Protein AF-A0A933CBE8-F1 (afdb_monomer_lite)

Secondary structure (DSSP, 8-state):
-------PPP------PPPHHHHHHHHHTTTT--GGGG---GGGS--BS--HHHHHHHH-TTHHHHHHHHHHHHHHH--HHHHHHHHHHHHTT---SPPP-PPP--GGGTTS-HHHHHHHHHHHHHHHHHHHHHHHHHHTS-HHHHHHHHHHHHHHHSSSSPP---THHHHHHHTS-HHHHHHHHHHHHHHHHHHHHHHHHHTPPP---EEEEETTEEEEEE-SS--EEEHHHHHH-SEEEE-SSEEEEES-TTEE-TT-EEEEEE--SEEEEE-SS--SEEESSEEEEEE---SS-EEEEE-SS-SSEEESSEEEEEEE-SS-EEEE-SS-SS-EESSEEEEEEESSS-EEEESSS-SS-B-TT-EEEEEEEEES-EEEES-SSB-TT-TT-BEEEESS-EE--TTTB---EEEEEEEEET-EEEE-EEESS-EESS-EEEEEEE-SS-EEEE-BS-SS-EESS-EEEEEEESSS-EEEESSB-SSEEETT-EEEEEEESSS-EEEESSBSSEEETT-EEEEEEE-TT-EEE-TTTT-B-EETTEE-EEEEEEE-TT-EEE-TT----SB--S-EEEETTEEEEEES--EE-TT--PPPPP----HHHHHHHHHHHHHHHHHHHHHHTTS-HHHHHHHHHHHHT--SS-SSHHHHHHHHHHT--HHHHTTGGGG--TT-HHHHHHHHHHHHHTGGGGHHHHHHHHHH--HHHHHHHHHGGGGS-HHHHHHHHHHHTT-SSHHHHHHHHHHHHHHT----SSS--HHHHHHHHHHHHT-S-TTSPPPHHHHHHHHTS-HHHHHHHHTTSTT--HHHHHHHHHH-

Sequence (824 aa):
MLALWLCSPTGSAQEPGPGPSVRLEAELSRVRAERDDLDVRPARWDTRLRSPVIESMLSDPWLLPERSGAWGRELAAASGLAGVSALAAELLSLPTEAPRGALTSGSALAGLDPVLAAAVSELASAVARARPFLDLAASGLAPAERERLAASFRRQLTYGPAERLEPELFDLAARFDLAALFQAWRLLADALDRATLALGAAKAAGPPPRTLLVEGSTVTLGGPADDEYGEAELAASSILIDLGGRNRYHGPVAAAGPGEIKLVVDLGSELVIESSGSTASGVFGIGALALANPEGPKRLRAGAASLGAGLFGAGALLVRGSGSELESGDFSQGAAAFGLGLLDVEGGRPRLAATMHGQGFGFTRGVGVLRVKGDRAQLECGLEHPDPRDALAAISMCQGAGYGPRAFAAGGFGLARVESAGAEIDANYFAQGSGYWHGFGGFWFAGDGSRIQSRRYAKGAGVHVALGALEIVGDENRILNWGVGPAYGWDWGIGHAVIRGDRNEVFTDWGSGHGDVNGHAFARIEGDGNRLQLPELGTGILKRTAPSYALATLAGAGTRLRAAQVSSAAALGAGFQPSAWGAVAIEGQVILDPALALAAPDWRPMDAAREAAARSDRAWNEARLAEADRLPAPERLARWLFLAGHGGLDGRTPFEALARLLSLPDAEAALLPGLLAPERFDEFIVLRTILPAYGRKLAKPLASELARSTGLRKQLLLGFFRGLPAAEGSAQAAAAWRDADVRVRREAAGILASLFDRQLGEEPGRIAFLEQTLALCGRPDPAAPVPEEALQRLGRKFLSDLLAALALDPASTAEDRVALLSRA

Foldseek 3Di:
DDDDDDDDDDDDDDDPPDDPLVVLQVCCVVLVHDQQQLAQQPVQFPFPQFAPLLNVCNRGVSVFVVVLVVLQVQLVVQDFLLSVLLSLCVSNVADSDADDDDQDQDPQCPPPDPLLSVLVSLQLSLQLVLLVLLCVQCVLDDPVLLVVLLVVVLPVQADDFDDDDDLVSVVSLVSGDLNSQSNSVNSNRVSQSVSLVSLLVVLDADDDQDWTQDNNFTEGEAHQEEEEAEPVNQVRHQEYEHREYEYEYHEAHQEEEASGHHYYEHQYLHYEYDYQAAHQAASSYHGHYAHRHQHAEYEYEYEERYQFAYESHTGHYHEHYAEYEYEYETQYAQAYDLYTGYHAYEHHAYEYEYQARHQQAWFRNYTGEHHEYYEQHEAYFFQQAADQVDQQAGHHSHQQFWDYLPLSHATETGYHEYEYAQYEADDEPRHQFAYYGSTTGHHEYEYEQYEHEYEERHQQHFEQSTTGEHEYYYYNYEAAYAAEDDFEFYQSTGGEYEYEEEQYEHDYHYAYQEYDNSTEGEEEYEEEQYEEEGEHQFDWDDDPHGIYAGEYEYEYENYEYEYPQDDDFDFDDQWDASYSRTTYGYYYTYTYDNPDDDDHDDTDGCNVSLVVQQVSNVVVLVVQLVVLVPDPLLSSLLSLLVSLLDSGSHPPSVLVSLLVLLADDLVSVLCLLVSDDSSPVSSLVSCLLRVLLQAPSNLVSLVVSLVVDDDPSNLSSLLSLLLYQPVSNLVSLVVQCPPPDVSSNVSSVVSVCQNPFQAPPLAGGLVVLLVLVVVLVPDPDVPDDDPPSNVSNVVPDDSSSVSSSLNVDPPRHSVNNSVSSVVD

Structure (mmCIF, N/CA/C/O backbone):
data_AF-A0A933CBE8-F1
#
_entry.id   AF-A0A933CBE8-F1
#
loop_
_atom_site.group_PDB
_atom_site.id
_atom_site.type_symbol
_atom_site.label_atom_id
_atom_site.label_alt_id
_atom_site.label_comp_id
_atom_site.label_asym_id
_atom_site.label_entity_id
_atom_site.label_seq_id
_atom_site.pdbx_PDB_ins_code
_atom_site.Cartn_x
_atom_site.Cartn_y
_atom_site.Cartn_z
_atom_site.occupancy
_atom_site.B_iso_or_equiv
_atom_site.auth_seq_id
_atom_site.auth_comp_id
_atom_site.auth_asym_id
_atom_site.auth_atom_id
_atom_site.pdbx_PDB_model_num
ATOM 1 N N . MET A 1 1 ? -21.983 -26.088 21.334 1.00 32.03 1 MET A N 1
ATOM 2 C CA . MET A 1 1 ? -21.411 -27.096 20.413 1.00 32.03 1 MET A CA 1
ATOM 3 C C . MET A 1 1 ? -22.532 -28.031 19.980 1.00 32.03 1 MET A C 1
ATOM 5 O O . MET A 1 1 ? -23.198 -28.553 20.860 1.00 32.03 1 MET A O 1
ATOM 9 N N . LEU A 1 2 ? -22.722 -28.212 18.663 1.00 23.00 2 LEU A N 1
ATOM 10 C CA . LEU A 1 2 ? -23.631 -29.182 18.010 1.00 23.00 2 LEU A CA 1
ATOM 11 C C . LEU A 1 2 ? -25.144 -28.874 17.894 1.00 23.00 2 LEU A C 1
ATOM 13 O O . LEU A 1 2 ? -25.959 -29.783 17.979 1.00 23.00 2 LEU A O 1
ATOM 17 N N . ALA A 1 3 ? -25.531 -27.632 17.580 1.00 19.31 3 ALA A N 1
ATOM 18 C CA . ALA A 1 3 ? -26.815 -27.361 16.911 1.00 19.31 3 ALA A CA 1
ATOM 19 C C . ALA A 1 3 ? -26.830 -25.941 16.320 1.00 19.31 3 ALA A C 1
ATOM 21 O O . ALA A 1 3 ? -27.026 -24.999 17.077 1.00 19.31 3 ALA A O 1
ATOM 22 N N . LEU A 1 4 ? -26.557 -25.800 15.014 1.00 22.00 4 LEU A N 1
ATOM 23 C CA . LEU A 1 4 ? -26.977 -24.704 14.103 1.00 22.00 4 LEU A CA 1
ATOM 24 C C . LEU A 1 4 ? -26.236 -24.843 12.753 1.00 22.00 4 LEU A C 1
ATOM 26 O O . LEU A 1 4 ? -25.517 -23.957 12.307 1.00 22.00 4 LEU A O 1
ATOM 30 N N . TRP A 1 5 ? -26.384 -26.012 12.121 1.00 22.77 5 TRP A N 1
ATOM 31 C CA . TRP A 1 5 ? -25.821 -26.332 10.800 1.00 22.77 5 TRP A CA 1
ATOM 32 C C . TRP A 1 5 ? -26.905 -26.935 9.896 1.00 22.77 5 TRP A C 1
ATOM 34 O O . TRP A 1 5 ? -26.746 -28.029 9.371 1.00 22.77 5 TRP A O 1
ATOM 44 N N . LEU A 1 6 ? -28.064 -26.275 9.797 1.00 23.00 6 LEU A N 1
ATOM 45 C CA . LEU A 1 6 ? -29.161 -26.704 8.924 1.00 23.00 6 LEU A CA 1
ATOM 46 C C . LEU A 1 6 ? -29.935 -25.494 8.390 1.00 23.00 6 LEU A C 1
ATOM 48 O O . LEU A 1 6 ? -30.929 -25.079 8.976 1.00 23.00 6 LEU A O 1
ATOM 52 N N . CYS A 1 7 ? -29.461 -24.958 7.268 1.00 23.44 7 CYS A N 1
ATOM 53 C CA . CYS A 1 7 ? -30.264 -24.322 6.219 1.00 23.44 7 CYS A CA 1
ATOM 54 C C . CYS A 1 7 ? -29.497 -24.495 4.898 1.00 23.44 7 CYS A C 1
ATOM 56 O O . CYS A 1 7 ? -28.706 -23.644 4.507 1.00 23.44 7 CYS A O 1
ATOM 58 N N . SER A 1 8 ? -29.691 -25.644 4.248 1.00 24.34 8 SER A N 1
ATOM 59 C CA . SER A 1 8 ? -29.328 -25.868 2.844 1.00 24.34 8 SER A CA 1
ATOM 60 C C . SER A 1 8 ? -30.543 -25.563 1.965 1.00 24.34 8 SER A C 1
ATOM 62 O O . SER A 1 8 ? -31.636 -26.021 2.312 1.00 24.34 8 SER A O 1
ATOM 64 N N . PRO A 1 9 ? -30.399 -24.909 0.801 1.00 28.84 9 PRO A N 1
ATOM 65 C CA . PRO A 1 9 ? -31.288 -25.162 -0.315 1.00 28.84 9 PRO A CA 1
ATOM 66 C C . PRO A 1 9 ? -30.835 -26.444 -1.025 1.00 28.84 9 PRO A C 1
ATOM 68 O O . PRO A 1 9 ? -29.654 -26.691 -1.260 1.00 28.84 9 PRO A O 1
ATOM 71 N N .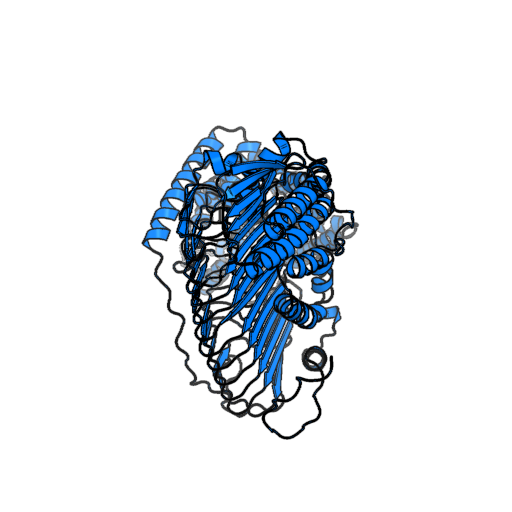 THR A 1 10 ? -31.807 -27.293 -1.319 1.00 29.48 10 THR A N 1
ATOM 72 C CA . THR A 1 10 ? -31.670 -28.562 -2.031 1.00 29.48 10 THR A CA 1
ATOM 73 C C . THR A 1 10 ? -31.194 -28.358 -3.472 1.00 29.48 10 THR A C 1
ATOM 75 O O . THR A 1 10 ? -31.902 -27.751 -4.271 1.00 29.48 10 THR A O 1
ATOM 78 N N . GLY A 1 11 ? -30.049 -28.948 -3.812 1.00 25.69 11 GLY A N 1
ATOM 79 C CA . GLY A 1 11 ? -29.551 -29.162 -5.172 1.00 25.69 11 GLY A CA 1
ATOM 80 C C . GLY A 1 11 ? -28.670 -30.414 -5.172 1.00 25.69 11 GLY A C 1
ATOM 81 O O . GLY A 1 11 ? -27.932 -30.645 -4.220 1.00 25.69 11 GLY A O 1
ATOM 82 N N . SER A 1 12 ? -28.832 -31.275 -6.174 1.00 27.17 12 SER A N 1
ATOM 83 C CA . SER A 1 12 ? -28.265 -32.627 -6.279 1.00 27.17 12 SER A CA 1
ATOM 84 C C . SER A 1 12 ? -26.790 -32.748 -5.875 1.00 27.17 12 SER A C 1
ATOM 86 O O . SER A 1 12 ? -25.938 -32.043 -6.407 1.00 27.17 12 SER A O 1
ATOM 88 N N . ALA A 1 13 ? -26.496 -33.714 -5.000 1.00 31.42 13 ALA A N 1
ATOM 89 C CA . ALA A 1 13 ? -25.149 -34.093 -4.594 1.00 31.42 13 ALA A CA 1
ATOM 90 C C . ALA A 1 13 ? -24.337 -34.646 -5.782 1.00 31.42 13 ALA A C 1
ATOM 92 O O . ALA A 1 13 ? -24.436 -35.824 -6.124 1.00 31.42 13 ALA A O 1
ATOM 93 N N . GLN A 1 14 ? -23.529 -33.787 -6.400 1.00 28.70 14 GLN A N 1
ATOM 94 C CA . GLN A 1 14 ? -22.253 -34.196 -6.980 1.00 28.70 14 GLN A CA 1
ATOM 95 C C . GLN A 1 14 ? -21.229 -34.288 -5.844 1.00 28.70 14 GLN A C 1
ATOM 97 O O . GLN A 1 14 ? -21.264 -33.485 -4.910 1.00 28.70 14 GLN A O 1
ATOM 102 N N . GLU A 1 15 ? -20.343 -35.284 -5.905 1.00 26.25 15 GLU A N 1
ATOM 103 C CA . GLU A 1 15 ? -19.188 -35.378 -5.007 1.00 26.25 15 GLU A CA 1
ATOM 104 C C . GLU A 1 15 ? -18.468 -34.019 -4.932 1.00 26.25 15 GLU A C 1
ATOM 106 O O . GLU A 1 15 ? -18.326 -33.362 -5.970 1.00 26.25 15 GLU A O 1
ATOM 111 N N . PRO A 1 16 ? -18.024 -33.562 -3.743 1.00 32.88 16 PRO A N 1
ATOM 112 C CA . PRO A 1 16 ? -17.259 -32.330 -3.647 1.00 32.88 16 PRO A CA 1
ATOM 113 C C . PRO A 1 16 ? -16.000 -32.505 -4.491 1.00 32.88 16 PRO A C 1
ATOM 115 O O . PRO A 1 16 ? -15.131 -33.321 -4.180 1.00 32.88 16 PRO A O 1
ATOM 118 N N . GLY A 1 17 ? -15.943 -31.769 -5.599 1.00 37.28 17 GLY A N 1
ATOM 119 C CA . GLY A 1 17 ? -14.786 -31.772 -6.473 1.00 37.28 17 GLY A CA 1
ATOM 120 C C . GLY A 1 17 ? -13.514 -31.393 -5.705 1.00 37.28 17 GLY A C 1
ATOM 121 O O . GLY A 1 17 ? -13.586 -30.814 -4.616 1.00 37.28 17 GLY A O 1
ATOM 122 N N . PRO A 1 18 ? -12.335 -31.702 -6.265 1.00 35.81 18 PRO A N 1
ATOM 123 C CA . PRO A 1 18 ? -11.059 -31.353 -5.655 1.00 35.81 18 PRO A CA 1
ATOM 124 C C . PRO A 1 18 ? -11.009 -29.873 -5.242 1.00 35.81 18 PRO A C 1
ATOM 126 O O . PRO A 1 18 ? -11.574 -29.015 -5.925 1.00 35.81 18 PRO A O 1
ATOM 129 N N . GLY A 1 19 ? -10.330 -29.581 -4.126 1.00 44.62 19 GLY A N 1
ATOM 130 C CA . GLY A 1 19 ? -10.193 -28.223 -3.594 1.00 44.62 19 GLY A CA 1
ATOM 131 C C . GLY A 1 19 ? -9.601 -27.218 -4.605 1.00 44.62 19 GLY A C 1
ATOM 132 O O . GLY A 1 19 ? -9.031 -27.622 -5.620 1.00 44.62 19 GLY A O 1
ATOM 133 N N . PRO A 1 20 ? -9.699 -25.900 -4.326 1.00 47.09 20 PRO A N 1
ATOM 134 C CA . PRO A 1 20 ? -9.294 -24.820 -5.239 1.00 47.09 20 PRO A CA 1
ATOM 135 C C . PRO A 1 20 ? -7.900 -25.013 -5.855 1.00 47.09 20 PRO A C 1
ATOM 137 O O . PRO A 1 20 ? -7.706 -24.818 -7.053 1.00 47.09 20 PRO A O 1
ATOM 140 N N . SER A 1 21 ? -6.946 -25.421 -5.021 1.00 57.84 21 SER A N 1
ATOM 141 C CA . SER A 1 21 ? -5.544 -25.639 -5.364 1.00 57.84 21 SER A CA 1
ATOM 142 C C . SER A 1 21 ? -5.335 -26.872 -6.241 1.00 57.84 21 SER A C 1
ATOM 144 O O . SER A 1 21 ? -4.558 -26.838 -7.183 1.00 57.84 21 SER A O 1
ATOM 146 N N . VAL A 1 22 ? -6.099 -27.937 -6.026 1.00 60.56 22 VAL A N 1
ATOM 147 C CA . VAL A 1 22 ? -5.969 -29.170 -6.813 1.00 60.56 22 VAL A CA 1
ATOM 148 C C . VAL A 1 22 ? -6.461 -28.973 -8.257 1.00 60.56 22 VAL A C 1
ATOM 150 O O . VAL A 1 22 ? -5.931 -29.576 -9.187 1.00 60.56 22 VAL A O 1
ATOM 153 N N . ARG A 1 23 ? -7.449 -28.096 -8.478 1.00 68.50 23 ARG A N 1
ATOM 154 C CA . ARG A 1 23 ? -7.975 -27.804 -9.826 1.00 68.50 23 ARG A CA 1
ATOM 155 C C . ARG A 1 23 ? -7.038 -26.937 -10.654 1.00 68.50 23 ARG A C 1
ATOM 157 O O . ARG A 1 23 ? -6.743 -27.265 -11.795 1.00 68.50 23 ARG A O 1
ATOM 164 N N . LEU A 1 24 ? -6.558 -25.846 -10.069 1.00 71.81 24 LEU A N 1
ATOM 165 C CA . LEU A 1 24 ? -5.566 -24.984 -10.707 1.00 71.81 24 LEU A CA 1
ATOM 166 C C . LEU A 1 24 ? -4.244 -25.768 -10.941 1.00 71.81 24 LEU A C 1
ATOM 168 O O . LEU A 1 24 ? -3.567 -25.538 -11.936 1.00 71.81 24 LEU A O 1
ATOM 172 N N . GLU A 1 25 ? -3.917 -26.771 -10.114 1.00 75.31 25 GLU A N 1
ATOM 173 C CA . GLU A 1 25 ? -2.755 -27.656 -10.319 1.00 75.31 25 GLU A CA 1
ATOM 174 C C . GLU A 1 25 ? -2.888 -28.563 -11.543 1.00 75.31 25 GLU A C 1
ATOM 176 O O . GLU A 1 25 ? -1.909 -28.766 -12.262 1.00 75.31 25 GLU A O 1
ATOM 181 N N . ALA A 1 26 ? -4.095 -29.042 -11.849 1.00 76.69 26 ALA A N 1
ATOM 182 C CA . ALA A 1 26 ? -4.335 -29.812 -13.067 1.00 76.69 26 ALA A CA 1
ATOM 183 C C . ALA A 1 26 ? -4.008 -29.010 -14.346 1.00 76.69 26 ALA A C 1
ATOM 185 O O . ALA A 1 26 ? -3.599 -29.588 -15.357 1.00 76.69 26 ALA A O 1
ATOM 186 N N . GLU A 1 27 ? -4.121 -27.678 -14.300 1.00 84.19 27 GLU A N 1
ATOM 187 C CA . GLU A 1 27 ? -3.857 -26.807 -15.449 1.00 84.19 27 GLU A CA 1
ATOM 188 C C . GLU A 1 27 ? -2.359 -26.555 -15.696 1.00 84.19 27 GLU A C 1
ATOM 190 O O . GLU A 1 27 ? -1.979 -26.224 -16.821 1.00 84.19 27 GLU A O 1
ATOM 195 N N . LEU A 1 28 ? -1.480 -26.795 -14.713 1.00 83.38 28 LEU A N 1
ATOM 196 C CA . LEU A 1 28 ? -0.025 -26.650 -14.884 1.00 83.38 28 LEU A CA 1
ATOM 197 C C . LEU A 1 28 ? 0.521 -27.547 -16.000 1.00 83.38 28 LEU A C 1
ATOM 199 O O . LEU A 1 28 ? 1.313 -27.115 -16.842 1.00 83.38 28 LEU A O 1
ATOM 203 N N . SER A 1 29 ? 0.003 -28.775 -16.083 1.00 83.06 29 SER A N 1
ATOM 204 C CA . SER A 1 29 ? 0.370 -29.719 -17.141 1.00 83.06 29 SER A CA 1
ATOM 205 C C . SER A 1 29 ? 0.016 -29.198 -18.540 1.00 83.06 29 SER A C 1
ATOM 207 O O . SER A 1 29 ? 0.724 -29.499 -19.502 1.00 83.06 29 SER A O 1
ATOM 209 N N . ARG A 1 30 ? -1.043 -28.385 -18.679 1.00 84.00 30 ARG A N 1
ATOM 210 C CA . ARG A 1 30 ? -1.454 -27.816 -19.975 1.00 84.00 30 ARG A CA 1
ATOM 211 C C . ARG A 1 30 ? -0.489 -26.738 -20.460 1.00 84.00 30 ARG A C 1
ATOM 213 O O . ARG A 1 30 ? -0.207 -26.666 -21.652 1.00 84.00 30 ARG A O 1
ATOM 220 N N . VAL A 1 31 ? 0.079 -25.960 -19.541 1.00 87.81 31 VAL A N 1
ATOM 221 C CA . VAL A 1 31 ? 1.094 -24.937 -19.852 1.00 87.81 31 VAL A CA 1
ATOM 222 C C . VAL A 1 31 ? 2.528 -25.469 -19.785 1.00 87.81 31 VAL A C 1
ATOM 224 O O . VAL A 1 31 ? 3.471 -24.702 -19.954 1.00 87.81 31 VAL A O 1
ATOM 227 N N . ARG A 1 32 ? 2.698 -26.787 -19.590 1.00 87.50 32 ARG A N 1
ATOM 228 C CA . ARG A 1 32 ? 4.000 -27.468 -19.469 1.00 87.50 32 ARG A CA 1
ATOM 229 C C . ARG A 1 32 ? 4.887 -26.847 -18.388 1.00 87.50 32 ARG A C 1
ATOM 231 O O . ARG A 1 32 ? 6.091 -26.718 -18.591 1.00 87.50 32 ARG A O 1
ATOM 238 N N . ALA A 1 33 ? 4.267 -26.453 -17.282 1.00 88.69 33 ALA A N 1
ATOM 239 C CA . ALA A 1 33 ? 4.952 -25.926 -16.116 1.00 88.69 33 ALA A CA 1
ATOM 240 C C . ALA A 1 33 ? 4.814 -26.899 -14.944 1.00 88.69 33 ALA A C 1
ATOM 242 O O . ALA A 1 33 ? 3.824 -27.626 -14.831 1.00 88.69 33 ALA A O 1
ATOM 243 N N . GLU A 1 34 ? 5.792 -26.877 -14.057 1.00 89.50 34 GLU A N 1
ATOM 244 C CA . GLU A 1 34 ? 5.740 -27.475 -12.729 1.00 89.50 34 GLU A CA 1
ATOM 245 C C . GLU A 1 34 ? 5.572 -26.372 -11.675 1.00 89.50 34 GLU A C 1
ATOM 247 O O . GLU A 1 34 ? 5.661 -25.179 -11.971 1.00 89.50 34 GLU A O 1
ATOM 252 N N . ARG A 1 35 ? 5.310 -26.748 -10.418 1.00 87.44 35 ARG A N 1
ATOM 253 C CA . ARG A 1 35 ? 5.153 -25.765 -9.331 1.00 87.44 35 ARG A CA 1
ATOM 254 C C . ARG A 1 35 ? 6.389 -24.869 -9.192 1.00 87.44 35 ARG A C 1
ATOM 256 O O . ARG A 1 35 ? 6.253 -23.658 -9.052 1.00 87.44 35 ARG A O 1
ATOM 263 N N . ASP A 1 36 ? 7.573 -25.463 -9.319 1.00 87.38 36 ASP A N 1
ATOM 264 C CA . ASP A 1 36 ? 8.862 -24.779 -9.187 1.00 87.38 36 ASP A CA 1
ATOM 265 C C . ASP A 1 36 ? 9.115 -23.742 -10.297 1.00 87.38 36 ASP A C 1
ATOM 267 O O . ASP A 1 36 ? 9.937 -22.842 -10.117 1.00 87.38 36 ASP A O 1
ATOM 271 N N . ASP A 1 37 ? 8.406 -23.814 -11.430 1.00 88.62 37 ASP A N 1
ATOM 272 C CA . ASP A 1 37 ? 8.530 -22.821 -12.506 1.00 88.62 37 ASP A CA 1
ATOM 273 C C . ASP A 1 37 ? 7.893 -21.470 -12.147 1.00 88.62 37 ASP A C 1
ATOM 275 O O . ASP A 1 37 ? 8.224 -20.451 -12.758 1.00 88.62 37 ASP A O 1
ATOM 279 N N . LEU A 1 38 ? 6.989 -21.449 -11.163 1.00 89.44 38 LEU A N 1
ATOM 280 C CA . LEU A 1 38 ? 6.330 -20.237 -10.667 1.00 89.44 38 LEU A CA 1
ATOM 281 C C . LEU A 1 38 ? 7.188 -19.473 -9.641 1.00 89.44 38 LEU A C 1
ATOM 283 O O . LEU A 1 38 ? 6.848 -18.349 -9.284 1.00 89.44 38 LEU A O 1
ATOM 287 N N . ASP A 1 39 ? 8.279 -20.063 -9.146 1.00 89.69 39 ASP A N 1
ATOM 288 C CA . ASP A 1 39 ? 9.117 -19.509 -8.075 1.00 89.69 39 ASP A CA 1
ATOM 289 C C . ASP A 1 39 ? 9.671 -18.111 -8.419 1.00 89.69 39 ASP A C 1
ATOM 291 O O . ASP A 1 39 ? 10.564 -17.923 -9.263 1.00 89.69 39 ASP A O 1
ATOM 295 N N . VAL A 1 40 ? 9.201 -17.110 -7.673 1.00 85.75 40 VAL A N 1
ATOM 296 C CA . VAL A 1 40 ? 9.704 -15.740 -7.712 1.00 85.75 40 VAL A CA 1
ATOM 297 C C . VAL A 1 40 ? 10.875 -15.623 -6.737 1.00 85.75 40 VAL A C 1
ATOM 299 O O . VAL A 1 40 ? 10.773 -14.949 -5.721 1.00 85.75 40 VAL A O 1
ATOM 302 N N . ARG A 1 41 ? 12.008 -16.281 -7.030 1.00 83.50 41 ARG A N 1
ATOM 303 C CA . ARG A 1 41 ? 13.200 -16.337 -6.148 1.00 83.50 41 ARG A CA 1
ATOM 304 C C . ARG A 1 41 ? 13.568 -14.968 -5.566 1.00 83.50 41 ARG A C 1
ATOM 306 O O . ARG A 1 41 ? 14.275 -14.204 -6.240 1.00 83.50 41 ARG A O 1
ATOM 313 N N . PRO A 1 42 ? 13.216 -14.655 -4.306 1.00 67.81 42 PRO A N 1
ATOM 314 C CA . PRO A 1 42 ? 13.312 -13.278 -3.830 1.00 67.81 42 PRO A CA 1
ATOM 315 C C . PRO A 1 42 ? 14.755 -12.826 -3.590 1.00 67.81 42 PRO A C 1
ATOM 317 O O . PRO A 1 42 ? 15.068 -11.642 -3.652 1.00 67.81 42 PRO A O 1
ATOM 320 N N . ALA A 1 43 ? 15.673 -13.781 -3.395 1.00 71.50 43 ALA A N 1
ATOM 321 C CA . ALA A 1 43 ? 17.110 -13.541 -3.242 1.00 71.50 43 ALA A CA 1
ATOM 322 C C . ALA A 1 43 ? 17.776 -12.888 -4.474 1.00 71.50 43 ALA A C 1
ATOM 324 O O . ALA A 1 43 ? 18.967 -12.584 -4.452 1.00 71.50 43 ALA A O 1
ATOM 325 N N . ARG A 1 44 ? 17.028 -12.669 -5.564 1.00 75.81 44 ARG A N 1
ATOM 326 C CA . ARG A 1 44 ? 17.474 -11.866 -6.711 1.00 75.81 44 ARG A CA 1
ATOM 327 C C . ARG A 1 44 ? 17.688 -10.395 -6.340 1.00 75.81 44 ARG A C 1
ATOM 329 O O . ARG A 1 44 ? 18.540 -9.754 -6.961 1.00 75.81 44 ARG A O 1
ATOM 336 N N . TRP A 1 45 ? 16.966 -9.884 -5.343 1.00 83.44 45 TRP A N 1
ATOM 337 C CA . TRP A 1 45 ? 17.018 -8.487 -4.915 1.00 83.44 45 TRP A CA 1
ATOM 338 C C . TRP A 1 45 ? 17.642 -8.349 -3.525 1.00 83.44 45 TRP A C 1
ATOM 340 O O . TRP A 1 45 ? 17.347 -9.124 -2.616 1.00 83.44 45 TRP A O 1
ATOM 350 N N . ASP A 1 46 ? 18.482 -7.326 -3.354 1.00 84.06 46 ASP A N 1
ATOM 351 C CA . ASP A 1 46 ? 19.061 -6.963 -2.056 1.00 84.06 46 ASP A CA 1
ATOM 352 C C . ASP A 1 46 ? 18.041 -6.108 -1.273 1.00 84.06 46 ASP A C 1
ATOM 354 O O . ASP A 1 46 ? 18.237 -4.917 -1.042 1.00 84.06 46 ASP A O 1
ATOM 358 N N . THR A 1 47 ? 16.893 -6.704 -0.926 1.00 89.00 47 THR A N 1
ATOM 359 C CA . THR A 1 47 ? 15.786 -6.010 -0.247 1.00 89.00 47 THR A CA 1
ATOM 360 C C . THR A 1 47 ? 15.894 -6.157 1.273 1.00 89.00 47 THR A C 1
ATOM 362 O O . THR A 1 47 ? 15.986 -7.267 1.806 1.00 89.00 47 THR A O 1
ATOM 365 N N . ARG A 1 48 ? 15.843 -5.028 1.990 1.00 91.88 48 ARG A N 1
ATOM 366 C CA . ARG A 1 48 ? 15.854 -4.967 3.463 1.00 91.88 48 ARG A CA 1
ATOM 367 C C . ARG A 1 48 ? 14.481 -5.315 4.051 1.00 91.88 48 ARG A C 1
ATOM 369 O O . ARG A 1 48 ? 13.460 -5.138 3.393 1.00 91.88 48 ARG A O 1
ATOM 376 N N . LEU A 1 49 ? 14.461 -5.733 5.321 1.00 94.44 49 LEU A N 1
ATOM 377 C CA . LEU A 1 49 ? 13.247 -5.855 6.154 1.00 94.44 49 LEU A CA 1
ATOM 378 C C . LEU A 1 49 ? 12.147 -6.780 5.602 1.00 94.44 49 LEU A C 1
ATOM 380 O O . LEU A 1 49 ? 10.961 -6.534 5.807 1.00 94.44 49 LEU A O 1
ATOM 384 N N . ARG A 1 50 ? 12.540 -7.848 4.907 1.00 94.50 50 ARG A N 1
ATOM 385 C CA . ARG A 1 50 ? 11.615 -8.809 4.293 1.00 94.50 50 ARG A CA 1
ATOM 386 C C . ARG A 1 50 ? 10.782 -9.555 5.338 1.00 94.50 50 ARG A C 1
ATOM 388 O O . ARG A 1 50 ? 11.310 -9.959 6.373 1.00 94.50 50 ARG A O 1
ATOM 395 N N . SER A 1 51 ? 9.500 -9.771 5.042 1.00 95.50 51 SER A N 1
ATOM 396 C CA . SER A 1 51 ? 8.608 -10.595 5.867 1.00 95.50 51 SER A CA 1
ATOM 397 C C . SER A 1 51 ? 8.751 -12.075 5.495 1.00 95.50 51 SER A C 1
ATOM 399 O O . SER A 1 51 ? 8.428 -12.424 4.361 1.00 95.50 51 SER A O 1
ATOM 401 N N . PRO A 1 52 ? 9.146 -12.975 6.418 1.00 95.19 52 PRO A N 1
ATOM 402 C CA . PRO A 1 52 ? 9.263 -14.406 6.121 1.00 95.19 52 PRO A CA 1
ATOM 403 C C . PRO A 1 52 ? 7.986 -15.013 5.523 1.00 95.19 52 PRO A C 1
ATOM 405 O O . PRO A 1 52 ? 8.055 -15.866 4.638 1.00 95.19 52 PRO A O 1
ATOM 408 N N . VAL A 1 53 ? 6.818 -14.533 5.961 1.00 96.31 53 VAL A N 1
ATOM 409 C CA . VAL A 1 53 ? 5.511 -14.980 5.468 1.00 96.31 53 VAL A CA 1
ATOM 410 C C . VAL A 1 53 ? 5.321 -14.601 3.995 1.00 96.31 53 VAL A C 1
ATOM 412 O O . VAL A 1 53 ? 4.965 -15.466 3.195 1.00 96.31 53 VAL A O 1
ATOM 415 N N . ILE A 1 54 ? 5.621 -13.354 3.610 1.00 97.00 54 ILE A N 1
ATOM 416 C CA . ILE A 1 54 ? 5.523 -12.892 2.213 1.00 97.00 54 ILE A CA 1
ATOM 417 C C . ILE A 1 54 ? 6.547 -13.615 1.335 1.00 97.00 54 ILE A C 1
ATOM 419 O O . ILE A 1 54 ? 6.193 -14.147 0.285 1.00 97.00 54 ILE A O 1
ATOM 423 N N . GLU A 1 55 ? 7.799 -13.702 1.785 1.00 95.38 55 GLU A N 1
ATOM 424 C CA . GLU A 1 55 ? 8.878 -14.352 1.031 1.00 95.38 55 GLU A CA 1
ATOM 425 C C . GLU A 1 55 ? 8.595 -15.836 0.770 1.00 95.38 55 GLU A C 1
ATOM 427 O O . GLU A 1 55 ? 8.914 -16.343 -0.308 1.00 95.38 55 GLU A O 1
ATOM 432 N N . SER A 1 56 ? 7.964 -16.525 1.730 1.00 94.56 56 SER A N 1
ATOM 433 C CA . SER A 1 56 ? 7.559 -17.923 1.551 1.00 94.56 56 SER A CA 1
ATOM 434 C C . SER A 1 56 ? 6.539 -18.088 0.424 1.00 94.56 56 SER A C 1
ATOM 436 O O . SER A 1 56 ? 6.657 -19.023 -0.354 1.00 94.56 56 SER A O 1
ATOM 438 N N . MET A 1 57 ? 5.595 -17.153 0.279 1.00 94.44 57 MET A N 1
ATOM 439 C CA . MET A 1 57 ? 4.591 -17.187 -0.790 1.00 94.44 57 MET A CA 1
ATOM 440 C C . MET A 1 57 ? 5.127 -16.677 -2.130 1.00 94.44 57 MET A C 1
ATOM 442 O O . MET A 1 57 ? 4.621 -17.069 -3.168 1.00 94.44 57 MET A O 1
ATOM 446 N N . LEU A 1 58 ? 6.141 -15.810 -2.148 1.00 94.75 58 LEU A N 1
ATOM 447 C CA . LEU A 1 58 ? 6.837 -15.470 -3.396 1.00 94.75 58 LEU A CA 1
ATOM 448 C C . LEU A 1 58 ? 7.632 -16.675 -3.926 1.00 94.75 58 LEU A C 1
ATOM 450 O O . LEU A 1 58 ? 7.656 -16.919 -5.129 1.00 94.75 58 LEU A O 1
ATOM 454 N N . SER A 1 59 ? 8.255 -17.432 -3.019 1.00 93.19 59 SER A N 1
ATOM 455 C CA . SER A 1 59 ? 9.035 -18.629 -3.369 1.00 93.19 59 SER A CA 1
ATOM 456 C C . SER A 1 59 ? 8.142 -19.825 -3.718 1.00 93.19 59 SER A C 1
ATOM 458 O O . SER A 1 59 ? 8.512 -20.638 -4.556 1.00 93.19 59 SER A O 1
ATOM 460 N N . ASP A 1 60 ? 6.964 -19.916 -3.096 1.00 92.06 60 ASP A N 1
ATOM 461 C CA . ASP A 1 60 ? 5.923 -20.899 -3.405 1.00 92.06 60 ASP A CA 1
ATOM 462 C C . ASP A 1 60 ? 4.565 -20.193 -3.608 1.00 92.06 60 ASP A C 1
ATOM 464 O O . ASP A 1 60 ? 3.741 -20.117 -2.681 1.00 92.06 60 ASP A O 1
ATOM 468 N N . PRO A 1 61 ? 4.312 -19.651 -4.820 1.00 91.62 61 PRO A N 1
ATOM 469 C CA . PRO A 1 61 ? 3.080 -18.925 -5.153 1.00 91.62 61 PRO A CA 1
ATOM 470 C C . PRO A 1 61 ? 1.798 -19.711 -4.913 1.00 91.62 61 PRO A C 1
ATOM 472 O O . PRO A 1 61 ? 0.719 -19.125 -4.805 1.00 91.62 61 PRO A O 1
ATOM 475 N N . TRP A 1 62 ? 1.905 -21.032 -4.795 1.00 86.81 62 TRP A N 1
ATOM 476 C CA . TRP A 1 62 ? 0.776 -21.907 -4.545 1.00 86.81 62 TRP A CA 1
ATOM 477 C C . TRP A 1 62 ? 0.146 -21.749 -3.168 1.00 86.81 62 TRP A C 1
ATOM 479 O O . TRP A 1 62 ? -1.020 -22.090 -2.966 1.00 86.81 62 TRP A O 1
ATOM 489 N N . LEU A 1 63 ? 0.886 -21.206 -2.210 1.00 90.38 63 LEU A N 1
ATOM 490 C CA . LEU A 1 63 ? 0.356 -20.953 -0.877 1.00 90.38 63 LEU A CA 1
ATOM 491 C C . LEU A 1 63 ? -0.648 -19.790 -0.873 1.00 90.38 63 LEU A C 1
ATOM 493 O O . LEU A 1 63 ? -1.473 -19.700 0.038 1.00 90.38 63 LEU A O 1
ATOM 497 N N . LEU A 1 64 ? -0.600 -18.904 -1.877 1.00 92.44 64 LEU A N 1
ATOM 498 C CA . LEU A 1 64 ? -1.368 -17.660 -1.891 1.00 92.44 64 LEU A CA 1
ATOM 499 C C . LEU A 1 64 ? -2.895 -17.881 -1.882 1.00 92.44 64 LEU A C 1
ATOM 501 O O . LEU A 1 64 ? -3.550 -17.273 -1.028 1.00 92.44 64 LEU A O 1
ATOM 505 N N . PRO A 1 65 ? -3.501 -18.730 -2.743 1.00 89.25 65 PRO A N 1
ATOM 506 C CA . PRO A 1 65 ? -4.952 -18.925 -2.732 1.00 89.25 65 PRO A CA 1
ATOM 507 C C . PRO A 1 65 ? -5.494 -19.450 -1.397 1.00 89.25 65 PRO A C 1
ATOM 509 O O . PRO A 1 65 ? -6.505 -18.957 -0.896 1.00 89.25 65 PRO A O 1
ATOM 512 N N . GLU A 1 66 ? -4.814 -20.426 -0.792 1.00 89.25 66 GLU A N 1
ATOM 513 C CA . GLU A 1 66 ? -5.250 -21.036 0.467 1.00 89.25 66 GLU A CA 1
ATOM 514 C C . GLU A 1 66 ? -5.062 -20.088 1.656 1.00 89.25 66 GLU A C 1
ATOM 516 O O . GLU A 1 66 ? -6.012 -19.860 2.412 1.00 89.25 66 GLU A O 1
ATOM 521 N N . ARG A 1 67 ? -3.868 -19.490 1.793 1.00 93.62 67 ARG A N 1
ATOM 522 C CA . ARG A 1 67 ? -3.553 -18.579 2.903 1.00 93.62 67 ARG A CA 1
ATOM 523 C C . ARG A 1 67 ? -4.395 -17.315 2.864 1.00 93.62 67 ARG A C 1
ATOM 525 O O . ARG A 1 67 ? -4.956 -16.937 3.886 1.00 93.62 67 ARG A O 1
ATOM 532 N N . SER A 1 68 ? -4.546 -16.693 1.692 1.00 94.56 68 SER A N 1
ATOM 533 C CA . SER A 1 68 ? -5.380 -15.490 1.576 1.00 94.56 68 SER A CA 1
ATOM 534 C C . SER A 1 68 ? -6.841 -15.779 1.935 1.00 94.56 68 SER A C 1
ATOM 536 O O . SER A 1 68 ? -7.449 -15.012 2.678 1.00 94.56 68 SER A O 1
ATOM 538 N N . GLY A 1 69 ? -7.399 -16.913 1.501 1.00 93.44 69 GLY A N 1
ATOM 539 C CA . GLY A 1 69 ? -8.742 -17.322 1.913 1.00 93.44 69 GLY A CA 1
ATOM 540 C C . GLY A 1 69 ? -8.852 -17.605 3.419 1.00 93.44 69 GLY A C 1
ATOM 541 O O . GLY A 1 69 ? -9.867 -17.276 4.032 1.00 93.44 69 GLY A O 1
ATOM 542 N N . ALA A 1 70 ? -7.828 -18.209 4.033 1.00 95.25 70 ALA A N 1
ATOM 543 C CA . ALA A 1 70 ? -7.786 -18.453 5.478 1.00 95.25 70 ALA A CA 1
ATOM 544 C C . ALA A 1 70 ? -7.783 -17.143 6.276 1.00 95.25 70 ALA A C 1
ATOM 546 O O . ALA A 1 70 ? -8.668 -16.950 7.108 1.00 95.25 70 ALA A O 1
ATOM 547 N N . TRP A 1 71 ? -6.899 -16.203 5.936 1.00 96.50 71 TRP A N 1
ATOM 548 C CA . TRP A 1 71 ? -6.841 -14.891 6.585 1.00 96.50 71 TRP A CA 1
ATOM 549 C C . TRP A 1 71 ? -8.135 -14.095 6.418 1.00 96.50 71 TRP A C 1
ATOM 551 O O . TRP A 1 71 ? -8.590 -13.457 7.365 1.00 96.50 71 TRP A O 1
ATOM 561 N N . GLY A 1 72 ? -8.786 -14.182 5.254 1.00 96.44 72 GLY A N 1
ATOM 562 C CA . GLY A 1 72 ? -10.101 -13.579 5.042 1.00 96.44 72 GLY A CA 1
ATOM 563 C C . GLY A 1 72 ? -11.165 -14.102 6.009 1.00 96.44 72 GLY A C 1
ATOM 564 O O . GLY A 1 72 ? -11.955 -13.313 6.534 1.00 96.44 72 GLY A O 1
ATOM 565 N N . ARG A 1 73 ? -11.179 -15.418 6.268 1.00 95.75 73 ARG A N 1
ATOM 566 C CA . ARG A 1 73 ? -12.093 -16.065 7.228 1.00 95.75 73 ARG A CA 1
ATOM 567 C C . ARG A 1 73 ? -11.727 -15.761 8.676 1.00 95.75 73 ARG A C 1
ATOM 569 O O . ARG A 1 73 ? -12.620 -15.513 9.479 1.00 95.75 73 ARG A O 1
ATOM 576 N N . GLU A 1 74 ? -10.444 -15.754 9.010 1.00 95.69 74 GLU A N 1
ATOM 577 C CA . GLU A 1 74 ? -9.964 -15.396 10.347 1.00 95.69 74 GLU A CA 1
ATOM 578 C C . GLU A 1 74 ? -10.303 -13.944 10.685 1.00 95.69 74 GLU A C 1
ATOM 580 O O . GLU A 1 74 ? -10.825 -13.675 11.764 1.00 95.69 74 GLU A O 1
ATOM 585 N N . LEU A 1 75 ? -10.121 -13.018 9.740 1.00 95.38 75 LEU A N 1
ATOM 586 C CA . LEU A 1 75 ? -10.493 -11.614 9.912 1.00 95.38 75 LEU A CA 1
ATOM 587 C C . LEU A 1 75 ? -12.012 -11.427 10.092 1.00 95.38 75 LEU A C 1
ATOM 589 O O . LEU A 1 75 ? -12.438 -10.533 10.830 1.00 95.38 75 LEU A O 1
ATOM 593 N N . ALA A 1 76 ? -12.820 -12.283 9.454 1.00 94.38 76 ALA A N 1
ATOM 594 C CA . ALA A 1 76 ? -14.271 -12.349 9.644 1.00 94.38 76 ALA A CA 1
ATOM 595 C C . ALA A 1 76 ? -14.652 -12.831 11.049 1.00 94.38 76 ALA A C 1
ATOM 597 O O . ALA A 1 76 ? -15.526 -12.264 11.699 1.00 94.38 76 ALA A O 1
ATOM 598 N N . ALA A 1 77 ? -13.997 -13.902 11.501 1.00 94.19 77 ALA A N 1
ATOM 599 C CA . ALA A 1 77 ? -14.284 -14.564 12.767 1.00 94.19 77 ALA A CA 1
ATOM 600 C C . ALA A 1 77 ? -13.684 -13.832 13.977 1.00 94.19 77 ALA A C 1
ATOM 602 O O . ALA A 1 77 ? -14.099 -14.077 15.110 1.00 94.19 77 ALA A O 1
ATOM 603 N N . ALA A 1 78 ? -12.710 -12.947 13.753 1.00 92.19 78 ALA A N 1
ATOM 604 C CA . ALA A 1 78 ? -12.059 -12.176 14.796 1.00 92.19 78 ALA A CA 1
ATOM 605 C C . ALA A 1 78 ? -13.073 -11.330 15.584 1.00 92.19 78 ALA A C 1
ATOM 607 O O . ALA A 1 78 ? -13.796 -10.497 15.033 1.00 92.19 78 ALA A O 1
ATOM 608 N N . SER A 1 79 ? -13.096 -11.511 16.900 1.00 87.19 79 SER A N 1
ATOM 609 C CA . SER A 1 79 ? -13.882 -10.693 17.821 1.00 87.19 79 SER A CA 1
ATOM 610 C C . SER A 1 79 ? -13.012 -9.605 18.446 1.00 87.19 79 SER A C 1
ATOM 612 O O . SER A 1 79 ? -11.956 -9.919 19.002 1.00 87.19 79 SER A O 1
ATOM 614 N N . GLY A 1 80 ? -13.485 -8.358 18.396 1.00 88.75 80 GLY A N 1
ATOM 615 C CA . GLY A 1 80 ? -12.817 -7.215 19.021 1.00 88.75 80 GLY A CA 1
ATOM 616 C C . GLY A 1 80 ? -11.419 -6.926 18.466 1.00 88.75 80 GLY A C 1
ATOM 617 O O . GLY A 1 80 ? -11.000 -7.463 17.434 1.00 88.75 80 GLY A O 1
ATOM 618 N N . LEU A 1 81 ? -10.685 -6.070 19.169 1.00 93.06 81 LEU A N 1
ATOM 619 C CA . LEU A 1 81 ? -9.298 -5.735 18.852 1.00 93.06 81 LEU A CA 1
ATOM 620 C C . LEU A 1 81 ? -8.379 -6.939 19.061 1.00 93.06 81 LEU A C 1
ATOM 622 O O . LEU A 1 81 ? -7.464 -7.166 18.266 1.00 93.06 81 LEU A O 1
ATOM 626 N N . ALA A 1 82 ? -8.627 -7.737 20.097 1.00 89.25 82 ALA A N 1
ATOM 627 C CA . ALA A 1 82 ? -7.832 -8.901 20.447 1.00 89.25 82 ALA A CA 1
ATOM 628 C C . ALA A 1 82 ? -7.777 -9.933 19.313 1.00 89.25 82 ALA A C 1
ATOM 630 O O . ALA A 1 82 ? -6.692 -10.396 18.962 1.00 89.25 82 ALA A O 1
ATOM 631 N N . GLY A 1 83 ? -8.908 -10.289 18.700 1.00 90.00 83 GLY A N 1
ATOM 632 C CA . GLY A 1 83 ? -8.922 -11.269 17.609 1.00 90.00 83 GLY A CA 1
ATOM 633 C C . GLY A 1 83 ? -8.086 -10.809 16.411 1.00 90.00 83 GLY A C 1
ATOM 634 O O . GLY A 1 83 ? -7.213 -11.534 15.938 1.00 90.00 83 GLY A O 1
ATOM 635 N N . VAL A 1 84 ? -8.287 -9.562 15.978 1.00 93.62 84 VAL A N 1
ATOM 636 C CA . VAL A 1 84 ? -7.575 -8.984 14.826 1.00 93.62 84 VAL A CA 1
ATOM 637 C C . VAL A 1 84 ? -6.073 -8.855 15.104 1.00 93.62 84 VAL A C 1
ATOM 639 O O . VAL A 1 84 ? -5.240 -9.102 14.232 1.00 93.62 84 VAL A O 1
ATOM 642 N N . SER A 1 85 ? -5.707 -8.531 16.344 1.00 93.00 85 SER A N 1
ATOM 643 C CA . SER A 1 85 ? -4.308 -8.371 16.754 1.00 93.00 85 SER A CA 1
ATOM 644 C C . SER A 1 85 ? -3.520 -9.680 16.741 1.00 93.00 85 SER A C 1
ATOM 646 O O . SER A 1 85 ? -2.307 -9.651 16.547 1.00 93.00 85 SER A O 1
ATOM 648 N N . ALA A 1 86 ? -4.181 -10.823 16.961 1.00 92.06 86 ALA A N 1
ATOM 649 C CA . ALA A 1 86 ? -3.535 -12.133 16.875 1.00 92.06 86 ALA A CA 1
ATOM 650 C C . ALA A 1 86 ? -3.112 -12.450 15.432 1.00 92.06 86 ALA A C 1
ATOM 652 O O . ALA A 1 86 ? -1.959 -12.814 15.209 1.00 92.06 86 ALA A O 1
ATOM 653 N N . LEU A 1 87 ? -4.001 -12.209 14.461 1.00 94.75 87 LEU A N 1
ATOM 654 C CA . LEU A 1 87 ? -3.686 -12.347 13.037 1.00 94.75 87 LEU A CA 1
ATOM 655 C C . LEU A 1 87 ? -2.536 -11.412 12.631 1.00 94.75 87 LEU A C 1
ATOM 657 O O . LEU A 1 87 ? -1.583 -11.836 11.985 1.00 94.75 87 LEU A O 1
ATOM 661 N N . ALA A 1 88 ? -2.572 -10.147 13.059 1.00 96.56 88 ALA A N 1
ATOM 662 C CA . ALA A 1 88 ? -1.493 -9.203 12.764 1.00 96.56 88 ALA A CA 1
ATOM 663 C C . ALA A 1 88 ? -0.125 -9.665 13.311 1.00 96.56 88 ALA A C 1
ATOM 665 O O . ALA A 1 88 ? 0.889 -9.527 12.624 1.00 96.56 88 ALA A O 1
ATOM 666 N N . ALA A 1 89 ? -0.091 -10.243 14.517 1.00 95.25 89 ALA A N 1
ATOM 667 C CA . ALA A 1 89 ? 1.130 -10.808 15.090 1.00 95.25 89 ALA A CA 1
ATOM 668 C C . ALA A 1 89 ? 1.638 -12.013 14.279 1.00 95.25 89 ALA A C 1
ATOM 670 O O . ALA A 1 89 ? 2.832 -12.084 13.990 1.00 95.25 89 ALA A O 1
ATOM 671 N N . GLU A 1 90 ? 0.748 -12.913 13.850 1.00 94.88 90 GLU A N 1
ATOM 672 C CA . GLU A 1 90 ? 1.103 -14.063 13.009 1.00 94.88 90 GLU A CA 1
ATOM 673 C C . GLU A 1 90 ? 1.734 -13.629 11.678 1.00 94.88 90 GLU A C 1
ATOM 675 O O . GLU A 1 90 ? 2.809 -14.109 11.311 1.00 94.88 90 GLU A O 1
ATOM 680 N N . LEU A 1 91 ? 1.116 -12.666 10.985 1.00 96.31 91 LEU A N 1
ATOM 681 C CA . LEU A 1 91 ? 1.604 -12.148 9.701 1.00 96.31 91 LEU A CA 1
ATOM 682 C C . LEU A 1 91 ? 3.018 -11.559 9.805 1.00 96.31 91 LEU A C 1
ATOM 684 O O . LEU A 1 91 ? 3.831 -11.687 8.886 1.00 96.31 91 LEU A O 1
ATOM 688 N N . LEU A 1 92 ? 3.333 -10.946 10.946 1.00 95.69 92 LEU A N 1
ATOM 689 C CA . LEU A 1 92 ? 4.654 -10.401 11.252 1.00 95.69 92 LEU A CA 1
ATOM 690 C C . LEU A 1 92 ? 5.617 -11.431 11.868 1.00 95.69 92 LEU A C 1
ATOM 692 O O . LEU A 1 92 ? 6.754 -11.076 12.181 1.00 95.69 92 LEU A O 1
ATOM 696 N N . SER A 1 93 ? 5.196 -12.692 12.022 1.00 95.31 93 SER A N 1
ATOM 697 C CA . SER A 1 93 ? 5.955 -13.761 12.691 1.00 95.31 93 SER A CA 1
ATOM 698 C C . SER A 1 93 ? 6.353 -13.407 14.132 1.00 95.31 93 SER A C 1
ATOM 700 O O . SER A 1 93 ? 7.468 -13.687 14.575 1.00 95.31 93 SER A O 1
ATOM 702 N N . LEU A 1 94 ? 5.440 -12.764 14.860 1.00 93.94 94 LEU A N 1
ATOM 703 C CA . LEU A 1 94 ? 5.588 -12.354 16.255 1.00 93.94 94 LEU A CA 1
ATOM 704 C C . LEU A 1 94 ? 4.804 -13.287 17.194 1.00 93.94 94 LEU A C 1
ATOM 706 O O . LEU A 1 94 ? 3.897 -13.995 16.752 1.00 93.94 94 LEU A O 1
ATOM 710 N N . PRO A 1 95 ? 5.106 -13.283 18.507 1.00 86.06 95 PRO A N 1
ATOM 711 C CA . PRO A 1 95 ? 4.308 -14.013 19.487 1.00 86.06 95 PRO A CA 1
ATOM 712 C C . PRO A 1 95 ? 2.837 -13.569 19.472 1.00 86.06 95 PRO A C 1
ATOM 714 O O . PRO A 1 95 ? 2.544 -12.376 19.540 1.00 86.06 95 PRO A O 1
ATOM 717 N N . THR A 1 96 ? 1.915 -14.532 19.416 1.00 82.25 96 THR A N 1
ATOM 718 C CA . THR A 1 96 ? 0.464 -14.279 19.361 1.00 82.25 96 THR A CA 1
ATOM 719 C C . THR A 1 96 ? -0.196 -14.233 20.743 1.00 82.25 96 THR A C 1
ATOM 721 O O . THR A 1 96 ? -1.276 -13.659 20.889 1.00 82.25 96 THR A O 1
ATOM 724 N N . GLU A 1 97 ? 0.442 -14.802 21.771 1.00 75.56 97 GLU A N 1
ATOM 725 C CA . GLU A 1 97 ? -0.084 -14.817 23.138 1.00 75.56 97 GLU A CA 1
ATOM 726 C C . GLU A 1 97 ? 0.187 -13.501 23.880 1.00 75.56 97 GLU A C 1
ATOM 728 O O . GLU A 1 97 ? 1.312 -12.996 23.915 1.00 75.56 97 GLU A O 1
ATOM 733 N N . ALA A 1 98 ? -0.843 -12.967 24.541 1.00 72.06 98 ALA A N 1
ATOM 734 C CA . ALA A 1 98 ? -0.695 -11.819 25.425 1.00 72.06 98 ALA A CA 1
ATOM 735 C C . ALA A 1 98 ? 0.025 -12.214 26.733 1.00 72.06 98 ALA A C 1
ATOM 737 O O . ALA A 1 98 ? -0.287 -13.261 27.318 1.00 72.06 98 ALA A O 1
ATOM 738 N N . PRO A 1 99 ? 0.932 -11.371 27.264 1.00 77.94 99 PRO A N 1
ATOM 739 C CA . PRO A 1 99 ? 1.537 -11.608 28.570 1.00 77.94 99 PRO A CA 1
ATOM 740 C C . PRO A 1 99 ? 0.473 -11.733 29.676 1.00 77.94 99 PRO A C 1
ATOM 742 O O . PRO A 1 99 ? -0.437 -10.908 29.794 1.00 77.94 99 PRO A O 1
ATOM 745 N N . ARG A 1 100 ? 0.593 -12.745 30.544 1.00 72.88 100 ARG A N 1
ATOM 746 C CA . ARG A 1 100 ? -0.305 -12.933 31.700 1.00 72.88 100 ARG A CA 1
ATOM 747 C C . ARG A 1 100 ? 0.193 -12.151 32.919 1.00 72.88 100 ARG A C 1
ATOM 749 O O . ARG A 1 100 ? 1.387 -11.916 33.069 1.00 72.88 100 ARG A O 1
ATOM 756 N N . GLY A 1 101 ? -0.722 -11.741 33.793 1.00 64.06 101 GLY A N 1
ATOM 757 C CA . GLY A 1 101 ? -0.407 -11.014 35.025 1.00 64.06 101 GLY A CA 1
ATOM 758 C C . GLY A 1 101 ? -1.656 -10.775 35.867 1.00 64.06 101 GLY A C 1
ATOM 759 O O . GLY A 1 101 ? -2.762 -10.765 35.330 1.00 64.06 101 GLY A O 1
ATOM 760 N N . ALA A 1 102 ? -1.481 -10.629 37.180 1.00 59.16 102 ALA A N 1
ATOM 761 C CA . ALA A 1 102 ? -2.580 -10.356 38.103 1.00 59.16 102 ALA A CA 1
ATOM 762 C C . ALA A 1 102 ? -3.046 -8.895 37.992 1.00 59.16 102 ALA A C 1
ATOM 764 O O . ALA A 1 102 ? -2.229 -7.998 37.787 1.00 59.16 102 ALA A O 1
ATOM 765 N N . LEU A 1 103 ? -4.353 -8.671 38.149 1.00 63.00 103 LEU A N 1
ATOM 766 C CA . LEU A 1 103 ? -4.921 -7.334 38.311 1.00 63.00 103 LEU A CA 1
ATOM 767 C C . LEU A 1 103 ? -4.530 -6.786 39.687 1.00 63.00 103 LEU A C 1
ATOM 769 O O . LEU A 1 103 ? -4.623 -7.495 40.691 1.00 63.00 103 LEU A O 1
ATOM 773 N N . THR A 1 104 ? -4.118 -5.525 39.737 1.00 57.94 104 THR A N 1
ATOM 774 C CA . THR A 1 104 ? -3.919 -4.792 40.989 1.00 57.94 104 THR A CA 1
ATOM 775 C C . THR A 1 104 ? -5.150 -3.932 41.256 1.00 57.94 104 THR A C 1
ATOM 777 O O . THR A 1 104 ? -5.679 -3.293 40.349 1.00 57.94 104 THR A O 1
ATOM 780 N N . SER A 1 105 ? -5.650 -3.951 42.494 1.00 55.50 105 SER A N 1
ATOM 781 C CA . SER A 1 105 ? -6.793 -3.136 42.918 1.00 55.50 105 SER A CA 1
ATOM 782 C C . SER A 1 105 ? -6.317 -2.002 43.825 1.00 55.50 105 SER A C 1
ATOM 784 O O . SER A 1 105 ? -5.793 -2.260 44.911 1.00 55.50 105 SER A O 1
ATOM 786 N N . GLY A 1 106 ? -6.517 -0.755 43.397 1.00 58.59 106 GLY A N 1
ATOM 787 C CA . GLY A 1 106 ? -6.199 0.443 44.178 1.00 58.59 106 GLY A CA 1
ATOM 788 C C . GLY A 1 106 ? -7.382 0.968 45.002 1.00 58.59 106 GLY A C 1
ATOM 789 O O . GLY A 1 106 ? -8.543 0.764 44.655 1.00 58.59 106 GLY A O 1
ATOM 790 N N . SER A 1 107 ? -7.095 1.710 46.078 1.00 62.44 107 SER A N 1
ATOM 791 C CA . SER A 1 107 ? -8.102 2.365 46.937 1.00 62.44 107 SER A CA 1
ATOM 792 C C . SER A 1 107 ? -8.764 3.605 46.310 1.00 62.44 107 SER A C 1
ATOM 794 O O . SER A 1 107 ? -9.785 4.070 46.812 1.00 62.44 107 SER A O 1
ATOM 796 N N . ALA A 1 108 ? -8.218 4.127 45.203 1.00 71.00 108 ALA A N 1
ATOM 797 C CA . ALA A 1 108 ? -8.671 5.345 44.517 1.00 71.00 108 ALA A CA 1
ATOM 798 C C . ALA A 1 108 ? -10.057 5.231 43.844 1.00 71.00 108 ALA A C 1
ATOM 800 O O . ALA A 1 108 ? -10.596 6.227 43.369 1.00 71.00 108 ALA A O 1
ATOM 801 N N . LEU A 1 109 ? -10.637 4.028 43.805 1.00 82.25 109 LEU A N 1
ATOM 802 C CA . LEU A 1 109 ? -11.903 3.726 43.128 1.00 82.25 109 LEU A CA 1
ATOM 803 C C . LEU A 1 109 ? -13.111 3.696 44.078 1.00 82.25 109 LEU A C 1
ATOM 805 O O . LEU A 1 109 ? -14.219 3.342 43.674 1.00 82.25 109 LEU A O 1
ATOM 809 N N . ALA A 1 110 ? -12.914 4.050 45.351 1.00 78.94 110 ALA A N 1
ATOM 810 C CA . ALA A 1 110 ? -13.982 4.066 46.342 1.00 78.94 110 ALA A CA 1
ATOM 811 C C . ALA A 1 110 ? -15.144 4.986 45.911 1.00 78.94 110 ALA A C 1
ATOM 813 O O . ALA A 1 110 ? -14.942 6.141 45.534 1.00 78.94 110 ALA A O 1
ATOM 814 N N . GLY A 1 111 ? -16.378 4.475 45.985 1.00 79.94 111 GLY A N 1
ATOM 815 C CA . GLY A 1 111 ? -17.591 5.226 45.636 1.00 79.94 111 GLY A CA 1
ATOM 816 C C . GLY A 1 111 ? -17.896 5.321 44.135 1.00 79.94 111 GLY A C 1
ATOM 817 O O . GLY A 1 111 ? -18.775 6.090 43.748 1.00 79.94 111 GLY A O 1
ATOM 818 N N . LEU A 1 112 ? -17.181 4.580 43.284 1.00 84.94 112 LEU A N 1
ATOM 819 C CA . LEU A 1 112 ? -17.596 4.318 41.904 1.00 84.94 112 LEU A CA 1
ATOM 820 C C . LEU A 1 112 ? -18.569 3.134 41.847 1.00 84.94 112 LEU A C 1
ATOM 822 O O . LEU A 1 112 ? -18.540 2.253 42.708 1.00 84.94 112 LEU A O 1
ATOM 826 N N . ASP A 1 113 ? -19.398 3.107 40.804 1.00 87.12 113 ASP A N 1
ATOM 827 C CA . ASP A 1 113 ? -20.139 1.904 40.426 1.00 87.12 113 ASP A CA 1
ATOM 828 C C . ASP A 1 113 ? -19.166 0.712 40.259 1.00 87.12 113 ASP A C 1
ATOM 830 O O . ASP A 1 113 ? -18.083 0.904 39.697 1.00 87.12 113 ASP A O 1
ATOM 834 N N . PRO A 1 114 ? -19.500 -0.507 40.729 1.00 88.56 114 PRO A N 1
ATOM 835 C CA . PRO A 1 114 ? -18.586 -1.646 40.665 1.00 88.56 114 PRO A CA 1
ATOM 836 C C . PRO A 1 114 ? -18.128 -2.024 39.252 1.00 88.56 114 PRO A C 1
ATOM 838 O O . PRO A 1 114 ? -16.978 -2.435 39.089 1.00 88.56 114 PRO A O 1
ATOM 841 N N . VAL A 1 115 ? -18.987 -1.885 38.235 1.00 89.56 115 VAL A N 1
ATOM 842 C CA . VAL A 1 115 ? -18.624 -2.192 36.842 1.00 89.56 115 VAL A CA 1
ATOM 843 C C . VAL A 1 115 ? -17.669 -1.130 36.312 1.00 89.56 115 VAL A C 1
ATOM 845 O O . VAL A 1 115 ? -16.636 -1.470 35.736 1.00 89.56 115 VAL A O 1
ATOM 848 N N . LEU A 1 116 ? -17.960 0.148 36.570 1.00 90.62 116 LEU A N 1
ATOM 849 C CA . LEU A 1 116 ? -17.065 1.244 36.199 1.00 90.62 116 LEU A CA 1
ATOM 850 C C . LEU A 1 116 ? -15.708 1.142 36.909 1.00 90.62 116 LEU A C 1
ATOM 852 O O . LEU A 1 116 ? -14.666 1.290 36.274 1.00 90.62 116 LEU A O 1
ATOM 856 N N . ALA A 1 117 ? -15.702 0.844 38.209 1.00 90.44 117 ALA A N 1
ATOM 857 C CA . ALA A 1 117 ? -14.481 0.634 38.979 1.00 90.44 117 ALA A CA 1
ATOM 858 C C . ALA A 1 117 ? -13.646 -0.520 38.404 1.00 90.44 117 ALA A C 1
ATOM 860 O O . ALA A 1 117 ? -12.432 -0.379 38.247 1.00 90.44 117 ALA A O 1
ATOM 861 N N . ALA A 1 118 ? -14.286 -1.637 38.046 1.00 90.69 118 ALA A N 1
ATOM 862 C CA . ALA A 1 118 ? -13.611 -2.774 37.430 1.00 90.69 118 ALA A CA 1
ATOM 863 C C . ALA A 1 118 ? -12.996 -2.404 36.072 1.00 90.69 118 ALA A C 1
ATOM 865 O O . ALA A 1 118 ? -11.819 -2.687 35.853 1.00 90.69 118 ALA A O 1
ATOM 866 N N . ALA A 1 119 ? -13.742 -1.709 35.207 1.00 92.44 119 ALA A N 1
ATOM 867 C CA . ALA A 1 119 ? -13.253 -1.257 33.906 1.00 92.44 119 ALA A CA 1
ATOM 868 C C . ALA A 1 119 ? -12.063 -0.287 34.033 1.00 92.44 119 ALA A C 1
ATOM 870 O O . ALA A 1 119 ? -11.051 -0.457 33.354 1.00 92.44 119 ALA A O 1
ATOM 871 N N . VAL A 1 120 ? -12.136 0.690 34.946 1.00 93.25 120 VAL A N 1
ATOM 872 C CA . VAL A 1 120 ? -11.021 1.616 35.217 1.00 93.25 120 VAL A CA 1
ATOM 873 C C . VAL A 1 120 ? -9.792 0.861 35.725 1.00 93.25 120 VAL A C 1
ATOM 875 O O . VAL A 1 120 ? -8.686 1.095 35.240 1.00 93.25 120 VAL A O 1
ATOM 878 N N . SER A 1 121 ? -9.973 -0.051 36.686 1.00 92.12 121 SER A N 1
ATOM 879 C CA . SER A 1 121 ? -8.878 -0.852 37.246 1.00 92.12 121 SER A CA 1
ATOM 880 C C . SER A 1 121 ? -8.212 -1.718 36.179 1.00 92.12 121 SER A C 1
ATOM 882 O O . SER A 1 121 ? -6.988 -1.834 36.147 1.00 92.12 121 SER A O 1
ATOM 884 N N . GLU A 1 122 ? -9.012 -2.316 35.302 1.00 92.94 122 GLU A N 1
ATOM 885 C CA . GLU A 1 122 ? -8.547 -3.149 34.204 1.00 92.94 122 GLU A CA 1
ATOM 886 C C . GLU A 1 122 ? -7.708 -2.354 33.199 1.00 92.94 122 GLU A C 1
ATOM 888 O O . GLU A 1 122 ? -6.571 -2.743 32.912 1.00 92.94 122 GLU A O 1
ATOM 893 N N . LEU A 1 123 ? -8.221 -1.220 32.712 1.00 95.50 123 LEU A N 1
ATOM 894 C CA . LEU A 1 123 ? -7.502 -0.380 31.755 1.00 95.50 123 LEU A CA 1
ATOM 895 C C . LEU A 1 123 ? -6.224 0.206 32.367 1.00 95.50 123 LEU A C 1
ATOM 897 O O . LEU A 1 123 ? -5.163 0.126 31.750 1.00 95.50 123 LEU A O 1
ATOM 901 N N . ALA A 1 124 ? -6.283 0.735 33.593 1.00 95.12 124 ALA A N 1
ATOM 902 C CA . ALA A 1 124 ? -5.114 1.306 34.264 1.00 95.12 124 ALA A CA 1
ATOM 903 C C . ALA A 1 124 ? -4.024 0.251 34.527 1.00 95.12 124 ALA A C 1
ATOM 905 O O . ALA A 1 124 ? -2.844 0.500 34.271 1.00 95.12 124 ALA A O 1
ATOM 906 N N . SER A 1 125 ? -4.411 -0.956 34.956 1.00 93.12 125 SER A N 1
ATOM 907 C CA . SER A 1 125 ? -3.474 -2.072 35.134 1.00 93.12 125 SER A CA 1
ATOM 908 C C . SER A 1 125 ? -2.845 -2.501 33.803 1.00 93.12 125 SER A C 1
ATOM 910 O O . SER A 1 125 ? -1.639 -2.752 33.737 1.00 93.12 125 SER A O 1
ATOM 912 N N . ALA A 1 126 ? -3.626 -2.538 32.719 1.00 94.81 126 ALA A N 1
ATOM 913 C CA . ALA A 1 126 ? -3.108 -2.837 31.388 1.00 94.81 126 ALA A CA 1
ATOM 914 C C . ALA A 1 126 ? -2.103 -1.778 30.910 1.00 94.81 126 ALA A C 1
ATOM 916 O O . ALA A 1 126 ? -1.035 -2.147 30.422 1.00 94.81 126 ALA A O 1
ATOM 917 N N . VAL A 1 127 ? -2.382 -0.486 31.120 1.00 96.38 127 VAL A N 1
ATOM 918 C CA . VAL A 1 127 ? -1.449 0.616 30.815 1.00 96.38 127 VAL A CA 1
ATOM 919 C C . VAL A 1 127 ? -0.144 0.473 31.597 1.00 96.38 127 VAL A C 1
ATOM 921 O O . VAL A 1 127 ? 0.932 0.515 30.995 1.00 96.38 127 VAL A O 1
ATOM 924 N N . ALA A 1 128 ? -0.217 0.243 32.910 1.00 94.25 128 ALA A N 1
ATOM 925 C CA . ALA A 1 128 ? 0.965 0.075 33.755 1.00 94.25 128 ALA A CA 1
ATOM 926 C C . ALA A 1 128 ? 1.839 -1.111 33.304 1.00 94.25 128 ALA A C 1
ATOM 928 O O . ALA A 1 128 ? 3.065 -1.012 33.277 1.00 94.25 128 ALA A O 1
ATOM 929 N N . ARG A 1 129 ? 1.214 -2.220 32.891 1.00 93.56 129 ARG A N 1
ATOM 930 C CA . ARG A 1 129 ? 1.911 -3.419 32.396 1.00 93.56 129 ARG A CA 1
ATOM 931 C C . ARG A 1 129 ? 2.445 -3.268 30.973 1.00 93.56 129 ARG A C 1
ATOM 933 O O . ARG A 1 129 ? 3.444 -3.898 30.645 1.00 93.56 129 ARG A O 1
ATOM 940 N N . ALA A 1 130 ? 1.790 -2.472 30.132 1.00 95.81 130 ALA A N 1
ATOM 941 C CA . ALA A 1 130 ? 2.199 -2.234 28.751 1.00 95.81 130 ALA A CA 1
ATOM 942 C C . ALA A 1 130 ? 3.375 -1.250 28.647 1.00 95.81 130 ALA A C 1
ATOM 944 O O . ALA A 1 130 ? 4.184 -1.373 27.726 1.00 95.81 130 ALA A O 1
ATOM 945 N N . ARG A 1 131 ? 3.509 -0.305 29.592 1.00 95.94 131 ARG A N 1
ATOM 946 C CA . ARG A 1 131 ? 4.544 0.743 29.557 1.00 95.94 131 ARG A CA 1
ATOM 947 C C . ARG A 1 131 ? 5.974 0.199 29.394 1.00 95.94 131 ARG A C 1
ATOM 949 O O . ARG A 1 131 ? 6.634 0.647 28.461 1.00 95.94 131 ARG A O 1
ATOM 956 N N . PRO A 1 132 ? 6.448 -0.796 30.174 1.00 95.56 132 PRO A N 1
ATOM 957 C CA . PRO A 1 132 ? 7.815 -1.302 30.023 1.00 95.56 132 PRO A CA 1
ATOM 958 C C . PRO A 1 132 ? 8.085 -1.917 28.645 1.00 95.56 132 PRO A C 1
ATOM 960 O O . PRO A 1 132 ? 9.196 -1.822 28.132 1.00 95.56 132 PRO A O 1
ATOM 963 N N . PHE A 1 133 ? 7.073 -2.535 28.031 1.00 96.81 133 PHE A N 1
ATOM 964 C CA . PHE A 1 133 ? 7.186 -3.092 26.685 1.00 96.81 133 PHE A CA 1
ATOM 965 C C . PHE A 1 133 ? 7.216 -1.996 25.614 1.00 96.81 133 PHE A C 1
ATOM 967 O O . PHE A 1 133 ? 7.980 -2.104 24.659 1.00 96.81 133 PHE A O 1
ATOM 974 N N . LEU A 1 134 ? 6.443 -0.918 25.782 1.00 96.88 134 LEU A N 1
ATOM 975 C CA . LEU A 1 134 ? 6.512 0.243 24.891 1.00 96.88 134 LEU A CA 1
ATOM 976 C C . LEU A 1 134 ? 7.878 0.945 24.987 1.00 96.88 134 LEU A C 1
ATOM 978 O O . LEU A 1 134 ? 8.465 1.297 23.964 1.00 96.88 134 LEU A O 1
ATOM 982 N N . ASP A 1 135 ? 8.419 1.085 26.197 1.00 96.38 135 ASP A N 1
ATOM 983 C CA . ASP A 1 135 ? 9.756 1.644 26.413 1.00 96.38 135 ASP A CA 1
ATOM 984 C C . ASP A 1 135 ? 10.837 0.749 25.788 1.00 96.38 135 ASP A C 1
ATOM 986 O O . ASP A 1 135 ? 11.751 1.242 25.121 1.00 96.38 135 ASP A O 1
ATOM 990 N N . LEU A 1 136 ? 10.705 -0.575 25.937 1.00 96.88 136 LEU A N 1
ATOM 991 C CA . LEU A 1 136 ? 11.586 -1.553 25.302 1.00 96.88 136 LEU A CA 1
ATOM 992 C C . LEU A 1 136 ? 11.530 -1.455 23.772 1.00 96.88 136 LEU A C 1
ATOM 994 O O . LEU A 1 136 ? 12.591 -1.429 23.144 1.00 96.88 136 LEU A O 1
ATOM 998 N N . ALA A 1 137 ? 10.333 -1.315 23.189 1.00 97.06 137 ALA A N 1
ATOM 999 C CA . ALA A 1 137 ? 10.131 -1.164 21.746 1.00 97.06 137 ALA A CA 1
ATOM 1000 C C . ALA A 1 137 ? 10.986 -0.028 21.159 1.00 97.06 137 ALA A C 1
ATOM 1002 O O . ALA A 1 137 ? 11.605 -0.165 20.101 1.00 97.06 137 ALA A O 1
ATOM 1003 N N . ALA A 1 138 ? 11.065 1.085 21.891 1.00 95.88 138 ALA A N 1
ATOM 1004 C CA . ALA A 1 138 ? 11.797 2.284 21.505 1.00 95.88 138 ALA A CA 1
ATOM 1005 C C . ALA A 1 138 ? 13.240 2.361 22.046 1.00 95.88 138 ALA A C 1
ATOM 1007 O O . ALA A 1 138 ? 13.957 3.299 21.691 1.00 95.88 138 ALA A O 1
ATOM 1008 N N . SER A 1 139 ? 13.681 1.414 22.882 1.00 96.00 139 SER A N 1
ATOM 1009 C CA . SER A 1 139 ? 14.983 1.454 23.579 1.00 96.00 139 SER A CA 1
ATOM 1010 C C . SER A 1 139 ? 16.184 1.445 22.632 1.00 96.00 139 SER A C 1
ATOM 1012 O O . SER A 1 139 ? 17.229 2.024 22.930 1.00 96.00 139 SER A O 1
ATOM 1014 N N . GLY A 1 140 ? 16.009 0.841 21.456 1.00 96.00 140 GLY A N 1
ATOM 1015 C CA . GLY A 1 140 ? 16.998 0.823 20.394 1.00 96.00 140 GLY A CA 1
ATOM 1016 C C . GLY A 1 140 ? 17.160 2.158 19.672 1.00 96.00 140 GLY A C 1
ATOM 1017 O O . GLY A 1 140 ? 17.999 2.210 18.783 1.00 96.00 140 GLY A O 1
ATOM 1018 N N . LEU A 1 141 ? 16.405 3.214 20.001 1.00 96.19 141 LEU A N 1
ATOM 1019 C CA . LEU A 1 141 ? 16.392 4.503 19.298 1.00 96.19 141 LEU A CA 1
ATOM 1020 C C . LEU A 1 141 ? 16.500 5.690 20.264 1.00 96.19 141 LEU A C 1
ATOM 1022 O O . LEU A 1 141 ? 15.720 5.818 21.211 1.00 96.19 141 LEU A O 1
ATOM 1026 N N . ALA A 1 142 ? 17.405 6.622 19.973 1.00 95.50 142 ALA A N 1
ATOM 1027 C CA . ALA A 1 142 ? 17.478 7.900 20.674 1.00 95.50 142 ALA A CA 1
ATOM 1028 C C . ALA A 1 142 ? 16.249 8.785 20.360 1.00 95.50 142 ALA A C 1
ATOM 1030 O O . ALA A 1 142 ? 15.662 8.665 19.283 1.00 95.50 142 ALA A O 1
ATOM 1031 N N . PRO A 1 143 ? 15.870 9.736 21.238 1.00 93.06 143 PRO A N 1
ATOM 1032 C CA . PRO A 1 143 ? 14.737 10.634 20.989 1.00 93.06 143 PRO A CA 1
ATOM 1033 C C . PRO A 1 143 ? 14.800 11.365 19.637 1.00 93.06 143 PRO A C 1
ATOM 1035 O O . PRO A 1 143 ? 13.845 11.309 18.868 1.00 93.06 143 PRO A O 1
ATOM 1038 N N . ALA A 1 144 ? 15.956 11.942 19.291 1.00 94.50 144 ALA A N 1
ATOM 1039 C CA . ALA A 1 144 ? 16.158 12.630 18.013 1.00 94.50 144 ALA A CA 1
ATOM 1040 C C . ALA A 1 144 ? 16.074 11.685 16.797 1.00 94.50 144 ALA A C 1
ATOM 1042 O O . ALA A 1 144 ? 15.641 12.086 15.717 1.00 94.50 144 ALA A O 1
ATOM 1043 N N . GLU A 1 145 ? 16.464 10.415 16.960 1.00 95.38 145 GLU A N 1
ATOM 1044 C CA . GLU A 1 145 ? 16.299 9.394 15.920 1.00 95.38 145 GLU A CA 1
ATOM 1045 C C . GLU A 1 145 ? 14.807 9.111 15.683 1.00 95.38 145 GLU A C 1
ATOM 1047 O O . GLU A 1 145 ? 14.375 9.059 14.532 1.00 95.38 145 GLU A O 1
ATOM 1052 N N . ARG A 1 146 ? 14.001 9.010 16.750 1.00 93.00 146 ARG A N 1
ATOM 1053 C CA . ARG A 1 146 ? 12.543 8.813 16.654 1.00 93.00 146 ARG A CA 1
ATOM 1054 C C . ARG A 1 146 ? 11.849 9.985 15.969 1.00 93.00 146 ARG A C 1
ATOM 1056 O O . ARG A 1 146 ? 11.046 9.769 15.067 1.00 93.00 146 ARG A O 1
ATOM 1063 N N . GLU A 1 147 ? 12.197 11.215 16.338 1.00 91.81 147 GLU A N 1
ATOM 1064 C CA . GLU A 1 147 ? 11.667 12.425 15.695 1.00 91.81 147 GLU A CA 1
ATOM 1065 C C . GLU A 1 147 ? 12.012 12.469 14.203 1.00 91.81 147 GLU A C 1
ATOM 1067 O O . GLU A 1 147 ? 11.139 12.713 13.365 1.00 91.81 147 GLU A O 1
ATOM 1072 N N . ARG A 1 148 ? 13.268 12.159 13.848 1.00 92.88 148 ARG A N 1
ATOM 1073 C CA . ARG A 1 148 ? 13.711 12.095 12.450 1.00 92.88 148 ARG A CA 1
ATOM 1074 C C . ARG A 1 148 ? 12.935 11.044 11.659 1.00 92.88 148 ARG A C 1
ATOM 1076 O O . ARG A 1 148 ? 12.516 11.338 10.537 1.00 92.88 148 ARG A O 1
ATOM 1083 N N . LEU A 1 149 ? 12.748 9.844 12.213 1.00 93.88 149 LEU A N 1
ATOM 1084 C CA . LEU A 1 149 ? 11.977 8.775 11.572 1.00 93.88 149 LEU A CA 1
ATOM 1085 C C . LEU A 1 149 ? 10.513 9.188 11.390 1.00 93.88 149 LEU A C 1
ATOM 1087 O O . LEU A 1 149 ? 10.007 9.122 10.270 1.00 93.88 149 LEU A O 1
ATOM 1091 N N . ALA A 1 150 ? 9.860 9.668 12.453 1.00 90.31 150 ALA A N 1
ATOM 1092 C CA . ALA A 1 150 ? 8.466 10.103 12.413 1.00 90.31 150 ALA A CA 1
ATOM 1093 C C . ALA A 1 150 ? 8.252 11.190 11.353 1.00 90.31 150 ALA A C 1
ATOM 1095 O O . ALA A 1 150 ? 7.351 11.074 10.525 1.00 90.31 150 ALA A O 1
ATOM 1096 N N . ALA A 1 151 ? 9.110 12.212 11.321 1.00 90.00 151 ALA A N 1
ATOM 1097 C CA . ALA A 1 151 ? 9.003 13.297 10.353 1.00 90.00 151 ALA A CA 1
ATOM 1098 C C . ALA A 1 151 ? 9.244 12.821 8.910 1.00 90.00 151 ALA A C 1
ATOM 1100 O O . ALA A 1 151 ? 8.495 13.200 8.011 1.00 90.00 151 ALA A O 1
ATOM 1101 N N . SER A 1 152 ? 10.268 11.990 8.683 1.00 91.50 152 SER A N 1
ATOM 1102 C CA . SER A 1 152 ? 10.639 11.534 7.334 1.00 91.50 152 SER A CA 1
ATOM 1103 C C . SER A 1 152 ? 9.593 10.587 6.748 1.00 91.50 152 SER A C 1
ATOM 1105 O O . SER A 1 152 ? 9.153 10.782 5.618 1.00 91.50 152 SER A O 1
ATOM 1107 N N . PHE A 1 153 ? 9.129 9.601 7.521 1.00 92.06 153 PHE A N 1
ATOM 1108 C CA . PHE A 1 153 ? 8.094 8.687 7.044 1.00 92.06 153 PHE A CA 1
ATOM 1109 C C . PHE A 1 153 ? 6.725 9.348 6.944 1.00 92.06 153 PHE A C 1
ATOM 1111 O O . PHE A 1 153 ? 5.991 9.036 6.014 1.00 92.06 153 PHE A O 1
ATOM 1118 N N . ARG A 1 154 ? 6.386 10.296 7.830 1.00 89.06 154 ARG A N 1
ATOM 1119 C CA . ARG A 1 154 ? 5.149 11.068 7.674 1.00 89.06 154 ARG A CA 1
ATOM 1120 C C . ARG A 1 154 ? 5.138 11.798 6.335 1.00 89.06 154 ARG A C 1
ATOM 1122 O O . ARG A 1 154 ? 4.166 11.650 5.614 1.00 89.06 154 ARG A O 1
ATOM 1129 N N . ARG A 1 155 ? 6.228 12.485 5.962 1.00 88.44 155 ARG A N 1
ATOM 1130 C CA . ARG A 1 155 ? 6.343 13.129 4.639 1.00 88.44 155 ARG A CA 1
ATOM 1131 C C . ARG A 1 155 ? 6.238 12.134 3.484 1.00 88.44 155 ARG A C 1
ATOM 1133 O O . ARG A 1 155 ? 5.618 12.454 2.484 1.00 88.44 155 ARG A O 1
ATOM 1140 N N . GLN A 1 156 ? 6.797 10.934 3.633 1.00 88.31 156 GLN A N 1
ATOM 1141 C CA . GLN A 1 156 ? 6.726 9.885 2.609 1.00 88.31 156 GLN A CA 1
ATOM 1142 C C . GLN A 1 156 ? 5.313 9.307 2.417 1.00 88.31 156 GLN A C 1
ATOM 1144 O O . GLN A 1 156 ? 4.996 8.795 1.344 1.00 88.31 156 GLN A O 1
ATOM 1149 N N . LEU A 1 157 ? 4.495 9.322 3.469 1.00 90.44 157 LEU A N 1
ATOM 1150 C CA . LEU A 1 157 ? 3.172 8.694 3.511 1.00 90.44 157 LEU A CA 1
ATOM 1151 C C . LEU A 1 157 ? 2.030 9.703 3.340 1.00 90.44 157 LEU A C 1
ATOM 1153 O O . LEU A 1 157 ? 0.874 9.301 3.233 1.00 90.44 157 LEU A O 1
ATOM 1157 N N . THR A 1 158 ? 2.349 10.991 3.284 1.00 87.88 158 THR A N 1
ATOM 1158 C CA . THR A 1 158 ? 1.427 12.071 2.925 1.00 87.88 158 THR A CA 1
ATOM 1159 C C . THR A 1 158 ? 1.729 12.573 1.522 1.00 87.88 158 THR A C 1
ATOM 1161 O O . THR A 1 158 ? 2.884 12.548 1.095 1.00 87.88 158 THR A O 1
ATOM 1164 N N . TYR A 1 159 ? 0.728 13.083 0.817 1.00 84.00 159 TYR A N 1
ATOM 1165 C CA . TYR A 1 159 ? 0.948 13.696 -0.482 1.00 84.00 159 TYR A CA 1
ATOM 1166 C C . TYR A 1 159 ? 1.763 14.985 -0.347 1.00 84.00 159 TYR A C 1
ATOM 1168 O O . TYR A 1 159 ? 1.476 15.864 0.467 1.00 84.00 159 TYR A O 1
ATOM 1176 N N . GLY A 1 160 ? 2.794 15.112 -1.172 1.00 78.25 160 GLY A N 1
ATOM 1177 C CA . GLY A 1 160 ? 3.688 16.256 -1.159 1.00 78.25 160 GLY A CA 1
ATOM 1178 C C . GLY A 1 160 ? 4.830 16.086 -2.155 1.00 78.25 160 GLY A C 1
ATOM 1179 O O . GLY A 1 160 ? 4.901 15.071 -2.851 1.00 78.25 160 GLY A O 1
ATOM 1180 N N . PRO A 1 161 ? 5.728 17.079 -2.245 1.00 69.38 161 PRO A N 1
ATOM 1181 C CA . PRO A 1 161 ? 6.894 16.988 -3.111 1.00 69.38 161 PRO A CA 1
ATOM 1182 C C . PRO A 1 161 ? 7.747 15.775 -2.739 1.00 69.38 161 PRO A C 1
ATOM 1184 O O . PRO A 1 161 ? 8.024 15.550 -1.559 1.00 69.38 161 PRO A O 1
ATOM 1187 N N . ALA A 1 162 ? 8.180 15.014 -3.743 1.00 69.25 162 ALA A N 1
ATOM 1188 C CA . ALA A 1 162 ? 9.020 13.847 -3.521 1.00 69.25 162 ALA A CA 1
ATOM 1189 C C . ALA A 1 162 ? 10.353 14.271 -2.883 1.00 69.25 162 ALA A C 1
ATOM 1191 O O . ALA A 1 162 ? 11.088 15.094 -3.429 1.00 69.25 162 ALA A O 1
ATOM 1192 N N . GLU A 1 163 ? 10.686 13.699 -1.728 1.00 76.31 163 GLU A N 1
ATOM 1193 C CA . GLU A 1 163 ? 12.016 13.840 -1.142 1.00 76.31 163 GLU A CA 1
ATOM 1194 C C . GLU A 1 163 ? 12.912 12.690 -1.594 1.00 76.31 163 GLU A C 1
ATOM 1196 O O . GLU A 1 163 ? 12.483 11.553 -1.795 1.00 76.31 163 GLU A O 1
ATOM 1201 N N . ARG A 1 164 ? 14.203 12.992 -1.731 1.00 81.31 164 ARG A N 1
ATOM 1202 C CA . ARG A 1 164 ? 15.219 11.976 -1.982 1.00 81.31 164 ARG A CA 1
ATOM 1203 C C . ARG A 1 164 ? 15.384 11.133 -0.717 1.00 81.31 164 ARG A C 1
ATOM 1205 O O . ARG A 1 164 ? 16.002 11.576 0.247 1.00 81.31 164 ARG A O 1
ATOM 1212 N N . LEU A 1 165 ? 14.773 9.953 -0.718 1.00 82.88 165 LEU A N 1
ATOM 1213 C CA . LEU A 1 165 ? 14.763 9.033 0.415 1.00 82.88 165 LEU A CA 1
ATOM 1214 C C . LEU A 1 165 ? 16.163 8.451 0.655 1.00 82.88 165 LEU A C 1
ATOM 1216 O O . LEU A 1 165 ? 16.843 8.042 -0.289 1.00 82.88 165 LEU A O 1
ATOM 1220 N N . GLU A 1 166 ? 16.580 8.400 1.919 1.00 87.44 166 GLU A N 1
ATOM 1221 C CA . GLU A 1 166 ? 17.899 7.890 2.300 1.00 87.44 166 GLU A CA 1
ATOM 1222 C C . GLU A 1 166 ? 17.792 6.451 2.837 1.00 87.44 166 GLU A C 1
ATOM 1224 O O . GLU A 1 166 ? 16.999 6.210 3.759 1.00 87.44 166 GLU A O 1
ATOM 1229 N N . PRO A 1 167 ? 18.555 5.480 2.291 1.00 86.19 167 PRO A N 1
ATOM 1230 C CA . PRO A 1 167 ? 18.489 4.076 2.709 1.00 86.19 167 PRO A CA 1
ATOM 1231 C C . PRO A 1 167 ? 18.712 3.853 4.209 1.00 86.19 167 PRO A C 1
ATOM 1233 O O . PRO A 1 167 ? 18.065 2.990 4.805 1.00 86.19 167 PRO A O 1
ATOM 1236 N N . GLU A 1 168 ? 19.556 4.668 4.845 1.00 90.56 168 GLU A N 1
ATOM 1237 C CA . GLU A 1 168 ? 19.918 4.555 6.262 1.00 90.56 168 GLU A CA 1
ATOM 1238 C C . GLU A 1 168 ? 18.718 4.782 7.196 1.00 90.56 168 GLU A C 1
ATOM 1240 O O . GLU A 1 168 ? 18.738 4.349 8.350 1.00 90.56 168 GLU A O 1
ATOM 1245 N N . LEU A 1 169 ? 17.647 5.433 6.718 1.00 93.19 169 LEU A N 1
ATOM 1246 C CA . LEU A 1 169 ? 16.404 5.569 7.482 1.00 93.19 169 LEU A CA 1
ATOM 1247 C C . LEU A 1 169 ? 15.773 4.204 7.778 1.00 93.19 169 LEU A C 1
ATOM 1249 O O . LEU A 1 169 ? 15.207 4.020 8.853 1.00 93.19 169 LEU A O 1
ATOM 1253 N N . PHE A 1 170 ? 15.895 3.240 6.862 1.00 94.00 170 PHE A N 1
ATOM 1254 C CA . PHE A 1 170 ? 15.364 1.889 7.052 1.00 94.00 170 PHE A CA 1
ATOM 1255 C C . PHE A 1 170 ? 16.243 1.050 7.976 1.00 94.00 170 PHE A C 1
ATOM 1257 O O . PHE A 1 170 ? 15.712 0.273 8.769 1.00 94.00 170 PHE A O 1
ATOM 1264 N N . ASP A 1 171 ? 17.562 1.246 7.934 1.00 93.06 171 ASP A N 1
ATOM 1265 C CA . ASP A 1 171 ? 18.491 0.607 8.872 1.00 93.06 171 ASP A CA 1
ATOM 1266 C C . ASP A 1 171 ? 18.262 1.125 10.299 1.00 93.06 171 ASP A C 1
ATOM 1268 O O . ASP A 1 171 ? 18.231 0.356 11.261 1.00 93.06 171 ASP A O 1
ATOM 1272 N N . LEU A 1 172 ? 18.015 2.431 10.439 1.00 95.38 172 LEU A N 1
ATOM 1273 C CA . LEU A 1 172 ? 17.639 3.034 11.711 1.00 95.38 172 LEU A CA 1
ATOM 1274 C C . LEU A 1 172 ? 16.280 2.507 12.190 1.00 95.38 172 LEU A C 1
ATOM 1276 O O . LEU A 1 172 ? 16.166 2.039 13.319 1.00 95.38 172 LEU A O 1
ATOM 1280 N N . ALA A 1 173 ? 15.269 2.502 11.320 1.00 95.12 173 ALA A N 1
ATOM 1281 C CA . ALA A 1 173 ? 13.950 1.948 11.612 1.00 95.12 173 ALA A CA 1
ATOM 1282 C C . ALA A 1 173 ? 13.980 0.470 12.040 1.00 95.12 173 ALA A C 1
ATOM 1284 O O . ALA A 1 173 ? 13.150 0.037 12.841 1.00 95.12 173 ALA A O 1
ATOM 1285 N N . ALA A 1 174 ? 14.935 -0.314 11.531 1.00 95.06 174 ALA A N 1
ATOM 1286 C CA . ALA A 1 174 ? 15.098 -1.721 11.879 1.00 95.06 174 ALA A CA 1
ATOM 1287 C C . ALA A 1 174 ? 15.341 -1.944 13.382 1.00 95.06 174 ALA A C 1
ATOM 1289 O O . ALA A 1 174 ? 14.952 -2.990 13.901 1.00 95.06 174 ALA A O 1
ATOM 1290 N N . ARG A 1 175 ? 15.937 -0.959 14.074 1.00 96.31 175 ARG A N 1
ATOM 1291 C CA . ARG A 1 175 ? 16.248 -1.000 15.515 1.00 96.31 175 ARG A CA 1
ATOM 1292 C C . ARG A 1 175 ? 15.011 -0.904 16.414 1.00 96.31 175 ARG A C 1
ATOM 1294 O O . ARG A 1 175 ? 15.137 -1.136 17.612 1.00 96.31 175 ARG A O 1
ATOM 1301 N N . PHE A 1 176 ? 13.844 -0.557 15.868 1.00 96.31 176 PHE A N 1
ATOM 1302 C CA . PHE A 1 176 ? 12.590 -0.569 16.618 1.00 96.31 176 PHE A CA 1
ATOM 1303 C C . PHE A 1 176 ? 12.121 -2.011 16.871 1.00 96.31 176 PHE A C 1
ATOM 1305 O O . PHE A 1 176 ? 11.970 -2.807 15.929 1.00 96.31 176 PHE A O 1
ATOM 1312 N N . ASP A 1 177 ? 11.886 -2.344 18.141 1.00 96.88 177 ASP A N 1
ATOM 1313 C CA . ASP A 1 177 ? 11.470 -3.681 18.564 1.00 96.88 177 ASP A CA 1
ATOM 1314 C C . ASP A 1 177 ? 9.945 -3.827 18.466 1.00 96.88 177 ASP A C 1
ATOM 1316 O O . ASP A 1 177 ? 9.162 -3.499 19.360 1.00 96.88 177 ASP A O 1
ATOM 1320 N N . LEU A 1 178 ? 9.537 -4.348 17.311 1.00 95.50 178 LEU A N 1
ATOM 1321 C CA . LEU A 1 178 ? 8.145 -4.608 16.975 1.00 95.50 178 LEU A CA 1
ATOM 1322 C C . LEU A 1 178 ? 7.519 -5.702 17.853 1.00 95.50 178 LEU A C 1
ATOM 1324 O O . LEU A 1 178 ? 6.317 -5.656 18.100 1.00 95.50 178 LEU A O 1
ATOM 1328 N N . ALA A 1 179 ? 8.304 -6.665 18.348 1.00 95.88 179 ALA A N 1
ATOM 1329 C CA . ALA A 1 179 ? 7.785 -7.719 19.216 1.00 95.88 179 ALA A CA 1
ATOM 1330 C C . ALA A 1 179 ? 7.358 -7.136 20.569 1.00 95.88 179 ALA A C 1
ATOM 1332 O O . ALA A 1 179 ? 6.262 -7.429 21.049 1.00 95.88 179 ALA A O 1
ATOM 1333 N N . ALA A 1 180 ? 8.182 -6.252 21.137 1.00 96.50 180 ALA A N 1
ATOM 1334 C CA . ALA A 1 180 ? 7.854 -5.534 22.362 1.00 96.50 180 ALA A CA 1
ATOM 1335 C C . ALA A 1 180 ? 6.624 -4.621 22.180 1.00 96.50 180 ALA A C 1
ATOM 1337 O O . ALA A 1 180 ? 5.717 -4.644 23.015 1.00 96.50 180 ALA A O 1
ATOM 1338 N N . LEU A 1 181 ? 6.513 -3.898 21.054 1.00 97.19 181 LEU A N 1
ATOM 1339 C CA . LEU A 1 181 ? 5.306 -3.112 20.752 1.00 97.19 181 LEU A CA 1
ATOM 1340 C C . LEU A 1 181 ? 4.049 -3.995 20.736 1.00 97.19 181 LEU A C 1
ATOM 1342 O O . LEU A 1 181 ? 3.037 -3.634 21.334 1.00 97.19 181 LEU A O 1
ATOM 1346 N N . PHE A 1 182 ? 4.102 -5.156 20.079 1.00 96.31 182 PHE A N 1
ATOM 1347 C CA . PHE A 1 182 ? 2.955 -6.063 20.010 1.00 96.31 182 PHE A CA 1
ATOM 1348 C C . PHE A 1 182 ? 2.591 -6.649 21.377 1.00 96.31 182 PHE A C 1
ATOM 1350 O O . PHE A 1 182 ? 1.406 -6.777 21.675 1.00 96.31 182 PHE A O 1
ATOM 1357 N N . GLN A 1 183 ? 3.565 -6.926 22.248 1.00 95.31 183 GLN A N 1
ATOM 1358 C CA . GLN A 1 183 ? 3.289 -7.326 23.632 1.00 95.31 183 GLN A CA 1
ATOM 1359 C C . GLN A 1 183 ? 2.551 -6.227 24.408 1.00 95.31 183 GLN A C 1
ATOM 1361 O O . GLN A 1 183 ? 1.560 -6.522 25.080 1.00 95.31 183 GLN A O 1
ATOM 1366 N N . ALA A 1 184 ? 2.986 -4.968 24.278 1.00 96.56 184 ALA A N 1
ATOM 1367 C CA . ALA A 1 184 ? 2.301 -3.819 24.870 1.00 96.56 184 ALA A CA 1
ATOM 1368 C C . ALA A 1 184 ? 0.867 -3.688 24.334 1.00 96.56 184 ALA A C 1
ATOM 1370 O O . ALA A 1 184 ? -0.091 -3.608 25.102 1.00 96.56 184 ALA A O 1
ATOM 1371 N N . TRP A 1 185 ? 0.715 -3.722 23.009 1.00 96.75 185 TRP A N 1
ATOM 1372 C CA . TRP A 1 185 ? -0.570 -3.584 22.333 1.00 96.75 185 TRP A CA 1
ATOM 1373 C C . TRP A 1 185 ? -1.559 -4.686 22.723 1.00 96.75 185 TRP A C 1
ATOM 1375 O O . TRP A 1 185 ? -2.708 -4.394 23.043 1.00 96.75 185 TRP A O 1
ATOM 1385 N N . ARG A 1 186 ? -1.117 -5.946 22.764 1.00 93.81 186 ARG A N 1
ATOM 1386 C CA . ARG A 1 186 ? -1.959 -7.095 23.120 1.00 93.81 186 ARG A CA 1
ATOM 1387 C C . ARG A 1 186 ? -2.608 -6.950 24.492 1.00 93.81 186 ARG A C 1
ATOM 1389 O O . ARG A 1 186 ? -3.795 -7.235 24.622 1.00 93.81 186 ARG A O 1
ATOM 1396 N N . LEU A 1 187 ? -1.850 -6.484 25.487 1.00 94.19 187 LEU A N 1
ATOM 1397 C CA . LEU A 1 187 ? -2.367 -6.228 26.835 1.00 94.19 187 LEU A CA 1
ATOM 1398 C C . LEU A 1 187 ? -3.500 -5.200 26.825 1.00 94.19 187 LEU A C 1
ATOM 1400 O O . LEU A 1 187 ? -4.503 -5.380 27.514 1.00 94.19 187 LEU A O 1
ATOM 1404 N N . LEU A 1 188 ? -3.326 -4.136 26.043 1.00 96.62 188 LEU A N 1
ATOM 1405 C CA . LEU A 1 188 ? -4.269 -3.026 25.953 1.00 96.62 188 LEU A CA 1
ATOM 1406 C C . LEU A 1 188 ? -5.513 -3.412 25.151 1.00 96.62 188 LEU A C 1
ATOM 1408 O O . LEU A 1 188 ? -6.618 -3.142 25.605 1.00 96.62 188 LEU A O 1
ATOM 1412 N N . ALA A 1 189 ? -5.348 -4.088 24.012 1.00 95.62 189 ALA A N 1
ATOM 1413 C CA . ALA A 1 189 ? -6.446 -4.573 23.179 1.00 95.62 189 ALA A CA 1
ATOM 1414 C C . ALA A 1 189 ? -7.380 -5.512 23.960 1.00 95.62 189 ALA A C 1
ATOM 1416 O O . ALA A 1 189 ? -8.594 -5.329 23.948 1.00 95.62 189 ALA A O 1
ATOM 1417 N N . ASP A 1 190 ? -6.808 -6.463 24.704 1.00 93.62 190 ASP A N 1
ATOM 1418 C CA . ASP A 1 190 ? -7.567 -7.395 25.541 1.00 93.62 190 ASP A CA 1
ATOM 1419 C C . ASP A 1 190 ? -8.336 -6.686 26.667 1.00 93.62 190 ASP A C 1
ATOM 1421 O O . ASP A 1 190 ? -9.463 -7.067 26.989 1.00 93.62 190 ASP A O 1
ATOM 1425 N N . ALA A 1 191 ? -7.723 -5.679 27.296 1.00 95.00 191 ALA A N 1
ATOM 1426 C CA . ALA A 1 191 ? -8.353 -4.900 28.359 1.00 95.00 191 ALA A CA 1
ATOM 1427 C C . ALA A 1 191 ? -9.457 -3.977 27.824 1.00 95.00 191 ALA A C 1
ATOM 1429 O O . ALA A 1 191 ? -10.511 -3.872 28.445 1.00 95.00 191 ALA A O 1
ATOM 1430 N N . LEU A 1 192 ? -9.245 -3.355 26.660 1.00 96.62 192 LEU A N 1
ATOM 1431 C CA . LEU A 1 192 ? -10.247 -2.542 25.972 1.00 96.62 192 LEU A CA 1
ATOM 1432 C C . LEU A 1 192 ? -11.477 -3.364 25.604 1.00 96.62 192 LEU A C 1
ATOM 1434 O O . LEU A 1 192 ? -12.580 -2.973 25.968 1.00 96.62 192 LEU A O 1
ATOM 1438 N N . ASP A 1 193 ? -11.301 -4.519 24.957 1.00 95.44 193 ASP A N 1
ATOM 1439 C CA . ASP A 1 193 ? -12.427 -5.369 24.557 1.00 95.44 193 ASP A CA 1
ATOM 1440 C C . ASP A 1 193 ? -13.291 -5.769 25.769 1.00 95.44 193 ASP A C 1
ATOM 1442 O O . ASP A 1 193 ? -14.522 -5.688 25.714 1.00 95.44 193 ASP A O 1
ATOM 1446 N N . ARG A 1 194 ? -12.662 -6.155 26.891 1.00 94.25 194 ARG A N 1
ATOM 1447 C CA . ARG A 1 194 ? -13.378 -6.530 28.123 1.00 94.25 194 ARG A CA 1
ATOM 1448 C C . ARG A 1 194 ? -14.046 -5.337 28.802 1.00 94.25 194 ARG A C 1
ATOM 1450 O O . ARG A 1 194 ? -15.224 -5.441 29.153 1.00 94.25 194 ARG A O 1
ATOM 1457 N N . ALA A 1 195 ? -13.340 -4.215 28.946 1.00 94.06 195 ALA A N 1
ATOM 1458 C CA . ALA A 1 195 ? -13.878 -3.004 29.559 1.00 94.06 195 ALA A CA 1
ATOM 1459 C C . ALA A 1 195 ? -15.067 -2.456 28.758 1.00 94.06 195 ALA A C 1
ATOM 1461 O O . ALA A 1 195 ? -16.128 -2.201 29.327 1.00 94.06 195 ALA A O 1
ATOM 1462 N N . THR A 1 196 ? -14.928 -2.341 27.436 1.00 94.00 196 THR A N 1
ATOM 1463 C CA . THR A 1 196 ? -15.991 -1.871 26.542 1.00 94.00 196 THR A CA 1
ATOM 1464 C C . THR A 1 196 ? -17.225 -2.772 26.606 1.00 94.00 196 THR A C 1
ATOM 1466 O O . THR A 1 196 ? -18.343 -2.268 26.732 1.00 94.00 196 THR A O 1
ATOM 1469 N N . LEU A 1 197 ? -17.042 -4.096 26.580 1.00 92.38 197 LEU A N 1
ATOM 1470 C CA . LEU A 1 197 ? -18.150 -5.046 26.689 1.00 92.38 197 LEU A CA 1
ATOM 1471 C C . LEU A 1 197 ? -18.877 -4.934 28.039 1.00 92.38 197 LEU A C 1
ATOM 1473 O O . LEU A 1 197 ? -20.108 -4.888 28.075 1.00 92.38 197 LEU A O 1
ATOM 1477 N N . ALA A 1 198 ? -18.127 -4.882 29.143 1.00 91.88 198 ALA A N 1
ATOM 1478 C CA . ALA A 1 198 ? -18.691 -4.792 30.488 1.00 91.88 198 ALA A CA 1
ATOM 1479 C C . ALA A 1 198 ? -19.480 -3.488 30.691 1.00 91.88 198 ALA A C 1
ATOM 1481 O O . ALA A 1 198 ? -20.609 -3.518 31.188 1.00 91.88 198 ALA A O 1
ATOM 1482 N N . LEU A 1 199 ? -18.915 -2.358 30.258 1.00 91.06 199 LEU A N 1
ATOM 1483 C CA . LEU A 1 199 ? -19.542 -1.042 30.365 1.00 91.06 199 LEU A CA 1
ATOM 1484 C C . LEU A 1 199 ? -20.832 -0.950 29.536 1.00 91.06 199 LEU A C 1
ATOM 1486 O O . LEU A 1 199 ? -21.852 -0.480 30.043 1.00 91.06 199 LEU A O 1
ATOM 1490 N N . GLY A 1 200 ? -20.824 -1.461 28.300 1.00 86.69 200 GLY A N 1
ATOM 1491 C CA . GLY A 1 200 ? -22.015 -1.487 27.445 1.00 86.69 200 GLY A CA 1
ATOM 1492 C C . GLY A 1 200 ? -23.158 -2.336 28.018 1.00 86.69 200 GLY A C 1
ATOM 1493 O O . GLY A 1 200 ? -24.327 -1.969 27.892 1.00 86.69 200 GLY A O 1
ATOM 1494 N N . ALA A 1 201 ? -22.841 -3.444 28.698 1.00 83.94 201 ALA A N 1
ATOM 1495 C CA . ALA A 1 201 ? -23.841 -4.321 29.310 1.00 83.94 201 ALA A CA 1
ATOM 1496 C C . ALA A 1 201 ? -24.506 -3.713 30.559 1.00 83.94 201 ALA A C 1
ATOM 1498 O O . ALA A 1 201 ? -25.675 -3.989 30.830 1.00 83.94 201 ALA A O 1
ATOM 1499 N N . ALA A 1 202 ? -23.778 -2.891 31.318 1.00 77.75 202 ALA A N 1
ATOM 1500 C CA . ALA A 1 202 ? -24.242 -2.371 32.602 1.00 77.75 202 ALA A CA 1
ATOM 1501 C C . ALA A 1 202 ? -25.194 -1.165 32.502 1.00 77.75 202 ALA A C 1
ATOM 1503 O O . ALA A 1 202 ? -25.819 -0.839 33.508 1.00 77.75 202 ALA A O 1
ATOM 1504 N N . LYS A 1 203 ? -25.329 -0.521 31.323 1.00 64.44 203 LYS A N 1
ATOM 1505 C CA . LYS A 1 203 ? -26.088 0.738 31.120 1.00 64.44 203 LYS A CA 1
ATOM 1506 C C . LYS A 1 203 ? -25.834 1.727 32.270 1.00 64.44 203 LYS A C 1
ATOM 1508 O O . LYS A 1 203 ? -26.739 2.029 33.047 1.00 64.44 203 LYS A O 1
ATOM 1513 N N . ALA A 1 204 ? -24.576 2.144 32.415 1.00 58.88 204 ALA A N 1
ATOM 1514 C CA . ALA A 1 204 ? -24.091 2.865 33.587 1.00 58.88 204 ALA A CA 1
ATOM 1515 C C . ALA A 1 204 ? -24.966 4.086 33.942 1.00 58.88 204 ALA A C 1
ATOM 1517 O O . ALA A 1 204 ? -25.162 4.992 33.135 1.00 58.88 204 ALA A O 1
ATOM 1518 N N . ALA A 1 205 ? -25.478 4.113 35.175 1.00 56.75 205 ALA A N 1
ATOM 1519 C CA . ALA A 1 205 ? -26.142 5.274 35.764 1.00 56.75 205 ALA A CA 1
ATOM 1520 C C . ALA A 1 205 ? -25.122 6.068 36.608 1.00 56.75 205 ALA A C 1
ATOM 1522 O O . ALA A 1 205 ? -24.284 5.463 37.272 1.00 56.75 205 ALA A O 1
ATOM 1523 N N . GLY A 1 206 ? -25.168 7.410 36.546 1.00 55.97 206 GLY A N 1
ATOM 1524 C CA . GLY A 1 206 ? -24.153 8.336 37.102 1.00 55.97 206 GLY A CA 1
ATOM 1525 C C . GLY A 1 206 ? -23.795 8.152 38.599 1.00 55.97 206 GLY A C 1
ATOM 1526 O O . GLY A 1 206 ? -24.521 7.458 39.308 1.00 55.97 206 GLY A O 1
ATOM 1527 N N . PRO A 1 207 ? -22.712 8.785 39.128 1.00 62.19 207 PRO A N 1
ATOM 1528 C CA . PRO A 1 207 ? -22.268 10.139 38.771 1.00 62.19 207 PRO A CA 1
ATOM 1529 C C . PRO A 1 207 ? -20.758 10.258 38.445 1.00 62.19 207 PRO A C 1
ATOM 1531 O O . PRO A 1 207 ? -19.897 9.851 39.238 1.00 62.19 207 PRO A O 1
ATOM 1534 N N . PRO A 1 208 ? -20.401 10.828 37.287 1.00 67.19 208 PRO A N 1
ATOM 1535 C CA . PRO A 1 208 ? -19.102 11.514 37.174 1.00 67.19 208 PRO A CA 1
ATOM 1536 C C . PRO A 1 208 ? -19.101 12.679 36.162 1.00 67.19 208 PRO A C 1
ATOM 1538 O O . PRO A 1 208 ? -19.491 12.499 35.020 1.00 67.19 208 PRO A O 1
ATOM 1541 N N . PRO A 1 209 ? -18.660 13.874 36.576 1.00 71.19 209 PRO A N 1
ATOM 1542 C CA . PRO A 1 209 ? -17.392 14.363 36.023 1.00 71.19 209 PRO A CA 1
ATOM 1543 C C . PRO A 1 209 ? -16.309 14.352 37.094 1.00 71.19 209 PRO A C 1
ATOM 1545 O O . PRO A 1 209 ? -16.454 14.986 38.143 1.00 71.19 209 PRO A O 1
ATOM 1548 N N . ARG A 1 210 ? -15.227 13.608 36.869 1.00 87.38 210 ARG A N 1
ATOM 1549 C CA . ARG A 1 210 ? -14.051 13.632 37.754 1.00 87.38 210 ARG A CA 1
ATOM 1550 C C . ARG A 1 210 ? -12.805 13.112 37.055 1.00 87.38 210 ARG A C 1
ATOM 1552 O O . ARG A 1 210 ? -12.882 12.193 36.243 1.00 87.38 210 ARG A O 1
ATOM 1559 N N . THR A 1 211 ? -11.658 13.627 37.481 1.00 91.38 211 THR A N 1
ATOM 1560 C CA . THR A 1 211 ? -10.336 13.124 37.100 1.00 91.38 211 THR A CA 1
ATOM 1561 C C . THR A 1 211 ? -9.679 12.453 38.302 1.00 91.38 211 THR A C 1
ATOM 1563 O O . THR A 1 211 ? -9.674 13.003 39.405 1.00 91.38 211 THR A O 1
ATOM 1566 N N . LEU A 1 212 ? -9.135 11.256 38.101 1.00 92.31 212 LEU A N 1
ATOM 1567 C CA . LEU A 1 212 ? -8.500 10.427 39.125 1.00 92.31 212 LEU A CA 1
ATOM 1568 C C . LEU A 1 212 ? -7.094 10.017 38.672 1.00 92.31 212 LEU A C 1
ATOM 1570 O O . LEU A 1 212 ? -6.828 9.905 37.479 1.00 92.31 212 LEU A O 1
ATOM 1574 N N . LEU A 1 213 ? -6.206 9.737 39.627 1.00 92.50 213 LEU A N 1
ATOM 1575 C CA . LEU A 1 213 ? -4.918 9.096 39.361 1.00 92.50 213 LEU A CA 1
ATOM 1576 C C . LEU A 1 213 ? -4.991 7.636 39.816 1.00 92.50 213 LEU A C 1
ATOM 1578 O O . LEU A 1 213 ? -5.170 7.367 41.005 1.00 92.50 213 LEU A O 1
ATOM 1582 N N . VAL A 1 214 ? -4.851 6.697 38.880 1.00 91.38 214 VAL A N 1
ATOM 1583 C CA . VAL A 1 214 ? -4.943 5.252 39.144 1.00 91.38 214 VAL A CA 1
ATOM 1584 C C . VAL A 1 214 ? -3.750 4.565 38.495 1.00 91.38 214 VAL A C 1
ATOM 1586 O O . VAL A 1 214 ? -3.572 4.669 37.287 1.00 91.38 214 VAL A O 1
ATOM 1589 N N . GLU A 1 215 ? -2.910 3.893 39.290 1.00 87.88 215 GLU A N 1
ATOM 1590 C CA . GLU A 1 215 ? -1.709 3.184 38.799 1.00 87.88 215 GLU A CA 1
ATOM 1591 C C . GLU A 1 215 ? -0.812 4.072 37.904 1.00 87.88 215 GLU A C 1
ATOM 1593 O O . GLU A 1 215 ? -0.305 3.652 36.867 1.00 87.88 215 GLU A O 1
ATOM 1598 N N . GLY A 1 216 ? -0.670 5.354 38.269 1.00 87.69 216 GLY A N 1
ATOM 1599 C CA . GLY A 1 216 ? 0.111 6.339 37.508 1.00 87.69 216 GLY A CA 1
ATOM 1600 C C . GLY A 1 216 ? -0.552 6.858 36.224 1.00 87.69 216 GLY A C 1
ATOM 1601 O O . GLY A 1 216 ? 0.049 7.675 35.534 1.00 87.69 216 GLY A O 1
ATOM 1602 N N . SER A 1 217 ? -1.776 6.424 35.911 1.00 93.31 217 SER A N 1
ATOM 1603 C CA . SER A 1 217 ? -2.561 6.901 34.768 1.00 93.31 217 SER A CA 1
ATOM 1604 C C . SER A 1 217 ? -3.555 7.979 35.193 1.00 93.31 217 SER A C 1
ATOM 1606 O O . SER A 1 217 ? -4.289 7.800 36.168 1.00 93.31 217 SER A O 1
ATOM 1608 N N . THR A 1 218 ? -3.618 9.075 34.437 1.00 96.44 218 THR A N 1
ATOM 1609 C CA . THR A 1 218 ? -4.681 10.078 34.579 1.00 96.44 218 THR A CA 1
ATOM 1610 C C . THR A 1 218 ? -5.948 9.540 33.921 1.00 96.44 218 THR A C 1
ATOM 1612 O O . THR A 1 218 ? -5.973 9.340 32.703 1.00 96.44 218 THR A O 1
ATOM 1615 N N . VAL A 1 219 ? -6.977 9.287 34.729 1.00 96.06 219 VAL A N 1
ATOM 1616 C CA . VAL A 1 219 ? -8.274 8.750 34.306 1.00 96.06 219 VAL A CA 1
ATOM 1617 C C . VAL A 1 219 ? -9.326 9.848 34.382 1.00 96.06 219 VAL A C 1
ATOM 1619 O O . VAL A 1 219 ? -9.611 10.348 35.470 1.00 96.06 219 VAL A O 1
ATOM 1622 N N . THR A 1 220 ? -9.928 10.180 33.250 1.00 96.12 220 THR A N 1
ATOM 1623 C CA . THR A 1 220 ? -11.042 11.126 33.137 1.00 96.12 220 THR A CA 1
ATOM 1624 C C . THR A 1 220 ? -12.339 10.351 32.942 1.00 96.12 220 THR A C 1
ATOM 1626 O O . THR A 1 220 ? -12.411 9.457 32.099 1.00 96.12 220 THR A O 1
ATOM 1629 N N . LEU A 1 221 ? -13.347 10.653 33.760 1.00 94.00 221 LEU A N 1
ATOM 1630 C CA . LEU A 1 221 ? -14.655 10.001 33.729 1.00 94.00 221 LEU A CA 1
ATOM 1631 C C . LEU A 1 221 ? -15.734 11.025 33.368 1.00 94.00 221 LEU A C 1
ATOM 1633 O O . LEU A 1 221 ? -15.959 11.948 34.155 1.00 94.00 221 LEU A O 1
ATOM 1637 N N . GLY A 1 222 ? -16.379 10.817 32.221 1.00 92.25 222 GLY A N 1
ATOM 1638 C CA . GLY A 1 222 ? -17.552 11.542 31.729 1.00 92.25 222 GLY A CA 1
ATOM 1639 C C . GLY A 1 222 ? -18.861 10.890 32.155 1.00 92.25 222 GLY A C 1
ATOM 1640 O O . GLY A 1 222 ? -18.900 9.702 32.500 1.00 92.25 222 GLY A O 1
ATOM 1641 N N . GLY A 1 223 ? -19.935 11.671 32.179 1.00 89.50 223 GLY A N 1
ATOM 1642 C CA . GLY A 1 223 ? -21.221 11.222 32.697 1.00 89.50 223 GLY A CA 1
ATOM 1643 C C . GLY A 1 223 ? -22.140 10.654 31.629 1.00 89.50 223 GLY A C 1
ATOM 1644 O O . GLY A 1 223 ? -21.715 10.358 30.526 1.00 89.50 223 GLY A O 1
ATOM 1645 N N . PRO A 1 224 ? -23.425 10.443 31.955 1.00 88.31 224 PRO A N 1
ATOM 1646 C CA . PRO A 1 224 ? -24.437 10.143 30.947 1.00 88.31 224 PRO A CA 1
ATOM 1647 C C . PRO A 1 224 ? -24.981 11.410 30.255 1.00 88.31 224 PRO A C 1
ATOM 1649 O O . PRO A 1 224 ? -25.931 11.308 29.477 1.00 88.31 224 PRO A O 1
ATOM 1652 N N . ALA A 1 225 ? -24.474 12.593 30.617 1.00 89.81 225 ALA A N 1
ATOM 1653 C CA . ALA A 1 225 ? -24.891 13.877 30.067 1.00 89.81 225 ALA A CA 1
ATOM 1654 C C . ALA A 1 225 ? -24.085 14.206 28.805 1.00 89.81 225 ALA A C 1
ATOM 1656 O O . ALA A 1 225 ? -23.090 13.557 28.527 1.00 89.81 225 ALA A O 1
ATOM 1657 N N . ASP A 1 226 ? -24.532 15.205 28.049 1.00 93.50 226 ASP A N 1
ATOM 1658 C CA . ASP A 1 226 ? -23.776 15.711 26.906 1.00 93.50 226 ASP A CA 1
ATOM 1659 C C . ASP A 1 226 ? -22.530 16.453 27.414 1.00 93.50 226 ASP A C 1
ATOM 1661 O O . ASP A 1 226 ? -22.666 17.437 28.149 1.00 93.50 226 ASP A O 1
ATOM 1665 N N . ASP A 1 227 ? -21.344 15.998 27.008 1.00 93.31 227 ASP A N 1
ATOM 1666 C CA . ASP A 1 227 ? -20.059 16.552 27.437 1.00 93.31 227 ASP A CA 1
ATOM 1667 C C . ASP A 1 227 ? -19.271 17.171 26.256 1.00 93.31 227 ASP A C 1
ATOM 1669 O O . ASP A 1 227 ? -19.349 16.736 25.100 1.00 93.31 227 ASP A O 1
ATOM 1673 N N . GLU A 1 228 ? -18.488 18.217 26.545 1.00 95.50 228 GLU A N 1
ATOM 1674 C CA . GLU A 1 228 ? -17.544 18.829 25.600 1.00 95.50 228 GLU A CA 1
ATOM 1675 C C . GLU A 1 228 ? -16.110 18.666 26.112 1.00 95.50 228 GLU A C 1
ATOM 1677 O O . GLU A 1 228 ? -15.754 19.188 27.168 1.00 95.50 228 GLU A O 1
ATOM 1682 N N . TYR A 1 229 ? -15.270 17.995 25.326 1.00 95.38 229 TYR A N 1
ATOM 1683 C CA . TYR A 1 229 ? -13.875 17.727 25.662 1.00 95.38 229 TYR A CA 1
ATOM 1684 C C . TYR A 1 229 ? -12.934 18.609 24.844 1.00 95.38 229 TYR A C 1
ATOM 1686 O O . TYR A 1 229 ? -12.861 18.511 23.612 1.00 95.38 229 TYR A O 1
ATOM 1694 N N . GLY A 1 230 ? -12.183 19.464 25.537 1.00 94.56 230 GLY A N 1
ATOM 1695 C CA . GLY A 1 230 ? -11.197 20.356 24.928 1.00 94.56 230 GLY A CA 1
ATOM 1696 C C . GLY A 1 230 ? -9.811 19.723 24.769 1.00 94.56 230 GLY A C 1
ATOM 1697 O O . GLY A 1 230 ? -9.441 18.785 25.474 1.00 94.56 230 GLY A O 1
ATOM 1698 N N . GLU A 1 231 ? -8.988 20.298 23.890 1.00 93.44 231 GLU A N 1
ATOM 1699 C CA . GLU A 1 231 ? -7.641 19.798 23.576 1.00 93.44 231 GLU A CA 1
ATOM 1700 C C . GLU A 1 231 ? -6.745 19.599 24.812 1.00 93.44 231 GLU A C 1
ATOM 1702 O O . GLU A 1 231 ? -6.068 18.581 24.920 1.00 93.44 231 GLU A O 1
ATOM 1707 N N . ALA A 1 232 ? -6.767 20.524 25.778 1.00 93.38 232 ALA A N 1
ATOM 1708 C CA . ALA A 1 232 ? -5.952 20.415 26.992 1.00 93.38 232 ALA A CA 1
ATOM 1709 C C . ALA A 1 232 ? -6.346 19.212 27.872 1.00 93.38 232 ALA A C 1
ATOM 1711 O O . ALA A 1 232 ? -5.482 18.548 28.446 1.00 93.38 232 ALA A O 1
ATOM 1712 N N . GLU A 1 233 ? -7.641 18.907 27.954 1.00 93.69 233 GLU A N 1
ATOM 1713 C CA . GLU A 1 233 ? -8.158 17.767 28.714 1.00 93.69 233 GLU A CA 1
ATOM 1714 C C . GLU A 1 233 ? -7.819 16.438 28.027 1.00 93.69 233 GLU A C 1
ATOM 1716 O O . GLU A 1 233 ? -7.344 15.497 28.671 1.00 93.69 233 GLU A O 1
ATOM 1721 N N . LEU A 1 234 ? -7.971 16.385 26.702 1.00 95.00 234 LEU A N 1
ATOM 1722 C CA . LEU A 1 234 ? -7.573 15.240 25.878 1.00 95.00 234 LEU A CA 1
ATOM 1723 C C . LEU A 1 234 ? -6.054 15.009 25.912 1.00 95.00 234 LEU A C 1
ATOM 1725 O O . LEU A 1 234 ? -5.579 13.869 25.903 1.00 95.00 234 LEU A O 1
ATOM 1729 N N . ALA A 1 235 ? -5.270 16.086 25.985 1.00 93.94 235 ALA A N 1
ATOM 1730 C CA . ALA A 1 235 ? -3.825 16.014 26.131 1.00 93.94 235 ALA A CA 1
ATOM 1731 C C . ALA A 1 235 ? -3.421 15.394 27.480 1.00 93.94 235 ALA A C 1
ATOM 1733 O O . ALA A 1 235 ? -2.549 14.525 27.499 1.00 93.94 235 ALA A O 1
ATOM 1734 N N . ALA A 1 236 ? -4.077 15.797 28.573 1.00 94.12 236 ALA A N 1
ATOM 1735 C CA . ALA A 1 236 ? -3.763 15.359 29.934 1.00 94.12 236 ALA A CA 1
ATOM 1736 C C . ALA A 1 236 ? -4.277 13.948 30.285 1.00 94.12 236 ALA A C 1
ATOM 1738 O O . ALA A 1 236 ? -3.728 13.295 31.177 1.00 94.12 236 ALA A O 1
ATOM 1739 N N . SER A 1 237 ? -5.325 13.474 29.608 1.00 95.81 237 SER A N 1
ATOM 1740 C CA . SER A 1 237 ? -5.964 12.186 29.896 1.00 95.81 237 SER A CA 1
ATOM 1741 C C . SER A 1 237 ? -5.190 11.016 29.276 1.00 95.81 237 SER A C 1
ATOM 1743 O O . SER A 1 237 ? -4.956 10.975 28.068 1.00 95.81 237 SER A O 1
ATOM 1745 N N . SER A 1 238 ? -4.818 10.027 30.096 1.00 97.38 238 SER A N 1
ATOM 1746 C CA . SER A 1 238 ? -4.290 8.739 29.612 1.00 97.38 238 SER A CA 1
ATOM 1747 C C . SER A 1 238 ? -5.418 7.749 29.334 1.00 97.38 238 SER A C 1
ATOM 1749 O O . SER A 1 238 ? -5.339 6.957 28.399 1.00 97.38 238 SER A O 1
ATOM 1751 N N . ILE A 1 239 ? -6.469 7.791 30.154 1.00 98.19 239 ILE A N 1
ATOM 1752 C CA . ILE A 1 239 ? -7.683 6.997 29.989 1.00 98.19 239 ILE A CA 1
ATOM 1753 C C . ILE A 1 239 ? -8.869 7.956 30.079 1.00 98.19 239 ILE A C 1
ATOM 1755 O O . ILE A 1 239 ? -8.953 8.721 31.037 1.00 98.19 239 ILE A O 1
ATOM 1759 N N . LEU A 1 240 ? -9.780 7.911 29.112 1.00 97.69 240 LEU A N 1
ATOM 1760 C CA . LEU A 1 240 ? -11.061 8.614 29.162 1.00 97.69 240 LEU A CA 1
ATOM 1761 C C . LEU A 1 240 ? -12.185 7.590 29.020 1.00 97.69 240 LEU A C 1
ATOM 1763 O O . LEU A 1 240 ? -12.166 6.783 28.092 1.00 97.69 240 LEU A O 1
ATOM 1767 N N . ILE A 1 241 ? -13.141 7.604 29.944 1.00 95.94 241 ILE A N 1
ATOM 1768 C CA . ILE A 1 241 ? -14.357 6.791 29.854 1.00 95.94 241 ILE A CA 1
ATOM 1769 C C . ILE A 1 241 ? -15.553 7.726 29.950 1.00 95.94 241 ILE A C 1
ATOM 1771 O O . ILE A 1 241 ? -15.763 8.332 30.998 1.00 95.94 241 ILE A O 1
ATOM 1775 N N . ASP A 1 242 ? -16.333 7.804 28.882 1.00 94.88 242 ASP A N 1
ATOM 1776 C CA . ASP A 1 242 ? -17.592 8.534 28.830 1.00 94.88 242 ASP A CA 1
ATOM 1777 C C . ASP A 1 242 ? -18.773 7.553 28.835 1.00 94.88 242 ASP A C 1
ATOM 1779 O O . ASP A 1 242 ? -18.763 6.547 28.117 1.00 94.88 242 ASP A O 1
ATOM 1783 N N . LEU A 1 243 ? -19.764 7.803 29.692 1.00 93.44 243 LEU A N 1
ATOM 1784 C CA . LEU A 1 243 ? -20.844 6.860 29.976 1.00 93.44 243 LEU A CA 1
ATOM 1785 C C . LEU A 1 243 ? -22.111 7.098 29.147 1.00 93.44 243 LEU A C 1
ATOM 1787 O O . LEU A 1 243 ? -23.034 6.282 29.245 1.00 93.44 243 LEU A O 1
ATOM 1791 N N . GLY A 1 244 ? -22.198 8.163 28.348 1.00 90.31 244 GLY A N 1
ATOM 1792 C CA . GLY A 1 244 ? -23.405 8.444 27.578 1.00 90.31 244 GLY A CA 1
ATOM 1793 C C . GLY A 1 244 ? -23.405 9.803 26.887 1.00 90.31 244 GLY A C 1
ATOM 1794 O O . GLY A 1 244 ? -22.394 10.254 26.385 1.00 90.31 244 GLY A O 1
ATOM 1795 N N . GLY A 1 245 ? -24.586 10.410 26.768 1.00 91.00 245 GLY A N 1
ATOM 1796 C CA . GLY A 1 245 ? -24.718 11.734 26.162 1.00 91.00 245 GLY A CA 1
ATOM 1797 C C . GLY A 1 245 ? -24.471 11.816 24.652 1.00 91.00 245 GLY A C 1
ATOM 1798 O O . GLY A 1 245 ? -24.435 10.813 23.918 1.00 91.00 245 GLY A O 1
ATOM 1799 N N . ARG A 1 246 ? -24.396 13.069 24.199 1.00 94.62 246 ARG A N 1
ATOM 1800 C CA . ARG A 1 246 ? -24.045 13.508 22.848 1.00 94.62 246 ARG A CA 1
ATOM 1801 C C . ARG A 1 246 ? -22.763 14.334 22.879 1.00 94.62 246 ARG A C 1
ATOM 1803 O O . ARG A 1 246 ? -22.813 15.559 22.995 1.00 94.62 246 ARG A O 1
ATOM 1810 N N . ASN A 1 247 ? -21.627 13.665 22.746 1.00 95.69 247 ASN A N 1
ATOM 1811 C CA . ASN A 1 247 ? -20.346 14.269 23.098 1.00 95.69 247 ASN A CA 1
ATOM 1812 C C . ASN A 1 247 ? -19.683 14.992 21.927 1.00 95.69 247 ASN A C 1
ATOM 1814 O O . ASN A 1 247 ? -19.817 14.612 20.756 1.00 95.69 247 ASN A O 1
ATOM 1818 N N . ARG A 1 248 ? -18.928 16.043 22.247 1.00 97.12 248 ARG A N 1
ATOM 1819 C CA . ARG A 1 248 ? -18.112 16.785 21.280 1.00 97.12 248 ARG A CA 1
ATOM 1820 C C . ARG A 1 248 ? -16.655 16.775 21.705 1.00 97.12 248 ARG A C 1
ATOM 1822 O O . ARG A 1 248 ? -16.323 17.113 22.835 1.00 97.12 248 ARG A O 1
ATOM 1829 N N . TYR A 1 249 ? -15.783 16.428 20.769 1.00 97.06 249 TYR A N 1
ATOM 1830 C CA . TYR A 1 249 ? -14.341 16.392 20.964 1.00 97.06 249 TYR A CA 1
ATOM 1831 C C . TYR A 1 249 ? -13.678 17.428 20.064 1.00 97.06 249 TYR A C 1
ATOM 1833 O O . TYR A 1 249 ? -13.705 17.314 18.834 1.00 97.06 249 TYR A O 1
ATOM 1841 N N . HIS A 1 250 ? -13.056 18.423 20.689 1.00 94.75 250 HIS A N 1
ATOM 1842 C CA . HIS A 1 250 ? -12.366 19.515 20.015 1.00 94.75 250 HIS A CA 1
ATOM 1843 C C . HIS A 1 250 ? -10.854 19.287 20.078 1.00 94.75 250 HIS A C 1
ATOM 1845 O O . HIS A 1 250 ? -10.159 19.867 20.914 1.00 94.75 250 HIS A O 1
ATOM 1851 N N . GLY A 1 251 ? -10.352 18.407 19.206 1.00 92.25 251 GLY A N 1
ATOM 1852 C CA . GLY A 1 251 ? -8.920 18.139 19.066 1.00 92.25 251 GLY A CA 1
ATOM 1853 C C . GLY A 1 251 ? -8.525 16.656 18.987 1.00 92.25 251 GLY A C 1
ATOM 1854 O O . GLY A 1 251 ? -9.365 15.783 18.762 1.00 92.25 251 GLY A O 1
ATOM 1855 N N . PRO A 1 252 ? -7.217 16.360 19.131 1.00 92.81 252 PRO A N 1
ATOM 1856 C CA . PRO A 1 252 ? -6.644 15.015 19.011 1.00 92.81 252 PRO A CA 1
ATOM 1857 C C . PRO A 1 252 ? -7.108 14.034 20.107 1.00 92.81 252 PRO A C 1
ATOM 1859 O O . PRO A 1 252 ? -6.445 13.852 21.130 1.00 92.81 252 PRO A O 1
ATOM 1862 N N . VAL A 1 253 ? -8.235 13.351 19.898 1.00 96.25 253 VAL A N 1
ATOM 1863 C CA . VAL A 1 253 ? -8.715 12.303 20.817 1.00 96.25 253 VAL A CA 1
ATOM 1864 C C . VAL A 1 253 ? -7.968 10.985 20.590 1.00 96.25 253 VAL A C 1
ATOM 1866 O O . VAL A 1 253 ? -7.746 10.564 19.452 1.00 96.25 253 VAL A O 1
ATOM 1869 N N . ALA A 1 254 ? -7.553 10.328 21.680 1.00 96.94 254 ALA A N 1
ATOM 1870 C CA . ALA A 1 254 ? -6.776 9.081 21.654 1.00 96.94 254 ALA A CA 1
ATOM 1871 C C . ALA A 1 254 ? -5.534 9.133 20.732 1.00 96.94 254 ALA A C 1
ATOM 1873 O O . ALA A 1 254 ? -5.171 8.140 20.101 1.00 96.94 254 ALA A O 1
ATOM 1874 N N . ALA A 1 255 ? -4.899 10.302 20.616 1.00 95.62 255 ALA A N 1
ATOM 1875 C CA . ALA A 1 255 ? -3.669 10.489 19.854 1.00 95.62 255 ALA A CA 1
ATOM 1876 C C . ALA A 1 255 ? -2.461 10.415 20.794 1.00 95.62 255 ALA A C 1
ATOM 1878 O O . ALA A 1 255 ? -2.264 11.302 21.625 1.00 95.62 255 ALA A O 1
ATOM 1879 N N . ALA A 1 256 ? -1.677 9.345 20.679 1.00 96.44 256 ALA A N 1
ATOM 1880 C CA . ALA A 1 256 ? -0.520 9.084 21.525 1.00 96.44 256 ALA A CA 1
ATOM 1881 C C . ALA A 1 256 ? 0.791 9.402 20.795 1.00 96.44 256 ALA A C 1
ATOM 1883 O O . ALA A 1 256 ? 1.048 8.890 19.698 1.00 96.44 256 ALA A O 1
ATOM 1884 N N . GLY A 1 257 ? 1.620 10.232 21.428 1.00 93.38 257 GLY A N 1
ATOM 1885 C CA . GLY A 1 257 ? 2.989 10.508 21.001 1.00 93.38 257 GLY A CA 1
ATOM 1886 C C . GLY A 1 257 ? 4.019 9.517 21.563 1.00 93.38 257 GLY A C 1
ATOM 1887 O O . GLY A 1 257 ? 3.657 8.492 22.153 1.00 93.38 257 GLY A O 1
ATOM 1888 N N . PRO A 1 258 ? 5.323 9.820 21.412 1.00 91.19 258 PRO A N 1
ATOM 1889 C CA . PRO A 1 258 ? 6.404 8.951 21.859 1.00 91.19 258 PRO A CA 1
ATOM 1890 C C . PRO A 1 258 ? 6.300 8.564 23.338 1.00 91.19 258 PRO A C 1
ATOM 1892 O O . PRO A 1 258 ? 6.350 9.419 24.219 1.00 91.19 258 PRO A O 1
ATOM 1895 N N . GLY A 1 259 ? 6.204 7.260 23.602 1.00 89.69 259 GLY A N 1
ATOM 1896 C CA . GLY A 1 259 ? 6.130 6.712 24.957 1.00 89.69 259 GLY A CA 1
ATOM 1897 C C . GLY A 1 259 ? 4.784 6.918 25.651 1.00 89.69 259 GLY A C 1
ATOM 1898 O O . GLY A 1 259 ? 4.656 6.528 26.808 1.00 89.69 259 GLY A O 1
ATOM 1899 N N . GLU A 1 260 ? 3.773 7.480 24.983 1.00 96.31 260 GLU A N 1
ATOM 1900 C CA . GLU A 1 260 ? 2.433 7.678 25.537 1.00 96.31 260 GLU A CA 1
ATOM 1901 C C . GLU A 1 260 ? 1.508 6.489 25.243 1.00 96.31 260 GLU A C 1
ATOM 1903 O O . GLU A 1 260 ? 1.640 5.788 24.240 1.00 96.31 260 GLU A O 1
ATOM 1908 N N . ILE A 1 261 ? 0.544 6.267 26.142 1.00 98.44 261 ILE A N 1
ATOM 1909 C CA . ILE A 1 261 ? -0.589 5.362 25.909 1.00 98.44 261 ILE A CA 1
ATOM 1910 C C . ILE A 1 261 ? -1.856 6.163 26.202 1.00 98.44 261 ILE A C 1
ATOM 1912 O O . ILE A 1 261 ? -1.975 6.695 27.308 1.00 98.44 261 ILE A O 1
ATOM 1916 N N . LYS A 1 262 ? -2.767 6.249 25.228 1.00 98.38 262 LYS A N 1
ATOM 1917 C CA . LYS A 1 262 ? -4.049 6.951 25.349 1.00 98.38 262 LYS A CA 1
ATOM 1918 C C . LYS A 1 262 ? -5.205 6.047 24.947 1.00 98.38 262 LYS A C 1
ATOM 1920 O O . LYS A 1 262 ? -5.288 5.621 23.796 1.00 98.38 262 LYS A O 1
ATOM 1925 N N . LEU A 1 263 ? -6.090 5.767 25.896 1.00 98.62 263 LEU A N 1
ATOM 1926 C CA . LEU A 1 263 ? -7.251 4.898 25.720 1.00 98.62 263 LEU A CA 1
ATOM 1927 C C . LEU A 1 263 ? -8.527 5.702 25.939 1.00 98.62 263 LEU A C 1
ATOM 1929 O O . LEU A 1 263 ? -8.651 6.393 26.947 1.00 98.62 263 LEU A O 1
ATOM 1933 N N . VAL A 1 264 ? -9.483 5.601 25.026 1.00 98.19 264 VAL A N 1
ATOM 1934 C CA . VAL A 1 264 ? -10.770 6.287 25.147 1.00 98.19 264 VAL A CA 1
ATOM 1935 C C . VAL A 1 264 ? -11.901 5.302 24.881 1.00 98.19 264 VAL A C 1
ATOM 1937 O O . VAL A 1 264 ? -11.884 4.605 23.868 1.00 98.19 264 VAL A O 1
ATOM 1940 N N . VAL A 1 265 ? -12.877 5.247 25.783 1.00 97.44 265 VAL A N 1
ATOM 1941 C CA . VAL A 1 265 ? -14.125 4.492 25.626 1.00 97.44 265 VAL A CA 1
ATOM 1942 C C . VAL A 1 265 ? -15.278 5.473 25.756 1.00 97.44 265 VAL A C 1
ATOM 1944 O O . VAL A 1 265 ? -15.410 6.116 26.790 1.00 97.44 265 VAL A O 1
ATOM 1947 N N . ASP A 1 266 ? -16.108 5.576 24.728 1.00 96.50 266 ASP A N 1
ATOM 1948 C CA . ASP A 1 266 ? -17.285 6.443 24.719 1.00 96.50 266 ASP A CA 1
ATOM 1949 C C . ASP A 1 266 ? -18.536 5.588 24.441 1.00 96.50 266 ASP A C 1
ATOM 1951 O O . ASP A 1 266 ? -18.592 4.804 23.479 1.00 96.50 266 ASP A O 1
ATOM 1955 N N . LEU A 1 267 ? -19.514 5.688 25.348 1.00 94.94 267 LEU A N 1
ATOM 1956 C CA . LEU A 1 267 ? -20.809 5.000 25.288 1.00 94.94 267 LEU A CA 1
ATOM 1957 C C . LEU A 1 267 ? -21.953 5.929 24.836 1.00 94.94 267 LEU A C 1
ATOM 1959 O O . LEU A 1 267 ? -23.125 5.535 24.866 1.00 94.94 267 LEU A O 1
ATOM 1963 N N . GLY A 1 268 ? -21.633 7.146 24.414 1.00 92.88 268 GLY A N 1
ATOM 1964 C CA . GLY A 1 268 ? -22.544 8.124 23.851 1.00 92.88 268 GLY A CA 1
ATOM 1965 C C . GLY A 1 268 ? -23.212 7.616 22.580 1.00 92.88 268 GLY A C 1
ATOM 1966 O O . GLY A 1 268 ? -22.607 7.001 21.696 1.00 92.88 268 GLY A O 1
ATOM 1967 N N . SER A 1 269 ? -24.516 7.860 22.486 1.00 90.94 269 SER A N 1
ATOM 1968 C CA . SER A 1 269 ? -25.312 7.463 21.315 1.00 90.94 269 SER A CA 1
ATOM 1969 C C . SER A 1 269 ? -24.958 8.296 20.079 1.00 90.94 269 SER A C 1
ATOM 1971 O O . SER A 1 269 ? -25.029 7.832 18.947 1.00 90.94 269 SER A O 1
ATOM 1973 N N . GLU A 1 270 ? -24.489 9.519 20.257 1.00 93.06 270 GLU A N 1
ATOM 1974 C CA . GLU A 1 270 ? -24.088 10.389 19.159 1.00 93.06 270 GLU A CA 1
ATOM 1975 C C . GLU A 1 270 ? -22.821 11.121 19.569 1.00 93.06 270 GLU A C 1
ATOM 1977 O O . GLU A 1 270 ? -22.678 11.489 20.728 1.00 93.06 270 GLU A O 1
ATOM 1982 N N . LEU A 1 271 ? -21.898 11.334 18.636 1.00 95.50 271 LEU A N 1
ATOM 1983 C CA . LEU A 1 271 ? -20.753 12.196 18.907 1.00 95.50 271 LEU A CA 1
ATOM 1984 C C . LEU A 1 271 ? -20.194 12.827 17.647 1.00 95.50 271 LEU A C 1
ATOM 1986 O O . LEU A 1 271 ? -20.370 12.324 16.527 1.00 95.50 271 LEU A O 1
ATOM 1990 N N . VAL A 1 272 ? -19.467 13.914 17.879 1.00 97.44 272 VAL A N 1
ATOM 1991 C CA . VAL A 1 272 ? -18.722 14.652 16.869 1.00 97.44 272 VAL A CA 1
ATOM 1992 C C . VAL A 1 272 ? -17.268 14.784 17.310 1.00 97.44 272 VAL A C 1
ATOM 1994 O O . VAL A 1 272 ? -16.986 15.290 18.395 1.00 97.44 272 VAL A O 1
ATOM 1997 N N . ILE A 1 273 ? -16.343 14.363 16.450 1.00 96.94 273 ILE A N 1
ATOM 1998 C CA . ILE A 1 273 ? -14.911 14.639 16.585 1.00 96.94 273 ILE A CA 1
ATOM 1999 C C . ILE A 1 273 ? -14.499 15.570 15.450 1.00 96.94 273 ILE A C 1
ATOM 2001 O O . ILE A 1 273 ? -14.620 15.214 14.275 1.00 96.94 273 ILE A O 1
ATOM 2005 N N . GLU A 1 274 ? -13.980 16.740 15.812 1.00 94.25 274 GLU A N 1
ATOM 2006 C CA . GLU A 1 274 ? -13.396 17.705 14.884 1.00 94.25 274 GLU A CA 1
ATOM 2007 C C . GLU A 1 274 ? -11.931 17.933 15.256 1.00 94.25 274 GLU A C 1
ATOM 2009 O O . GLU A 1 274 ? -11.611 18.555 16.271 1.00 94.25 274 GLU A O 1
ATOM 2014 N N . SER A 1 275 ? -11.024 17.413 14.429 1.00 90.94 275 SER A N 1
ATOM 2015 C CA . SER A 1 275 ? -9.585 17.555 14.629 1.00 90.94 275 SER A CA 1
ATOM 2016 C C . SER A 1 275 ? -8.869 17.782 13.303 1.00 90.94 275 SER A C 1
ATOM 2018 O O . SER A 1 275 ? -9.051 17.045 12.339 1.00 90.94 275 SER A O 1
ATOM 2020 N N . SER A 1 276 ? -7.995 18.783 13.255 1.00 86.62 276 SER A N 1
ATOM 2021 C CA . SER A 1 276 ? -7.007 18.917 12.175 1.00 86.62 276 SER A CA 1
ATOM 2022 C C . SER A 1 276 ? -5.772 18.035 12.407 1.00 86.62 276 SER A C 1
ATOM 2024 O O . SER A 1 276 ? -4.957 17.848 11.502 1.00 86.62 276 SER A O 1
ATOM 2026 N N . GLY A 1 277 ? -5.623 17.497 13.623 1.00 84.50 277 GLY A N 1
ATOM 2027 C CA . GLY A 1 277 ? -4.526 16.636 14.039 1.00 84.50 277 GLY A CA 1
ATOM 2028 C C . GLY A 1 277 ? -4.863 15.148 13.958 1.00 84.50 277 GLY A C 1
ATOM 2029 O O . GLY A 1 277 ? -5.915 14.738 13.463 1.00 84.50 277 GLY A O 1
ATOM 2030 N N . SER A 1 278 ? -3.939 14.333 14.468 1.00 89.25 278 SER A N 1
ATOM 2031 C CA . SER A 1 278 ? -4.116 12.884 14.541 1.00 89.25 278 SER A CA 1
ATOM 2032 C C . SER A 1 278 ? -5.231 12.509 15.523 1.00 89.25 278 SER A C 1
ATOM 2034 O O . SER A 1 278 ? -5.406 13.165 16.543 1.00 89.25 278 SER A O 1
ATOM 2036 N N . THR A 1 279 ? -5.991 11.456 15.232 1.00 94.00 279 THR A N 1
ATOM 2037 C CA . THR A 1 279 ? -7.050 10.916 16.109 1.00 94.00 279 THR A CA 1
ATOM 2038 C C . THR A 1 279 ? -6.963 9.398 16.131 1.00 94.00 279 THR A C 1
ATOM 2040 O O . THR A 1 279 ? -6.753 8.811 15.071 1.00 94.00 279 THR A O 1
ATOM 2043 N N . ALA A 1 280 ? -7.136 8.760 17.293 1.00 96.19 280 ALA A N 1
ATOM 2044 C CA . ALA A 1 280 ? -7.056 7.301 17.447 1.00 96.19 280 ALA A CA 1
ATOM 2045 C C . ALA A 1 280 ? -5.779 6.724 16.797 1.00 96.19 280 ALA A C 1
ATOM 2047 O O . ALA A 1 280 ? -5.833 5.909 15.875 1.00 96.19 280 ALA A O 1
ATOM 2048 N N . SER A 1 281 ? -4.621 7.249 17.200 1.00 95.62 281 SER A N 1
ATOM 2049 C CA . SER A 1 281 ? -3.347 7.087 16.490 1.00 95.62 281 SER A CA 1
ATOM 2050 C C . SER A 1 281 ? -2.190 6.920 17.467 1.00 95.62 281 SER A C 1
ATOM 2052 O O . SER A 1 281 ? -2.202 7.512 18.548 1.00 95.62 281 SER A O 1
ATOM 2054 N N . GLY A 1 282 ? -1.190 6.128 17.078 1.00 93.81 282 GLY A N 1
ATOM 2055 C CA . GLY A 1 282 ? 0.019 5.884 17.862 1.00 93.81 282 GLY A CA 1
ATOM 2056 C C . GLY A 1 282 ? 1.274 6.174 17.048 1.00 93.81 282 GLY A C 1
ATOM 2057 O O . GLY A 1 282 ? 1.691 5.349 16.233 1.00 93.81 282 GLY A O 1
ATOM 2058 N N . VAL A 1 283 ? 1.904 7.327 17.287 1.00 92.31 283 VAL A N 1
ATOM 2059 C CA . VAL A 1 283 ? 3.182 7.708 16.661 1.00 92.31 283 VAL A CA 1
ATOM 2060 C C . VAL A 1 283 ? 4.288 7.529 17.695 1.00 92.31 283 VAL A C 1
ATOM 2062 O O . VAL A 1 283 ? 4.469 8.377 18.566 1.00 92.31 283 VAL A O 1
ATOM 2065 N N . PHE A 1 284 ? 4.992 6.392 17.641 1.00 93.88 284 PHE A N 1
ATOM 2066 C CA . PHE A 1 284 ? 5.848 5.896 18.739 1.00 93.88 284 PHE A CA 1
ATOM 2067 C C . PHE A 1 284 ? 5.121 5.734 20.093 1.00 93.88 284 PHE A C 1
ATOM 2069 O O . PHE A 1 284 ? 5.754 5.673 21.149 1.00 93.88 284 PHE A O 1
ATOM 2076 N N . GLY A 1 285 ? 3.794 5.645 20.053 1.00 96.44 285 GLY A N 1
ATOM 2077 C CA . GLY A 1 285 ? 2.913 5.448 21.198 1.00 96.44 285 GLY A CA 1
ATOM 2078 C C . GLY A 1 285 ? 1.775 4.492 20.863 1.00 96.44 285 GLY A C 1
ATOM 2079 O O . GLY A 1 285 ? 1.764 3.863 19.800 1.00 96.44 285 GLY A O 1
ATOM 2080 N N . ILE A 1 286 ? 0.804 4.383 21.767 1.00 98.44 286 ILE A N 1
ATOM 2081 C CA . ILE A 1 286 ? -0.392 3.558 21.562 1.00 98.44 286 ILE A CA 1
ATOM 2082 C C . ILE A 1 286 ? -1.650 4.388 21.806 1.00 98.44 286 ILE A C 1
ATOM 2084 O O . ILE A 1 286 ? -1.882 4.842 22.924 1.00 98.44 286 ILE A O 1
ATOM 2088 N N . GLY A 1 287 ? -2.463 4.565 20.769 1.00 98.25 287 GLY A N 1
ATOM 2089 C CA . GLY A 1 287 ? -3.718 5.312 20.820 1.00 98.25 287 GLY A CA 1
ATOM 2090 C C . GLY A 1 287 ? -4.898 4.444 20.399 1.00 98.25 287 GLY A C 1
ATOM 2091 O O . GLY A 1 287 ? -4.887 3.883 19.305 1.00 98.25 287 GLY A O 1
ATOM 2092 N N . ALA A 1 288 ? -5.923 4.332 21.242 1.00 98.38 288 ALA A N 1
ATOM 2093 C CA . ALA A 1 288 ? -7.108 3.536 20.936 1.00 98.38 288 ALA A CA 1
ATOM 2094 C C . ALA A 1 288 ? -8.400 4.236 21.362 1.00 98.38 288 ALA A C 1
ATOM 2096 O O . ALA A 1 288 ? -8.504 4.730 22.485 1.00 98.38 288 ALA A O 1
ATOM 2097 N N . LEU A 1 289 ? -9.384 4.244 20.464 1.00 98.19 289 LEU A N 1
ATOM 2098 C CA . LEU A 1 289 ? -10.702 4.837 20.670 1.00 98.19 289 LEU A CA 1
ATOM 2099 C C . LEU A 1 289 ? -11.792 3.794 20.398 1.00 98.19 289 LEU A C 1
ATOM 2101 O O . LEU A 1 289 ? -11.858 3.232 19.305 1.00 98.19 289 LEU A O 1
ATOM 2105 N N . ALA A 1 290 ? -12.655 3.549 21.380 1.00 97.88 290 ALA A N 1
ATOM 2106 C CA . ALA A 1 290 ? -13.789 2.643 21.274 1.00 97.88 290 ALA A CA 1
ATOM 2107 C C . ALA A 1 290 ? -15.107 3.412 21.419 1.00 97.88 290 ALA A C 1
ATOM 2109 O O . ALA A 1 290 ? -15.485 3.804 22.519 1.00 97.88 290 ALA A O 1
ATOM 2110 N N . LEU A 1 291 ? -15.807 3.599 20.299 1.00 97.00 291 LEU A N 1
ATOM 2111 C CA . LEU A 1 291 ? -17.143 4.192 20.237 1.00 97.00 291 LEU A CA 1
ATOM 2112 C C . LEU A 1 291 ? -18.157 3.050 20.242 1.00 97.00 291 LEU A C 1
ATOM 2114 O O . LEU A 1 291 ? -18.451 2.458 19.201 1.00 97.00 291 LEU A O 1
ATOM 2118 N N . ALA A 1 292 ? -18.605 2.659 21.429 1.00 92.38 292 ALA A N 1
ATOM 2119 C CA . ALA A 1 292 ? -19.193 1.338 21.633 1.00 92.38 292 ALA A CA 1
ATOM 2120 C C . ALA A 1 292 ? -20.713 1.290 21.457 1.00 92.38 292 ALA A C 1
ATOM 2122 O O . ALA A 1 292 ? -21.278 0.208 21.293 1.00 92.38 292 ALA A O 1
ATOM 2123 N N . ASN A 1 293 ? -21.381 2.443 21.500 1.00 93.19 293 ASN A N 1
ATOM 2124 C CA . ASN A 1 293 ? -22.832 2.496 21.440 1.00 93.19 293 ASN A CA 1
ATOM 2125 C C . ASN A 1 293 ? -23.340 2.331 19.995 1.00 93.19 293 ASN A C 1
ATOM 2127 O O . ASN A 1 293 ? -23.076 3.202 19.163 1.00 93.19 293 ASN A O 1
ATOM 2131 N N . PRO A 1 294 ? -24.093 1.257 19.683 1.00 93.12 294 PRO A N 1
ATOM 2132 C CA . PRO A 1 294 ? -24.602 1.010 18.335 1.00 93.12 294 PRO A CA 1
ATOM 2133 C C . PRO A 1 294 ? -25.726 1.968 17.921 1.00 93.12 294 PRO A C 1
ATOM 2135 O O . PRO A 1 294 ? -26.035 2.069 16.732 1.00 93.12 294 PRO A O 1
ATOM 2138 N N . GLU A 1 295 ? -26.356 2.645 18.879 1.00 92.12 295 GLU A N 1
ATOM 2139 C CA . GLU A 1 295 ? -27.376 3.649 18.609 1.00 92.12 295 GLU A CA 1
ATOM 2140 C C . GLU A 1 295 ? -26.716 4.934 18.125 1.00 92.12 295 GLU A C 1
ATOM 2142 O O . GLU A 1 295 ? -25.639 5.283 18.596 1.00 92.12 295 GLU A O 1
ATOM 2147 N N . GLY A 1 296 ? -27.381 5.619 17.194 1.00 92.69 296 GLY A N 1
ATOM 2148 C CA . GLY A 1 296 ? -27.022 6.947 16.706 1.00 92.69 296 GLY A CA 1
ATOM 2149 C C . GLY A 1 296 ? -25.732 7.025 15.867 1.00 92.69 296 GLY A C 1
ATOM 2150 O O . GLY A 1 296 ? -24.899 6.107 15.853 1.00 92.69 296 GLY A O 1
ATOM 2151 N N . PRO A 1 297 ? -25.580 8.106 15.084 1.00 94.56 297 PRO A N 1
ATOM 2152 C CA . PRO A 1 297 ? -24.447 8.284 14.185 1.00 94.56 297 PRO A CA 1
ATOM 2153 C C . PRO A 1 297 ? -23.199 8.774 14.930 1.00 94.56 297 PRO A C 1
ATOM 2155 O O . PRO A 1 297 ? -23.284 9.505 15.914 1.00 94.56 297 PRO A O 1
ATOM 2158 N N . LYS A 1 298 ? -22.020 8.420 14.414 1.00 97.12 298 LYS A N 1
ATOM 2159 C CA . LYS A 1 298 ? -20.725 8.950 14.869 1.00 97.12 298 LYS A CA 1
ATOM 2160 C C . LYS A 1 298 ? -20.108 9.752 13.722 1.00 97.12 298 LYS A C 1
ATOM 2162 O O . LYS A 1 298 ? -19.968 9.209 12.626 1.00 97.12 298 LYS A O 1
ATOM 2167 N N . ARG A 1 299 ? -19.786 11.030 13.939 1.00 97.94 299 ARG A N 1
ATOM 2168 C CA . ARG A 1 299 ? -19.206 11.914 12.910 1.00 97.94 299 ARG A CA 1
ATOM 2169 C C . ARG A 1 299 ? -17.771 12.259 13.271 1.00 97.94 299 ARG A C 1
ATOM 2171 O O . ARG A 1 299 ? -17.531 12.866 14.310 1.00 97.94 299 ARG A O 1
ATOM 2178 N N . LEU A 1 300 ? -16.822 11.848 12.441 1.00 97.94 300 LEU A N 1
ATOM 2179 C CA . LEU A 1 300 ? -15.398 12.028 12.698 1.00 97.94 300 LEU A CA 1
ATOM 2180 C C . LEU A 1 300 ? -14.742 12.723 11.511 1.00 97.94 300 LEU A C 1
ATOM 2182 O O . LEU A 1 300 ? -14.785 12.215 10.392 1.00 97.94 300 LEU A O 1
ATOM 2186 N N . ARG A 1 301 ? -14.084 13.849 11.786 1.00 97.50 301 ARG A N 1
ATOM 2187 C CA . ARG A 1 301 ? -13.185 14.538 10.860 1.00 97.50 301 ARG A CA 1
ATOM 2188 C C . ARG A 1 301 ? -11.809 14.647 11.490 1.00 97.50 301 ARG A C 1
ATOM 2190 O O . ARG A 1 301 ? -11.671 15.244 12.559 1.00 97.50 301 ARG A O 1
ATOM 2197 N N . ALA A 1 302 ? -10.812 14.054 10.841 1.00 95.44 302 ALA A N 1
ATOM 2198 C CA . ALA A 1 302 ? -9.444 13.999 11.348 1.00 95.44 302 ALA A CA 1
ATOM 2199 C C . ALA A 1 302 ? -8.404 14.317 10.264 1.00 95.44 302 ALA A C 1
ATOM 2201 O O . ALA A 1 302 ? -8.627 14.101 9.076 1.00 95.44 302 ALA A O 1
ATOM 2202 N N . GLY A 1 303 ? -7.223 14.787 10.667 1.00 93.75 303 GLY A N 1
ATOM 2203 C CA . GLY A 1 303 ? -6.108 15.002 9.743 1.00 93.75 303 GLY A CA 1
ATOM 2204 C C . GLY A 1 303 ? -5.438 13.698 9.289 1.00 93.75 303 GLY A C 1
ATOM 2205 O O . GLY A 1 303 ? -5.932 12.593 9.521 1.00 93.75 303 GLY A O 1
ATOM 2206 N N . ALA A 1 304 ? -4.259 13.823 8.679 1.00 93.69 304 ALA A N 1
ATOM 2207 C CA . ALA A 1 304 ? -3.416 12.679 8.327 1.00 93.69 304 ALA A CA 1
ATOM 2208 C C . ALA A 1 304 ? -2.942 11.884 9.565 1.00 93.69 304 ALA A C 1
ATOM 2210 O O . ALA A 1 304 ? -2.876 12.430 10.672 1.00 93.69 304 ALA A O 1
ATOM 2211 N N . ALA A 1 305 ? -2.543 10.621 9.374 1.00 94.12 305 ALA A N 1
ATOM 2212 C CA . ALA A 1 305 ? -2.118 9.726 10.462 1.00 94.12 305 ALA A CA 1
ATOM 2213 C C . ALA A 1 305 ? -3.200 9.544 11.545 1.00 94.12 305 ALA A C 1
ATOM 2215 O O . ALA A 1 305 ? -2.927 9.714 12.736 1.00 94.12 305 ALA A O 1
ATOM 2216 N N . SER A 1 306 ? -4.427 9.208 11.127 1.00 95.94 306 SER A N 1
ATOM 2217 C CA . SER A 1 306 ? -5.623 9.162 11.988 1.00 95.94 306 SER A CA 1
ATOM 2218 C C . SER A 1 306 ? -6.519 7.947 11.758 1.00 95.94 306 SER A C 1
ATOM 2220 O O . SER A 1 306 ? -6.368 7.210 10.788 1.00 95.94 306 SER A O 1
ATOM 2222 N N . LEU A 1 307 ? -7.525 7.804 12.622 1.00 97.44 307 LEU A N 1
ATOM 2223 C CA . LEU A 1 307 ? -8.600 6.817 12.539 1.00 97.44 307 LEU A CA 1
ATOM 2224 C C . LEU A 1 307 ? -8.034 5.392 12.502 1.00 97.44 307 LEU A C 1
ATOM 2226 O O . LEU A 1 307 ? -8.335 4.599 11.614 1.00 97.44 307 LEU A O 1
ATOM 2230 N N . GLY A 1 308 ? -7.161 5.105 13.469 1.00 81.69 308 GLY A N 1
ATOM 2231 C CA . GLY A 1 308 ? -6.474 3.832 13.620 1.00 81.69 308 GLY A CA 1
ATOM 2232 C C . GLY A 1 308 ? -5.188 3.727 12.810 1.00 81.69 308 GLY A C 1
ATOM 2233 O O . GLY A 1 308 ? -5.019 2.722 12.134 1.00 81.69 308 GLY A O 1
ATOM 2234 N N . ALA A 1 309 ? -4.300 4.732 12.822 1.00 80.88 309 ALA A N 1
ATOM 2235 C CA . ALA A 1 309 ? -3.034 4.663 12.081 1.00 80.88 309 ALA A CA 1
ATOM 2236 C C . ALA A 1 309 ? -1.793 4.518 12.990 1.00 80.88 309 ALA A C 1
ATOM 2238 O O . ALA A 1 309 ? -1.682 5.224 13.990 1.00 80.88 309 ALA A O 1
ATOM 2239 N N . GLY A 1 310 ? -0.850 3.628 12.660 1.00 78.06 310 GLY A N 1
ATOM 2240 C CA . GLY A 1 310 ? 0.334 3.342 13.490 1.00 78.06 310 GLY A CA 1
ATOM 2241 C C . GLY A 1 310 ? 1.655 3.451 12.732 1.00 78.06 310 GLY A C 1
ATOM 2242 O O . GLY A 1 310 ? 2.076 2.491 12.090 1.00 78.06 310 GLY A O 1
ATOM 2243 N N . LEU A 1 311 ? 2.330 4.601 12.830 1.00 80.75 311 LEU A N 1
ATOM 2244 C CA . LEU A 1 311 ? 3.696 4.816 12.338 1.00 80.75 311 LEU A CA 1
ATOM 2245 C C . LEU A 1 311 ? 4.651 4.662 13.533 1.00 80.75 311 LEU A C 1
ATOM 2247 O O . LEU A 1 311 ? 4.849 5.593 14.315 1.00 80.75 311 LEU A O 1
ATOM 2251 N N . PHE A 1 312 ? 5.182 3.440 13.668 1.00 77.94 312 PHE A N 1
ATOM 2252 C CA . PHE A 1 312 ? 6.024 2.913 14.757 1.00 77.94 312 PHE A CA 1
ATOM 2253 C C . PHE A 1 312 ? 5.340 2.859 16.127 1.00 77.94 312 PHE A C 1
ATOM 2255 O O . PHE A 1 312 ? 5.976 2.911 17.176 1.00 77.94 312 PHE A O 1
ATOM 2262 N N . GLY A 1 313 ? 4.020 2.748 16.116 1.00 94.81 313 GLY A N 1
ATOM 2263 C CA . GLY A 1 313 ? 3.178 2.550 17.284 1.00 94.81 313 GLY A CA 1
ATOM 2264 C C . GLY A 1 313 ? 1.945 1.736 16.908 1.00 94.81 313 GLY A C 1
ATOM 2265 O O . GLY A 1 313 ? 1.912 1.093 15.852 1.00 94.81 313 GLY A O 1
ATOM 2266 N N . ALA A 1 314 ? 0.929 1.768 17.765 1.00 97.88 314 ALA A N 1
ATOM 2267 C CA . ALA A 1 314 ? -0.354 1.129 17.494 1.00 97.88 314 ALA A CA 1
ATOM 2268 C C . ALA A 1 314 ? -1.494 2.151 17.555 1.00 97.88 314 ALA A C 1
ATOM 2270 O O . ALA A 1 314 ? -1.624 2.885 18.536 1.00 97.88 314 ALA A O 1
ATOM 2271 N N . GLY A 1 315 ? -2.310 2.193 16.504 1.00 98.12 315 GLY A N 1
ATOM 2272 C CA . GLY A 1 315 ? -3.530 2.992 16.428 1.00 98.12 315 GLY A CA 1
ATOM 2273 C C . GLY A 1 315 ? -4.748 2.096 16.226 1.00 98.12 315 GLY A C 1
ATOM 2274 O O . GLY A 1 315 ? -4.720 1.231 15.351 1.00 98.12 315 GLY A O 1
ATOM 2275 N N . ALA A 1 316 ? -5.827 2.312 16.978 1.00 98.31 316 ALA A N 1
ATOM 2276 C CA . ALA A 1 316 ? -7.078 1.585 16.768 1.00 98.31 316 ALA A CA 1
ATOM 2277 C C . ALA A 1 316 ? -8.329 2.442 16.957 1.00 98.31 316 ALA A C 1
ATOM 2279 O O . ALA A 1 316 ? -8.419 3.238 17.891 1.00 98.31 316 ALA A O 1
ATOM 2280 N N . LEU A 1 317 ? -9.324 2.210 16.105 1.00 98.38 317 LEU A N 1
ATOM 2281 C CA . LEU A 1 317 ? -10.645 2.808 16.205 1.00 98.38 317 LEU A CA 1
ATOM 2282 C C . LEU A 1 317 ? -11.727 1.737 16.021 1.00 98.38 317 LEU A C 1
ATOM 2284 O O . LEU A 1 317 ? -11.833 1.125 14.958 1.00 98.38 317 LEU A O 1
ATOM 2288 N N . LEU A 1 318 ? -12.548 1.540 17.053 1.00 97.94 318 LEU A N 1
ATOM 2289 C CA . LEU A 1 318 ? -13.786 0.770 16.972 1.00 97.94 318 LEU A CA 1
ATOM 2290 C C . LEU A 1 318 ? -14.963 1.736 16.875 1.00 97.94 318 LEU A C 1
ATOM 2292 O O . LEU A 1 318 ? -15.115 2.611 17.727 1.00 97.94 318 LEU A O 1
ATOM 2296 N N . VAL A 1 319 ? -15.818 1.553 15.875 1.00 97.62 319 VAL A N 1
ATOM 2297 C CA . VAL A 1 319 ? -17.042 2.337 15.710 1.00 97.62 319 VAL A CA 1
ATOM 2298 C C . VAL A 1 319 ? -18.236 1.406 15.669 1.00 97.62 319 VAL A C 1
ATOM 2300 O O . VAL A 1 319 ? -18.331 0.534 14.805 1.00 97.62 319 VAL A O 1
ATOM 2303 N N . ARG A 1 320 ? -19.162 1.602 16.600 1.00 96.06 320 ARG A N 1
ATOM 2304 C CA . ARG A 1 320 ? -20.527 1.090 16.544 1.00 96.06 320 ARG A CA 1
ATOM 2305 C C . ARG A 1 320 ? -21.451 2.288 16.357 1.00 96.06 320 ARG A C 1
ATOM 2307 O O . ARG A 1 320 ? -21.272 3.315 17.008 1.00 96.06 320 ARG A O 1
ATOM 2314 N N . GLY A 1 321 ? -22.373 2.210 15.405 1.00 93.69 321 GLY A N 1
ATOM 2315 C CA . GLY A 1 321 ? -23.296 3.317 15.164 1.00 93.69 321 GLY A CA 1
ATOM 2316 C 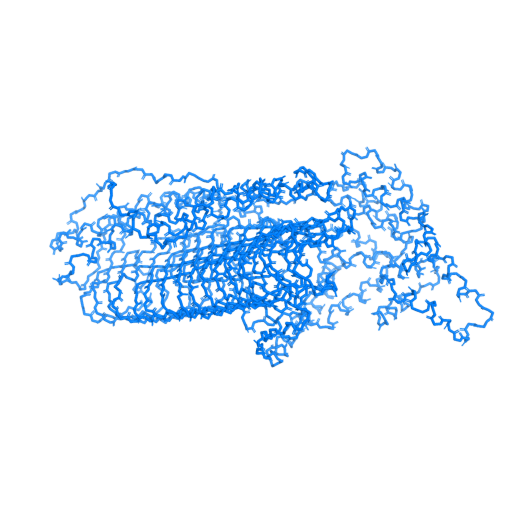C . GLY A 1 321 ? -24.197 3.124 13.955 1.00 93.69 321 GLY A C 1
ATOM 2317 O O . GLY A 1 321 ? -23.847 2.460 12.981 1.00 93.69 321 GLY A O 1
ATOM 2318 N N . SER A 1 322 ? -25.370 3.746 13.993 1.00 90.75 322 SER A N 1
ATOM 2319 C CA . SER A 1 322 ? -26.328 3.717 12.892 1.00 90.75 322 SER A CA 1
ATOM 2320 C C . SER A 1 322 ? -26.079 4.892 11.937 1.00 90.75 322 SER A C 1
ATOM 2322 O O . SER A 1 322 ? -26.695 5.947 12.075 1.00 90.75 322 SER A O 1
ATOM 2324 N N . GLY A 1 323 ? -25.182 4.711 10.959 1.00 87.81 323 GLY A N 1
ATOM 2325 C CA . GLY A 1 323 ? -24.914 5.718 9.917 1.00 87.81 323 GLY A CA 1
ATOM 2326 C C . GLY A 1 323 ? -23.753 6.661 10.232 1.00 87.81 323 GLY A C 1
ATOM 2327 O O . GLY A 1 323 ? -23.893 7.875 10.122 1.00 87.81 323 GLY A O 1
ATOM 2328 N N . SER A 1 324 ? -22.622 6.099 10.656 1.00 96.94 324 SER A N 1
ATOM 2329 C CA . SER A 1 324 ? -21.408 6.860 10.961 1.00 96.94 324 SER A CA 1
ATOM 2330 C C . SER A 1 324 ? -20.714 7.398 9.706 1.00 96.94 324 SER A C 1
ATOM 2332 O O . SER A 1 324 ? -20.684 6.738 8.666 1.00 96.94 324 SER A O 1
ATOM 2334 N N . GLU A 1 325 ? -20.118 8.581 9.831 1.00 98.31 325 GLU A N 1
ATOM 2335 C CA . GLU A 1 325 ? -19.380 9.281 8.778 1.00 98.31 325 GLU A CA 1
ATOM 2336 C C . GLU A 1 325 ? -17.957 9.566 9.263 1.00 98.31 325 GLU A C 1
ATOM 2338 O O . GLU A 1 325 ? -17.765 10.227 10.286 1.00 98.31 325 GLU A O 1
ATOM 2343 N N . LEU A 1 326 ? -16.967 9.028 8.554 1.00 98.31 326 LEU A N 1
ATOM 2344 C CA . LEU A 1 326 ? -15.550 9.117 8.887 1.00 98.31 326 LEU A CA 1
ATOM 2345 C C . LEU A 1 326 ? -14.793 9.712 7.697 1.00 98.31 326 LEU A C 1
ATOM 2347 O O . LEU A 1 326 ? -14.714 9.100 6.633 1.00 98.31 326 LEU A O 1
ATOM 2351 N N . GLU A 1 327 ? -14.211 10.886 7.898 1.00 97.88 327 GLU A N 1
ATOM 2352 C CA . GLU A 1 327 ? -13.442 11.623 6.897 1.00 97.88 327 GLU A CA 1
ATOM 2353 C C . GLU A 1 327 ? -12.037 11.896 7.441 1.00 97.88 327 GLU A C 1
ATOM 2355 O O . GLU A 1 327 ? -11.873 12.385 8.567 1.00 97.88 327 GLU A O 1
ATOM 2360 N N . SER A 1 328 ? -11.010 11.554 6.664 1.00 95.94 328 SER A N 1
ATOM 2361 C CA . SER A 1 328 ? -9.626 11.773 7.076 1.00 95.94 328 SER A CA 1
ATOM 2362 C C . SER A 1 328 ? -8.658 12.033 5.931 1.00 95.94 328 SER A C 1
ATOM 2364 O O . SER A 1 328 ? -8.895 11.648 4.792 1.00 95.94 328 SER A O 1
ATOM 2366 N N . GLY A 1 329 ? -7.527 12.659 6.260 1.00 94.38 329 GLY A N 1
ATOM 2367 C CA . GLY A 1 329 ? -6.428 12.870 5.315 1.00 94.38 329 GLY A CA 1
ATOM 2368 C C . GLY A 1 329 ? -5.627 11.600 5.004 1.00 94.38 329 GLY A C 1
ATOM 2369 O O . GLY A 1 329 ? -6.071 10.471 5.232 1.00 94.38 329 GLY A O 1
ATOM 2370 N N . ASP A 1 330 ? -4.401 11.786 4.523 1.00 94.50 330 ASP A N 1
ATOM 2371 C CA . ASP A 1 330 ? -3.501 10.692 4.145 1.00 94.50 330 ASP A CA 1
ATOM 2372 C C . ASP A 1 330 ? -3.123 9.776 5.315 1.00 94.50 330 ASP A C 1
ATOM 2374 O O . ASP A 1 330 ? -3.070 10.194 6.477 1.00 94.50 330 ASP A O 1
ATOM 2378 N N . PHE A 1 331 ? -2.761 8.533 4.995 1.00 96.19 331 PHE A N 1
ATOM 2379 C CA . PHE A 1 331 ? -2.251 7.563 5.961 1.00 96.19 331 PHE A CA 1
ATOM 2380 C C . PHE A 1 331 ? -3.223 7.374 7.136 1.00 96.19 331 PHE A C 1
ATOM 2382 O O . PHE A 1 331 ? -2.923 7.699 8.283 1.00 96.19 331 PHE A O 1
ATOM 2389 N N . SER A 1 332 ? -4.442 6.921 6.850 1.00 97.06 332 SER A N 1
ATOM 2390 C CA . SER A 1 332 ? -5.539 6.908 7.823 1.00 97.06 332 SER A CA 1
ATOM 2391 C C . SER A 1 332 ? -6.455 5.690 7.688 1.00 97.06 332 SER A C 1
ATOM 2393 O O . SER A 1 332 ? -6.268 4.855 6.810 1.00 97.06 332 SER A O 1
ATOM 2395 N N . GLN A 1 333 ? -7.458 5.561 8.558 1.00 97.94 333 GLN A N 1
ATOM 2396 C CA . GLN A 1 333 ? -8.482 4.510 8.460 1.00 97.94 333 GLN A CA 1
ATOM 2397 C C . GLN A 1 333 ? -7.872 3.101 8.453 1.00 97.94 333 GLN A C 1
ATOM 2399 O O . GLN A 1 333 ? -8.021 2.335 7.499 1.00 97.94 333 GLN A O 1
ATOM 2404 N N . GLY A 1 334 ? -7.142 2.771 9.520 1.00 91.06 334 GLY A N 1
ATOM 2405 C CA . GLY A 1 334 ? -6.469 1.479 9.647 1.00 91.06 334 GLY A CA 1
ATOM 2406 C C . GLY A 1 334 ? -5.144 1.380 8.884 1.00 91.06 334 GLY A C 1
ATOM 2407 O O . GLY A 1 334 ? -4.876 0.344 8.283 1.00 91.06 334 GLY A O 1
ATOM 2408 N N . ALA A 1 335 ? -4.338 2.445 8.836 1.00 97.56 335 ALA A N 1
ATOM 2409 C CA . ALA A 1 335 ? -3.057 2.471 8.115 1.00 97.56 335 ALA A CA 1
ATOM 2410 C C . ALA A 1 335 ? -1.855 2.171 9.029 1.00 97.56 335 ALA A C 1
ATOM 2412 O O . ALA A 1 335 ? -1.814 2.610 10.171 1.00 97.56 335 ALA A O 1
ATOM 2413 N N . ALA A 1 336 ? -0.826 1.470 8.560 1.00 96.94 336 ALA A N 1
ATOM 2414 C CA . ALA A 1 336 ? 0.311 1.120 9.412 1.00 96.94 336 ALA A CA 1
ATOM 2415 C C . ALA A 1 336 ? 1.656 1.216 8.709 1.00 96.94 336 ALA A C 1
ATOM 2417 O O . ALA A 1 336 ? 1.782 0.934 7.523 1.00 96.94 336 ALA A O 1
ATOM 2418 N N . ALA A 1 337 ? 2.681 1.549 9.484 1.00 95.00 337 ALA A N 1
ATOM 2419 C CA . ALA A 1 337 ? 4.072 1.558 9.081 1.00 95.00 337 ALA A CA 1
ATOM 2420 C C . ALA A 1 337 ? 4.922 1.190 10.298 1.00 95.00 337 ALA A C 1
ATOM 2422 O O . ALA A 1 337 ? 4.944 1.917 11.286 1.00 95.00 337 ALA A O 1
ATOM 2423 N N . PHE A 1 338 ? 5.605 0.044 10.233 1.00 94.38 338 PHE A N 1
ATOM 2424 C CA . PHE A 1 338 ? 6.381 -0.519 11.345 1.00 94.38 338 PHE A CA 1
ATOM 2425 C C . PHE A 1 338 ? 5.578 -0.629 12.653 1.00 94.38 338 PHE A C 1
ATOM 2427 O O . PHE A 1 338 ? 6.063 -0.302 13.734 1.00 94.38 338 PHE A O 1
ATOM 2434 N N . GLY A 1 339 ? 4.324 -1.058 12.553 1.00 95.62 339 GLY A N 1
ATOM 2435 C CA . GLY A 1 339 ? 3.375 -1.043 13.658 1.00 95.62 339 GLY A CA 1
ATOM 2436 C C . GLY A 1 339 ? 2.021 -1.603 13.243 1.00 95.62 339 GLY A C 1
ATOM 2437 O O . GLY A 1 339 ? 1.930 -2.399 12.304 1.00 95.62 339 GLY A O 1
ATOM 2438 N N . LEU A 1 340 ? 0.970 -1.166 13.931 1.00 97.94 340 LEU A N 1
ATOM 2439 C CA . LEU A 1 340 ? -0.399 -1.624 13.704 1.00 97.94 340 LEU A CA 1
ATOM 2440 C C . LEU A 1 340 ? -1.350 -0.439 13.543 1.00 97.94 340 LEU A C 1
ATOM 2442 O O . LEU A 1 340 ? -1.323 0.500 14.337 1.00 97.94 340 LEU A O 1
ATOM 2446 N N . GLY A 1 341 ? -2.223 -0.526 12.548 1.00 98.31 341 GLY A N 1
ATOM 2447 C CA . GLY A 1 341 ? -3.339 0.387 12.362 1.00 98.31 341 GLY A CA 1
ATOM 2448 C C . GLY A 1 341 ? -4.626 -0.396 12.152 1.00 98.31 341 GLY A C 1
ATOM 2449 O O . GLY A 1 341 ? -4.666 -1.268 11.288 1.00 98.31 341 GLY A O 1
ATOM 2450 N N . LEU A 1 342 ? -5.666 -0.114 12.934 1.00 98.31 342 LEU A N 1
ATOM 2451 C CA . LEU A 1 342 ? -6.933 -0.843 12.889 1.00 98.31 342 LEU A CA 1
ATOM 2452 C C . LEU A 1 342 ? -8.131 0.105 12.874 1.00 98.31 342 LEU A C 1
ATOM 2454 O O . LEU A 1 342 ? -8.289 0.935 13.767 1.00 98.31 342 LEU A O 1
ATOM 2458 N N . LEU A 1 343 ? -9.021 -0.086 11.905 1.00 98.56 343 LEU A N 1
ATOM 2459 C CA . LEU A 1 343 ? -10.356 0.502 11.891 1.00 98.56 343 LEU A CA 1
ATOM 2460 C C . LEU A 1 343 ? -11.414 -0.601 11.765 1.00 98.56 343 LEU A C 1
ATOM 2462 O O . LEU A 1 343 ? -11.383 -1.378 10.815 1.00 98.56 343 LEU A O 1
ATOM 2466 N N . ASP A 1 344 ? -12.357 -0.655 12.705 1.00 98.00 344 ASP A N 1
ATOM 2467 C CA . ASP A 1 344 ? -13.473 -1.608 12.710 1.00 98.00 344 ASP A CA 1
ATOM 2468 C C . ASP A 1 344 ? -14.806 -0.873 12.872 1.00 98.00 344 ASP A C 1
ATOM 2470 O O . ASP A 1 344 ? -15.134 -0.391 13.958 1.00 98.00 344 ASP A O 1
ATOM 2474 N N . VAL A 1 345 ? -15.573 -0.788 11.787 1.00 98.00 345 VAL A N 1
ATOM 2475 C CA . VAL A 1 345 ? -16.840 -0.054 11.712 1.00 98.00 345 VAL A CA 1
ATOM 2476 C C . VAL A 1 345 ? -17.997 -1.030 11.551 1.00 98.00 345 VAL A C 1
ATOM 2478 O O . VAL A 1 345 ? -18.029 -1.811 10.603 1.00 98.00 345 VAL A O 1
ATOM 2481 N N . GLU A 1 346 ? -18.983 -0.950 12.440 1.00 96.56 346 GLU A N 1
ATOM 2482 C CA . GLU A 1 346 ? -20.182 -1.782 12.378 1.00 96.56 346 GLU A CA 1
ATOM 2483 C C . GLU A 1 346 ? -21.463 -0.968 12.613 1.00 96.56 346 GLU A C 1
ATOM 2485 O O . GLU A 1 346 ? -21.575 -0.204 13.575 1.00 96.56 346 GLU A O 1
ATOM 2490 N N . GLY A 1 347 ? -22.453 -1.191 11.745 1.00 95.19 347 GLY A N 1
ATOM 2491 C CA . GLY A 1 347 ? -23.815 -0.684 11.887 1.00 95.19 347 GLY A CA 1
ATOM 2492 C C . GLY A 1 347 ? -24.249 0.315 10.811 1.00 95.19 347 GLY A C 1
ATOM 2493 O O . GLY A 1 347 ? -23.458 1.062 10.237 1.00 95.19 347 GLY A O 1
ATOM 2494 N N . GLY A 1 348 ? -25.560 0.334 10.549 1.00 94.75 348 GLY A N 1
ATOM 2495 C CA . GLY A 1 348 ? -26.212 1.293 9.656 1.00 94.75 348 GLY A CA 1
ATOM 2496 C C . GLY A 1 348 ? -25.593 1.367 8.257 1.00 94.75 348 GLY A C 1
ATOM 2497 O O . GLY A 1 348 ? -25.292 0.341 7.657 1.00 94.75 348 GLY A O 1
ATOM 2498 N N . ARG A 1 349 ? -25.445 2.600 7.751 1.00 96.88 349 ARG A N 1
ATOM 2499 C CA . ARG A 1 349 ? -24.902 2.919 6.421 1.00 96.88 349 ARG A CA 1
ATOM 2500 C C . ARG A 1 349 ? -23.609 3.726 6.539 1.00 96.88 349 ARG A C 1
ATOM 2502 O O . ARG A 1 349 ? -23.676 4.955 6.469 1.00 96.88 349 ARG A O 1
ATOM 2509 N N . PRO A 1 350 ? -22.467 3.077 6.817 1.00 97.50 350 PRO A N 1
ATOM 2510 C CA . PRO A 1 350 ? -21.233 3.790 7.104 1.00 97.50 350 PRO A CA 1
ATOM 2511 C C . PRO A 1 350 ? -20.688 4.479 5.849 1.00 97.50 350 PRO A C 1
ATOM 2513 O O . PRO A 1 350 ? -20.737 3.915 4.754 1.00 97.50 350 PRO A O 1
ATOM 2516 N N . ARG A 1 351 ? -20.150 5.689 6.021 1.00 98.62 351 ARG A N 1
ATOM 2517 C CA . ARG A 1 351 ? -19.451 6.450 4.977 1.00 98.62 351 ARG A CA 1
ATOM 2518 C C . ARG A 1 351 ? -18.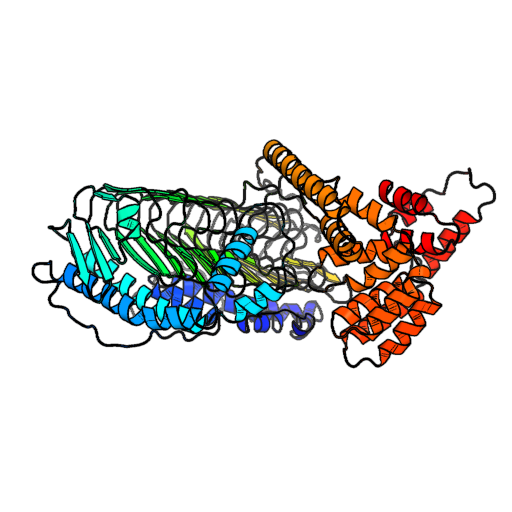017 6.701 5.415 1.00 98.62 351 ARG A C 1
ATOM 2520 O O . ARG A 1 351 ? -17.801 7.300 6.466 1.00 98.62 351 ARG A O 1
ATOM 2527 N N . LEU A 1 352 ? -17.056 6.220 4.638 1.00 98.62 352 LEU A N 1
ATOM 2528 C CA . LEU A 1 352 ? -15.628 6.324 4.918 1.00 98.62 352 LEU A CA 1
ATOM 2529 C C . LEU A 1 352 ? -14.936 6.996 3.730 1.00 98.62 352 LEU A C 1
ATOM 2531 O O . LEU A 1 352 ? -14.997 6.480 2.615 1.00 98.62 352 LEU A O 1
ATOM 2535 N N . ALA A 1 353 ? -14.257 8.113 3.977 1.00 98.19 353 ALA A N 1
ATOM 2536 C CA . ALA A 1 353 ? -13.504 8.857 2.970 1.00 98.19 353 ALA A CA 1
ATOM 2537 C C . ALA A 1 353 ? -12.071 9.119 3.450 1.00 98.19 353 ALA A C 1
ATOM 2539 O O . ALA A 1 353 ? -11.885 9.668 4.537 1.00 98.19 353 ALA A O 1
ATOM 2540 N N . ALA A 1 354 ? -11.069 8.712 2.668 1.00 96.44 354 ALA A N 1
ATOM 2541 C CA . ALA A 1 354 ? -9.660 8.975 2.959 1.00 96.44 354 ALA A CA 1
ATOM 2542 C C . ALA A 1 354 ? -8.901 9.481 1.727 1.00 96.44 354 ALA A C 1
ATOM 2544 O O . ALA A 1 354 ? -9.119 9.016 0.609 1.00 96.44 354 ALA A O 1
ATOM 2545 N N . THR A 1 355 ? -7.959 10.399 1.923 1.00 94.69 355 THR A N 1
ATOM 2546 C CA . THR A 1 355 ? -7.272 11.029 0.790 1.00 94.69 355 THR A CA 1
ATOM 2547 C C . THR A 1 355 ? -6.316 10.078 0.052 1.00 94.69 355 THR A C 1
ATOM 2549 O O . THR A 1 355 ? -6.422 9.968 -1.165 1.00 94.69 355 THR A O 1
ATOM 2552 N N . MET A 1 356 ? -5.434 9.346 0.750 1.00 94.00 356 MET A N 1
ATOM 2553 C CA . MET A 1 356 ? -4.587 8.260 0.209 1.00 94.00 356 MET A CA 1
ATOM 2554 C C . MET A 1 356 ? -3.992 7.397 1.340 1.00 94.00 356 MET A C 1
ATOM 2556 O O . MET A 1 356 ? -4.087 7.760 2.514 1.00 94.00 356 MET A O 1
ATOM 2560 N N . HIS A 1 357 ? -3.324 6.283 1.008 1.00 96.69 357 HIS A N 1
ATOM 2561 C CA . HIS A 1 357 ? -2.651 5.398 1.977 1.00 96.69 357 HIS A CA 1
ATOM 2562 C C . HIS A 1 357 ? -3.562 4.967 3.137 1.00 96.69 357 HIS A C 1
ATOM 2564 O O . HIS A 1 357 ? -3.129 4.921 4.288 1.00 96.69 357 HIS A O 1
ATOM 2570 N N . GLY A 1 358 ? -4.839 4.700 2.868 1.00 96.81 358 GLY A N 1
ATOM 2571 C CA . GLY A 1 358 ? -5.814 4.437 3.922 1.00 96.81 358 GLY A CA 1
ATOM 2572 C C . GLY A 1 358 ? -6.663 3.199 3.707 1.00 96.81 358 GLY A C 1
ATOM 2573 O O . GLY A 1 358 ? -6.464 2.441 2.761 1.00 96.81 358 GLY A O 1
ATOM 2574 N N . GLN A 1 359 ? -7.634 2.986 4.593 1.00 98.25 359 GLN A N 1
ATOM 2575 C CA . GLN A 1 359 ? -8.579 1.868 4.497 1.00 98.25 359 GLN A CA 1
ATOM 2576 C C . GLN A 1 359 ? -7.851 0.512 4.501 1.00 98.25 359 GLN A C 1
ATOM 2578 O O . GLN A 1 359 ? -7.954 -0.277 3.561 1.00 98.25 359 GLN A O 1
ATOM 2583 N N . GLY A 1 360 ? -7.082 0.246 5.560 1.00 98.31 360 GLY A N 1
ATOM 2584 C CA . GLY A 1 360 ? -6.322 -1.000 5.694 1.00 98.31 360 GLY A CA 1
ATOM 2585 C C . GLY A 1 360 ? -5.013 -1.009 4.901 1.00 98.31 360 GLY A C 1
ATOM 2586 O O . GLY A 1 360 ? -4.701 -1.991 4.234 1.00 98.31 360 GLY A O 1
ATOM 2587 N N . PHE A 1 361 ? -4.264 0.094 4.910 1.00 98.69 361 PHE A N 1
ATOM 2588 C CA . PHE A 1 361 ? -2.986 0.215 4.201 1.00 98.69 361 PHE A CA 1
ATOM 2589 C C . PHE A 1 361 ? -1.803 -0.277 5.049 1.00 98.69 361 PHE A C 1
ATOM 2591 O O . PHE A 1 361 ? -1.630 0.162 6.185 1.00 98.69 361 PHE A O 1
ATOM 2598 N N . GLY A 1 362 ? -0.950 -1.140 4.493 1.00 98.25 362 GLY A N 1
ATOM 2599 C CA . GLY A 1 362 ? 0.230 -1.680 5.172 1.00 98.25 362 GLY A CA 1
ATOM 2600 C C . GLY A 1 362 ? 1.546 -1.290 4.507 1.00 98.25 362 GLY A C 1
ATOM 2601 O O . GLY A 1 362 ? 1.883 -1.788 3.436 1.00 98.25 362 GLY A O 1
ATOM 2602 N N . PHE A 1 363 ? 2.337 -0.458 5.173 1.00 97.75 363 PHE A N 1
ATOM 2603 C CA . PHE A 1 363 ? 3.710 -0.134 4.788 1.00 97.75 363 PHE A CA 1
ATOM 2604 C C . PHE A 1 363 ? 4.719 -1.137 5.381 1.00 97.75 363 PHE A C 1
ATOM 2606 O O . PHE A 1 363 ? 4.348 -2.034 6.132 1.00 97.75 363 PHE A O 1
ATOM 2613 N N . THR A 1 364 ? 6.010 -0.968 5.085 1.00 97.19 364 THR A N 1
ATOM 2614 C CA . THR A 1 364 ? 7.150 -1.726 5.651 1.00 97.19 364 THR A CA 1
ATOM 2615 C C . THR A 1 364 ? 6.944 -2.137 7.117 1.00 97.19 364 THR A C 1
ATOM 2617 O O . THR A 1 364 ? 6.724 -1.276 7.971 1.00 97.19 364 THR A O 1
ATOM 2620 N N . ARG A 1 365 ? 7.027 -3.447 7.417 1.00 96.75 365 ARG A N 1
ATOM 2621 C CA . ARG A 1 365 ? 6.828 -4.048 8.762 1.00 96.75 365 ARG A CA 1
ATOM 2622 C C . ARG A 1 365 ? 5.518 -3.647 9.473 1.00 96.75 365 ARG A C 1
ATOM 2624 O O . ARG A 1 365 ? 5.415 -3.798 10.687 1.00 96.75 365 ARG A O 1
ATOM 2631 N N . GLY A 1 366 ? 4.545 -3.100 8.751 1.00 97.62 366 GLY A N 1
ATOM 2632 C CA . GLY A 1 366 ? 3.252 -2.676 9.273 1.00 97.62 366 GLY A CA 1
ATOM 2633 C C . GLY A 1 366 ? 2.128 -3.626 8.877 1.00 97.62 366 GLY A C 1
ATOM 2634 O O . GLY A 1 366 ? 2.183 -4.260 7.820 1.00 97.62 366 GLY A O 1
ATOM 2635 N N . VAL A 1 367 ? 1.098 -3.692 9.719 1.00 98.69 367 VAL A N 1
ATOM 2636 C CA . VAL A 1 367 ? -0.179 -4.344 9.401 1.00 98.69 367 VAL A CA 1
ATOM 2637 C C . VAL A 1 367 ? -1.289 -3.306 9.503 1.00 98.69 367 VAL A C 1
ATOM 2639 O O . VAL A 1 367 ? -1.577 -2.812 10.592 1.00 98.69 367 VAL A O 1
ATOM 2642 N N . GLY A 1 368 ? -1.873 -2.943 8.365 1.00 98.62 368 GLY A N 1
ATOM 2643 C CA . GLY A 1 368 ? -3.039 -2.068 8.300 1.00 98.62 368 GLY A CA 1
ATOM 2644 C C . GLY A 1 368 ? -4.307 -2.886 8.114 1.00 98.62 368 GLY A C 1
ATOM 2645 O O . GLY A 1 368 ? -4.340 -3.770 7.258 1.00 98.62 368 GLY A O 1
ATOM 2646 N N . VAL A 1 369 ? -5.345 -2.604 8.900 1.00 98.75 369 VAL A N 1
ATOM 2647 C CA . VAL A 1 369 ? -6.603 -3.356 8.889 1.00 98.75 369 VAL A CA 1
ATOM 2648 C C . VAL A 1 369 ? -7.808 -2.431 8.817 1.00 98.75 369 VAL A C 1
ATOM 2650 O O . VAL A 1 369 ? -7.994 -1.569 9.673 1.00 98.75 369 VAL A O 1
ATOM 2653 N N . LEU A 1 370 ? -8.676 -2.686 7.843 1.00 98.75 370 LEU A N 1
ATOM 2654 C CA . LEU A 1 370 ? -10.037 -2.171 7.789 1.00 98.75 370 LEU A CA 1
ATOM 2655 C C . LEU A 1 370 ? -11.035 -3.326 7.894 1.00 98.75 370 LEU A C 1
ATOM 2657 O O . LEU A 1 370 ? -10.951 -4.298 7.142 1.00 98.75 370 LEU A O 1
ATOM 2661 N N . ARG A 1 371 ? -12.032 -3.179 8.764 1.00 98.31 371 ARG A N 1
ATOM 2662 C CA . ARG A 1 371 ? -13.248 -3.990 8.756 1.00 98.31 371 ARG A CA 1
ATOM 2663 C C . ARG A 1 371 ? -14.471 -3.093 8.715 1.00 98.31 371 ARG A C 1
ATOM 2665 O O . ARG A 1 371 ? -14.574 -2.139 9.483 1.00 98.31 371 ARG A O 1
ATOM 2672 N N . VAL A 1 372 ? -15.396 -3.414 7.824 1.00 98.50 372 VAL A N 1
ATOM 2673 C CA . VAL A 1 372 ? -16.673 -2.717 7.699 1.00 98.50 372 VAL A CA 1
ATOM 2674 C C . VAL A 1 372 ? -17.785 -3.745 7.651 1.00 98.50 372 VAL A C 1
ATOM 2676 O O . VAL A 1 372 ? -17.737 -4.661 6.835 1.00 98.50 372 VAL A O 1
ATOM 2679 N N . LYS A 1 373 ? -18.802 -3.568 8.490 1.00 97.69 373 LYS A N 1
ATOM 2680 C CA . LYS A 1 373 ? -20.028 -4.361 8.469 1.00 97.69 373 LYS A CA 1
ATOM 2681 C C . LYS A 1 373 ? -21.245 -3.449 8.545 1.00 97.69 373 LYS A C 1
ATOM 2683 O O . LYS A 1 373 ? -21.420 -2.711 9.512 1.00 97.69 373 LYS A O 1
ATOM 2688 N N . GLY A 1 374 ? -22.107 -3.492 7.541 1.00 95.75 374 GLY A N 1
ATOM 2689 C CA . GLY A 1 374 ? -23.267 -2.608 7.480 1.00 95.75 374 GLY A CA 1
ATOM 2690 C C . GLY A 1 374 ? -24.176 -2.909 6.300 1.00 95.75 374 GLY A C 1
ATOM 2691 O O . GLY A 1 374 ? -24.137 -3.990 5.725 1.00 95.75 374 GLY A O 1
ATOM 2692 N N . ASP A 1 375 ? -25.006 -1.936 5.954 1.00 95.19 375 ASP A N 1
ATOM 2693 C CA . ASP A 1 375 ? -25.833 -1.929 4.750 1.00 95.19 375 ASP A CA 1
ATOM 2694 C C . ASP A 1 375 ? -25.460 -0.699 3.921 1.00 95.19 375 ASP A C 1
ATOM 2696 O O . ASP A 1 375 ? -25.278 0.382 4.475 1.00 95.19 375 ASP A O 1
ATOM 2700 N N . ARG A 1 376 ? -25.356 -0.830 2.601 1.00 97.88 376 ARG A N 1
ATOM 2701 C CA . ARG A 1 376 ? -25.025 0.269 1.676 1.00 97.88 376 ARG A CA 1
ATOM 2702 C C . ARG A 1 376 ? -23.821 1.108 2.116 1.00 97.88 376 ARG A C 1
ATOM 2704 O O . ARG A 1 376 ? -23.882 2.340 2.111 1.00 97.88 376 ARG A O 1
ATOM 2711 N N . ALA A 1 377 ? -22.752 0.441 2.546 1.00 98.31 377 ALA A N 1
ATOM 2712 C CA . ALA A 1 377 ? -21.508 1.101 2.916 1.00 98.31 377 ALA A CA 1
ATOM 2713 C C . ALA A 1 377 ? -20.941 1.898 1.730 1.00 98.31 377 ALA A C 1
ATOM 2715 O O . ALA A 1 377 ? -20.944 1.408 0.600 1.00 98.31 377 ALA A O 1
ATOM 2716 N N . GLN A 1 378 ? -20.441 3.105 1.996 1.00 98.62 378 GLN A N 1
ATOM 2717 C CA . GLN A 1 378 ? -19.772 3.956 1.009 1.00 98.62 378 GLN A CA 1
ATOM 2718 C C . GLN A 1 378 ? -18.311 4.138 1.407 1.00 98.62 378 GLN A C 1
ATOM 2720 O O . GLN A 1 378 ? -18.030 4.676 2.478 1.00 98.62 378 GLN A O 1
ATOM 2725 N N . LEU A 1 379 ? -17.388 3.656 0.578 1.00 98.50 379 LEU A N 1
ATOM 2726 C CA . LEU A 1 379 ? -15.949 3.730 0.820 1.00 98.50 379 LEU A CA 1
ATOM 2727 C C . LEU A 1 379 ? -15.281 4.446 -0.354 1.00 98.50 379 LEU A C 1
ATOM 2729 O O . LEU A 1 379 ? -15.203 3.894 -1.448 1.00 98.50 379 LEU A O 1
ATOM 2733 N N 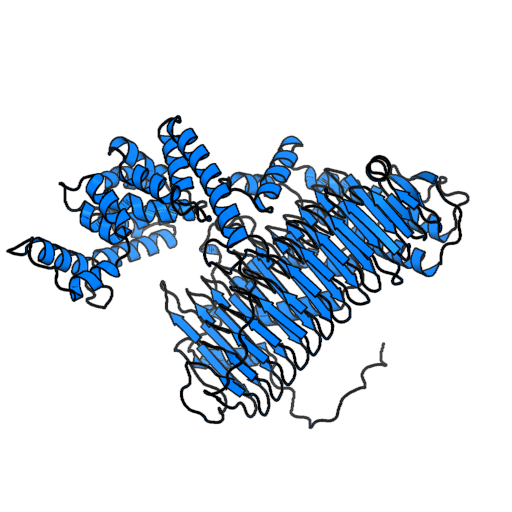. GLU A 1 380 ? -14.750 5.638 -0.110 1.00 97.38 380 GLU A N 1
ATOM 2734 C CA . GLU A 1 380 ? -13.976 6.410 -1.084 1.00 97.38 380 GLU A CA 1
ATOM 2735 C C . GLU A 1 380 ? -12.533 6.548 -0.584 1.00 97.38 380 GLU A C 1
ATOM 2737 O O . GLU A 1 380 ? -12.301 6.938 0.563 1.00 97.38 380 GLU A O 1
ATOM 2742 N N . CYS A 1 381 ? -11.540 6.205 -1.411 1.00 95.44 381 CYS A N 1
ATOM 2743 C CA . CYS A 1 381 ? -10.146 6.466 -1.056 1.00 95.44 381 CYS A CA 1
ATOM 2744 C C . CYS A 1 381 ? -9.249 6.715 -2.264 1.00 95.44 381 CYS A C 1
ATOM 2746 O O . CYS A 1 381 ? -9.281 5.952 -3.232 1.00 95.44 381 CYS A O 1
ATOM 2748 N N . GLY A 1 382 ? -8.402 7.749 -2.203 1.00 89.62 382 GLY A N 1
ATOM 2749 C CA . GLY A 1 382 ? -7.416 7.969 -3.260 1.00 89.62 382 GLY A CA 1
ATOM 2750 C C . GLY A 1 382 ? -7.983 8.526 -4.554 1.00 89.62 382 GLY A C 1
ATOM 2751 O O . GLY A 1 382 ? -7.595 8.052 -5.621 1.00 89.62 382 GLY A O 1
ATOM 2752 N N . LEU A 1 383 ? -8.933 9.459 -4.460 1.00 90.06 383 LEU A N 1
ATOM 2753 C CA . LEU A 1 383 ? -9.648 10.053 -5.599 1.00 90.06 383 LEU A CA 1
ATOM 2754 C C . LEU A 1 383 ? -9.284 11.530 -5.843 1.00 90.06 383 LEU A C 1
ATOM 2756 O O . LEU A 1 383 ? -9.851 12.162 -6.730 1.00 90.06 383 LEU A O 1
ATOM 2760 N N . GLU A 1 384 ? -8.353 12.081 -5.061 1.00 89.75 384 GLU A N 1
ATOM 2761 C CA . GLU A 1 384 ? -8.052 13.520 -5.041 1.00 89.75 384 GLU A CA 1
ATOM 2762 C C . GLU A 1 384 ? -6.712 13.870 -5.691 1.00 89.75 384 GLU A C 1
ATOM 2764 O O . GLU A 1 384 ? -6.609 14.868 -6.404 1.00 89.75 384 GLU A O 1
ATOM 2769 N N . HIS A 1 385 ? -5.680 13.055 -5.456 1.00 90.00 385 HIS A N 1
ATOM 2770 C CA . HIS A 1 385 ? -4.310 13.350 -5.869 1.00 90.00 385 HIS A CA 1
ATOM 2771 C C . HIS A 1 385 ? -4.000 12.788 -7.253 1.00 90.00 385 HIS A C 1
ATOM 2773 O O . HIS A 1 385 ? -3.894 11.567 -7.378 1.00 90.00 385 HIS A O 1
ATOM 2779 N N . PRO A 1 386 ? -3.830 13.639 -8.283 1.00 91.19 386 PRO A N 1
ATOM 2780 C CA . PRO A 1 386 ? -3.676 13.183 -9.655 1.00 91.19 386 PRO A CA 1
ATOM 2781 C C . PRO A 1 386 ? -2.425 12.328 -9.834 1.00 91.19 386 PRO A C 1
ATOM 2783 O O . PRO A 1 386 ? -1.342 12.655 -9.350 1.00 91.19 386 PRO A O 1
ATOM 2786 N N . ASP A 1 387 ? -2.570 11.257 -10.597 1.00 89.50 387 ASP A N 1
ATOM 2787 C CA . ASP A 1 387 ? -1.469 10.390 -10.963 1.00 89.50 387 ASP A CA 1
ATOM 2788 C C . ASP A 1 387 ? -0.761 10.933 -12.215 1.00 89.50 387 ASP A C 1
ATOM 2790 O O . ASP A 1 387 ? -1.408 11.234 -13.224 1.00 89.50 387 ASP A O 1
ATOM 2794 N N . PRO A 1 388 ? 0.574 11.045 -12.221 1.00 87.38 388 PRO A N 1
ATOM 2795 C CA . PRO A 1 388 ? 1.291 11.583 -13.370 1.00 87.38 388 PRO A CA 1
ATOM 2796 C C . PRO A 1 388 ? 1.154 10.724 -14.634 1.00 87.38 388 PRO A C 1
ATOM 2798 O O . PRO A 1 388 ? 1.218 11.265 -15.740 1.00 87.38 388 PRO A O 1
ATOM 2801 N N . ARG A 1 389 ? 0.878 9.422 -14.494 1.00 84.69 389 ARG A N 1
ATOM 2802 C CA . ARG A 1 389 ? 0.858 8.444 -15.593 1.00 84.69 389 ARG A CA 1
ATOM 2803 C C . ARG A 1 389 ? -0.404 8.502 -16.450 1.00 84.69 389 ARG A C 1
ATOM 2805 O O . ARG A 1 389 ? -0.389 7.971 -17.556 1.00 84.69 389 ARG A O 1
ATOM 2812 N N . ASP A 1 390 ? -1.492 9.079 -15.944 1.00 86.69 390 ASP A N 1
ATOM 2813 C CA . ASP A 1 390 ? -2.787 9.090 -16.628 1.00 86.69 390 ASP A CA 1
ATOM 2814 C C . ASP A 1 390 ? -3.639 10.299 -16.201 1.00 86.69 390 ASP A C 1
ATOM 2816 O O . ASP A 1 390 ? -3.678 10.669 -15.032 1.00 86.69 390 ASP A O 1
ATOM 2820 N N . ALA A 1 391 ? -4.309 10.943 -17.160 1.00 84.75 391 ALA A N 1
ATOM 2821 C CA . ALA A 1 391 ? -4.994 12.221 -16.944 1.00 84.75 391 ALA A CA 1
ATOM 2822 C C . ALA A 1 391 ? -6.247 12.139 -16.050 1.00 84.75 391 ALA A C 1
ATOM 2824 O O . ALA A 1 391 ? -6.614 13.142 -15.441 1.00 84.75 391 ALA A O 1
ATOM 2825 N N . LEU A 1 392 ? -6.886 10.969 -15.960 1.00 85.44 392 LEU A N 1
ATOM 2826 C CA . LEU A 1 392 ? -8.096 10.730 -15.160 1.00 85.44 392 LEU A CA 1
ATOM 2827 C C . LEU A 1 392 ? -7.795 9.894 -13.901 1.00 85.44 392 LEU A C 1
ATOM 2829 O O . LEU A 1 392 ? -8.708 9.444 -13.205 1.00 85.44 392 LEU A O 1
ATOM 2833 N N . ALA A 1 393 ? -6.519 9.606 -13.649 1.00 87.75 393 ALA A N 1
ATOM 2834 C CA . ALA A 1 393 ? -6.076 8.771 -12.553 1.00 87.75 393 ALA A CA 1
ATOM 2835 C C . ALA A 1 393 ? -5.701 9.593 -11.327 1.00 87.75 393 ALA A C 1
ATOM 2837 O O . ALA A 1 393 ? -5.189 10.705 -11.432 1.00 87.75 393 ALA A O 1
ATOM 2838 N N . ALA A 1 394 ? -5.875 8.958 -10.176 1.00 90.38 394 ALA A N 1
ATOM 2839 C CA . ALA A 1 394 ? -5.379 9.404 -8.891 1.00 90.38 394 ALA A CA 1
ATOM 2840 C C . ALA A 1 394 ? -4.551 8.293 -8.235 1.00 90.38 394 ALA A C 1
ATOM 2842 O O . ALA A 1 394 ? -4.751 7.104 -8.511 1.00 90.38 394 ALA A O 1
ATOM 2843 N N . ILE A 1 395 ? -3.627 8.668 -7.356 1.00 87.56 395 ILE A N 1
ATOM 2844 C CA . ILE A 1 395 ? -2.887 7.711 -6.529 1.00 87.56 395 ILE A CA 1
ATOM 2845 C C . ILE A 1 395 ? -3.734 7.388 -5.298 1.00 87.56 395 ILE A C 1
ATOM 2847 O O . ILE A 1 395 ? -4.157 8.299 -4.591 1.00 87.56 395 ILE A O 1
ATOM 2851 N N . SER A 1 396 ? -3.959 6.096 -5.026 1.00 91.00 396 SER A N 1
ATOM 2852 C CA . SER A 1 396 ? -4.734 5.659 -3.858 1.00 91.00 396 SER A CA 1
ATOM 2853 C C . SER A 1 396 ? -3.889 4.940 -2.819 1.00 91.00 396 SER A C 1
ATOM 2855 O O . SER A 1 396 ? -3.694 5.483 -1.734 1.00 91.00 396 SER A O 1
ATOM 2857 N N . MET A 1 397 ? -3.380 3.741 -3.130 1.00 94.56 397 MET A N 1
ATOM 2858 C CA . MET A 1 397 ? -2.783 2.848 -2.121 1.00 94.56 397 MET A CA 1
ATOM 2859 C C . MET A 1 397 ? -3.763 2.558 -0.971 1.00 94.56 397 MET A C 1
ATOM 2861 O O . MET A 1 397 ? -3.439 2.750 0.198 1.00 94.56 397 MET A O 1
ATOM 2865 N N . CYS A 1 398 ? -4.983 2.132 -1.304 1.00 96.81 398 CYS A N 1
ATOM 2866 C CA . CYS A 1 398 ? -6.070 1.995 -0.332 1.00 96.81 398 CYS A CA 1
ATOM 2867 C C . CYS A 1 398 ? -6.732 0.616 -0.337 1.00 96.81 398 CYS A C 1
ATOM 2869 O O . CYS A 1 398 ? -6.500 -0.193 -1.231 1.00 96.81 398 CYS A O 1
ATOM 2871 N N . GLN A 1 399 ? -7.644 0.379 0.608 1.00 98.19 399 GLN A N 1
ATOM 2872 C CA . GLN A 1 399 ? -8.558 -0.772 0.584 1.00 98.19 399 GLN A CA 1
ATOM 2873 C C . GLN A 1 399 ? -7.772 -2.090 0.568 1.00 98.19 399 GLN A C 1
ATOM 2875 O O . GLN A 1 399 ? -7.863 -2.886 -0.370 1.00 98.19 399 GLN A O 1
ATOM 2880 N N . GLY A 1 400 ? -6.953 -2.290 1.600 1.00 98.38 400 GLY A N 1
ATOM 2881 C CA . GLY A 1 400 ? -6.129 -3.489 1.734 1.00 98.38 400 GLY A CA 1
ATOM 2882 C C . GLY A 1 400 ? -4.883 -3.479 0.849 1.00 98.38 400 GLY A C 1
ATOM 2883 O O . GLY A 1 400 ? -4.539 -4.506 0.273 1.00 98.38 400 GLY A O 1
ATOM 2884 N N . ALA A 1 401 ? -4.232 -2.328 0.666 1.00 98.56 401 ALA A N 1
ATOM 2885 C CA . ALA A 1 401 ? -3.007 -2.230 -0.129 1.00 98.56 401 ALA A CA 1
ATOM 2886 C C . ALA A 1 401 ? -1.749 -2.439 0.733 1.00 98.56 401 ALA A C 1
ATOM 2888 O O . ALA A 1 401 ? -1.593 -1.792 1.769 1.00 98.56 401 ALA A O 1
ATOM 2889 N N . GLY A 1 402 ? -0.840 -3.315 0.296 1.00 98.44 402 GLY A N 1
ATOM 2890 C CA . GLY A 1 402 ? 0.466 -3.541 0.926 1.00 98.44 402 GLY A CA 1
ATOM 2891 C C . GLY A 1 402 ? 1.599 -2.941 0.098 1.00 98.44 402 GLY A C 1
ATOM 2892 O O . GLY A 1 402 ? 1.705 -3.239 -1.090 1.00 98.44 402 GLY A O 1
ATOM 2893 N N . TYR A 1 403 ? 2.460 -2.121 0.702 1.00 97.81 403 TYR A N 1
ATOM 2894 C CA . TYR A 1 403 ? 3.460 -1.333 -0.022 1.00 97.81 403 TYR A CA 1
ATOM 2895 C C . TYR A 1 403 ? 4.847 -1.359 0.625 1.00 97.81 403 TYR A C 1
ATOM 2897 O O . TYR A 1 403 ? 5.016 -1.026 1.801 1.00 97.81 403 TYR A O 1
ATOM 2905 N N . GLY A 1 404 ? 5.852 -1.689 -0.185 1.00 95.88 404 GLY A N 1
ATOM 2906 C CA . GLY A 1 404 ? 7.262 -1.442 0.084 1.00 95.88 404 GLY A CA 1
ATOM 2907 C C . GLY A 1 404 ? 7.812 -0.315 -0.799 1.00 95.88 404 GLY A C 1
ATOM 2908 O O . GLY A 1 404 ? 7.541 -0.282 -2.002 1.00 95.88 404 GLY A O 1
ATOM 2909 N N . PRO A 1 405 ? 8.616 0.613 -0.258 1.00 92.81 405 PRO A N 1
ATOM 2910 C CA . PRO A 1 405 ? 9.352 1.564 -1.080 1.00 92.81 405 PRO A CA 1
ATOM 2911 C C . PRO A 1 405 ? 10.410 0.799 -1.882 1.00 92.81 405 PRO A C 1
ATOM 2913 O O . PRO A 1 405 ? 11.415 0.331 -1.335 1.00 92.81 405 PRO A O 1
ATOM 2916 N N . ARG A 1 406 ? 10.148 0.636 -3.185 1.00 89.94 406 ARG A N 1
ATOM 2917 C CA . ARG A 1 406 ? 10.956 -0.189 -4.092 1.00 89.94 406 ARG A CA 1
ATOM 2918 C C . ARG A 1 406 ? 12.441 0.119 -3.966 1.00 89.94 406 ARG A C 1
ATOM 2920 O O . ARG A 1 406 ? 12.836 1.274 -3.987 1.00 89.94 406 ARG A O 1
ATOM 2927 N N . ALA A 1 407 ? 13.240 -0.942 -3.873 1.00 85.31 407 ALA A N 1
ATOM 2928 C CA . ALA A 1 407 ? 14.690 -0.921 -3.689 1.00 85.31 407 ALA A CA 1
ATOM 2929 C C . ALA A 1 407 ? 15.197 -0.377 -2.335 1.00 85.31 407 ALA A C 1
ATOM 2931 O O . ALA A 1 407 ? 16.368 -0.572 -2.026 1.00 85.31 407 ALA A O 1
ATOM 2932 N N . PHE A 1 408 ? 14.340 0.186 -1.476 1.00 90.81 408 PHE A N 1
ATOM 2933 C CA . PHE A 1 408 ? 14.717 0.597 -0.119 1.00 90.81 408 PHE A CA 1
ATOM 2934 C C . PHE A 1 408 ? 14.407 -0.489 0.917 1.00 90.81 408 PHE A C 1
ATOM 2936 O O . PHE A 1 408 ? 15.315 -0.969 1.601 1.00 90.81 408 PHE A O 1
ATOM 2943 N N . ALA A 1 409 ? 13.142 -0.914 1.006 1.00 94.44 409 ALA A N 1
ATOM 2944 C CA . ALA A 1 409 ? 12.683 -1.915 1.970 1.00 94.44 409 ALA A CA 1
ATOM 2945 C C . ALA A 1 409 ? 11.450 -2.673 1.473 1.00 94.44 409 ALA A C 1
ATOM 2947 O O . ALA A 1 409 ? 10.686 -2.163 0.657 1.00 94.44 409 ALA A O 1
ATOM 2948 N N . ALA A 1 410 ? 11.266 -3.895 1.969 1.00 96.25 410 ALA A N 1
ATOM 2949 C CA . ALA A 1 410 ? 10.084 -4.700 1.694 1.00 96.25 410 ALA A CA 1
ATOM 2950 C C . ALA A 1 410 ? 8.814 -4.114 2.322 1.00 96.25 410 ALA A C 1
ATOM 2952 O O . ALA A 1 410 ? 8.873 -3.439 3.348 1.00 96.25 410 ALA A O 1
ATOM 2953 N N . GLY A 1 411 ? 7.666 -4.396 1.709 1.00 96.94 411 GLY A N 1
ATOM 2954 C CA . GLY A 1 411 ? 6.365 -3.955 2.197 1.00 96.94 411 GLY A CA 1
ATOM 2955 C C . GLY A 1 411 ? 5.839 -4.711 3.416 1.00 96.94 411 GLY A C 1
ATOM 2956 O O . GLY A 1 411 ? 6.481 -5.606 3.966 1.00 96.94 411 GLY A O 1
ATOM 2957 N N . GLY A 1 412 ? 4.649 -4.302 3.857 1.00 97.94 412 GLY A N 1
ATOM 2958 C CA . GLY A 1 412 ? 3.884 -4.968 4.911 1.00 97.94 412 GLY A CA 1
ATOM 2959 C C . GLY A 1 412 ? 2.575 -5.558 4.399 1.00 97.94 412 GLY A C 1
ATOM 2960 O O . GLY A 1 412 ? 2.453 -5.905 3.221 1.00 97.94 412 GLY A O 1
ATOM 2961 N N . PHE A 1 413 ? 1.603 -5.662 5.303 1.00 98.81 413 PHE A N 1
ATOM 2962 C CA . PHE A 1 413 ? 0.303 -6.279 5.051 1.00 98.81 413 PHE A CA 1
ATOM 2963 C C . PHE A 1 413 ? -0.803 -5.230 5.101 1.00 98.81 413 PHE A C 1
ATOM 2965 O O . PHE A 1 413 ? -1.050 -4.641 6.154 1.00 98.81 413 PHE A O 1
ATOM 2972 N N . GLY A 1 414 ? -1.469 -5.002 3.972 1.00 98.75 414 GLY A N 1
ATOM 2973 C CA . GLY A 1 414 ? -2.710 -4.234 3.924 1.00 98.75 414 GLY A CA 1
ATOM 2974 C C . GLY A 1 414 ? -3.910 -5.165 3.834 1.00 98.75 414 GLY A C 1
ATOM 2975 O O . GLY A 1 414 ? -3.972 -5.986 2.920 1.00 98.75 414 GLY A O 1
ATOM 2976 N N . LEU A 1 415 ? -4.858 -5.047 4.762 1.00 98.81 415 LEU A N 1
ATOM 2977 C CA . LEU A 1 415 ? -6.021 -5.925 4.879 1.00 98.81 415 LEU A CA 1
ATOM 2978 C C . LEU A 1 415 ? -7.312 -5.105 4.922 1.00 98.81 415 LEU A C 1
ATOM 2980 O O . LEU A 1 415 ? -7.468 -4.229 5.771 1.00 98.81 415 LEU A O 1
ATOM 2984 N N . ALA A 1 416 ? -8.270 -5.425 4.059 1.00 98.75 416 ALA A N 1
ATOM 2985 C CA . ALA A 1 416 ? -9.599 -4.828 4.096 1.00 98.75 416 ALA A CA 1
ATOM 2986 C C . ALA A 1 416 ? -10.684 -5.896 3.966 1.00 98.75 416 ALA A C 1
ATOM 2988 O O . ALA A 1 416 ? -10.677 -6.699 3.033 1.00 98.75 416 ALA A O 1
ATOM 2989 N N . ARG A 1 417 ? -11.640 -5.887 4.896 1.00 98.56 417 ARG A N 1
ATOM 2990 C CA . ARG A 1 417 ? -12.831 -6.733 4.858 1.00 98.56 417 ARG A CA 1
ATOM 2991 C C . ARG A 1 417 ? -14.091 -5.883 4.894 1.00 98.56 417 ARG A C 1
ATOM 2993 O O . ARG A 1 417 ? -14.242 -5.049 5.782 1.00 98.56 417 ARG A O 1
ATOM 3000 N N . VAL A 1 418 ? -14.997 -6.117 3.953 1.00 98.75 418 VAL A N 1
ATOM 3001 C CA . VAL A 1 418 ? -16.256 -5.376 3.841 1.00 98.75 418 VAL A CA 1
ATOM 3002 C C . VAL A 1 418 ? -17.419 -6.352 3.712 1.00 98.75 418 VAL A C 1
ATOM 3004 O O . VAL A 1 418 ? -17.463 -7.156 2.787 1.00 98.75 418 VAL A O 1
ATOM 3007 N N . GLU A 1 419 ? -18.365 -6.266 4.638 1.00 98.56 419 GLU A N 1
ATOM 3008 C CA . GLU A 1 419 ? -19.611 -7.029 4.658 1.00 98.56 419 GLU A CA 1
ATOM 3009 C C . GLU A 1 419 ? -20.782 -6.052 4.530 1.00 98.56 419 GLU A C 1
ATOM 3011 O O . GLU A 1 419 ? -21.181 -5.412 5.506 1.00 98.56 419 GLU A O 1
ATOM 3016 N N . SER A 1 420 ? -21.286 -5.866 3.311 1.00 98.31 420 SER A N 1
ATOM 3017 C CA . SER A 1 420 ? -22.360 -4.910 3.037 1.00 98.31 420 SER A CA 1
ATOM 3018 C C . SER A 1 420 ? -23.057 -5.215 1.720 1.00 98.31 420 SER A C 1
ATOM 3020 O O . SER A 1 420 ? -22.430 -5.181 0.667 1.00 98.31 420 SER A O 1
ATOM 3022 N N . ALA A 1 421 ? -24.376 -5.400 1.761 1.00 98.00 421 ALA A N 1
ATOM 3023 C CA . ALA A 1 421 ? -25.201 -5.369 0.557 1.00 98.00 421 ALA A CA 1
ATOM 3024 C C . ALA A 1 421 ? -25.337 -3.928 0.036 1.00 98.00 421 ALA A C 1
ATOM 3026 O O . ALA A 1 421 ? -25.270 -2.974 0.814 1.00 98.00 421 ALA A O 1
ATOM 3027 N N . GLY A 1 422 ? -25.508 -3.756 -1.274 1.00 98.31 422 GLY A N 1
ATOM 3028 C CA . GLY A 1 422 ? -25.680 -2.456 -1.925 1.00 98.31 422 GLY A CA 1
ATOM 3029 C C . GLY A 1 422 ? -24.537 -1.462 -1.694 1.00 98.31 422 GLY A C 1
ATOM 3030 O O . GLY A 1 422 ? -24.796 -0.260 -1.652 1.00 98.31 422 GLY A O 1
ATOM 3031 N N . ALA A 1 423 ? -23.311 -1.939 -1.461 1.00 98.56 423 ALA A N 1
ATOM 3032 C CA . ALA A 1 423 ? -22.152 -1.099 -1.174 1.00 98.56 423 ALA A CA 1
ATOM 3033 C C . ALA A 1 423 ? -21.654 -0.342 -2.415 1.00 98.56 423 ALA A C 1
ATOM 3035 O O . ALA A 1 423 ? -21.763 -0.825 -3.542 1.00 98.56 423 ALA A O 1
ATOM 3036 N N . GLU A 1 424 ? -21.042 0.817 -2.193 1.00 98.44 424 GLU A N 1
ATOM 3037 C CA . GLU A 1 424 ? -20.339 1.609 -3.204 1.00 98.44 424 GLU A CA 1
ATOM 3038 C C . GLU A 1 424 ? -18.890 1.795 -2.748 1.00 98.44 424 GLU A C 1
ATOM 3040 O O . GLU A 1 424 ? -18.626 2.418 -1.721 1.00 98.44 424 GLU A O 1
ATOM 3045 N N . ILE A 1 425 ? -17.948 1.198 -3.479 1.00 98.31 425 ILE A N 1
ATOM 3046 C CA . ILE A 1 425 ? -16.533 1.165 -3.097 1.00 98.31 425 ILE A CA 1
ATOM 3047 C C . ILE A 1 425 ? -15.701 1.689 -4.260 1.00 98.31 425 ILE A C 1
ATOM 3049 O O . ILE A 1 425 ? -15.590 1.031 -5.298 1.00 98.31 425 ILE A O 1
ATOM 3053 N N . ASP A 1 426 ? -15.103 2.858 -4.062 1.00 96.94 426 ASP A N 1
ATOM 3054 C CA . ASP A 1 426 ? -14.344 3.592 -5.064 1.00 96.94 426 ASP A CA 1
ATOM 3055 C C . ASP A 1 426 ? -12.899 3.797 -4.636 1.00 96.94 426 ASP A C 1
ATOM 3057 O O . ASP A 1 426 ? -12.593 4.285 -3.545 1.00 96.94 426 ASP A O 1
ATOM 3061 N N . ALA A 1 427 ? -12.000 3.451 -5.546 1.00 95.31 427 ALA A N 1
ATOM 3062 C CA . ALA A 1 427 ? -10.596 3.810 -5.478 1.00 95.31 427 ALA A CA 1
ATOM 3063 C C . ALA A 1 427 ? -10.030 3.946 -6.894 1.00 95.31 427 ALA A C 1
ATOM 3065 O O . ALA A 1 427 ? -10.723 3.742 -7.893 1.00 95.31 427 ALA A O 1
ATOM 3066 N N . ASN A 1 428 ? -8.756 4.300 -6.997 1.00 93.00 428 ASN A N 1
ATOM 3067 C CA . ASN A 1 428 ? -8.096 4.555 -8.265 1.00 93.00 428 ASN A CA 1
ATOM 3068 C C . ASN A 1 428 ? -6.909 3.592 -8.453 1.00 93.00 428 ASN A C 1
ATOM 3070 O O . ASN A 1 428 ? -7.152 2.405 -8.697 1.00 93.00 428 ASN A O 1
ATOM 3074 N N . TYR A 1 429 ? -5.655 4.046 -8.370 1.00 93.06 429 TYR A N 1
ATOM 3075 C CA . TYR A 1 429 ? -4.481 3.175 -8.517 1.00 93.06 429 TYR A CA 1
ATOM 3076 C C . TYR A 1 429 ? -4.096 2.460 -7.217 1.00 93.06 429 TYR A C 1
ATOM 3078 O O . TYR A 1 429 ? -4.066 3.075 -6.150 1.00 93.06 429 TYR A O 1
ATOM 3086 N N . PHE A 1 430 ? -3.683 1.192 -7.337 1.00 94.75 430 PHE A N 1
ATOM 3087 C CA . PHE A 1 430 ? -3.177 0.375 -6.226 1.00 94.75 430 PHE A CA 1
ATOM 3088 C C . PHE A 1 430 ? -4.186 0.240 -5.085 1.00 94.75 430 PHE A C 1
ATOM 3090 O O . PHE A 1 430 ? -3.997 0.767 -3.993 1.00 94.75 430 PHE A O 1
ATOM 3097 N N . ALA A 1 431 ? -5.290 -0.454 -5.343 1.00 96.69 431 ALA A N 1
ATOM 3098 C CA . ALA A 1 431 ? -6.345 -0.615 -4.351 1.00 96.69 431 ALA A CA 1
ATOM 3099 C C . ALA A 1 431 ? -6.997 -1.996 -4.385 1.00 96.69 431 ALA A C 1
ATOM 3101 O O . ALA A 1 431 ? -6.761 -2.781 -5.303 1.00 96.69 431 ALA A O 1
ATOM 3102 N N . GLN A 1 432 ? -7.851 -2.278 -3.402 1.00 97.94 432 GLN A N 1
ATOM 3103 C CA . GLN A 1 432 ? -8.680 -3.488 -3.364 1.00 97.94 432 GLN A CA 1
ATOM 3104 C C . GLN A 1 432 ? -7.797 -4.741 -3.409 1.00 97.94 432 GLN A C 1
ATOM 3106 O O . GLN A 1 432 ? -7.887 -5.563 -4.323 1.00 97.94 432 GLN A O 1
ATOM 3111 N N . GLY A 1 433 ? -6.887 -4.844 -2.437 1.00 98.19 433 GLY A N 1
ATOM 3112 C CA . GLY A 1 433 ? -6.007 -6.001 -2.288 1.00 98.19 433 GLY A CA 1
ATOM 3113 C C . GLY A 1 433 ? -4.767 -5.964 -3.181 1.00 98.19 433 GLY A C 1
ATOM 3114 O O . GLY A 1 433 ? -4.331 -7.003 -3.666 1.00 98.19 433 GLY A O 1
ATOM 3115 N N . SER A 1 434 ? -4.213 -4.781 -3.466 1.00 98.12 434 SER A N 1
ATOM 3116 C CA . SER A 1 434 ? -2.989 -4.659 -4.272 1.00 98.12 434 SER A CA 1
ATOM 3117 C C . SER A 1 434 ? -1.726 -4.809 -3.421 1.00 98.12 434 SER A C 1
ATOM 3119 O O . SER A 1 434 ? -1.597 -4.160 -2.385 1.00 98.12 434 SER A O 1
ATOM 3121 N N . GLY A 1 435 ? -0.750 -5.580 -3.900 1.00 98.19 435 GLY A N 1
ATOM 3122 C CA . GLY A 1 435 ? 0.605 -5.633 -3.346 1.00 98.19 435 GLY A CA 1
ATOM 3123 C C . GLY A 1 435 ? 1.612 -4.885 -4.218 1.00 98.19 435 GLY A C 1
ATOM 3124 O O . GLY A 1 435 ? 1.578 -5.000 -5.444 1.00 98.19 435 GLY A O 1
ATOM 3125 N N . TYR A 1 436 ? 2.538 -4.159 -3.593 1.00 97.75 436 TYR A N 1
ATOM 3126 C CA . TYR A 1 436 ? 3.636 -3.455 -4.253 1.00 97.75 436 TYR A CA 1
ATOM 3127 C C . TYR A 1 436 ? 4.955 -3.678 -3.502 1.00 97.75 436 TYR A C 1
ATOM 3129 O O . TYR A 1 436 ? 5.031 -3.402 -2.308 1.00 97.75 436 TYR A O 1
ATOM 3137 N N . TRP A 1 437 ? 5.989 -4.155 -4.201 1.00 96.62 437 TRP A N 1
ATOM 3138 C CA . TRP A 1 437 ? 7.343 -4.414 -3.684 1.00 96.62 437 TRP A CA 1
ATOM 3139 C C . TRP A 1 437 ? 7.438 -5.176 -2.354 1.00 96.62 437 TRP A C 1
ATOM 3141 O O . TRP A 1 437 ? 7.519 -4.588 -1.274 1.00 96.62 437 TRP A O 1
ATOM 3151 N N . HIS A 1 438 ? 7.483 -6.509 -2.432 1.00 97.12 438 HIS A N 1
ATOM 3152 C CA . HIS A 1 438 ? 7.524 -7.417 -1.278 1.00 97.12 438 HIS A CA 1
ATOM 3153 C C . HIS A 1 438 ? 6.425 -7.120 -0.236 1.00 97.12 438 HIS A C 1
ATOM 3155 O O . HIS A 1 438 ? 6.603 -7.367 0.954 1.00 97.12 438 HIS A O 1
ATOM 3161 N N . GLY A 1 439 ? 5.306 -6.541 -0.676 1.00 98.00 439 GLY A N 1
ATOM 3162 C CA . GLY A 1 439 ? 4.117 -6.282 0.128 1.00 98.00 439 GLY A CA 1
ATOM 3163 C C . GLY A 1 439 ? 3.003 -7.275 -0.190 1.00 98.00 439 GLY A C 1
ATOM 3164 O O . GLY A 1 439 ? 2.976 -7.868 -1.273 1.00 98.00 439 GLY A O 1
ATOM 3165 N N . PHE A 1 440 ? 2.072 -7.429 0.749 1.00 98.75 440 PHE A N 1
ATOM 3166 C CA . PHE A 1 440 ? 0.849 -8.204 0.570 1.00 98.75 440 PHE A CA 1
ATOM 3167 C C . PHE A 1 440 ? -0.374 -7.297 0.712 1.00 98.75 440 PHE A C 1
ATOM 3169 O O . PHE A 1 440 ? -0.531 -6.627 1.735 1.00 98.75 440 PHE A O 1
ATOM 3176 N N . GLY A 1 441 ? -1.244 -7.303 -0.295 1.00 98.75 441 GLY A N 1
ATOM 3177 C CA . GLY A 1 441 ? -2.565 -6.688 -0.215 1.00 98.75 441 GLY A CA 1
ATOM 3178 C C . GLY A 1 441 ? -3.679 -7.730 -0.238 1.00 98.75 441 GLY A C 1
ATOM 3179 O O . GLY A 1 441 ? -3.665 -8.621 -1.085 1.00 98.75 441 GLY A O 1
ATOM 3180 N N . GLY A 1 442 ? -4.658 -7.602 0.658 1.00 98.69 442 GLY A N 1
ATOM 3181 C CA . GLY A 1 442 ? -5.838 -8.463 0.728 1.00 98.69 442 GLY A CA 1
ATOM 3182 C C . GLY A 1 442 ? -7.136 -7.666 0.838 1.00 98.69 442 GLY A C 1
ATOM 3183 O O . GLY A 1 442 ? -7.271 -6.813 1.716 1.00 98.69 442 GLY A O 1
ATOM 3184 N N . PHE A 1 443 ? -8.100 -7.963 -0.034 1.00 98.88 443 PHE A N 1
ATOM 3185 C CA . PHE A 1 443 ? -9.447 -7.393 0.014 1.00 98.88 443 PHE A CA 1
ATOM 3186 C C . PHE A 1 443 ? -10.507 -8.490 -0.065 1.00 98.88 443 PHE A C 1
ATOM 3188 O O . PHE A 1 443 ? -10.596 -9.199 -1.068 1.00 98.88 443 PHE A O 1
ATOM 3195 N N . TRP A 1 444 ? -11.320 -8.607 0.984 1.00 98.81 444 TRP A N 1
ATOM 3196 C CA . TRP A 1 444 ? -12.400 -9.587 1.093 1.00 98.81 444 TRP A CA 1
ATOM 3197 C C . TRP A 1 444 ? -13.742 -8.874 1.199 1.00 98.81 444 TRP A C 1
ATOM 3199 O O . TRP A 1 444 ? -13.987 -8.125 2.143 1.00 98.81 444 TRP A O 1
ATOM 3209 N N . PHE A 1 445 ? -14.624 -9.133 0.248 1.00 98.81 445 PHE A N 1
ATOM 3210 C CA . PHE A 1 445 ? -15.946 -8.538 0.175 1.00 98.81 445 PHE A CA 1
ATOM 3211 C C . PHE A 1 445 ? -17.033 -9.607 0.266 1.00 98.81 445 PHE A C 1
ATOM 3213 O O . PHE A 1 445 ? -16.939 -10.645 -0.393 1.00 98.81 445 PHE A O 1
ATOM 3220 N N . ALA A 1 446 ? -18.077 -9.329 1.044 1.00 98.69 446 ALA A N 1
ATOM 3221 C CA . ALA A 1 446 ? -19.300 -10.116 1.076 1.00 98.69 446 ALA A CA 1
ATOM 3222 C C . ALA A 1 446 ? -20.537 -9.209 1.013 1.00 98.69 446 ALA A C 1
ATOM 3224 O O . ALA A 1 446 ? -20.699 -8.311 1.841 1.00 98.69 446 ALA A O 1
ATOM 3225 N N . GLY A 1 447 ? -21.425 -9.458 0.058 1.00 98.50 447 GLY A N 1
ATOM 3226 C CA . GLY A 1 447 ? -22.663 -8.702 -0.103 1.00 98.50 447 GLY A CA 1
ATOM 3227 C C . GLY A 1 447 ? -23.222 -8.794 -1.514 1.00 98.50 447 GLY A C 1
ATOM 3228 O O . GLY A 1 447 ? -22.513 -9.153 -2.451 1.00 98.50 447 GLY A O 1
ATOM 3229 N N . ASP A 1 448 ? -24.492 -8.435 -1.654 1.00 98.56 448 ASP A N 1
ATOM 3230 C CA . ASP A 1 448 ? -25.205 -8.502 -2.929 1.00 98.56 448 ASP A CA 1
ATOM 3231 C C . ASP A 1 448 ? -25.429 -7.103 -3.510 1.00 98.56 448 ASP A C 1
ATOM 3233 O O . ASP A 1 448 ? -25.453 -6.111 -2.774 1.00 98.56 448 ASP A O 1
ATOM 3237 N N . GLY A 1 449 ? -25.623 -7.005 -4.824 1.00 98.50 449 GLY A N 1
ATOM 3238 C CA . GLY A 1 449 ? -26.084 -5.782 -5.490 1.00 98.50 449 GLY A CA 1
ATOM 3239 C C . GLY A 1 449 ? -25.155 -4.572 -5.338 1.00 98.50 449 GLY A C 1
ATOM 3240 O O . GLY A 1 449 ? -25.630 -3.436 -5.324 1.00 98.50 449 GLY A O 1
ATOM 3241 N N . SER A 1 450 ? -23.849 -4.789 -5.165 1.00 98.69 450 SER A N 1
ATOM 3242 C CA . SER A 1 450 ? -22.870 -3.741 -4.842 1.00 98.69 450 SER A CA 1
ATOM 3243 C C . SER A 1 450 ? -22.040 -3.307 -6.048 1.00 98.69 450 SER A C 1
ATOM 3245 O O . SER A 1 450 ? -21.856 -4.064 -6.999 1.00 98.69 450 SER A O 1
ATOM 3247 N N . ARG A 1 451 ? -21.490 -2.090 -6.014 1.00 98.38 451 ARG A N 1
ATOM 3248 C CA . ARG A 1 451 ? -20.571 -1.556 -7.028 1.00 98.38 451 ARG A CA 1
ATOM 3249 C C . ARG A 1 451 ? -19.176 -1.381 -6.436 1.00 98.38 451 ARG A C 1
ATOM 3251 O O . ARG A 1 451 ? -18.980 -0.599 -5.511 1.00 98.38 451 ARG A O 1
ATOM 3258 N N . ILE A 1 452 ? -18.200 -2.073 -7.017 1.00 98.06 452 ILE A N 1
ATOM 3259 C CA . ILE A 1 452 ? -16.803 -2.061 -6.574 1.00 98.06 452 ILE A CA 1
ATOM 3260 C C . ILE A 1 452 ? -15.935 -1.641 -7.756 1.00 98.06 452 ILE A C 1
ATOM 3262 O O . ILE A 1 452 ? -15.709 -2.419 -8.690 1.00 98.06 452 ILE A O 1
ATOM 3266 N N . GLN A 1 453 ? -15.421 -0.419 -7.720 1.00 95.94 453 GLN A N 1
ATOM 3267 C CA . GLN A 1 453 ? -14.757 0.220 -8.848 1.00 95.94 453 GLN A CA 1
ATOM 3268 C C . GLN A 1 453 ? -13.319 0.621 -8.512 1.00 95.94 453 GLN A C 1
ATOM 3270 O O . GLN A 1 453 ? -13.023 1.107 -7.423 1.00 95.94 453 GLN A O 1
ATOM 3275 N N . SER A 1 454 ? -12.414 0.394 -9.462 1.00 94.94 454 SER A N 1
ATOM 3276 C CA . SER A 1 454 ? -11.003 0.780 -9.369 1.00 94.94 454 SER A CA 1
ATOM 3277 C C . SER A 1 454 ? -10.429 1.149 -10.732 1.00 94.94 454 SER A C 1
ATOM 3279 O O . SER A 1 454 ? -10.997 0.780 -11.763 1.00 94.94 454 SER A O 1
ATOM 3281 N N . ARG A 1 455 ? -9.310 1.884 -10.765 1.00 92.19 455 ARG A N 1
ATOM 3282 C CA . ARG A 1 455 ? -8.689 2.279 -12.036 1.00 92.19 455 ARG A CA 1
ATOM 3283 C C . ARG A 1 455 ? -7.688 1.239 -12.517 1.00 92.19 455 ARG A C 1
ATOM 3285 O O . ARG A 1 455 ? -8.014 0.493 -13.430 1.00 92.19 455 ARG A O 1
ATOM 3292 N N . ARG A 1 456 ? -6.480 1.163 -11.947 1.00 92.38 456 ARG A N 1
ATOM 3293 C CA . ARG A 1 456 ? -5.407 0.287 -12.457 1.00 92.38 456 ARG A CA 1
ATOM 3294 C C . ARG A 1 456 ? -4.562 -0.304 -11.333 1.00 92.38 456 ARG A C 1
ATOM 3296 O O . ARG A 1 456 ? -4.346 0.346 -10.316 1.00 92.38 456 ARG A O 1
ATOM 3303 N N . TYR A 1 457 ? -4.042 -1.514 -11.558 1.00 94.88 457 TYR A N 1
ATOM 3304 C CA . TYR A 1 457 ? -3.254 -2.262 -10.570 1.00 94.88 457 TYR A CA 1
ATOM 3305 C C . TYR A 1 457 ? -4.036 -2.449 -9.272 1.00 94.88 457 TYR A C 1
ATOM 3307 O O . TYR A 1 457 ? -3.566 -2.126 -8.192 1.00 94.88 457 TYR A O 1
ATOM 3315 N N . ALA A 1 458 ? -5.270 -2.915 -9.397 1.00 95.50 458 ALA A N 1
ATOM 3316 C CA . ALA A 1 458 ? -6.182 -3.104 -8.283 1.00 95.50 458 ALA A CA 1
ATOM 3317 C C . ALA A 1 458 ? -6.797 -4.506 -8.336 1.00 95.50 458 ALA A C 1
ATOM 3319 O O . ALA A 1 458 ? -6.505 -5.280 -9.253 1.00 95.50 458 ALA A O 1
ATOM 3320 N N . LYS A 1 459 ? -7.675 -4.822 -7.378 1.00 97.06 459 LYS A N 1
ATOM 3321 C CA . LYS A 1 459 ? -8.471 -6.060 -7.371 1.00 97.06 459 LYS A CA 1
ATOM 3322 C C . LYS A 1 459 ? -7.590 -7.316 -7.319 1.00 97.06 459 LYS A C 1
ATOM 3324 O O . LYS A 1 459 ? -7.676 -8.196 -8.179 1.00 97.06 459 LYS A O 1
ATOM 3329 N N . GLY A 1 460 ? -6.719 -7.387 -6.315 1.00 97.75 460 GLY A N 1
ATOM 3330 C CA . GLY A 1 460 ? -5.824 -8.530 -6.132 1.00 97.75 460 GLY A CA 1
ATOM 3331 C C . GLY A 1 460 ? -4.621 -8.531 -7.077 1.00 97.75 460 GLY A C 1
ATOM 3332 O O . GLY A 1 460 ? -4.198 -9.592 -7.526 1.00 97.75 460 GLY A O 1
ATOM 3333 N N . ALA A 1 461 ? -4.095 -7.359 -7.446 1.00 98.12 461 ALA A N 1
ATOM 3334 C CA . ALA A 1 461 ? -2.908 -7.252 -8.295 1.00 98.12 461 ALA A CA 1
ATOM 3335 C C . ALA A 1 461 ? -1.609 -7.323 -7.473 1.00 98.12 461 ALA A C 1
ATOM 3337 O O . ALA A 1 461 ? -1.476 -6.641 -6.458 1.00 98.12 461 ALA A O 1
ATOM 3338 N N . GLY A 1 462 ? -0.634 -8.104 -7.935 1.00 97.88 462 GLY A N 1
ATOM 3339 C CA . GLY A 1 462 ? 0.727 -8.118 -7.396 1.00 97.88 462 GLY A CA 1
ATOM 3340 C C . GLY A 1 462 ? 1.677 -7.389 -8.339 1.00 97.88 462 GLY A C 1
ATOM 3341 O O . GLY A 1 462 ? 1.752 -7.726 -9.522 1.00 97.88 462 GLY A O 1
ATOM 3342 N N . VAL A 1 463 ? 2.414 -6.395 -7.835 1.00 96.56 463 VAL A N 1
ATOM 3343 C CA . VAL A 1 463 ? 3.259 -5.514 -8.655 1.00 96.56 463 VAL A CA 1
ATOM 3344 C C . VAL A 1 463 ? 4.674 -5.419 -8.082 1.00 96.56 463 VAL A C 1
ATOM 3346 O O . VAL A 1 463 ? 4.867 -5.054 -6.924 1.00 96.56 463 VAL A O 1
ATOM 3349 N N . HIS A 1 464 ? 5.677 -5.701 -8.917 1.00 94.38 464 HIS A N 1
ATOM 3350 C CA . HIS A 1 464 ? 7.099 -5.652 -8.563 1.00 94.38 464 HIS A CA 1
ATOM 3351 C C . HIS A 1 464 ? 7.450 -6.587 -7.400 1.00 94.38 464 HIS A C 1
ATOM 3353 O O . HIS A 1 464 ? 7.755 -6.113 -6.315 1.00 94.38 464 HIS A O 1
ATOM 3359 N N . VAL A 1 465 ? 7.453 -7.906 -7.610 1.00 94.81 465 VAL A N 1
ATOM 3360 C CA . VAL A 1 465 ? 7.813 -8.881 -6.552 1.00 94.81 465 VAL A CA 1
ATOM 3361 C C . VAL A 1 465 ? 6.882 -8.776 -5.330 1.00 94.81 465 VAL A C 1
ATOM 3363 O O . VAL A 1 465 ? 7.327 -8.674 -4.191 1.00 94.81 465 VAL A O 1
ATOM 3366 N N . ALA A 1 466 ? 5.571 -8.712 -5.549 1.00 97.44 466 ALA A N 1
ATOM 3367 C CA . ALA A 1 466 ? 4.579 -8.540 -4.485 1.00 97.44 466 ALA A CA 1
ATOM 3368 C C . ALA A 1 466 ? 3.333 -9.390 -4.719 1.00 97.44 466 ALA A C 1
ATOM 3370 O O . ALA A 1 466 ? 3.145 -9.930 -5.807 1.00 97.44 466 ALA A O 1
ATOM 3371 N N . LEU A 1 467 ? 2.484 -9.485 -3.699 1.00 98.44 467 LEU A N 1
ATOM 3372 C CA . LEU A 1 467 ? 1.332 -10.381 -3.664 1.00 98.44 467 LEU A CA 1
ATOM 3373 C C . LEU A 1 467 ? 0.039 -9.572 -3.533 1.00 98.44 467 LEU A C 1
ATOM 3375 O O . LEU A 1 467 ? -0.092 -8.769 -2.609 1.00 98.44 467 LEU A O 1
ATOM 3379 N N . GLY A 1 468 ? -0.920 -9.799 -4.425 1.00 98.44 468 GLY A N 1
ATOM 3380 C CA . GLY A 1 468 ? -2.268 -9.244 -4.309 1.00 98.44 468 GLY A CA 1
ATOM 3381 C C . GLY A 1 468 ? -3.320 -10.341 -4.226 1.00 98.44 468 GLY A C 1
ATOM 3382 O O . GLY A 1 468 ? -3.228 -11.333 -4.947 1.00 98.44 468 GLY A O 1
ATOM 3383 N N . ALA A 1 469 ? -4.325 -10.159 -3.372 1.00 98.44 469 ALA A N 1
ATOM 3384 C CA . ALA A 1 469 ? -5.438 -11.085 -3.205 1.00 98.44 469 ALA A CA 1
ATOM 3385 C C . ALA A 1 469 ? -6.789 -10.358 -3.137 1.00 98.44 469 ALA A C 1
ATOM 3387 O O . ALA A 1 469 ? -6.968 -9.401 -2.382 1.00 98.44 469 ALA A O 1
ATOM 3388 N N . LEU A 1 470 ? -7.752 -10.867 -3.901 1.00 98.56 470 LEU A N 1
ATOM 3389 C CA . LEU A 1 470 ? -9.146 -10.438 -3.898 1.00 98.56 470 LEU A CA 1
ATOM 3390 C C . LEU A 1 470 ? -10.066 -11.634 -3.648 1.00 98.56 470 LEU A C 1
ATOM 3392 O O . LEU A 1 470 ? -9.933 -12.662 -4.309 1.00 98.56 470 LEU A O 1
ATOM 3396 N N . GLU A 1 471 ? -11.057 -11.471 -2.780 1.00 98.56 471 GLU A N 1
ATOM 3397 C CA . GLU A 1 471 ? -12.196 -12.381 -2.689 1.00 98.56 471 GLU A CA 1
ATOM 3398 C C . GLU A 1 471 ? -13.499 -11.584 -2.666 1.00 98.56 471 GLU A C 1
ATOM 3400 O O . GLU A 1 471 ? -13.649 -10.654 -1.879 1.00 98.56 471 GLU A O 1
ATOM 3405 N N . ILE A 1 472 ? -14.440 -11.947 -3.532 1.00 98.56 472 ILE A N 1
ATOM 3406 C CA . ILE A 1 472 ? -15.778 -11.362 -3.603 1.00 98.56 472 ILE A CA 1
ATOM 3407 C C . ILE A 1 472 ? -16.790 -12.498 -3.494 1.00 98.56 472 ILE A C 1
ATOM 3409 O O . ILE A 1 472 ? -16.712 -13.465 -4.252 1.00 98.56 472 ILE A O 1
ATOM 3413 N N . VAL A 1 473 ? -17.728 -12.376 -2.557 1.00 98.62 473 VAL A N 1
ATOM 3414 C CA . VAL A 1 473 ? -18.832 -13.319 -2.352 1.00 98.62 473 VAL A CA 1
ATOM 3415 C C . VAL A 1 473 ? -20.160 -12.570 -2.378 1.00 98.62 473 VAL A C 1
ATOM 3417 O O . VAL A 1 473 ? -20.347 -11.623 -1.619 1.00 98.62 473 VAL A O 1
ATOM 3420 N N . GLY A 1 474 ? -21.085 -13.027 -3.212 1.00 98.50 474 GLY A N 1
ATOM 3421 C CA . GLY A 1 474 ? -22.446 -12.507 -3.299 1.00 98.50 474 GLY A CA 1
ATOM 3422 C C . GLY A 1 474 ? -22.894 -12.294 -4.737 1.00 98.50 474 GLY A C 1
ATOM 3423 O O . GLY A 1 474 ? -22.111 -12.416 -5.688 1.00 98.50 474 GLY A O 1
ATOM 3424 N N . ASP A 1 475 ? -24.165 -11.964 -4.875 1.00 98.75 475 ASP A N 1
ATOM 3425 C CA . ASP A 1 475 ? -24.866 -11.951 -6.151 1.00 98.75 475 ASP A CA 1
ATOM 3426 C C . ASP A 1 475 ? -25.036 -10.528 -6.692 1.00 98.75 475 ASP A C 1
ATOM 3428 O O . ASP A 1 475 ? -25.043 -9.544 -5.953 1.00 98.75 475 ASP A O 1
ATOM 3432 N N . GLU A 1 476 ? -25.235 -10.407 -8.004 1.00 98.56 476 GLU A N 1
ATOM 3433 C CA . GLU A 1 476 ? -25.634 -9.151 -8.663 1.00 98.56 476 GLU A CA 1
ATOM 3434 C C . GLU A 1 476 ? -24.664 -7.971 -8.440 1.00 98.56 476 GLU A C 1
ATOM 3436 O O . GLU A 1 476 ? -25.031 -6.802 -8.580 1.00 98.56 476 GLU A O 1
ATOM 3441 N N . ASN A 1 477 ? -23.402 -8.255 -8.124 1.00 98.69 477 ASN A N 1
ATOM 3442 C CA . ASN A 1 477 ? -22.374 -7.241 -7.942 1.00 98.69 477 ASN A CA 1
ATOM 3443 C C . ASN A 1 477 ? -21.815 -6.758 -9.284 1.00 98.69 477 ASN A C 1
ATOM 3445 O O . ASN A 1 477 ? -21.670 -7.516 -10.243 1.00 98.69 477 ASN A O 1
ATOM 3449 N N . ARG A 1 478 ? -21.429 -5.482 -9.331 1.00 98.38 478 ARG A N 1
ATOM 3450 C CA . ARG A 1 478 ? -20.755 -4.829 -10.458 1.00 98.38 478 ARG A CA 1
ATOM 3451 C C . ARG A 1 478 ? -19.309 -4.534 -10.086 1.00 98.38 478 ARG A C 1
ATOM 3453 O O . ARG A 1 478 ? -19.022 -3.636 -9.293 1.00 98.38 478 ARG A O 1
ATOM 3460 N N . ILE A 1 479 ? -18.393 -5.287 -10.675 1.00 98.06 479 ILE A N 1
ATOM 3461 C CA . ILE A 1 479 ? -16.963 -5.273 -10.371 1.00 98.06 479 ILE A CA 1
ATOM 3462 C C . ILE A 1 479 ? -16.250 -4.651 -11.569 1.00 98.06 479 ILE A C 1
ATOM 3464 O O . ILE A 1 479 ? -16.064 -5.297 -12.598 1.00 98.06 479 ILE A O 1
ATOM 3468 N N . LEU A 1 480 ? -15.885 -3.374 -11.451 1.00 96.50 480 LEU A N 1
ATOM 3469 C CA . LEU A 1 480 ? -15.466 -2.546 -12.586 1.00 96.50 480 LEU A CA 1
ATOM 3470 C C . LEU A 1 480 ? -14.002 -2.117 -12.455 1.00 96.50 480 LEU A C 1
ATOM 3472 O O . LEU A 1 480 ? -13.593 -1.614 -11.406 1.00 96.50 480 LEU A O 1
ATOM 3476 N N . ASN A 1 481 ? -13.217 -2.292 -13.516 1.00 94.19 481 ASN A N 1
ATOM 3477 C CA . ASN A 1 481 ? -11.808 -1.915 -13.565 1.00 94.19 481 ASN A CA 1
ATOM 3478 C C . ASN A 1 481 ? -11.439 -1.302 -14.927 1.00 94.19 481 ASN A C 1
ATOM 3480 O O . ASN A 1 481 ? -11.684 -1.914 -15.961 1.00 94.19 481 ASN A O 1
ATOM 3484 N N . TRP A 1 482 ? -10.843 -0.107 -14.962 1.00 91.75 482 TRP A N 1
ATOM 3485 C CA . TRP A 1 482 ? -10.454 0.524 -16.240 1.00 91.75 482 TRP A CA 1
ATOM 3486 C C . TRP A 1 482 ? -9.107 0.033 -16.785 1.00 91.75 482 TRP A C 1
ATOM 3488 O O . TRP A 1 482 ? -8.837 0.170 -17.960 1.00 91.75 482 TRP A O 1
ATOM 3498 N N . GLY A 1 483 ? -8.227 -0.515 -15.958 1.00 90.75 483 GLY A N 1
ATOM 3499 C CA . GLY A 1 483 ? -6.888 -0.922 -16.369 1.00 90.75 483 GLY A CA 1
ATOM 3500 C C . GLY A 1 483 ? -6.694 -2.422 -16.237 1.00 90.75 483 GLY A C 1
ATOM 3501 O O . GLY A 1 483 ? -7.438 -3.222 -16.795 1.00 90.75 483 GLY A O 1
ATOM 3502 N N . VAL A 1 484 ? -5.662 -2.798 -15.482 1.00 91.38 484 VAL A N 1
ATOM 3503 C CA . VAL A 1 484 ? -5.310 -4.194 -15.208 1.00 91.38 484 VAL A CA 1
ATOM 3504 C C . VAL A 1 484 ? -5.824 -4.651 -13.841 1.00 91.38 484 VAL A C 1
ATOM 3506 O O . VAL A 1 484 ? -5.794 -3.869 -12.882 1.00 91.38 484 VAL A O 1
ATOM 3509 N N . GLY A 1 485 ? -6.319 -5.888 -13.775 1.00 86.75 485 GLY A N 1
ATOM 3510 C CA . GLY A 1 485 ? -7.045 -6.502 -12.650 1.00 86.75 485 GLY A CA 1
ATOM 3511 C C . GLY A 1 485 ? -8.430 -7.004 -13.095 1.00 86.75 485 GLY A C 1
ATOM 3512 O O . GLY A 1 485 ? -8.913 -6.525 -14.113 1.00 86.75 485 GLY A O 1
ATOM 3513 N N . PRO A 1 486 ? -9.113 -7.921 -12.387 1.00 95.56 486 PRO A N 1
ATOM 3514 C CA . PRO A 1 486 ? -8.658 -8.650 -11.204 1.00 95.56 486 PRO A CA 1
ATOM 3515 C C . PRO A 1 486 ? -7.542 -9.663 -11.503 1.00 95.56 486 PRO A C 1
ATOM 3517 O O . PRO A 1 486 ? -7.375 -10.058 -12.658 1.00 95.56 486 PRO A O 1
ATOM 3520 N N . ALA A 1 487 ? -6.802 -10.073 -10.464 1.00 96.56 487 ALA A N 1
ATOM 3521 C CA . ALA A 1 487 ? -5.714 -11.065 -10.510 1.00 96.56 487 ALA A CA 1
ATOM 3522 C C . ALA A 1 487 ? -4.624 -10.767 -11.555 1.00 96.56 487 ALA A C 1
ATOM 3524 O O . ALA A 1 487 ? -4.388 -11.557 -12.464 1.00 96.56 487 ALA A O 1
ATOM 3525 N N . TYR A 1 488 ? -3.965 -9.613 -11.455 1.00 97.56 488 TYR A N 1
ATOM 3526 C CA . TYR A 1 488 ? -2.898 -9.245 -12.389 1.00 97.56 488 TYR A CA 1
ATOM 3527 C C . TYR A 1 488 ? -1.517 -9.376 -11.743 1.00 97.56 488 TYR A C 1
ATOM 3529 O O . TYR A 1 488 ? -1.276 -8.786 -10.688 1.00 97.56 488 TYR A O 1
ATOM 3537 N N . GLY A 1 489 ? -0.613 -10.123 -12.376 1.00 97.38 489 GLY A N 1
ATOM 3538 C CA . GLY A 1 489 ? 0.781 -10.259 -11.953 1.00 97.38 489 GLY A CA 1
ATOM 3539 C C . GLY A 1 489 ? 1.709 -9.428 -12.831 1.00 97.38 489 GLY A C 1
ATOM 3540 O O . GLY A 1 489 ? 1.786 -9.662 -14.035 1.00 97.38 489 GLY A O 1
ATOM 3541 N N . TRP A 1 490 ? 2.434 -8.472 -12.247 1.00 96.06 490 TRP A N 1
ATOM 3542 C CA . TRP A 1 490 ? 3.350 -7.586 -12.975 1.00 96.06 490 TRP A CA 1
ATOM 3543 C C . TRP A 1 490 ? 4.755 -7.575 -12.382 1.00 96.06 490 TRP A C 1
ATOM 3545 O O . TRP A 1 490 ? 4.918 -7.334 -11.185 1.00 96.06 490 TRP A O 1
ATOM 3555 N N . ASP A 1 491 ? 5.775 -7.720 -13.233 1.00 93.62 491 ASP A N 1
ATOM 3556 C CA . ASP A 1 491 ? 7.194 -7.585 -12.863 1.00 93.62 491 ASP A CA 1
ATOM 3557 C C . ASP A 1 491 ? 7.537 -8.479 -11.668 1.00 93.62 491 ASP A C 1
ATOM 3559 O O . ASP A 1 491 ? 7.870 -7.986 -10.591 1.00 93.62 491 ASP A O 1
ATOM 3563 N N . TRP A 1 492 ? 7.373 -9.794 -11.847 1.00 94.25 492 TRP A N 1
ATOM 3564 C CA . TRP A 1 492 ? 7.491 -10.806 -10.786 1.00 94.25 492 TRP A CA 1
ATOM 3565 C C . TRP A 1 492 ? 6.431 -10.722 -9.675 1.00 94.25 492 TRP A C 1
ATOM 3567 O O . TRP A 1 492 ? 6.520 -11.420 -8.673 1.00 94.25 492 TRP A O 1
ATOM 3577 N N . GLY A 1 493 ? 5.428 -9.857 -9.804 1.00 96.19 493 GLY A N 1
ATOM 3578 C CA . GLY A 1 493 ? 4.288 -9.844 -8.897 1.00 96.19 493 GLY A CA 1
ATOM 3579 C C . GLY A 1 493 ? 3.304 -10.981 -9.175 1.00 96.19 493 GLY A C 1
ATOM 3580 O O . GLY A 1 493 ? 3.203 -11.466 -10.303 1.00 96.19 493 GLY A O 1
ATOM 3581 N N . ILE A 1 494 ? 2.570 -11.384 -8.140 1.00 97.81 494 ILE A N 1
ATOM 3582 C CA . ILE A 1 494 ? 1.595 -12.473 -8.179 1.00 97.81 494 ILE A CA 1
ATOM 3583 C C . ILE A 1 494 ? 0.220 -11.911 -7.826 1.00 97.81 494 ILE A C 1
ATOM 3585 O O . ILE A 1 494 ? 0.021 -11.386 -6.728 1.00 97.81 494 ILE A O 1
ATOM 3589 N N . GLY A 1 495 ? -0.719 -12.007 -8.764 1.00 97.81 495 GLY A N 1
ATOM 3590 C CA . GLY A 1 495 ? -2.105 -11.600 -8.563 1.00 97.81 495 GLY A CA 1
ATOM 3591 C C . GLY A 1 495 ? -3.032 -12.790 -8.330 1.00 97.81 495 GLY A C 1
ATOM 3592 O O . GLY A 1 495 ? -2.955 -13.790 -9.041 1.00 97.81 495 GLY A O 1
ATOM 3593 N N . HIS A 1 496 ? -3.943 -12.673 -7.368 1.00 97.69 496 HIS A N 1
ATOM 3594 C CA . HIS A 1 496 ? -4.941 -13.690 -7.050 1.00 97.69 496 HIS A CA 1
ATOM 3595 C C . HIS A 1 496 ? -6.333 -13.071 -6.899 1.00 97.69 496 HIS A C 1
ATOM 3597 O O . HIS A 1 496 ? -6.498 -12.056 -6.221 1.00 97.69 496 HIS A O 1
ATOM 3603 N N . ALA A 1 497 ? -7.347 -13.690 -7.505 1.00 98.00 497 ALA A N 1
ATOM 3604 C CA . ALA A 1 497 ? -8.734 -13.275 -7.332 1.00 98.00 497 ALA A CA 1
ATOM 3605 C C . ALA A 1 497 ? -9.708 -14.450 -7.335 1.00 98.00 497 ALA A C 1
ATOM 3607 O O . ALA A 1 497 ? -9.631 -15.343 -8.180 1.00 98.00 497 ALA A O 1
ATOM 3608 N N . VAL A 1 498 ? -10.680 -14.377 -6.431 1.00 97.62 498 VAL A N 1
ATOM 3609 C CA . VAL A 1 498 ? -11.816 -15.289 -6.340 1.00 97.62 498 VAL A CA 1
ATOM 3610 C C . VAL A 1 498 ? -13.107 -14.480 -6.349 1.00 97.62 498 VAL A C 1
ATOM 3612 O O . VAL A 1 498 ? -13.280 -13.577 -5.538 1.00 97.62 498 VAL A O 1
ATOM 3615 N N . ILE A 1 499 ? -14.027 -14.809 -7.249 1.00 98.19 499 ILE A N 1
ATOM 3616 C CA . ILE A 1 499 ? -15.353 -14.193 -7.336 1.00 98.19 499 ILE A CA 1
ATOM 3617 C C . ILE A 1 499 ? -16.380 -15.323 -7.287 1.00 98.19 499 ILE A C 1
ATOM 3619 O O . ILE A 1 499 ? -16.321 -16.233 -8.112 1.00 98.19 499 ILE A O 1
ATOM 3623 N N . ARG A 1 500 ? -17.292 -15.298 -6.313 1.00 98.12 500 ARG A N 1
ATOM 3624 C CA . ARG A 1 500 ? -18.354 -16.299 -6.156 1.00 98.12 500 ARG A CA 1
ATOM 3625 C C . ARG A 1 500 ? -19.715 -15.642 -6.022 1.00 98.12 500 ARG A C 1
ATOM 3627 O O . ARG A 1 500 ? -19.872 -14.738 -5.206 1.00 98.12 500 ARG A O 1
ATOM 3634 N N . GLY A 1 501 ? -20.681 -16.170 -6.754 1.00 98.19 501 GLY A N 1
ATOM 3635 C CA . GLY A 1 501 ? -22.075 -15.750 -6.718 1.00 98.19 501 GLY A CA 1
ATOM 3636 C C . GLY A 1 501 ? -22.636 -15.579 -8.119 1.00 98.19 501 GLY A C 1
ATOM 3637 O O . GLY A 1 501 ? -21.910 -15.603 -9.121 1.00 98.19 501 GLY A O 1
ATOM 3638 N N . ASP A 1 502 ? -23.940 -15.396 -8.173 1.00 98.50 502 ASP A N 1
ATOM 3639 C CA . ASP A 1 502 ? -24.709 -15.415 -9.402 1.00 98.50 502 ASP A CA 1
ATOM 3640 C C . ASP A 1 502 ? -24.921 -14.005 -9.955 1.00 98.50 502 ASP A C 1
ATOM 3642 O O . ASP A 1 502 ? -24.999 -13.012 -9.230 1.00 98.50 502 ASP A O 1
ATOM 3646 N N . ARG A 1 503 ? -25.093 -13.913 -11.276 1.00 98.50 503 ARG A N 1
ATOM 3647 C CA . ARG A 1 503 ? -25.498 -12.685 -11.988 1.00 98.50 503 ARG A CA 1
ATOM 3648 C C . ARG A 1 503 ? -24.580 -11.473 -11.765 1.00 98.50 503 ARG A C 1
ATOM 3650 O O . ARG A 1 503 ? -24.991 -10.339 -12.012 1.00 98.50 503 ARG A O 1
ATOM 3657 N N . ASN A 1 504 ? -23.330 -11.695 -11.374 1.00 98.62 504 ASN A N 1
ATOM 3658 C CA . ASN A 1 504 ? -22.315 -10.658 -11.258 1.00 98.62 504 ASN A CA 1
ATOM 3659 C C . ASN A 1 504 ? -21.900 -10.124 -12.642 1.00 98.62 504 ASN A C 1
ATOM 3661 O O . ASN A 1 504 ? -21.817 -10.864 -13.626 1.00 98.62 504 ASN A O 1
ATOM 3665 N N . GLU A 1 505 ? -21.600 -8.830 -12.713 1.00 98.38 505 GLU A N 1
ATOM 3666 C CA . GLU A 1 505 ? -20.930 -8.177 -13.839 1.00 98.38 505 GLU A CA 1
ATOM 3667 C C . GLU A 1 505 ? -19.458 -7.947 -13.483 1.00 98.38 505 GLU A C 1
ATOM 3669 O O . GLU A 1 505 ? -19.159 -7.248 -12.514 1.00 98.38 505 GLU A O 1
ATOM 3674 N N . VAL A 1 506 ? -18.531 -8.477 -14.282 1.00 97.75 506 VAL A N 1
ATOM 3675 C CA . VAL A 1 506 ? -17.091 -8.221 -14.115 1.00 97.75 506 VAL A CA 1
ATOM 3676 C C . VAL A 1 506 ? -16.546 -7.591 -15.387 1.00 97.75 506 VAL A C 1
ATOM 3678 O O . VAL A 1 506 ? -16.600 -8.203 -16.453 1.00 97.75 506 VAL A O 1
ATOM 3681 N N . PHE A 1 507 ? -16.026 -6.372 -15.275 1.00 96.25 507 PHE A N 1
ATOM 3682 C CA . PHE A 1 507 ? -15.480 -5.603 -16.389 1.00 96.25 507 PHE A CA 1
ATOM 3683 C C . PHE A 1 507 ? -14.031 -5.204 -16.129 1.00 96.25 507 PHE A C 1
ATOM 3685 O O . PHE A 1 507 ? -13.722 -4.607 -15.093 1.00 96.25 507 PHE A O 1
ATOM 3692 N N . THR A 1 508 ? -13.196 -5.439 -17.138 1.00 94.38 508 THR A N 1
ATOM 3693 C CA . THR A 1 508 ? -11.817 -4.964 -17.225 1.00 94.38 508 THR A CA 1
ATOM 3694 C C . THR A 1 508 ? -11.511 -4.507 -18.648 1.00 94.38 508 THR A C 1
ATOM 3696 O O . THR A 1 508 ? -11.923 -5.167 -19.601 1.00 94.38 508 THR A O 1
ATOM 3699 N N . ASP A 1 509 ? -10.762 -3.413 -18.807 1.00 90.56 509 ASP A N 1
ATOM 3700 C CA . ASP A 1 509 ? -10.422 -2.886 -20.137 1.00 90.56 509 ASP A CA 1
ATOM 3701 C C . ASP A 1 509 ? -9.150 -3.514 -20.736 1.00 90.56 509 ASP A C 1
ATOM 3703 O O . ASP A 1 509 ? -9.113 -3.785 -21.933 1.00 90.56 509 ASP A O 1
ATOM 3707 N N . TRP A 1 510 ? -8.090 -3.737 -19.937 1.00 90.38 510 TRP A N 1
ATOM 3708 C CA . TRP A 1 510 ? -6.771 -4.119 -20.480 1.00 90.38 510 TRP A CA 1
ATOM 3709 C C . TRP A 1 510 ? -6.426 -5.589 -20.258 1.00 90.38 510 TRP A C 1
ATOM 3711 O O . TRP A 1 510 ? -6.173 -6.301 -21.224 1.00 90.38 510 TRP A O 1
ATOM 3721 N N . GLY A 1 511 ? -6.439 -6.059 -19.007 1.00 91.25 511 GLY A N 1
ATOM 3722 C CA . GLY A 1 511 ? -6.057 -7.439 -18.706 1.00 91.25 511 GLY A CA 1
ATOM 3723 C C . GLY A 1 511 ? -6.490 -7.911 -17.322 1.00 91.25 511 GLY A C 1
ATOM 3724 O O . GLY A 1 511 ? -6.336 -7.193 -16.331 1.00 91.25 511 GLY A O 1
ATOM 3725 N N . SER A 1 512 ? -7.023 -9.128 -17.246 1.00 93.31 512 SER A N 1
ATOM 3726 C CA . SER A 1 512 ? -7.457 -9.793 -16.011 1.00 93.31 512 SER A CA 1
ATOM 3727 C C . SER A 1 512 ? -6.943 -11.224 -15.975 1.00 93.31 512 SER A C 1
ATOM 3729 O O . SER A 1 512 ? -6.872 -11.858 -17.016 1.00 93.31 512 SER A O 1
ATOM 3731 N N . GLY A 1 513 ? -6.583 -11.743 -14.796 1.00 94.81 513 GLY A N 1
ATOM 3732 C CA . GLY A 1 513 ? -6.032 -13.093 -14.681 1.00 94.81 513 GLY A CA 1
ATOM 3733 C C . GLY A 1 513 ? -4.815 -13.274 -15.585 1.00 94.81 513 GLY A C 1
ATOM 3734 O O . GLY A 1 513 ? -4.707 -14.307 -16.235 1.00 94.81 513 GLY A O 1
ATOM 3735 N N . HIS A 1 514 ? -3.972 -12.241 -15.684 1.00 95.56 514 HIS A N 1
ATOM 3736 C CA . HIS A 1 514 ? -2.874 -12.136 -16.640 1.00 95.56 514 HIS A CA 1
ATOM 3737 C C . HIS A 1 514 ? -1.545 -11.968 -15.912 1.00 95.56 514 HIS A C 1
ATOM 3739 O O . HIS A 1 514 ? -1.437 -11.187 -14.961 1.00 95.56 514 HIS A O 1
ATOM 3745 N N . GLY A 1 515 ? -0.528 -12.679 -16.389 1.00 95.69 515 GLY A N 1
ATOM 3746 C CA . GLY A 1 515 ? 0.848 -12.498 -15.951 1.00 95.69 515 GLY A CA 1
ATOM 3747 C C . GLY A 1 515 ? 1.668 -11.778 -17.019 1.00 95.69 515 GLY A C 1
ATOM 3748 O O . GLY A 1 515 ? 1.818 -12.292 -18.127 1.00 95.69 515 GLY A O 1
ATOM 3749 N N . ASP A 1 516 ? 2.307 -10.662 -16.662 1.00 94.75 516 ASP A N 1
ATOM 3750 C CA . ASP A 1 516 ? 3.223 -9.916 -17.532 1.00 94.75 516 ASP A CA 1
ATOM 3751 C C . ASP A 1 516 ? 4.560 -9.627 -16.837 1.00 94.75 516 ASP A C 1
ATOM 3753 O O . ASP A 1 516 ? 4.655 -9.486 -15.616 1.00 94.75 516 ASP A O 1
ATOM 3757 N N . VAL A 1 517 ? 5.620 -9.511 -17.634 1.00 92.94 517 VAL A N 1
ATOM 3758 C CA . VAL A 1 517 ? 6.968 -9.169 -17.173 1.00 92.94 517 VAL A CA 1
ATOM 3759 C C . VAL A 1 517 ? 7.450 -10.149 -16.085 1.00 92.94 517 VAL A C 1
ATOM 3761 O O . VAL A 1 517 ? 7.969 -9.747 -15.048 1.00 92.94 517 VAL A O 1
ATOM 3764 N N . ASN A 1 518 ? 7.312 -11.454 -16.333 1.00 92.50 518 ASN A N 1
ATOM 3765 C CA . ASN A 1 518 ? 7.593 -12.546 -15.387 1.00 92.50 518 ASN A CA 1
ATOM 3766 C C . ASN A 1 518 ? 6.643 -12.606 -14.170 1.00 92.50 518 ASN A C 1
ATOM 3768 O O . ASN A 1 518 ? 6.998 -13.190 -13.154 1.00 92.50 518 ASN A O 1
ATOM 3772 N N . GLY A 1 519 ? 5.488 -11.940 -14.214 1.00 94.81 519 GLY A N 1
ATOM 3773 C CA . GLY A 1 519 ? 4.467 -12.029 -13.170 1.00 94.81 519 GLY A CA 1
ATOM 3774 C C . GLY A 1 519 ? 3.587 -13.275 -13.299 1.00 94.81 519 GLY A C 1
ATOM 3775 O O . GLY A 1 519 ? 3.515 -13.890 -14.364 1.00 94.81 519 GLY A O 1
ATOM 3776 N N . HIS A 1 520 ? 2.879 -13.622 -12.225 1.00 95.62 520 HIS A N 1
ATOM 3777 C CA . HIS A 1 520 ? 1.977 -14.777 -12.202 1.00 95.62 520 HIS A CA 1
ATOM 3778 C C . HIS A 1 520 ? 0.552 -14.396 -11.792 1.00 95.62 520 HIS A C 1
ATOM 3780 O O . HIS A 1 520 ? 0.349 -13.441 -11.042 1.00 95.62 520 HIS A O 1
ATOM 3786 N N . ALA A 1 521 ? -0.444 -15.132 -12.281 1.00 96.31 521 ALA A N 1
ATOM 3787 C CA . ALA A 1 521 ? -1.847 -14.857 -11.991 1.00 96.31 521 ALA A CA 1
ATOM 3788 C C . ALA A 1 521 ? -2.668 -16.125 -11.725 1.00 96.31 521 ALA A C 1
ATOM 3790 O O . ALA A 1 521 ? -2.561 -17.111 -12.455 1.00 96.31 521 ALA A O 1
ATOM 3791 N N . PHE A 1 522 ? -3.541 -16.054 -10.717 1.00 95.62 522 PHE A N 1
ATOM 3792 C CA . PHE A 1 522 ? -4.502 -17.098 -10.362 1.00 95.62 522 PHE A CA 1
ATOM 3793 C C . PHE A 1 522 ? -5.908 -16.502 -10.243 1.00 95.62 522 PHE A C 1
ATOM 3795 O O . PHE A 1 522 ? -6.159 -15.659 -9.381 1.00 95.62 522 PHE A O 1
ATOM 3802 N N . ALA A 1 523 ? -6.839 -16.939 -11.088 1.00 95.62 523 ALA A N 1
ATOM 3803 C CA . ALA A 1 523 ? -8.212 -16.438 -11.083 1.00 95.62 523 ALA A CA 1
ATOM 3804 C C . ALA A 1 523 ? -9.239 -17.567 -10.921 1.00 95.62 523 ALA A C 1
ATOM 3806 O O . ALA A 1 523 ? -9.129 -18.634 -11.527 1.00 95.62 523 ALA A O 1
ATOM 3807 N N . ARG A 1 524 ? -10.284 -17.323 -10.133 1.00 94.75 524 ARG A N 1
ATOM 3808 C CA . ARG A 1 524 ? -11.438 -18.217 -10.005 1.00 94.75 524 ARG A CA 1
ATOM 3809 C C . ARG A 1 524 ? -12.722 -17.411 -10.014 1.00 94.75 524 ARG A C 1
ATOM 3811 O O . ARG A 1 524 ? -12.869 -16.492 -9.215 1.00 94.75 524 ARG A O 1
ATOM 3818 N N . ILE A 1 525 ? -13.644 -17.761 -10.902 1.00 96.12 525 ILE A N 1
ATOM 3819 C CA . ILE A 1 525 ? -14.965 -17.134 -10.980 1.00 96.12 525 ILE A CA 1
ATOM 3820 C C . ILE A 1 525 ? -16.015 -18.234 -11.018 1.00 96.12 525 ILE A C 1
ATOM 3822 O O . ILE A 1 525 ? -15.953 -19.116 -11.873 1.00 96.12 525 ILE A O 1
ATOM 3826 N N . GLU A 1 526 ? -16.964 -18.189 -10.091 1.00 96.00 526 GLU A N 1
ATOM 3827 C CA . GLU A 1 526 ? -17.992 -19.215 -9.931 1.00 96.00 526 GLU A CA 1
ATOM 3828 C C . GLU A 1 526 ? -19.370 -18.606 -9.725 1.00 96.00 526 GLU A C 1
ATOM 3830 O O . GLU A 1 526 ? -19.517 -17.629 -8.993 1.00 96.00 526 GLU A O 1
ATOM 3835 N N . GLY A 1 527 ? -20.370 -19.236 -10.328 1.00 96.56 527 GLY A N 1
ATOM 3836 C CA . GLY A 1 527 ? -21.777 -18.888 -10.185 1.00 96.56 527 GLY A CA 1
ATOM 3837 C C . GLY A 1 527 ? -22.462 -18.731 -11.534 1.00 96.56 527 GLY A C 1
ATOM 3838 O O . GLY A 1 527 ? -21.821 -18.604 -12.587 1.00 96.56 527 GLY A O 1
ATOM 3839 N N . ASP A 1 528 ? -23.781 -18.753 -11.491 1.00 97.62 528 ASP A N 1
ATOM 3840 C CA . ASP A 1 528 ? -24.638 -18.844 -12.659 1.00 97.62 528 ASP A CA 1
ATOM 3841 C C . ASP A 1 528 ? -25.000 -17.460 -13.207 1.00 97.62 528 ASP A C 1
ATOM 3843 O O . ASP A 1 528 ? -25.143 -16.470 -12.488 1.00 97.62 528 ASP A O 1
ATOM 3847 N N . GLY A 1 529 ? -25.173 -17.372 -14.526 1.00 97.12 529 GLY A N 1
ATOM 3848 C CA . GLY A 1 529 ? -25.639 -16.155 -15.195 1.00 97.12 529 GLY A CA 1
ATOM 3849 C C . GLY A 1 529 ? -24.696 -14.950 -15.086 1.00 97.12 529 GLY A C 1
ATOM 3850 O O . GLY A 1 529 ? -25.128 -13.820 -15.325 1.00 97.12 529 GLY A O 1
ATOM 3851 N N . ASN A 1 530 ? -23.426 -15.164 -14.737 1.00 98.12 530 ASN A N 1
ATOM 3852 C CA . ASN A 1 530 ? -22.429 -14.100 -14.659 1.00 98.12 530 ASN A CA 1
ATOM 3853 C C . ASN A 1 530 ? -22.151 -13.499 -16.049 1.00 98.12 530 ASN A C 1
ATOM 3855 O O . ASN A 1 530 ? -22.220 -14.183 -17.072 1.00 98.12 530 ASN A O 1
ATOM 3859 N N . ARG A 1 531 ? -21.815 -12.209 -16.106 1.00 97.94 531 ARG A N 1
ATOM 3860 C CA . ARG A 1 531 ? -21.438 -11.499 -17.337 1.00 97.94 531 ARG A CA 1
ATOM 3861 C C . ARG A 1 531 ? -20.024 -10.958 -17.191 1.00 97.94 531 ARG A C 1
ATOM 3863 O O . ARG A 1 531 ? -19.772 -10.077 -16.374 1.00 97.94 531 ARG A O 1
ATOM 3870 N N . LEU A 1 532 ? -19.105 -11.497 -17.981 1.00 96.62 532 LEU A N 1
ATOM 3871 C CA . LEU A 1 532 ? -17.669 -11.320 -17.807 1.00 96.62 532 LEU A CA 1
ATOM 3872 C C . LEU A 1 532 ? -17.061 -10.691 -19.065 1.00 96.62 532 LEU A C 1
ATOM 3874 O O . LEU A 1 532 ? -17.030 -11.319 -20.120 1.00 96.62 532 LEU A O 1
ATOM 3878 N N . GLN A 1 533 ? -16.545 -9.471 -18.958 1.00 95.88 533 GLN A N 1
ATOM 3879 C CA . GLN A 1 533 ? -15.707 -8.839 -19.977 1.00 95.88 533 GLN A CA 1
ATOM 3880 C C . GLN A 1 533 ? -14.272 -8.784 -19.450 1.00 95.88 533 GLN A C 1
ATOM 3882 O O . GLN A 1 533 ? -13.889 -7.851 -18.747 1.00 95.88 533 GLN A O 1
ATOM 3887 N N . LEU A 1 534 ? -13.510 -9.835 -19.760 1.00 94.75 534 LEU A N 1
ATOM 3888 C CA . LEU A 1 534 ? -12.201 -10.122 -19.177 1.00 94.75 534 LEU A CA 1
ATOM 3889 C C . LEU A 1 534 ? -11.178 -10.348 -20.299 1.00 94.75 534 LEU A C 1
ATOM 3891 O O . LEU A 1 534 ? -10.951 -11.490 -20.715 1.00 94.75 534 LEU A O 1
ATOM 3895 N N . PRO A 1 535 ? -10.581 -9.276 -20.845 1.00 93.25 535 PRO A N 1
ATOM 3896 C CA . PRO A 1 535 ? -9.477 -9.414 -21.784 1.00 93.25 535 PRO A CA 1
ATOM 3897 C C . PRO A 1 535 ? -8.297 -10.112 -21.102 1.00 93.25 535 PRO A C 1
ATOM 3899 O O . PRO A 1 535 ? -8.041 -9.902 -19.918 1.00 93.25 535 PRO A O 1
ATOM 3902 N N . GLU A 1 536 ? -7.581 -10.947 -21.858 1.00 93.25 536 GLU A N 1
ATOM 3903 C CA . GLU A 1 536 ? -6.345 -11.606 -21.396 1.00 93.25 536 GLU A CA 1
ATOM 3904 C C . GLU A 1 536 ? -6.542 -12.605 -20.253 1.00 93.25 536 GLU A C 1
ATOM 3906 O O . GLU A 1 536 ? -5.569 -13.052 -19.651 1.00 93.25 536 GLU A O 1
ATOM 3911 N N . LEU A 1 537 ? -7.786 -13.038 -20.015 1.00 94.69 537 LEU A N 1
ATOM 3912 C CA . LEU A 1 537 ? -8.077 -14.040 -19.000 1.00 94.69 537 LEU A CA 1
ATOM 3913 C C . LEU A 1 537 ? -7.259 -15.312 -19.215 1.00 94.69 537 LEU A C 1
ATOM 3915 O O . LEU A 1 537 ? -7.410 -15.999 -20.226 1.00 94.69 537 LEU A O 1
ATOM 3919 N N . GLY A 1 538 ? -6.426 -15.626 -18.225 1.00 93.00 538 GLY A N 1
ATOM 3920 C CA . GLY A 1 538 ? -5.585 -16.812 -18.222 1.00 93.00 538 GLY A CA 1
ATOM 3921 C C . GLY A 1 538 ? -4.459 -16.754 -19.247 1.00 93.00 538 GLY A C 1
ATOM 3922 O O . GLY A 1 538 ? -4.036 -17.812 -19.697 1.00 93.00 538 GLY A O 1
ATOM 3923 N N . THR A 1 539 ? -3.983 -15.574 -19.665 1.00 93.88 539 THR A N 1
ATOM 3924 C CA . THR A 1 539 ? -2.806 -15.463 -20.543 1.00 93.88 539 THR A CA 1
ATOM 3925 C C . THR A 1 539 ? -1.536 -15.130 -19.765 1.00 93.88 539 THR A C 1
ATOM 3927 O O . THR A 1 539 ? -1.501 -14.260 -18.899 1.00 93.88 539 THR A O 1
ATOM 3930 N N . GLY A 1 540 ? -0.456 -15.828 -20.104 1.00 93.31 540 GLY A N 1
ATOM 3931 C CA . GLY A 1 540 ? 0.911 -15.466 -19.731 1.00 93.31 540 GLY A CA 1
ATOM 3932 C C . GLY A 1 540 ? 1.740 -15.090 -20.959 1.00 93.31 540 GLY A C 1
ATOM 3933 O O . GLY A 1 540 ? 1.378 -15.446 -22.087 1.00 93.31 540 GLY A O 1
ATOM 3934 N N . ILE A 1 541 ? 2.857 -14.391 -20.756 1.00 91.94 541 ILE A N 1
ATOM 3935 C CA . ILE A 1 541 ? 3.790 -13.976 -21.811 1.00 91.94 541 ILE A CA 1
ATOM 3936 C C . ILE A 1 541 ? 5.253 -14.174 -21.399 1.00 91.94 541 ILE A C 1
ATOM 3938 O O . ILE A 1 541 ? 5.636 -13.964 -20.251 1.00 91.94 541 ILE A O 1
ATOM 3942 N N . LEU A 1 542 ? 6.104 -14.530 -22.362 1.00 89.44 542 LEU A N 1
ATOM 3943 C CA . LEU A 1 542 ? 7.554 -14.538 -22.190 1.00 89.44 542 LEU A CA 1
ATOM 3944 C C . LEU A 1 542 ? 8.130 -13.142 -22.466 1.00 89.44 542 LEU A C 1
ATOM 3946 O O . LEU A 1 542 ? 8.199 -12.703 -23.613 1.00 89.44 542 LEU A O 1
ATOM 3950 N N . LYS A 1 543 ? 8.595 -12.454 -21.419 1.00 84.19 543 LYS A N 1
ATOM 3951 C CA . LYS A 1 543 ? 9.330 -11.178 -21.524 1.00 84.19 543 LYS A CA 1
ATOM 3952 C C . LYS A 1 543 ? 10.557 -11.206 -20.623 1.00 84.19 543 LYS A C 1
ATOM 3954 O O . LYS A 1 543 ? 10.588 -11.914 -19.634 1.00 84.19 543 LYS A O 1
ATOM 3959 N N . ARG A 1 544 ? 11.588 -10.409 -20.934 1.00 72.50 544 ARG A N 1
ATOM 3960 C CA . ARG A 1 544 ? 12.757 -10.171 -20.053 1.00 72.50 544 ARG A CA 1
ATOM 3961 C C . ARG A 1 544 ? 13.371 -11.443 -19.433 1.00 72.50 544 ARG A C 1
ATOM 3963 O O . ARG A 1 544 ? 13.879 -11.382 -18.314 1.00 72.50 544 ARG A O 1
ATOM 3970 N N . THR A 1 545 ? 13.402 -12.546 -20.188 1.00 73.25 545 THR A N 1
ATOM 3971 C CA . THR A 1 545 ? 14.064 -13.841 -19.898 1.00 73.25 545 THR A CA 1
ATOM 3972 C C . THR A 1 545 ? 13.341 -14.868 -19.018 1.00 73.25 545 THR A C 1
ATOM 3974 O O . THR A 1 545 ? 13.922 -15.930 -18.808 1.00 73.25 545 THR A O 1
ATOM 3977 N N . ALA A 1 546 ? 12.114 -14.632 -18.546 1.00 84.44 546 ALA A N 1
ATOM 3978 C CA . ALA A 1 546 ? 11.316 -15.687 -17.915 1.00 84.44 546 ALA A CA 1
ATOM 3979 C C . ALA A 1 546 ? 9.837 -15.628 -18.345 1.00 84.44 546 ALA A C 1
ATOM 3981 O O . ALA A 1 546 ? 9.339 -14.573 -18.756 1.00 84.44 546 ALA A O 1
ATOM 3982 N N . PRO A 1 547 ? 9.145 -16.777 -18.355 1.00 90.50 547 PRO A N 1
ATOM 3983 C CA . PRO A 1 547 ? 7.723 -16.808 -18.637 1.00 90.50 547 PRO A CA 1
ATOM 3984 C C . PRO A 1 547 ? 6.933 -16.229 -17.466 1.00 90.50 547 PRO A C 1
ATOM 3986 O O . PRO A 1 547 ? 7.204 -16.516 -16.303 1.00 90.50 547 PRO A O 1
ATOM 3989 N N . SER A 1 548 ? 5.929 -15.431 -17.790 1.00 94.56 548 SER A N 1
ATOM 3990 C CA . SER A 1 548 ? 4.804 -15.189 -16.903 1.00 94.56 548 SER A CA 1
ATOM 3991 C C . SER A 1 548 ? 3.795 -16.322 -17.040 1.00 94.56 548 SER A C 1
ATOM 3993 O O . SER A 1 548 ? 3.530 -16.746 -18.164 1.00 94.56 548 SER A O 1
ATOM 3995 N N . TYR A 1 549 ? 3.174 -16.745 -15.941 1.00 94.88 549 TYR A N 1
ATOM 3996 C CA . TYR A 1 549 ? 2.176 -17.824 -15.952 1.00 94.88 549 TYR A CA 1
ATOM 3997 C C . TYR A 1 549 ? 0.816 -17.332 -15.477 1.00 94.88 549 TYR A C 1
ATOM 3999 O O . TYR A 1 549 ? 0.743 -16.541 -14.541 1.00 94.88 549 TYR A O 1
ATOM 4007 N N . ALA A 1 550 ? -0.261 -17.821 -16.082 1.00 95.31 550 ALA A N 1
ATOM 4008 C CA . ALA A 1 550 ? -1.608 -17.431 -15.690 1.00 95.31 550 ALA A CA 1
ATOM 4009 C C . ALA A 1 550 ? -2.588 -18.598 -15.758 1.00 95.31 550 ALA A C 1
ATOM 4011 O O . ALA A 1 550 ? -2.761 -19.210 -16.809 1.00 95.31 550 ALA A O 1
ATOM 4012 N N . LEU A 1 551 ? -3.252 -18.887 -14.645 1.00 94.25 551 LEU A N 1
ATOM 4013 C CA . LEU A 1 551 ? -4.208 -19.983 -14.539 1.00 94.25 551 LEU A CA 1
ATOM 4014 C C . LEU A 1 551 ? -5.556 -19.439 -14.072 1.00 94.25 551 LEU A C 1
ATOM 4016 O O . LEU A 1 551 ? -5.634 -18.717 -13.075 1.00 94.25 551 LEU A O 1
ATOM 4020 N N . ALA A 1 552 ? -6.622 -19.796 -14.782 1.00 94.25 552 ALA A N 1
ATOM 4021 C CA . ALA A 1 552 ? -7.974 -19.390 -14.434 1.00 94.25 552 ALA A CA 1
ATOM 4022 C C . ALA A 1 552 ? -8.944 -20.574 -14.390 1.00 94.25 552 ALA A C 1
ATOM 4024 O O . ALA A 1 552 ? -8.805 -21.547 -15.126 1.00 94.25 552 ALA A O 1
ATOM 4025 N N . THR A 1 553 ? -9.962 -20.465 -13.544 1.00 93.06 553 THR A N 1
ATOM 4026 C CA . THR A 1 553 ? -11.092 -21.399 -13.474 1.00 93.06 553 THR A CA 1
ATOM 4027 C C . THR A 1 553 ? -12.394 -20.613 -13.583 1.00 93.06 553 THR A C 1
ATOM 4029 O O . THR A 1 553 ? -12.566 -19.598 -12.904 1.00 93.06 553 THR A O 1
ATOM 4032 N N . LEU A 1 554 ? -13.298 -21.062 -14.450 1.00 93.38 554 LEU A N 1
ATOM 4033 C CA . LEU A 1 554 ? -14.638 -20.504 -14.605 1.00 93.38 554 LEU A CA 1
ATOM 4034 C C . LEU A 1 554 ? -15.670 -21.608 -14.391 1.00 93.38 554 LEU A C 1
ATOM 4036 O O . LEU A 1 554 ? -15.594 -22.648 -15.044 1.00 93.38 554 LEU A O 1
ATOM 4040 N N . ALA A 1 555 ? -16.646 -21.372 -13.522 1.00 92.00 555 ALA A N 1
ATOM 4041 C CA . ALA A 1 555 ? -17.736 -22.308 -13.295 1.00 92.00 555 ALA A CA 1
ATOM 4042 C C . ALA A 1 555 ? -19.100 -21.613 -13.290 1.00 92.00 555 ALA A C 1
ATOM 4044 O O . ALA A 1 555 ? -19.247 -20.553 -12.684 1.00 92.00 555 ALA A O 1
ATOM 4045 N N . GLY A 1 556 ? -20.097 -22.223 -13.931 1.00 91.25 556 GLY A N 1
ATOM 4046 C CA . GLY A 1 556 ? -21.494 -21.788 -13.830 1.00 91.25 556 GLY A CA 1
ATOM 4047 C C . GLY A 1 556 ? -22.300 -21.903 -15.120 1.00 91.25 556 GLY A C 1
ATOM 4048 O O . GLY A 1 556 ? -21.776 -21.802 -16.233 1.00 91.25 556 GLY A O 1
ATOM 4049 N N . ALA A 1 557 ? -23.599 -22.129 -14.972 1.00 93.56 557 ALA A N 1
ATOM 4050 C CA . ALA A 1 557 ? -24.555 -22.234 -16.062 1.00 93.56 557 ALA A CA 1
ATOM 4051 C C . ALA A 1 557 ? -24.983 -20.850 -16.569 1.00 93.56 557 ALA A C 1
ATOM 4053 O O . ALA A 1 557 ? -25.299 -19.942 -15.802 1.00 93.56 557 ALA A O 1
ATOM 4054 N N . GLY A 1 558 ? -25.015 -20.676 -17.893 1.00 92.62 558 GLY A N 1
ATOM 4055 C CA . GLY A 1 558 ? -25.498 -19.439 -18.517 1.00 92.62 558 GLY A CA 1
ATOM 4056 C C . GLY A 1 558 ? -24.568 -18.233 -18.343 1.00 92.62 558 GLY A C 1
ATOM 4057 O O . GLY A 1 558 ? -24.930 -17.128 -18.750 1.00 92.62 558 GLY A O 1
ATOM 4058 N N . THR A 1 559 ? -23.376 -18.436 -17.778 1.00 95.25 559 THR A N 1
ATOM 4059 C CA . THR A 1 559 ? -22.338 -17.411 -17.664 1.00 95.25 559 THR A CA 1
ATOM 4060 C C . THR A 1 559 ? -21.809 -17.045 -19.046 1.00 95.25 559 THR A C 1
ATOM 4062 O O . THR A 1 559 ? -21.470 -17.917 -19.847 1.00 95.25 559 THR A O 1
ATOM 4065 N N . ARG A 1 560 ? -21.740 -15.746 -19.340 1.00 94.94 560 ARG A N 1
ATOM 4066 C CA . ARG A 1 560 ? -21.279 -15.198 -20.619 1.00 94.94 560 ARG A CA 1
ATOM 4067 C C . ARG A 1 560 ? -19.906 -14.565 -20.468 1.00 94.94 560 ARG A C 1
ATOM 4069 O O . ARG A 1 560 ? -19.709 -13.740 -19.579 1.00 94.94 560 ARG A O 1
ATOM 4076 N N . LEU A 1 561 ? -18.988 -14.904 -21.366 1.00 93.81 561 LEU A N 1
ATOM 4077 C CA . LEU A 1 561 ? -17.618 -14.403 -21.387 1.00 93.81 561 LEU A CA 1
ATOM 4078 C C . LEU A 1 561 ? -17.306 -13.712 -22.716 1.00 93.81 561 LEU A C 1
ATOM 4080 O O . LEU A 1 561 ? -17.453 -14.303 -23.785 1.00 93.81 561 LEU A O 1
ATOM 4084 N N . ARG A 1 562 ? -16.764 -12.499 -22.633 1.00 92.75 562 ARG A N 1
ATOM 4085 C CA . ARG A 1 562 ? -16.019 -11.845 -23.706 1.00 92.75 562 ARG A CA 1
ATOM 4086 C C . ARG A 1 562 ? -14.543 -11.793 -23.330 1.00 92.75 562 ARG A C 1
ATOM 4088 O O . ARG A 1 562 ? -14.161 -11.055 -22.424 1.00 92.75 562 ARG A O 1
ATOM 4095 N N . ALA A 1 563 ? -13.728 -12.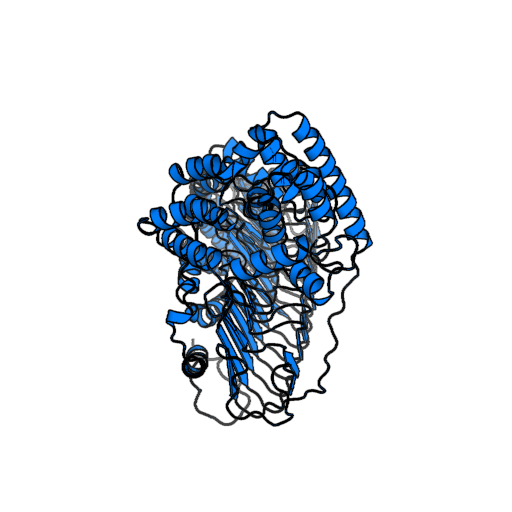539 -24.070 1.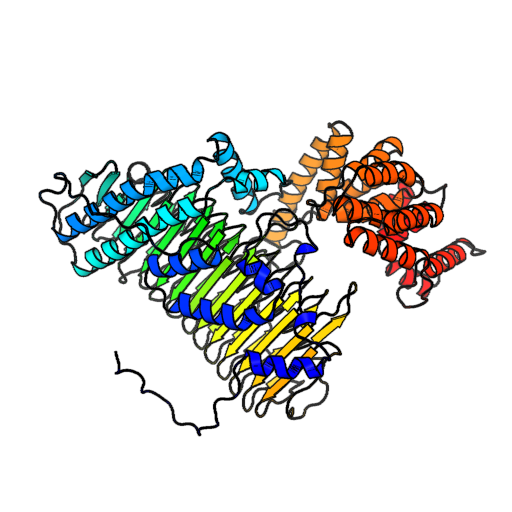00 84.81 563 ALA A N 1
ATOM 4096 C CA . ALA A 1 563 ? -12.272 -12.528 -23.978 1.00 84.81 563 ALA A CA 1
ATOM 4097 C C . ALA A 1 563 ? -11.687 -12.385 -25.390 1.00 84.81 563 ALA A C 1
ATOM 4099 O O . ALA A 1 563 ? -12.022 -13.163 -26.282 1.00 84.81 563 ALA A O 1
ATOM 4100 N N . ALA A 1 564 ? -10.830 -11.383 -25.608 1.00 75.94 564 ALA A N 1
ATOM 4101 C CA . ALA A 1 564 ? -10.329 -11.021 -26.940 1.00 75.94 564 ALA A CA 1
ATOM 4102 C C . ALA A 1 564 ? -9.538 -12.146 -27.638 1.00 75.94 564 ALA A C 1
ATOM 4104 O O . ALA A 1 564 ? -9.438 -12.168 -28.861 1.00 75.94 564 ALA A O 1
ATOM 4105 N N . GLN A 1 565 ? -8.990 -13.086 -26.865 1.00 75.38 565 GLN A N 1
ATOM 4106 C CA . GLN A 1 565 ? -8.173 -14.197 -27.355 1.00 75.38 565 GLN A CA 1
ATOM 4107 C C . GLN A 1 565 ? -8.990 -15.321 -27.993 1.00 75.38 565 GLN A C 1
ATOM 4109 O O . GLN A 1 565 ? -8.414 -16.180 -28.658 1.00 75.38 565 GLN A O 1
ATOM 4114 N N . VAL A 1 566 ? -10.310 -15.348 -27.785 1.00 70.06 566 VAL A N 1
ATOM 4115 C CA . VAL A 1 566 ? -11.165 -16.431 -28.272 1.00 70.06 566 VAL A CA 1
ATOM 4116 C C . VAL A 1 566 ? -12.205 -15.867 -29.231 1.00 70.06 566 VAL A C 1
ATOM 4118 O O . VAL A 1 566 ? -13.093 -15.112 -28.847 1.00 70.06 566 VAL A O 1
ATOM 4121 N N . SER A 1 567 ? -12.070 -16.214 -30.510 1.00 59.62 567 SER A N 1
ATOM 4122 C CA . SER A 1 567 ? -12.790 -15.564 -31.613 1.00 59.62 567 SER A CA 1
ATOM 4123 C C . SER A 1 567 ? -14.079 -16.265 -32.059 1.00 59.62 567 SER A C 1
ATOM 4125 O O . SER A 1 567 ? -14.793 -15.725 -32.902 1.00 59.62 567 SER A O 1
ATOM 4127 N N . SER A 1 568 ? -14.413 -17.443 -31.519 1.00 63.16 568 SER A N 1
ATOM 4128 C CA . SER A 1 568 ? -15.601 -18.210 -31.924 1.00 63.16 568 SER A CA 1
ATOM 4129 C C . SER A 1 568 ? -16.688 -18.243 -30.848 1.00 63.16 568 SER A C 1
ATOM 4131 O O . SER A 1 568 ? -16.428 -18.655 -29.720 1.00 63.16 568 SER A O 1
ATOM 4133 N N . ALA A 1 569 ? -17.924 -17.904 -31.221 1.00 55.66 569 ALA A N 1
ATOM 4134 C CA . ALA A 1 569 ? -19.104 -18.028 -30.368 1.00 55.66 569 ALA A CA 1
ATOM 4135 C C . ALA A 1 569 ? -19.563 -19.497 -30.292 1.00 55.66 569 ALA A C 1
ATOM 4137 O O . ALA A 1 569 ? -20.373 -19.957 -31.095 1.00 55.66 569 ALA A O 1
ATOM 4138 N N . ALA A 1 570 ? -19.010 -20.250 -29.346 1.00 65.12 570 ALA A N 1
ATOM 4139 C CA . ALA A 1 570 ? -19.465 -21.591 -28.997 1.00 65.12 570 ALA A CA 1
ATOM 4140 C C . ALA A 1 570 ? -19.481 -21.746 -27.472 1.00 65.12 570 ALA A C 1
ATOM 4142 O O . ALA A 1 570 ? -18.785 -21.018 -26.760 1.00 65.12 570 ALA A O 1
ATOM 4143 N N . ALA A 1 571 ? -20.272 -22.696 -26.968 1.00 66.19 571 ALA A N 1
ATOM 4144 C CA . ALA A 1 571 ? -20.126 -23.141 -25.588 1.00 66.19 571 ALA A CA 1
ATOM 4145 C C . ALA A 1 571 ? -18.717 -23.720 -25.419 1.00 66.19 571 ALA A C 1
ATOM 4147 O O . ALA A 1 571 ? -18.290 -24.568 -26.210 1.00 66.19 571 ALA A O 1
ATOM 4148 N N . LEU A 1 572 ? -17.987 -23.235 -24.422 1.00 73.69 572 LEU A N 1
ATOM 4149 C CA . LEU A 1 572 ? -16.663 -23.759 -24.135 1.00 73.69 572 LEU A CA 1
ATOM 4150 C C . LEU A 1 572 ? -16.801 -25.101 -23.410 1.00 73.69 572 LEU A C 1
ATOM 4152 O O . LEU A 1 572 ? -17.616 -25.239 -22.502 1.00 73.69 572 LEU A O 1
ATOM 4156 N N . GLY A 1 573 ? -16.029 -26.096 -23.858 1.00 73.69 573 GLY A N 1
ATOM 4157 C CA . GLY A 1 573 ? -15.932 -27.406 -23.210 1.00 73.69 573 GLY A CA 1
ATOM 4158 C C . GLY A 1 573 ? -15.154 -27.326 -21.891 1.00 73.69 573 GLY A C 1
ATOM 4159 O O . GLY A 1 573 ? -15.257 -26.353 -21.161 1.00 73.69 573 GLY A O 1
ATOM 4160 N N . ALA A 1 574 ? -14.303 -28.313 -21.602 1.00 81.69 574 ALA A N 1
ATOM 4161 C CA . ALA A 1 574 ? -13.537 -28.402 -20.346 1.00 81.69 574 ALA A CA 1
ATOM 4162 C C . ALA A 1 574 ? -12.386 -27.368 -20.180 1.00 81.69 574 ALA A C 1
ATOM 4164 O O . ALA A 1 574 ? -11.447 -27.595 -19.409 1.00 81.69 574 ALA A O 1
ATOM 4165 N N . GLY A 1 575 ? -12.405 -26.259 -20.926 1.00 85.62 575 GLY A N 1
ATOM 4166 C CA . GLY A 1 575 ? -11.389 -25.201 -20.898 1.00 85.62 575 GLY A CA 1
ATOM 4167 C C . GLY A 1 575 ? -10.704 -24.909 -22.239 1.00 85.62 575 GLY A C 1
ATOM 4168 O O . GLY A 1 575 ? -11.021 -25.516 -23.262 1.00 85.62 575 GLY A O 1
ATOM 4169 N N . PHE A 1 576 ? -9.766 -23.960 -22.228 1.00 88.44 576 PHE A N 1
ATOM 4170 C CA . PHE A 1 576 ? -8.947 -23.549 -23.374 1.00 88.44 576 PHE A CA 1
ATOM 4171 C C . PHE A 1 576 ? -7.577 -23.017 -22.925 1.00 88.44 576 PHE A C 1
ATOM 4173 O O . PHE A 1 576 ? -7.367 -22.690 -21.759 1.00 88.44 576 PHE A O 1
ATOM 4180 N N . GLN A 1 577 ? -6.642 -22.913 -23.870 1.00 90.12 577 GLN A N 1
ATOM 4181 C CA . GLN A 1 577 ? -5.287 -22.423 -23.628 1.00 90.12 577 GLN A CA 1
ATOM 4182 C C . GLN A 1 577 ? -5.041 -21.149 -24.458 1.00 90.12 577 GLN A C 1
ATOM 4184 O O . GLN A 1 577 ? -4.750 -21.253 -25.651 1.00 90.12 577 GLN A O 1
ATOM 4189 N N . PRO A 1 578 ? -5.196 -19.941 -23.882 1.00 89.81 578 PRO A N 1
ATOM 4190 C CA . PRO A 1 578 ? -5.123 -18.700 -24.656 1.00 89.81 578 PRO A CA 1
ATOM 4191 C C . PRO A 1 578 ? -3.691 -18.233 -24.953 1.00 89.81 578 PRO A C 1
ATOM 4193 O O . PRO A 1 578 ? -3.503 -17.358 -25.797 1.00 89.81 578 PRO A O 1
ATOM 4196 N N . SER A 1 579 ? -2.673 -18.796 -24.294 1.00 91.88 579 SER A N 1
ATOM 4197 C CA . SER A 1 579 ? -1.264 -18.587 -24.647 1.00 91.88 579 SER A CA 1
ATOM 4198 C C . SER A 1 579 ? -0.398 -19.795 -24.273 1.00 91.88 579 SER A C 1
ATOM 4200 O O . SER A 1 579 ? -0.841 -20.714 -23.591 1.00 91.88 579 SER A O 1
ATOM 4202 N N . ALA A 1 580 ? 0.871 -19.816 -24.689 1.00 91.38 580 ALA A N 1
ATOM 4203 C CA . ALA A 1 580 ? 1.779 -20.914 -24.336 1.00 91.38 580 ALA A CA 1
ATOM 4204 C C . ALA A 1 580 ? 2.014 -21.058 -22.817 1.00 91.38 580 ALA A C 1
ATOM 4206 O O . ALA A 1 580 ? 2.410 -22.130 -22.373 1.00 91.38 580 ALA A O 1
ATOM 4207 N N . TRP A 1 581 ? 1.741 -20.007 -22.038 1.00 93.81 581 TRP A N 1
ATOM 4208 C CA . TRP A 1 581 ? 2.018 -19.935 -20.600 1.00 93.81 581 TRP A CA 1
ATOM 4209 C C . TRP A 1 581 ? 0.766 -19.701 -19.756 1.00 93.81 581 TRP A C 1
ATOM 4211 O O . TRP A 1 581 ? 0.864 -19.347 -18.583 1.00 93.81 581 TRP A O 1
ATOM 4221 N N . GLY A 1 582 ? -0.422 -19.864 -20.334 1.00 93.81 582 GLY A N 1
ATOM 4222 C CA . GLY A 1 582 ? -1.642 -19.695 -19.569 1.00 93.81 582 GLY A CA 1
ATOM 4223 C C . GLY A 1 582 ? -2.784 -20.591 -20.016 1.00 93.81 582 GLY A C 1
ATOM 4224 O O . GLY A 1 582 ? -2.829 -21.024 -21.168 1.00 93.81 582 GLY A O 1
ATOM 4225 N N . ALA A 1 583 ? -3.670 -20.906 -19.075 1.00 92.94 583 ALA A N 1
ATOM 4226 C CA . ALA A 1 583 ? -4.763 -21.853 -19.243 1.00 92.94 583 ALA A CA 1
ATOM 4227 C C . ALA A 1 583 ? -6.020 -21.406 -18.488 1.00 92.94 583 ALA A C 1
ATOM 4229 O O . ALA A 1 583 ? -5.949 -20.777 -17.430 1.00 92.94 583 ALA A O 1
ATOM 4230 N N . VAL A 1 584 ? -7.176 -21.767 -19.042 1.00 92.88 584 VAL A N 1
ATOM 4231 C CA . VAL A 1 584 ? -8.491 -21.530 -18.449 1.00 92.88 584 VAL A CA 1
ATOM 4232 C C . VAL A 1 584 ? -9.248 -22.850 -18.395 1.00 92.88 584 VAL A C 1
ATOM 4234 O O . VAL A 1 584 ? -9.582 -23.410 -19.438 1.00 92.88 584 VAL A O 1
ATOM 4237 N N . ALA A 1 585 ? -9.562 -23.332 -17.196 1.00 91.88 585 ALA A N 1
ATOM 4238 C CA . ALA A 1 585 ? -10.465 -24.460 -16.987 1.00 91.88 585 ALA A CA 1
ATOM 4239 C C . ALA A 1 585 ? -11.916 -23.979 -16.918 1.00 91.88 585 ALA A C 1
ATOM 4241 O O . ALA A 1 585 ? -12.201 -22.924 -16.347 1.00 91.88 585 ALA A O 1
ATOM 4242 N N . ILE A 1 586 ? -12.834 -24.765 -17.481 1.00 90.12 586 ILE A N 1
ATOM 4243 C CA . ILE A 1 586 ? -14.263 -24.443 -17.502 1.00 90.12 586 ILE A CA 1
ATOM 4244 C C . ILE A 1 586 ? -15.077 -25.617 -16.980 1.00 90.12 586 ILE A C 1
ATOM 4246 O O . ILE A 1 586 ? -14.900 -26.753 -17.420 1.00 90.12 586 ILE A O 1
ATOM 4250 N N . GLU A 1 587 ? -15.990 -25.308 -16.064 1.00 86.62 587 GLU A N 1
ATOM 4251 C CA . GLU A 1 587 ? -16.962 -26.236 -15.501 1.00 86.62 587 GLU A CA 1
ATOM 4252 C C . GLU A 1 587 ? -18.389 -25.706 -15.712 1.00 86.62 587 GLU A C 1
ATOM 4254 O O . GLU A 1 587 ? -18.731 -24.582 -15.352 1.00 86.62 587 GLU A O 1
ATOM 4259 N N . GLY A 1 588 ? -19.258 -26.523 -16.302 1.00 81.00 588 GLY A N 1
ATOM 4260 C CA . GLY A 1 588 ? -20.611 -26.096 -16.665 1.00 81.00 588 GLY A CA 1
ATOM 4261 C C . GLY A 1 588 ? -20.686 -25.426 -18.039 1.00 81.00 588 GLY A C 1
ATOM 4262 O O . GLY A 1 588 ? -19.824 -25.618 -18.895 1.00 81.00 588 GLY A O 1
ATOM 4263 N N . GLN A 1 589 ? -21.776 -24.699 -18.287 1.00 86.81 589 GLN A N 1
ATOM 4264 C CA . GLN A 1 589 ? -22.103 -24.142 -19.602 1.00 86.81 589 GLN A CA 1
ATOM 4265 C C . GLN A 1 589 ? -21.754 -22.651 -19.674 1.00 86.81 589 GLN A C 1
ATOM 4267 O O . GLN A 1 589 ? -22.637 -21.795 -19.579 1.00 86.81 589 GLN A O 1
ATOM 4272 N N . VAL A 1 590 ? -20.465 -22.358 -19.875 1.00 89.81 590 VAL A N 1
ATOM 4273 C CA . VAL A 1 590 ? -19.974 -21.003 -20.165 1.00 89.81 590 VAL A CA 1
ATOM 4274 C C . VAL A 1 590 ? -20.094 -20.715 -21.663 1.00 89.81 590 VAL A C 1
ATOM 4276 O O . VAL A 1 590 ? -19.663 -21.501 -22.511 1.00 89.81 590 VAL A O 1
ATOM 4279 N N . ILE A 1 591 ? -20.678 -19.566 -21.993 1.00 91.31 591 ILE A N 1
ATOM 4280 C CA . ILE A 1 591 ? -20.968 -19.121 -23.356 1.00 91.31 591 ILE A CA 1
ATOM 4281 C C . ILE A 1 591 ? -19.985 -18.016 -23.736 1.00 91.31 591 ILE A C 1
ATOM 4283 O O . ILE A 1 591 ? -19.907 -16.994 -23.056 1.00 91.31 591 ILE A O 1
ATOM 4287 N N . LEU A 1 592 ? -19.276 -18.176 -24.852 1.00 90.06 592 LEU A N 1
ATOM 4288 C CA . LEU A 1 592 ? -18.543 -17.064 -25.451 1.00 90.06 592 LEU A CA 1
ATOM 4289 C C . LEU A 1 592 ? -19.503 -16.111 -26.156 1.00 90.06 592 LEU A C 1
ATOM 4291 O O . LEU A 1 592 ? -20.190 -16.501 -27.100 1.00 90.06 592 LEU A O 1
ATOM 4295 N N . ASP A 1 593 ? -19.518 -14.859 -25.712 1.00 91.00 593 ASP A N 1
ATOM 4296 C CA . ASP A 1 593 ? -20.375 -13.800 -26.240 1.00 91.00 593 ASP A CA 1
ATOM 4297 C C . ASP A 1 593 ? -19.510 -12.608 -26.693 1.00 91.00 593 ASP A C 1
ATOM 4299 O O . ASP A 1 593 ? -19.266 -11.681 -25.917 1.00 91.00 593 ASP A O 1
ATOM 4303 N N . PRO A 1 594 ? -19.022 -12.598 -27.951 1.00 88.75 594 PRO A N 1
ATOM 4304 C CA . PRO A 1 594 ? -18.246 -11.479 -28.490 1.00 88.75 594 PRO A CA 1
ATOM 4305 C C . PRO A 1 594 ? -19.016 -10.151 -28.526 1.00 88.75 594 PRO A C 1
ATOM 4307 O O . PRO A 1 594 ? -18.395 -9.090 -28.596 1.00 88.75 594 PRO A O 1
ATOM 4310 N N . ALA A 1 595 ? -20.353 -10.206 -28.491 1.00 90.62 595 ALA A N 1
ATOM 4311 C CA . ALA A 1 595 ? -21.230 -9.042 -28.500 1.00 90.62 595 ALA A CA 1
ATOM 4312 C C . ALA A 1 595 ? -21.519 -8.503 -27.089 1.00 90.62 595 ALA A C 1
ATOM 4314 O O . ALA A 1 595 ? -22.113 -7.430 -26.966 1.00 90.62 595 ALA A O 1
ATOM 4315 N N . LEU A 1 596 ? -21.089 -9.203 -26.031 1.00 93.12 596 LEU A N 1
ATOM 4316 C CA . LEU A 1 596 ? -21.221 -8.722 -24.663 1.00 93.12 596 LEU A CA 1
ATOM 4317 C C . LEU A 1 596 ? -20.498 -7.377 -24.516 1.00 93.12 596 LEU A C 1
ATOM 4319 O O . LEU A 1 596 ? -19.289 -7.254 -24.731 1.00 93.12 596 LEU A O 1
ATOM 4323 N N . ALA A 1 597 ? -21.258 -6.363 -24.129 1.00 92.62 597 ALA A N 1
ATOM 4324 C CA . ALA A 1 597 ? -20.757 -5.041 -23.810 1.00 92.62 597 ALA A CA 1
ATOM 4325 C C . ALA A 1 597 ? -21.294 -4.660 -22.435 1.00 92.62 597 ALA A C 1
ATOM 4327 O O . ALA A 1 597 ? -22.503 -4.506 -22.252 1.00 92.62 597 ALA A O 1
ATOM 4328 N N . LEU A 1 598 ? -20.390 -4.548 -21.467 1.00 95.06 598 LEU A N 1
ATOM 4329 C CA . LEU A 1 598 ? -20.713 -4.009 -20.153 1.00 95.06 598 LEU A CA 1
ATOM 4330 C C . LEU A 1 598 ? -20.428 -2.508 -20.134 1.00 95.06 598 LEU A C 1
ATOM 4332 O O . LEU A 1 598 ? -19.565 -2.015 -20.862 1.00 95.06 598 LEU A O 1
ATOM 4336 N N . ALA A 1 599 ? -21.166 -1.774 -19.303 1.00 91.25 599 ALA A N 1
ATOM 4337 C CA . ALA A 1 599 ? -20.915 -0.353 -19.117 1.00 91.25 599 ALA A CA 1
ATOM 4338 C C . ALA A 1 599 ? -19.534 -0.150 -18.478 1.00 91.25 599 ALA A C 1
ATOM 4340 O O . ALA A 1 599 ? -19.245 -0.722 -17.424 1.00 91.25 599 ALA A O 1
ATOM 4341 N N . ALA A 1 600 ? -18.704 0.676 -19.115 1.00 84.12 600 ALA A N 1
ATOM 4342 C CA . ALA A 1 600 ? -17.422 1.074 -18.560 1.00 84.12 600 ALA A CA 1
ATOM 4343 C C . ALA A 1 600 ? -17.616 1.846 -17.235 1.00 84.12 600 ALA A C 1
ATOM 4345 O O . ALA A 1 600 ? -18.655 2.490 -17.046 1.00 84.12 600 ALA A O 1
ATOM 4346 N N . PRO A 1 601 ? -16.635 1.795 -16.315 1.00 86.94 601 PRO A N 1
ATOM 4347 C CA . PRO A 1 601 ? -16.645 2.628 -15.117 1.00 86.94 601 PRO A CA 1
ATOM 4348 C C . PRO A 1 601 ? -16.639 4.118 -15.477 1.00 86.94 601 PRO A C 1
ATOM 4350 O O . PRO A 1 601 ? -15.931 4.536 -16.395 1.00 86.94 601 PRO A O 1
ATOM 4353 N N . ASP A 1 602 ? -17.402 4.908 -14.723 1.00 86.19 602 ASP A N 1
ATOM 4354 C CA . ASP A 1 602 ? -17.435 6.367 -14.841 1.00 86.19 602 ASP A CA 1
ATOM 4355 C C . ASP A 1 602 ? -16.358 6.998 -13.950 1.00 86.19 602 ASP A C 1
ATOM 4357 O O . ASP A 1 602 ? -16.179 6.589 -12.800 1.00 86.19 602 ASP A O 1
ATOM 4361 N N . TRP A 1 603 ? -15.639 7.988 -14.474 1.00 85.25 603 TRP A N 1
ATOM 4362 C CA . TRP A 1 603 ? -14.517 8.628 -13.792 1.00 85.25 603 TRP A CA 1
ATOM 4363 C C . TRP A 1 603 ? -14.694 10.134 -13.767 1.00 85.25 603 TRP A C 1
ATOM 4365 O O . TRP A 1 603 ? -14.852 10.778 -14.804 1.00 85.25 603 TRP A O 1
ATOM 4375 N N . ARG A 1 604 ? -14.579 10.709 -12.569 1.00 83.00 604 ARG A N 1
ATOM 4376 C CA . ARG A 1 604 ? -14.564 12.160 -12.406 1.00 83.00 604 ARG A CA 1
ATOM 4377 C C . ARG A 1 604 ? -13.304 12.732 -13.080 1.00 83.00 604 ARG A C 1
ATOM 4379 O O . ARG A 1 604 ? -12.206 12.263 -12.775 1.00 83.00 604 ARG A O 1
ATOM 4386 N N . PRO A 1 605 ? -13.429 13.733 -13.970 1.00 85.25 605 PRO A N 1
ATOM 4387 C CA . PRO A 1 605 ? -12.275 14.430 -14.529 1.00 85.25 605 PRO A CA 1
ATOM 4388 C C . PRO A 1 605 ? -11.428 15.091 -13.437 1.00 85.25 605 PRO A C 1
ATOM 4390 O O . PRO A 1 605 ? -11.968 15.603 -12.456 1.00 85.25 605 PRO A O 1
ATOM 4393 N N . MET A 1 606 ? -10.108 15.128 -13.632 1.00 86.81 606 MET A N 1
ATOM 4394 C CA . MET A 1 606 ? -9.157 15.686 -12.660 1.00 86.81 606 MET A CA 1
ATOM 4395 C C . MET A 1 606 ? -8.410 16.925 -13.168 1.00 86.81 606 MET A C 1
ATOM 4397 O O . MET A 1 606 ? -7.449 17.351 -12.534 1.00 86.81 606 MET A O 1
ATOM 4401 N N . ASP A 1 607 ? -8.836 17.528 -14.280 1.00 88.38 607 ASP A N 1
ATOM 4402 C CA . ASP A 1 607 ? -8.072 18.564 -14.993 1.00 88.38 607 ASP A CA 1
ATOM 4403 C C . ASP A 1 607 ? -7.624 19.722 -14.089 1.00 88.38 607 ASP A C 1
ATOM 4405 O O . ASP A 1 607 ? -6.440 20.052 -14.044 1.00 88.38 607 ASP A O 1
ATOM 4409 N N . ALA A 1 608 ? -8.540 20.293 -13.298 1.00 88.19 608 ALA A N 1
ATOM 4410 C CA . ALA A 1 608 ? -8.228 21.413 -12.407 1.00 88.19 608 ALA A CA 1
ATOM 4411 C C . ALA A 1 608 ? -7.252 21.022 -11.280 1.00 88.19 608 ALA A C 1
ATOM 4413 O O . ALA A 1 608 ? -6.307 21.762 -10.989 1.00 88.19 608 ALA A O 1
ATOM 4414 N N . ALA A 1 609 ? -7.451 19.849 -10.666 1.00 88.62 609 ALA A N 1
ATOM 4415 C CA . ALA A 1 609 ? -6.562 19.326 -9.628 1.00 88.62 609 ALA A CA 1
ATOM 4416 C C . ALA A 1 609 ? -5.170 19.012 -10.199 1.00 88.62 609 ALA A C 1
ATOM 4418 O O . ALA A 1 609 ? -4.153 19.354 -9.594 1.00 88.62 609 ALA A O 1
ATOM 4419 N N . ARG A 1 610 ? -5.122 18.434 -11.405 1.00 90.88 610 ARG A N 1
ATOM 4420 C CA . ARG A 1 610 ? -3.896 18.129 -12.148 1.00 90.88 610 ARG A CA 1
ATOM 4421 C C . ARG A 1 610 ? -3.124 19.389 -12.491 1.00 90.88 610 ARG A C 1
ATOM 4423 O O . ARG A 1 610 ? -1.918 19.431 -12.270 1.00 90.88 610 ARG A O 1
ATOM 4430 N N . GLU A 1 611 ? -3.794 20.423 -12.985 1.00 90.69 611 GLU A N 1
ATOM 4431 C CA . GLU A 1 611 ? -3.143 21.684 -13.330 1.00 90.69 611 GLU A CA 1
ATOM 4432 C C . GLU A 1 611 ? -2.568 22.380 -12.086 1.00 90.69 611 GLU A C 1
ATOM 4434 O O . GLU A 1 611 ? -1.427 22.845 -12.098 1.00 90.69 611 GLU A O 1
ATOM 4439 N N . ALA A 1 612 ? -3.322 22.405 -10.981 1.00 91.00 612 ALA A N 1
ATOM 4440 C CA . ALA A 1 612 ? -2.851 22.958 -9.714 1.00 91.00 612 ALA A CA 1
ATOM 4441 C C . ALA A 1 612 ? -1.637 22.193 -9.165 1.00 91.00 612 ALA A C 1
ATOM 4443 O O . ALA A 1 612 ? -0.627 22.812 -8.816 1.00 91.00 612 ALA A O 1
ATOM 4444 N N . ALA A 1 613 ? -1.704 20.861 -9.151 1.00 90.62 613 ALA A N 1
ATOM 4445 C CA . ALA A 1 613 ? -0.608 20.011 -8.708 1.00 90.62 613 ALA A CA 1
ATOM 4446 C C . ALA A 1 613 ? 0.630 20.151 -9.613 1.00 90.62 613 ALA A C 1
ATOM 4448 O O . ALA A 1 613 ? 1.733 20.302 -9.098 1.00 90.62 613 ALA A O 1
ATOM 4449 N N . ALA A 1 614 ? 0.464 20.220 -10.939 1.00 91.75 614 ALA A N 1
ATOM 4450 C CA . ALA A 1 614 ? 1.561 20.430 -11.886 1.00 91.75 614 ALA A CA 1
ATOM 4451 C C . ALA A 1 614 ? 2.263 21.785 -11.700 1.00 91.75 614 ALA A C 1
ATOM 4453 O O . ALA A 1 614 ? 3.485 21.871 -11.831 1.00 91.75 614 ALA A O 1
ATOM 4454 N N . ARG A 1 615 ? 1.517 22.856 -11.380 1.00 92.25 615 ARG A N 1
ATOM 4455 C CA . ARG A 1 615 ? 2.111 24.165 -11.053 1.00 92.25 615 ARG A CA 1
ATOM 4456 C C . ARG A 1 615 ? 2.933 24.105 -9.768 1.00 92.25 615 ARG A C 1
ATOM 4458 O O . ARG A 1 615 ? 4.044 24.628 -9.746 1.00 92.25 615 ARG A O 1
ATOM 4465 N N . SER A 1 616 ? 2.401 23.468 -8.724 1.00 92.06 616 SER A N 1
ATOM 4466 C CA . SER A 1 616 ? 3.106 23.313 -7.445 1.00 92.06 616 SER A CA 1
ATOM 4467 C C . SER A 1 616 ? 4.369 22.463 -7.590 1.00 92.06 616 SER A C 1
ATOM 4469 O O . SER A 1 616 ? 5.424 22.836 -7.081 1.00 92.06 616 SER A O 1
ATOM 4471 N N . ASP A 1 617 ? 4.266 21.345 -8.307 1.00 92.75 617 ASP A N 1
ATOM 4472 C CA . ASP A 1 617 ? 5.370 20.419 -8.556 1.00 92.75 617 ASP A CA 1
ATOM 4473 C C . ASP A 1 617 ? 6.500 21.103 -9.340 1.00 92.75 617 ASP A C 1
ATOM 4475 O O . ASP A 1 617 ? 7.661 21.084 -8.931 1.00 92.75 617 ASP A O 1
ATOM 4479 N N . ARG A 1 618 ? 6.148 21.839 -10.402 1.00 94.19 618 ARG A N 1
ATOM 4480 C CA . ARG A 1 618 ? 7.103 22.634 -11.183 1.00 94.19 618 ARG A CA 1
ATOM 4481 C C . ARG A 1 618 ? 7.802 23.698 -10.347 1.00 94.19 618 ARG A C 1
ATOM 4483 O O . ARG A 1 618 ? 9.022 23.787 -10.389 1.00 94.19 618 ARG A O 1
ATOM 4490 N N . ALA A 1 619 ? 7.054 24.486 -9.573 1.00 94.44 619 ALA A N 1
ATOM 4491 C CA . ALA A 1 619 ? 7.643 25.530 -8.735 1.00 94.44 619 ALA A CA 1
ATOM 4492 C C . ALA A 1 619 ? 8.643 24.947 -7.719 1.00 94.44 619 ALA A C 1
ATOM 4494 O O . ALA A 1 619 ? 9.699 25.533 -7.470 1.00 94.44 619 ALA A O 1
ATOM 4495 N N . TRP A 1 620 ? 8.334 23.773 -7.160 1.00 93.44 620 TRP A N 1
ATOM 4496 C CA . TRP A 1 620 ? 9.238 23.066 -6.259 1.00 93.44 620 TRP A CA 1
ATOM 4497 C C . TRP A 1 620 ? 10.505 22.579 -6.978 1.00 93.44 620 TRP A C 1
ATOM 4499 O O . TRP A 1 620 ? 11.615 22.819 -6.491 1.00 93.44 620 TRP A O 1
ATOM 4509 N N . ASN A 1 621 ? 10.358 21.962 -8.154 1.00 94.69 621 ASN A N 1
ATOM 4510 C CA . ASN A 1 621 ? 11.486 21.475 -8.947 1.00 94.69 621 ASN A CA 1
ATOM 4511 C C . ASN A 1 621 ? 12.391 22.613 -9.436 1.00 94.69 621 ASN A C 1
ATOM 4513 O O . ASN A 1 621 ? 13.610 22.500 -9.333 1.00 94.69 621 ASN A O 1
ATOM 4517 N N . GLU A 1 622 ? 11.827 23.724 -9.915 1.00 95.88 622 GLU A N 1
ATOM 4518 C CA . GLU A 1 622 ? 12.585 24.898 -10.371 1.00 95.88 622 GLU A CA 1
ATOM 4519 C C . GLU A 1 622 ? 13.424 25.496 -9.231 1.00 95.88 622 GLU A C 1
ATOM 4521 O O . GLU A 1 622 ? 14.609 25.792 -9.412 1.00 95.88 622 GLU A O 1
ATOM 4526 N N . ALA A 1 623 ? 12.853 25.605 -8.025 1.00 95.25 623 ALA A N 1
ATOM 4527 C CA . ALA A 1 623 ? 13.579 26.078 -6.848 1.00 95.25 623 ALA A CA 1
ATOM 4528 C C . ALA A 1 623 ? 14.754 25.152 -6.483 1.00 95.25 623 ALA A C 1
ATOM 4530 O O . ALA A 1 623 ? 15.856 25.628 -6.197 1.00 95.25 623 ALA A O 1
ATOM 4531 N N . ARG A 1 624 ? 14.544 23.831 -6.526 1.00 94.81 624 ARG A N 1
ATOM 4532 C CA . ARG A 1 624 ? 15.583 22.824 -6.250 1.00 94.81 624 ARG A CA 1
ATOM 4533 C C . ARG A 1 624 ? 16.657 22.777 -7.330 1.00 94.81 624 ARG A C 1
ATOM 4535 O O . ARG A 1 624 ? 17.828 22.589 -7.007 1.00 94.81 624 ARG A O 1
ATOM 4542 N N . LEU A 1 625 ? 16.280 22.969 -8.591 1.00 95.56 625 LEU A N 1
ATOM 4543 C CA . LEU A 1 625 ? 17.220 23.043 -9.701 1.00 95.56 625 LEU A CA 1
ATOM 4544 C C . LEU A 1 625 ? 18.139 24.266 -9.544 1.00 95.56 625 LEU A C 1
ATOM 4546 O O . LEU A 1 625 ? 19.357 24.130 -9.630 1.00 95.56 625 LEU A O 1
ATOM 4550 N N . ALA A 1 626 ? 17.575 25.430 -9.204 1.00 96.44 626 ALA A N 1
ATOM 4551 C CA . ALA A 1 626 ? 18.340 26.652 -8.943 1.00 96.44 626 ALA A CA 1
ATOM 4552 C C . ALA A 1 626 ? 19.236 26.559 -7.693 1.00 96.44 626 ALA A C 1
ATOM 4554 O O . ALA A 1 626 ? 20.314 27.157 -7.649 1.00 96.44 626 ALA A O 1
ATOM 4555 N N . GLU A 1 627 ? 18.802 25.828 -6.663 1.00 95.88 627 GLU A N 1
ATOM 4556 C CA . GLU A 1 627 ? 19.619 25.519 -5.486 1.00 95.88 627 GLU A CA 1
ATOM 4557 C C . GLU A 1 627 ? 20.800 24.613 -5.858 1.00 95.88 627 GLU A C 1
ATOM 4559 O O . GLU A 1 627 ? 21.940 24.910 -5.494 1.00 95.88 627 GLU A O 1
ATOM 4564 N N . ALA A 1 628 ? 20.542 23.553 -6.631 1.00 96.25 628 ALA A N 1
ATOM 4565 C CA . ALA A 1 628 ? 21.556 22.602 -7.074 1.00 96.25 628 ALA A CA 1
ATOM 4566 C C . ALA A 1 628 ? 22.693 23.277 -7.852 1.00 96.25 628 ALA A C 1
ATOM 4568 O O . ALA A 1 628 ? 23.854 22.917 -7.671 1.00 96.25 628 ALA A O 1
ATOM 4569 N N . ASP A 1 629 ? 22.384 24.294 -8.656 1.00 95.56 629 ASP A N 1
ATOM 4570 C CA . ASP A 1 629 ? 23.369 25.017 -9.473 1.00 95.56 629 ASP A CA 1
ATOM 4571 C C . ASP A 1 629 ? 24.448 25.738 -8.665 1.00 95.56 629 ASP A C 1
ATOM 4573 O O . ASP A 1 629 ? 25.517 26.048 -9.193 1.00 95.56 629 ASP A O 1
ATOM 4577 N N . ARG A 1 630 ? 24.183 25.986 -7.380 1.00 96.56 630 ARG A N 1
ATOM 4578 C CA . ARG A 1 630 ? 25.103 26.659 -6.457 1.00 96.56 630 ARG A CA 1
ATOM 4579 C C . ARG A 1 630 ? 25.984 25.679 -5.683 1.00 96.56 630 ARG A C 1
ATOM 4581 O O . ARG A 1 630 ? 26.855 26.118 -4.935 1.00 96.56 630 ARG A O 1
ATOM 4588 N N . LEU A 1 631 ? 25.745 24.376 -5.825 1.00 96.94 631 LEU A N 1
ATOM 4589 C CA . LEU A 1 631 ? 26.483 23.334 -5.121 1.00 96.94 631 LEU A CA 1
ATOM 4590 C C . LEU A 1 631 ? 27.759 22.933 -5.885 1.00 96.94 631 LEU A C 1
ATOM 4592 O O . LEU A 1 631 ? 27.834 23.107 -7.107 1.00 96.94 631 LEU A O 1
ATOM 4596 N N . PRO A 1 632 ? 28.762 22.359 -5.195 1.00 96.94 632 PRO A N 1
ATOM 4597 C CA . PRO A 1 632 ? 29.906 21.737 -5.853 1.00 96.94 632 PRO A CA 1
ATOM 4598 C C . PRO A 1 632 ? 29.479 20.570 -6.756 1.00 96.94 632 PRO A C 1
ATOM 4600 O O . PRO A 1 632 ? 28.385 20.023 -6.619 1.00 96.94 632 PRO A O 1
ATOM 4603 N N . ALA A 1 633 ? 30.348 20.191 -7.701 1.00 95.62 633 ALA A N 1
ATOM 4604 C CA . ALA A 1 633 ? 29.988 19.260 -8.772 1.00 95.62 633 ALA A CA 1
ATOM 4605 C C . ALA A 1 633 ? 29.384 17.927 -8.276 1.00 95.62 633 ALA A C 1
ATOM 4607 O O . ALA A 1 633 ? 28.309 17.584 -8.760 1.00 95.62 633 ALA A O 1
ATOM 4608 N N . PRO A 1 634 ? 29.961 17.188 -7.305 1.00 95.25 634 PRO A N 1
ATOM 4609 C CA . PRO A 1 634 ? 29.377 15.919 -6.866 1.00 95.25 634 PRO A CA 1
ATOM 4610 C C . PRO A 1 634 ? 27.940 16.057 -6.340 1.00 95.25 634 PRO A C 1
ATOM 4612 O O . PRO A 1 634 ? 27.050 15.309 -6.754 1.00 95.25 634 PRO A O 1
ATOM 4615 N N . GLU A 1 635 ? 27.687 17.041 -5.475 1.00 95.94 635 GLU A N 1
ATOM 4616 C CA . GLU A 1 635 ? 26.360 17.284 -4.910 1.00 95.94 635 GLU A CA 1
ATOM 4617 C C . GLU A 1 635 ? 25.385 17.807 -5.970 1.00 95.94 635 GLU A C 1
ATOM 4619 O O . GLU A 1 635 ? 24.247 17.336 -6.043 1.00 95.94 635 GLU A O 1
ATOM 4624 N N . ARG A 1 636 ? 25.835 18.731 -6.828 1.00 97.44 636 ARG A N 1
ATOM 4625 C CA . ARG A 1 636 ? 25.051 19.275 -7.943 1.00 97.44 636 ARG A CA 1
ATOM 4626 C C . ARG A 1 636 ? 24.596 18.176 -8.896 1.00 97.44 636 ARG A C 1
ATOM 4628 O O . ARG A 1 636 ? 23.406 18.087 -9.186 1.00 97.44 636 ARG A O 1
ATOM 4635 N N . LEU A 1 637 ? 25.509 17.310 -9.336 1.00 97.81 637 LEU A N 1
ATOM 4636 C CA . LEU A 1 637 ? 25.199 16.202 -10.243 1.00 97.81 637 LEU A CA 1
ATOM 4637 C C . LEU A 1 637 ? 24.201 15.228 -9.620 1.00 97.81 637 LEU A C 1
ATOM 4639 O O . LEU A 1 637 ? 23.264 14.801 -10.286 1.00 97.81 637 LEU A O 1
ATOM 4643 N N . ALA A 1 638 ? 24.352 14.920 -8.331 1.00 95.81 638 ALA A N 1
ATOM 4644 C CA . ALA A 1 638 ? 23.411 14.057 -7.632 1.00 95.81 638 ALA A CA 1
ATOM 4645 C C . ALA A 1 638 ? 22.015 14.700 -7.501 1.00 95.81 638 ALA A C 1
ATOM 4647 O O . ALA A 1 638 ? 21.007 13.995 -7.512 1.00 95.81 638 ALA A O 1
ATOM 4648 N N . ARG A 1 639 ? 21.928 16.030 -7.363 1.00 96.19 639 ARG A N 1
ATOM 4649 C CA . ARG A 1 639 ? 20.649 16.762 -7.348 1.00 96.19 639 ARG A CA 1
ATOM 4650 C C . ARG A 1 639 ? 20.015 16.840 -8.734 1.00 96.19 639 ARG A C 1
ATOM 4652 O O . ARG A 1 639 ? 18.821 16.591 -8.846 1.00 96.19 639 ARG A O 1
ATOM 4659 N N . TRP A 1 640 ? 20.793 17.119 -9.778 1.00 97.62 640 TRP A N 1
ATOM 4660 C CA . TRP A 1 640 ? 20.306 17.072 -11.158 1.00 97.62 640 TRP A CA 1
ATOM 4661 C C . TRP A 1 640 ? 19.831 15.670 -11.535 1.00 97.62 640 TRP A C 1
ATOM 4663 O O . TRP A 1 640 ? 18.787 15.541 -12.160 1.00 97.62 640 TRP A O 1
ATOM 4673 N N . LEU A 1 641 ? 20.546 14.623 -11.118 1.00 96.75 641 LEU A N 1
ATOM 4674 C CA . LEU A 1 641 ? 20.152 13.240 -11.379 1.00 96.75 641 LEU A CA 1
ATOM 4675 C C . LEU A 1 641 ? 18.811 12.891 -10.724 1.00 96.75 641 LEU A C 1
ATOM 4677 O O . LEU A 1 641 ? 17.945 12.316 -11.375 1.00 96.75 641 LEU A O 1
ATOM 4681 N N . PHE A 1 642 ? 18.626 13.295 -9.466 1.00 95.25 642 PHE A N 1
ATOM 4682 C CA . PHE A 1 642 ? 17.354 13.157 -8.762 1.00 95.25 642 PHE A CA 1
ATOM 4683 C C . PHE A 1 642 ? 16.213 13.897 -9.482 1.00 95.25 642 PHE A C 1
ATOM 4685 O O . PHE A 1 642 ? 15.170 13.305 -9.738 1.00 95.25 642 PHE A O 1
ATOM 4692 N N . LEU A 1 643 ? 16.428 15.159 -9.874 1.00 95.75 643 LEU A N 1
ATOM 4693 C CA . LEU A 1 643 ? 15.421 15.963 -10.581 1.00 95.75 643 LEU A CA 1
ATOM 4694 C C . LEU A 1 643 ? 15.092 15.403 -11.970 1.00 95.75 643 LEU A C 1
ATOM 4696 O O . LEU A 1 643 ? 13.938 15.419 -12.379 1.00 95.75 643 LEU A O 1
ATOM 4700 N N . ALA A 1 644 ? 16.083 14.874 -12.687 1.00 96.00 644 ALA A N 1
ATOM 4701 C CA . ALA A 1 644 ? 15.878 14.223 -13.978 1.00 96.00 644 ALA A CA 1
ATOM 4702 C C . ALA A 1 644 ? 15.088 12.907 -13.858 1.00 96.00 644 ALA A C 1
ATOM 4704 O O . ALA A 1 644 ? 14.437 12.500 -14.817 1.00 96.00 644 ALA A O 1
ATOM 4705 N N . GLY A 1 645 ? 15.145 12.247 -12.696 1.00 92.81 645 GLY A N 1
ATOM 4706 C CA . GLY A 1 645 ? 14.369 11.045 -12.383 1.00 92.81 645 GLY A CA 1
ATOM 4707 C C . GLY A 1 645 ? 12.995 11.332 -11.778 1.00 92.81 645 GLY A C 1
ATOM 4708 O O . GLY A 1 645 ? 12.258 10.394 -11.488 1.00 92.81 645 GLY A O 1
ATOM 4709 N N . HIS A 1 646 ? 12.643 12.603 -11.565 1.00 92.06 646 HIS A N 1
ATOM 4710 C CA . HIS A 1 646 ? 11.376 12.982 -10.950 1.00 92.06 646 HIS A CA 1
ATOM 4711 C C . HIS A 1 646 ? 10.195 12.601 -11.847 1.00 92.06 646 HIS A C 1
ATOM 4713 O O . HIS A 1 646 ? 10.015 13.147 -12.933 1.00 92.06 646 HIS A O 1
ATOM 4719 N N . GLY A 1 647 ? 9.377 11.663 -11.373 1.00 85.81 647 GLY A N 1
ATOM 4720 C CA . GLY A 1 647 ? 8.214 11.137 -12.089 1.00 85.81 647 GLY A CA 1
ATOM 4721 C C . GLY A 1 647 ? 6.898 11.858 -11.789 1.00 85.81 647 GLY A C 1
ATOM 4722 O O . GLY A 1 647 ? 5.852 11.231 -11.924 1.00 85.81 647 GLY A O 1
ATOM 4723 N N . GLY A 1 648 ? 6.935 13.107 -11.311 1.00 88.50 648 GLY A N 1
ATOM 4724 C CA . GLY A 1 648 ? 5.745 13.889 -10.963 1.00 88.50 648 GLY A CA 1
ATOM 4725 C C . GLY A 1 648 ? 4.998 14.484 -12.163 1.00 88.50 648 GLY A C 1
ATOM 4726 O O . GLY A 1 648 ? 5.098 14.016 -13.296 1.00 88.50 648 GLY A O 1
ATOM 4727 N N . LEU A 1 649 ? 4.198 15.518 -11.904 1.00 91.12 649 LEU A N 1
ATOM 4728 C CA . LEU A 1 649 ? 3.358 16.186 -12.906 1.00 91.12 649 LEU A CA 1
ATOM 4729 C C . LEU A 1 649 ? 4.100 17.287 -13.676 1.00 91.12 649 LEU A C 1
ATOM 4731 O O . LEU A 1 649 ? 3.596 17.797 -14.682 1.00 91.12 649 LEU A O 1
ATOM 4735 N N . ASP A 1 650 ? 5.288 17.672 -13.219 1.00 91.94 650 ASP A N 1
ATOM 4736 C CA . ASP A 1 650 ? 6.157 18.595 -13.932 1.00 91.94 650 ASP A CA 1
ATOM 4737 C C . ASP A 1 650 ? 6.821 17.943 -15.153 1.00 91.94 650 ASP A C 1
ATOM 4739 O O . ASP A 1 650 ? 7.836 17.259 -15.060 1.00 91.94 650 ASP A O 1
ATOM 4743 N N . GLY A 1 651 ? 6.279 18.233 -16.334 1.00 85.69 651 GLY A N 1
ATOM 4744 C CA . GLY A 1 651 ? 6.839 17.773 -17.604 1.00 85.69 651 GLY A CA 1
ATOM 4745 C C . GLY A 1 651 ? 8.034 18.573 -18.141 1.00 85.69 651 GLY A C 1
ATOM 4746 O O . GLY A 1 651 ? 8.430 18.318 -19.273 1.00 85.69 651 GLY A O 1
ATOM 4747 N N . ARG A 1 652 ? 8.585 19.571 -17.427 1.00 92.19 652 ARG A N 1
ATOM 4748 C CA . ARG A 1 652 ? 9.671 20.431 -17.956 1.00 92.19 652 ARG A CA 1
ATOM 4749 C C . ARG A 1 652 ? 10.978 20.303 -17.192 1.00 92.19 652 ARG A C 1
ATOM 4751 O O . ARG A 1 652 ? 12.011 20.076 -17.817 1.00 92.19 652 ARG A O 1
ATOM 4758 N N . THR A 1 653 ? 10.964 20.487 -15.875 1.00 95.25 653 THR A N 1
ATOM 4759 C CA . THR A 1 653 ? 12.217 20.547 -15.104 1.00 95.25 653 THR A CA 1
ATOM 4760 C C . THR A 1 653 ? 13.021 19.243 -15.154 1.00 95.25 653 THR A C 1
ATOM 4762 O O . THR A 1 653 ? 14.245 19.331 -15.271 1.00 95.25 653 THR A O 1
ATOM 4765 N N . PRO A 1 654 ? 12.402 18.041 -15.171 1.00 94.75 654 PRO A N 1
ATOM 4766 C CA . PRO A 1 654 ? 13.145 16.795 -15.366 1.00 94.75 654 PRO A CA 1
ATOM 4767 C C . PRO A 1 654 ? 13.904 16.749 -16.699 1.00 94.75 654 PRO A C 1
ATOM 4769 O O . PRO A 1 654 ? 15.071 16.358 -16.733 1.00 94.75 654 PRO A O 1
ATOM 4772 N N . PHE A 1 655 ? 13.293 17.231 -17.788 1.00 94.62 655 PHE A N 1
ATOM 4773 C CA . PHE A 1 655 ? 13.958 17.345 -19.090 1.00 94.62 655 PHE A CA 1
ATOM 4774 C C . PHE A 1 655 ? 15.107 18.356 -19.064 1.00 94.62 655 PHE A C 1
ATOM 4776 O O . PHE A 1 655 ? 16.161 18.096 -19.642 1.00 94.62 655 PHE A O 1
ATOM 4783 N N . GLU A 1 656 ? 14.941 19.487 -18.376 1.00 96.38 656 GLU A N 1
ATOM 4784 C CA . GLU A 1 656 ? 16.009 20.477 -18.218 1.00 96.38 656 GLU A CA 1
ATOM 4785 C C . GLU A 1 656 ? 17.201 19.903 -17.437 1.00 96.38 656 GLU A C 1
ATOM 4787 O O . GLU A 1 656 ? 18.351 20.043 -17.859 1.00 96.38 656 GLU A O 1
ATOM 4792 N N . ALA A 1 657 ? 16.937 19.195 -16.337 1.00 97.25 657 ALA A N 1
ATOM 4793 C CA . ALA A 1 657 ? 17.966 18.510 -15.565 1.00 97.25 657 ALA A CA 1
ATOM 4794 C C . ALA A 1 657 ? 18.680 17.429 -16.400 1.00 97.25 657 ALA A C 1
ATOM 4796 O O . ALA A 1 657 ? 19.911 17.351 -16.389 1.00 97.25 657 ALA A O 1
ATOM 4797 N N . LEU A 1 658 ? 17.934 16.648 -17.188 1.00 96.69 658 LEU A N 1
ATOM 4798 C CA . LEU A 1 658 ? 18.497 15.653 -18.101 1.00 96.69 658 LEU A CA 1
ATOM 4799 C C . LEU A 1 658 ? 19.369 16.294 -19.194 1.00 96.69 658 LEU A C 1
ATOM 4801 O O . LEU A 1 658 ? 20.472 15.816 -19.460 1.00 96.69 658 LEU A O 1
ATOM 4805 N N . ALA A 1 659 ? 18.927 17.405 -19.788 1.00 96.75 659 ALA A N 1
ATOM 4806 C CA . ALA A 1 659 ? 19.695 18.140 -20.791 1.00 96.75 659 ALA A CA 1
ATOM 4807 C C . ALA A 1 659 ? 21.017 18.686 -20.221 1.00 96.75 659 ALA A C 1
ATOM 4809 O O . ALA A 1 659 ? 22.058 18.601 -20.880 1.00 96.75 659 ALA A O 1
ATOM 4810 N N . ARG A 1 660 ? 21.009 19.177 -18.973 1.00 97.44 660 ARG A N 1
ATOM 4811 C CA . ARG A 1 660 ? 22.227 19.601 -18.260 1.00 97.44 660 ARG A CA 1
ATOM 4812 C C . ARG A 1 660 ? 23.187 18.431 -18.050 1.00 97.44 660 ARG A C 1
ATOM 4814 O O . ARG A 1 660 ? 24.376 18.569 -18.328 1.00 97.44 660 ARG A O 1
ATOM 4821 N N . LEU A 1 661 ? 22.673 17.269 -17.641 1.00 97.88 661 LEU A N 1
ATOM 4822 C CA . LEU A 1 661 ? 23.477 16.055 -17.463 1.00 97.88 661 LEU A CA 1
ATOM 4823 C C . LEU A 1 661 ? 24.078 15.537 -18.778 1.00 97.88 661 LEU A C 1
ATOM 4825 O O . LEU A 1 661 ? 25.207 15.060 -18.774 1.00 97.88 661 LEU A O 1
ATOM 4829 N N . LEU A 1 662 ? 23.364 15.657 -19.901 1.00 97.00 662 LEU A N 1
ATOM 4830 C CA . LEU A 1 662 ? 23.882 15.319 -21.234 1.00 97.00 662 LEU A CA 1
ATOM 4831 C C . LEU A 1 662 ? 24.905 16.338 -21.758 1.00 97.00 662 LEU A C 1
ATOM 4833 O O . LEU A 1 662 ? 25.645 16.037 -22.697 1.00 97.00 662 LEU A O 1
ATOM 4837 N N . SER A 1 663 ? 24.972 17.526 -21.159 1.00 96.81 663 SER A N 1
ATOM 4838 C CA . SER A 1 663 ? 25.842 18.627 -21.588 1.00 96.81 663 SER A CA 1
ATOM 4839 C C . SER A 1 663 ? 27.100 18.790 -20.733 1.00 96.81 663 SER A C 1
ATOM 4841 O O . SER A 1 663 ? 27.863 19.731 -20.943 1.00 96.81 663 SER A O 1
ATOM 4843 N N . LEU A 1 664 ? 27.350 17.885 -19.780 1.00 97.19 664 LEU A N 1
ATOM 4844 C CA . LEU A 1 664 ? 28.507 17.982 -18.890 1.00 97.19 664 LEU A CA 1
ATOM 4845 C C . LEU A 1 664 ? 29.832 17.926 -19.660 1.00 97.19 664 LEU A C 1
ATOM 4847 O O . LEU A 1 664 ? 29.965 17.100 -20.574 1.00 97.19 664 LEU A O 1
ATOM 4851 N N . PRO A 1 665 ? 30.842 18.708 -19.233 1.00 95.62 665 PRO A N 1
ATOM 4852 C CA . PRO A 1 665 ? 32.227 18.483 -19.619 1.00 95.62 665 PRO A CA 1
ATOM 4853 C C . PRO A 1 665 ? 32.692 17.078 -19.219 1.00 95.62 665 PRO A C 1
ATOM 4855 O O . PRO A 1 665 ? 32.302 16.563 -18.170 1.00 95.62 665 PRO A O 1
ATOM 4858 N N . ASP A 1 666 ? 33.598 16.491 -20.004 1.00 93.44 666 ASP A N 1
ATOM 4859 C CA . ASP A 1 666 ? 34.081 15.115 -19.806 1.00 93.44 666 ASP A CA 1
ATOM 4860 C C . ASP A 1 666 ? 34.624 14.862 -18.380 1.00 93.44 666 ASP A C 1
ATOM 4862 O O . ASP A 1 666 ? 34.424 13.785 -17.818 1.00 93.44 666 ASP A O 1
ATOM 4866 N N . ALA A 1 667 ? 35.265 15.866 -17.766 1.00 95.38 667 ALA A N 1
ATOM 4867 C CA . ALA A 1 667 ? 35.797 15.778 -16.405 1.00 95.38 667 ALA A CA 1
ATOM 4868 C C . ALA A 1 667 ? 34.702 15.643 -15.329 1.00 95.38 667 ALA A C 1
ATOM 4870 O O . ALA A 1 667 ? 34.887 14.905 -14.365 1.00 95.38 667 ALA A O 1
ATOM 4871 N N . GLU A 1 668 ? 33.563 16.321 -15.496 1.00 97.25 668 GLU A N 1
ATOM 4872 C CA . GLU A 1 668 ? 32.422 16.192 -14.581 1.00 97.25 668 GLU A CA 1
ATOM 4873 C C . GLU A 1 668 ? 31.606 14.932 -14.882 1.00 97.25 668 GLU A C 1
ATOM 4875 O O . GLU A 1 668 ? 31.207 14.222 -13.960 1.00 97.25 668 GLU A O 1
ATOM 4880 N N . ALA A 1 669 ? 31.419 14.596 -16.163 1.00 96.56 669 ALA A N 1
ATOM 4881 C CA . ALA A 1 669 ? 30.730 13.373 -16.577 1.00 96.56 669 ALA A CA 1
ATOM 4882 C C . ALA A 1 669 ? 31.398 12.106 -16.007 1.00 96.56 669 ALA A C 1
ATOM 4884 O O . ALA A 1 669 ? 30.717 11.129 -15.692 1.00 96.56 669 ALA A O 1
ATOM 4885 N N . ALA A 1 670 ? 32.722 12.134 -15.804 1.00 97.19 670 ALA A N 1
ATOM 4886 C CA . ALA A 1 670 ? 33.479 11.056 -15.168 1.00 97.19 670 ALA A CA 1
ATOM 4887 C C . ALA A 1 670 ? 33.036 10.734 -13.725 1.00 97.19 670 ALA A C 1
ATOM 4889 O O . ALA A 1 670 ? 33.347 9.648 -13.235 1.00 97.19 670 ALA A O 1
ATOM 4890 N N . LEU A 1 671 ? 32.301 11.631 -13.056 1.00 97.50 671 LEU A N 1
ATOM 4891 C CA . LEU A 1 671 ? 31.760 11.417 -11.710 1.00 97.50 671 LEU A CA 1
ATOM 4892 C C . LEU A 1 671 ? 30.438 10.631 -11.714 1.00 97.50 671 LEU A C 1
ATOM 4894 O O . LEU A 1 671 ? 30.108 9.998 -10.711 1.00 97.50 671 LEU A O 1
ATOM 4898 N N . LEU A 1 672 ? 29.692 10.631 -12.829 1.00 97.19 672 LEU A N 1
ATOM 4899 C CA . LEU A 1 672 ? 28.353 10.031 -12.917 1.00 97.19 672 LEU A CA 1
ATOM 4900 C C . LEU A 1 672 ? 28.305 8.540 -12.544 1.00 97.19 672 LEU A C 1
ATOM 4902 O O . LEU A 1 672 ? 27.399 8.167 -11.798 1.00 97.19 672 LEU A O 1
ATOM 4906 N N . PRO A 1 673 ? 29.251 7.673 -12.973 1.00 96.75 673 PRO A N 1
ATOM 4907 C CA . PRO A 1 673 ? 29.231 6.267 -12.568 1.00 96.75 673 PRO A CA 1
ATOM 4908 C C . PRO A 1 673 ? 29.300 6.079 -11.045 1.00 96.75 673 PRO A C 1
ATOM 4910 O O . PRO A 1 673 ? 28.707 5.142 -10.512 1.00 96.75 673 PRO A O 1
ATOM 4913 N N . GLY A 1 674 ? 29.982 6.987 -10.335 1.00 96.44 674 GLY A N 1
ATOM 4914 C CA . GLY A 1 674 ? 30.108 6.949 -8.878 1.00 96.44 674 GLY A CA 1
ATOM 4915 C C . GLY A 1 674 ? 28.793 7.224 -8.146 1.00 96.44 674 GLY A C 1
ATOM 4916 O O . GLY A 1 674 ? 28.606 6.724 -7.034 1.00 96.44 674 GLY A O 1
ATOM 4917 N N . LEU A 1 675 ? 27.867 7.945 -8.787 1.00 95.31 675 LEU A N 1
ATOM 4918 C CA . LEU A 1 675 ? 26.560 8.306 -8.231 1.00 95.31 675 LEU A CA 1
ATOM 4919 C C . LEU A 1 675 ? 25.544 7.159 -8.259 1.00 95.31 675 LEU A C 1
ATOM 4921 O O . LEU A 1 675 ? 24.502 7.271 -7.620 1.00 95.31 675 LEU A O 1
ATOM 4925 N N . LEU A 1 676 ? 25.822 6.061 -8.972 1.00 95.31 676 LEU A N 1
ATOM 4926 C CA . LEU A 1 676 ? 24.895 4.937 -9.059 1.00 95.31 676 LEU A CA 1
ATOM 4927 C C . LEU A 1 676 ? 24.648 4.306 -7.684 1.00 95.31 676 LEU A C 1
ATOM 4929 O O . LEU A 1 676 ? 25.505 3.600 -7.156 1.00 95.31 676 LEU A O 1
ATOM 4933 N N . ALA A 1 677 ? 23.434 4.421 -7.169 1.00 91.62 677 ALA A N 1
ATOM 4934 C CA . ALA A 1 677 ? 22.994 3.685 -5.992 1.00 91.62 677 ALA A CA 1
ATOM 4935 C C . ALA A 1 677 ? 21.843 2.737 -6.372 1.00 91.62 677 ALA A C 1
ATOM 4937 O O . ALA A 1 677 ? 20.857 3.209 -6.943 1.00 91.62 677 ALA A O 1
ATOM 4938 N N . PRO A 1 678 ? 21.941 1.422 -6.087 1.00 89.38 678 PRO A N 1
ATOM 4939 C CA . PRO A 1 678 ? 20.892 0.456 -6.426 1.00 89.38 678 PRO A CA 1
ATOM 4940 C C . PRO A 1 678 ? 19.503 0.801 -5.875 1.00 89.38 678 PRO A C 1
ATOM 4942 O O . PRO A 1 678 ? 18.500 0.478 -6.506 1.00 89.38 678 PRO A O 1
ATOM 4945 N N . GLU A 1 679 ? 19.448 1.466 -4.722 1.00 88.31 679 GLU A N 1
ATOM 4946 C CA . GLU A 1 679 ? 18.217 1.897 -4.062 1.00 88.31 679 GLU A CA 1
ATOM 4947 C C . GLU A 1 679 ? 17.505 3.029 -4.820 1.00 88.31 679 GLU A C 1
ATOM 4949 O O . GLU A 1 679 ? 16.288 3.159 -4.734 1.00 88.31 679 GLU A O 1
ATOM 4954 N N . ARG A 1 680 ? 18.233 3.831 -5.611 1.00 89.81 680 ARG A N 1
ATOM 4955 C CA . ARG A 1 680 ? 17.644 4.910 -6.418 1.00 89.81 680 ARG A CA 1
ATOM 4956 C C . ARG A 1 680 ? 17.363 4.436 -7.832 1.00 89.81 680 ARG A C 1
ATOM 4958 O O . ARG A 1 680 ? 18.060 4.775 -8.789 1.00 89.81 680 ARG A O 1
ATOM 4965 N N . PHE A 1 681 ? 16.314 3.635 -7.952 1.00 88.00 681 PHE A N 1
ATOM 4966 C CA . PHE A 1 681 ? 15.930 3.025 -9.218 1.00 88.00 681 PHE A CA 1
ATOM 4967 C C . PHE A 1 681 ? 15.611 4.052 -10.321 1.00 88.00 681 PHE A C 1
ATOM 4969 O O . PHE A 1 681 ? 16.027 3.861 -11.464 1.00 88.00 681 PHE A O 1
ATOM 4976 N N . ASP A 1 682 ? 14.951 5.163 -9.987 1.00 90.00 682 ASP A N 1
ATOM 4977 C CA . ASP A 1 682 ? 14.629 6.213 -10.964 1.00 90.00 682 ASP A CA 1
ATOM 4978 C C . ASP A 1 682 ? 15.895 6.935 -11.459 1.00 90.00 682 ASP A C 1
ATOM 4980 O O . ASP A 1 682 ? 16.093 7.111 -12.662 1.00 90.00 682 ASP A O 1
ATOM 4984 N N . GLU A 1 683 ? 16.831 7.238 -10.550 1.00 94.25 683 GLU A N 1
ATOM 4985 C CA . GLU A 1 683 ? 18.159 7.769 -10.897 1.00 94.25 683 GLU A CA 1
ATOM 4986 C C . GLU A 1 683 ? 18.937 6.776 -11.787 1.00 94.25 683 GLU A C 1
ATOM 4988 O O . GLU A 1 683 ? 19.612 7.174 -12.739 1.00 94.25 683 GLU A O 1
ATOM 4993 N N . PHE A 1 684 ? 18.815 5.467 -11.538 1.00 93.75 684 PHE A N 1
ATOM 4994 C CA . PHE A 1 684 ? 19.408 4.434 -12.391 1.00 93.75 684 PHE A CA 1
ATOM 4995 C C . PHE A 1 684 ? 18.833 4.438 -13.817 1.00 93.75 684 PHE A C 1
ATOM 4997 O O . PHE A 1 684 ? 19.602 4.312 -14.775 1.00 93.75 684 PHE A O 1
ATOM 5004 N N . ILE A 1 685 ? 17.515 4.608 -13.989 1.00 91.94 685 ILE A N 1
ATOM 5005 C CA . ILE A 1 685 ? 16.887 4.722 -15.320 1.00 91.94 685 ILE A CA 1
ATOM 5006 C C . ILE A 1 685 ? 17.479 5.912 -16.085 1.00 91.94 685 ILE A C 1
ATOM 5008 O O . ILE A 1 685 ? 17.814 5.798 -17.270 1.00 91.94 685 ILE A O 1
ATOM 5012 N N . VAL A 1 686 ? 17.676 7.033 -15.395 1.00 95.69 686 VAL A N 1
ATOM 5013 C CA . VAL A 1 686 ? 18.284 8.234 -15.969 1.00 95.69 686 VAL A CA 1
ATOM 5014 C C . VAL A 1 686 ? 19.752 7.993 -16.344 1.00 95.69 686 VAL A C 1
ATOM 5016 O O . VAL A 1 686 ? 20.153 8.272 -17.477 1.00 95.69 686 VAL A O 1
ATOM 5019 N N . LEU A 1 687 ? 20.551 7.379 -15.463 1.00 96.69 687 LEU A N 1
ATOM 5020 C CA . LEU A 1 687 ? 21.943 7.005 -15.762 1.00 96.69 687 LEU A CA 1
ATOM 5021 C C . LEU A 1 687 ? 22.052 6.052 -16.958 1.00 96.69 687 LEU A C 1
ATOM 5023 O O . LEU A 1 687 ? 22.968 6.193 -17.771 1.00 96.69 687 LEU A O 1
ATOM 5027 N N . ARG A 1 688 ? 21.105 5.119 -17.113 1.00 93.38 688 ARG A N 1
ATOM 5028 C CA . ARG A 1 688 ? 21.036 4.210 -18.269 1.00 93.38 688 ARG A CA 1
ATOM 5029 C C . ARG A 1 688 ? 20.827 4.945 -19.588 1.00 93.38 688 ARG A C 1
ATOM 5031 O O . ARG A 1 688 ? 21.239 4.435 -20.626 1.00 93.38 688 ARG A O 1
ATOM 5038 N N . THR A 1 689 ? 20.246 6.135 -19.544 1.00 92.00 689 THR A N 1
ATOM 5039 C CA . THR A 1 689 ? 20.093 7.003 -20.713 1.00 92.00 689 THR A CA 1
ATOM 5040 C C . THR A 1 689 ? 21.343 7.858 -20.943 1.00 92.00 689 THR A C 1
ATOM 5042 O O . THR A 1 689 ? 21.813 7.956 -22.073 1.00 92.00 689 THR A O 1
ATOM 5045 N N . ILE A 1 690 ? 21.927 8.427 -19.883 1.00 95.31 690 ILE A N 1
ATOM 5046 C CA . ILE A 1 690 ? 23.034 9.395 -19.989 1.00 95.31 690 ILE A CA 1
ATOM 5047 C C . ILE A 1 690 ? 24.384 8.734 -20.264 1.00 95.31 690 ILE A C 1
ATOM 5049 O O . ILE A 1 690 ? 25.122 9.192 -21.133 1.00 95.31 690 ILE A O 1
ATOM 5053 N N . LEU A 1 691 ? 24.746 7.683 -19.522 1.00 95.12 691 LEU A N 1
ATOM 5054 C CA . LEU A 1 691 ? 26.094 7.108 -19.595 1.00 95.12 691 LEU A CA 1
ATOM 5055 C C . LEU A 1 691 ? 26.466 6.624 -21.008 1.00 95.12 691 LEU A C 1
ATOM 5057 O O . LEU A 1 691 ? 27.584 6.921 -21.443 1.00 95.12 691 LEU A O 1
ATOM 5061 N N . PRO A 1 692 ? 25.571 5.955 -21.769 1.00 92.00 692 PRO A N 1
ATOM 5062 C CA . PRO A 1 692 ? 25.879 5.569 -23.144 1.00 92.00 692 PRO A CA 1
ATOM 5063 C C . PRO A 1 692 ? 26.182 6.756 -24.066 1.00 92.00 692 PRO A C 1
ATOM 5065 O O . PRO A 1 692 ? 26.985 6.612 -24.983 1.00 92.00 692 PRO A O 1
ATOM 5068 N N . ALA A 1 693 ? 25.616 7.934 -23.791 1.00 94.38 693 ALA A N 1
ATOM 5069 C CA . ALA A 1 693 ? 25.775 9.132 -24.612 1.00 94.38 693 ALA A CA 1
ATOM 5070 C C . ALA A 1 693 ? 27.203 9.705 -24.616 1.00 94.38 693 ALA A C 1
ATOM 5072 O O . ALA A 1 693 ? 27.567 10.468 -25.506 1.00 94.38 693 ALA A O 1
ATOM 5073 N N . TYR A 1 694 ? 28.028 9.336 -23.634 1.00 94.00 694 TYR A N 1
ATOM 5074 C CA . TYR A 1 694 ? 29.440 9.724 -23.575 1.00 94.00 694 TYR A CA 1
ATOM 5075 C C . TYR A 1 694 ? 30.384 8.667 -24.169 1.00 94.00 694 TYR A C 1
ATOM 5077 O O . TYR A 1 694 ? 31.579 8.929 -24.345 1.00 94.00 694 TYR A O 1
ATOM 5085 N N . GLY A 1 695 ? 29.872 7.470 -24.476 1.00 91.56 695 GLY A N 1
ATOM 5086 C CA . GLY A 1 695 ? 30.619 6.399 -25.130 1.00 91.56 695 GLY A CA 1
ATOM 5087 C C . GLY A 1 695 ? 31.970 6.106 -24.466 1.00 91.56 695 GLY A C 1
ATOM 5088 O O . GLY A 1 695 ? 32.089 5.995 -23.243 1.00 91.56 695 GLY A O 1
ATOM 5089 N N . ARG A 1 696 ? 33.027 5.993 -25.284 1.00 92.06 696 ARG A N 1
ATOM 5090 C CA . ARG A 1 696 ? 34.380 5.604 -24.834 1.00 92.06 696 ARG A CA 1
ATOM 5091 C C . ARG A 1 696 ? 34.943 6.514 -23.732 1.00 92.06 696 ARG A C 1
ATOM 5093 O O . ARG A 1 696 ? 35.749 6.047 -22.929 1.00 92.06 696 ARG A O 1
ATOM 5100 N N . LYS A 1 697 ? 34.507 7.775 -23.646 1.00 92.69 697 LYS A N 1
ATOM 5101 C CA . LYS A 1 697 ? 34.995 8.746 -22.650 1.00 92.69 697 LYS A CA 1
ATOM 5102 C C . LYS A 1 697 ? 34.764 8.278 -21.209 1.00 92.69 697 LYS A C 1
ATOM 5104 O O . LYS A 1 697 ? 35.596 8.537 -20.344 1.00 92.69 697 LYS A O 1
ATOM 5109 N N . LEU A 1 698 ? 33.682 7.533 -20.960 1.00 94.06 698 LEU A N 1
ATOM 5110 C CA . LEU A 1 698 ? 33.357 7.006 -19.632 1.00 94.06 698 LEU A CA 1
ATOM 5111 C C . LEU A 1 698 ? 33.814 5.563 -19.399 1.00 94.06 698 LEU A C 1
ATOM 5113 O O . LEU A 1 698 ? 33.652 5.070 -18.286 1.00 94.06 698 LEU A O 1
ATOM 5117 N N . ALA A 1 699 ? 34.450 4.900 -20.372 1.00 94.19 699 ALA A N 1
ATOM 5118 C CA . ALA A 1 699 ? 34.881 3.506 -20.226 1.00 94.19 699 ALA A CA 1
ATOM 5119 C C . ALA A 1 699 ? 35.817 3.306 -19.018 1.00 94.19 699 ALA A C 1
ATOM 5121 O O . ALA A 1 699 ? 35.600 2.414 -18.198 1.00 94.19 699 ALA A O 1
ATOM 5122 N N . LYS A 1 700 ? 36.822 4.180 -18.856 1.00 95.94 700 LYS A N 1
ATOM 5123 C CA . LYS A 1 700 ? 37.785 4.103 -17.743 1.00 95.94 700 LYS A CA 1
ATOM 5124 C C . LYS A 1 700 ? 37.170 4.480 -16.381 1.00 95.94 700 LYS A C 1
ATOM 5126 O O . LYS A 1 700 ? 37.360 3.702 -15.444 1.00 95.94 700 LYS A O 1
ATOM 5131 N N . PRO A 1 701 ? 36.441 5.607 -16.226 1.00 96.88 701 PRO A N 1
ATOM 5132 C CA . PRO A 1 701 ? 35.712 5.898 -14.987 1.00 96.88 701 PRO A CA 1
ATOM 5133 C C . PRO A 1 701 ? 34.752 4.775 -14.576 1.00 96.88 701 PRO A C 1
ATOM 5135 O O . PRO A 1 701 ? 34.777 4.336 -13.427 1.00 96.88 701 PRO A O 1
ATOM 5138 N N . LEU A 1 702 ? 33.978 4.244 -15.528 1.00 96.56 702 LEU A N 1
ATOM 5139 C CA . LEU A 1 702 ? 33.037 3.155 -15.285 1.00 96.56 702 LEU A CA 1
ATOM 5140 C C . LEU A 1 702 ? 33.748 1.869 -14.840 1.00 96.56 702 LEU A C 1
ATOM 5142 O O . LEU A 1 702 ? 33.329 1.250 -13.866 1.00 96.56 702 LEU A O 1
ATOM 5146 N N . ALA A 1 703 ? 34.852 1.489 -15.493 1.00 96.56 703 ALA A N 1
ATOM 5147 C CA . ALA A 1 703 ? 35.647 0.324 -15.095 1.00 96.56 703 ALA A CA 1
ATOM 5148 C C . ALA A 1 703 ? 36.260 0.487 -13.690 1.00 96.56 703 ALA A C 1
ATOM 5150 O O . ALA A 1 703 ? 36.315 -0.473 -12.921 1.00 96.56 703 ALA A O 1
ATOM 5151 N N . SER A 1 704 ? 36.682 1.704 -13.331 1.00 96.88 704 SER A N 1
ATOM 5152 C CA . SER A 1 704 ? 37.205 2.020 -11.995 1.00 96.88 704 SER A CA 1
ATOM 5153 C C . SER A 1 704 ? 36.144 1.862 -10.901 1.00 96.88 704 SER A C 1
ATOM 5155 O O . SER A 1 704 ? 36.432 1.304 -9.841 1.00 96.88 704 SER A O 1
ATOM 5157 N N . GLU A 1 705 ? 34.919 2.333 -11.145 1.00 97.38 705 GLU A N 1
ATOM 5158 C CA . GLU A 1 705 ? 33.790 2.139 -10.225 1.00 97.38 705 GLU A CA 1
ATOM 5159 C C . GLU A 1 705 ? 33.356 0.668 -10.156 1.00 97.38 705 GLU A C 1
ATOM 5161 O O . GLU A 1 705 ? 33.111 0.144 -9.067 1.00 97.38 705 GLU A O 1
ATOM 5166 N N . LEU A 1 706 ? 33.324 -0.032 -11.296 1.00 97.00 706 LEU A N 1
ATOM 5167 C CA . LEU A 1 706 ? 32.992 -1.456 -11.369 1.00 97.00 706 LEU A CA 1
ATOM 5168 C C . LEU A 1 706 ? 33.956 -2.305 -10.526 1.00 97.00 706 LEU A C 1
ATOM 5170 O O . LEU A 1 706 ? 33.511 -3.184 -9.790 1.00 97.00 706 LEU A O 1
ATOM 5174 N N . ALA A 1 707 ? 35.262 -2.028 -10.601 1.00 95.69 707 ALA A N 1
ATOM 5175 C CA . ALA A 1 707 ? 36.293 -2.763 -9.865 1.00 95.69 707 ALA A CA 1
ATOM 5176 C C . ALA A 1 707 ? 36.186 -2.604 -8.337 1.00 95.69 707 ALA A C 1
ATOM 5178 O O . ALA A 1 707 ? 36.589 -3.502 -7.600 1.00 95.69 707 ALA A O 1
ATOM 5179 N N . ARG A 1 708 ? 35.637 -1.478 -7.866 1.00 96.00 708 ARG A N 1
ATOM 5180 C CA . ARG A 1 708 ? 35.416 -1.182 -6.439 1.00 96.00 708 ARG A CA 1
ATOM 5181 C C . ARG A 1 708 ? 34.050 -1.640 -5.925 1.00 96.00 708 ARG A C 1
ATOM 5183 O O . ARG A 1 708 ? 33.814 -1.597 -4.722 1.00 96.00 708 ARG A O 1
ATOM 5190 N N . SER A 1 709 ? 33.155 -2.057 -6.817 1.00 95.50 709 SER A N 1
ATOM 5191 C CA . SER A 1 709 ? 31.775 -2.406 -6.480 1.00 95.50 709 SER A CA 1
ATOM 5192 C C . SER A 1 709 ? 31.589 -3.911 -6.289 1.00 95.50 709 SER A C 1
ATOM 5194 O O . SER A 1 709 ? 32.298 -4.733 -6.871 1.00 95.50 709 SER A O 1
ATOM 5196 N N . THR A 1 710 ? 30.574 -4.282 -5.513 1.00 93.06 710 THR A N 1
ATOM 5197 C CA . THR A 1 710 ? 30.141 -5.670 -5.287 1.00 93.06 710 THR A CA 1
ATOM 5198 C C . THR A 1 710 ? 28.619 -5.791 -5.442 1.00 93.06 710 THR A C 1
ATOM 5200 O O . THR A 1 710 ? 27.925 -4.786 -5.628 1.00 93.06 710 THR A O 1
ATOM 5203 N N . GLY A 1 711 ? 28.103 -7.025 -5.431 1.00 90.69 711 GLY A N 1
ATOM 5204 C CA . GLY A 1 711 ? 26.666 -7.313 -5.407 1.00 90.69 711 GLY A CA 1
ATOM 5205 C C . GLY A 1 711 ? 25.867 -6.647 -6.532 1.00 90.69 711 GLY A C 1
ATOM 5206 O O . GLY A 1 711 ? 26.314 -6.574 -7.683 1.00 90.69 711 GLY A O 1
ATOM 5207 N N . LEU A 1 712 ? 24.688 -6.121 -6.185 1.00 90.06 712 LEU A N 1
ATOM 5208 C CA . LEU A 1 712 ? 23.784 -5.475 -7.136 1.00 90.06 712 LEU A CA 1
ATOM 5209 C C . LEU A 1 712 ? 24.398 -4.231 -7.801 1.00 90.06 712 LEU A C 1
ATOM 5211 O O . LEU A 1 712 ? 24.258 -4.064 -9.010 1.00 90.06 712 LEU A O 1
ATOM 5215 N N . ARG A 1 713 ? 25.154 -3.395 -7.070 1.00 93.50 713 ARG A N 1
ATOM 5216 C CA . ARG A 1 713 ? 25.837 -2.225 -7.665 1.00 93.50 713 ARG A CA 1
ATOM 5217 C C . ARG A 1 713 ? 26.809 -2.653 -8.763 1.00 93.50 713 ARG A C 1
ATOM 5219 O O . ARG A 1 713 ? 26.818 -2.051 -9.835 1.00 93.50 713 ARG A O 1
ATOM 5226 N N . LYS A 1 714 ? 27.595 -3.712 -8.526 1.00 95.69 714 LYS A N 1
ATOM 5227 C CA . LYS A 1 714 ? 28.510 -4.266 -9.536 1.00 95.69 714 LYS A CA 1
ATOM 5228 C C . LYS A 1 714 ? 27.752 -4.750 -10.769 1.00 95.69 714 LYS A C 1
ATOM 5230 O O . LYS A 1 714 ? 28.165 -4.447 -11.884 1.00 95.69 714 LYS A O 1
ATOM 5235 N N . GLN A 1 715 ? 26.643 -5.465 -10.574 1.00 94.25 715 GLN A N 1
ATOM 5236 C CA . GLN A 1 715 ? 25.804 -5.938 -11.676 1.00 94.25 715 GLN A CA 1
ATOM 5237 C C . GLN A 1 715 ? 25.236 -4.772 -12.501 1.00 94.25 715 GLN A C 1
ATOM 5239 O O . GLN A 1 715 ? 25.351 -4.784 -13.724 1.00 94.25 715 GLN A O 1
ATOM 5244 N N . LEU A 1 716 ? 24.685 -3.742 -11.859 1.00 94.25 716 LEU A N 1
ATOM 5245 C CA . LEU A 1 716 ? 24.123 -2.583 -12.555 1.00 94.25 716 LEU A CA 1
ATOM 5246 C C . LEU A 1 716 ? 25.194 -1.777 -13.313 1.00 94.25 716 LEU A C 1
ATOM 5248 O O . LEU A 1 716 ? 24.978 -1.435 -14.475 1.00 94.25 716 LEU A O 1
ATOM 5252 N N . LEU A 1 717 ? 26.368 -1.534 -12.706 1.00 96.31 717 LEU A N 1
ATOM 5253 C CA . LEU A 1 717 ? 27.494 -0.869 -13.383 1.00 96.31 717 LEU A CA 1
ATOM 5254 C C . LEU A 1 717 ? 27.971 -1.657 -14.600 1.00 96.31 717 LEU A C 1
ATOM 5256 O O . LEU A 1 717 ? 28.247 -1.075 -15.650 1.00 96.31 717 LEU A O 1
ATOM 5260 N N . LEU A 1 718 ? 28.057 -2.981 -14.461 1.00 96.25 718 LEU A N 1
ATOM 5261 C CA . LEU A 1 718 ? 28.453 -3.863 -15.546 1.00 96.25 718 LEU A CA 1
ATOM 5262 C C . LEU A 1 718 ? 27.485 -3.719 -16.732 1.00 96.25 718 LEU A C 1
ATOM 5264 O O . LEU A 1 718 ? 27.932 -3.595 -17.869 1.00 96.25 718 LEU A O 1
ATOM 5268 N N . GLY A 1 719 ? 26.178 -3.622 -16.480 1.00 94.12 719 GLY A N 1
ATOM 5269 C CA . GLY A 1 719 ? 25.165 -3.445 -17.525 1.00 94.12 719 GLY A CA 1
ATOM 5270 C C . GLY A 1 719 ? 25.364 -2.215 -18.426 1.00 94.12 719 GLY A C 1
ATOM 5271 O O . GLY A 1 719 ? 24.995 -2.259 -19.602 1.00 94.12 719 GLY A O 1
ATOM 5272 N N . PHE A 1 720 ? 26.010 -1.143 -17.951 1.00 95.06 720 PHE A N 1
ATOM 5273 C CA . PHE A 1 720 ? 26.287 0.041 -18.781 1.00 95.06 720 PHE A CA 1
ATOM 5274 C C . PHE A 1 720 ? 27.309 -0.216 -19.897 1.00 95.06 720 PHE A C 1
ATOM 5276 O O . PHE A 1 720 ? 27.302 0.487 -20.910 1.00 95.06 720 PHE A O 1
ATOM 5283 N N . PHE A 1 721 ? 28.129 -1.267 -19.789 1.00 94.38 721 PHE A N 1
ATOM 5284 C CA . PHE A 1 721 ? 29.069 -1.650 -20.846 1.00 94.38 721 PHE A CA 1
ATOM 5285 C C . PHE A 1 721 ? 28.380 -2.112 -22.140 1.00 94.38 721 PHE A C 1
ATOM 5287 O O . PHE A 1 721 ? 29.020 -2.110 -23.191 1.00 94.38 721 PHE A O 1
ATOM 5294 N N . ARG A 1 722 ? 27.073 -2.423 -22.108 1.00 91.12 722 ARG A N 1
ATOM 5295 C CA . ARG A 1 722 ? 26.270 -2.684 -23.320 1.00 91.12 722 ARG A CA 1
ATOM 5296 C C . ARG A 1 722 ? 26.226 -1.483 -24.262 1.00 91.12 722 ARG A C 1
ATOM 5298 O O . ARG A 1 722 ? 26.148 -1.663 -25.472 1.00 91.12 722 ARG A O 1
ATOM 5305 N N . GLY A 1 723 ? 26.269 -0.268 -23.710 1.00 88.38 723 GLY A N 1
ATOM 5306 C CA . GLY A 1 723 ? 26.233 0.979 -24.472 1.00 88.38 723 GLY A CA 1
ATOM 5307 C C . GLY A 1 723 ? 27.571 1.354 -25.111 1.00 88.38 723 GLY A C 1
ATOM 5308 O O . GLY A 1 723 ? 27.590 2.159 -26.036 1.00 88.38 723 GLY A O 1
ATOM 5309 N N . LEU A 1 724 ? 28.681 0.752 -24.676 1.00 90.19 724 LEU A N 1
ATOM 5310 C CA . LEU A 1 724 ? 30.037 1.127 -25.085 1.00 90.19 724 LEU A CA 1
ATOM 5311 C C . LEU A 1 724 ? 30.501 0.415 -26.374 1.00 90.19 724 LEU A C 1
ATOM 5313 O O . LEU A 1 724 ? 29.836 -0.511 -26.857 1.00 90.19 724 LEU A O 1
ATOM 5317 N N . PRO A 1 725 ? 31.640 0.830 -26.973 1.00 89.25 725 PRO A N 1
ATOM 5318 C CA . PRO A 1 725 ? 32.264 0.072 -28.054 1.00 89.25 725 PRO A CA 1
ATOM 5319 C C . PRO A 1 725 ? 32.533 -1.380 -27.641 1.00 89.25 725 PRO A C 1
ATOM 5321 O O . PRO A 1 725 ? 32.951 -1.639 -26.511 1.00 89.25 725 PRO A O 1
ATOM 5324 N N . ALA A 1 726 ? 32.351 -2.322 -28.573 1.00 90.38 726 ALA A N 1
ATOM 5325 C CA . ALA A 1 726 ? 32.399 -3.758 -28.279 1.00 90.38 726 ALA A CA 1
ATOM 5326 C C . ALA A 1 726 ? 33.697 -4.205 -27.584 1.00 90.38 726 ALA A C 1
ATOM 5328 O O . ALA A 1 726 ? 33.639 -5.060 -26.708 1.00 90.38 726 ALA A O 1
ATOM 5329 N N . ALA A 1 727 ? 34.841 -3.602 -27.924 1.00 90.56 727 ALA A N 1
ATOM 5330 C CA . ALA A 1 727 ? 36.132 -3.904 -27.301 1.00 90.56 727 ALA A CA 1
ATOM 5331 C C . ALA A 1 727 ? 36.181 -3.574 -25.796 1.00 90.56 727 ALA A C 1
ATOM 5333 O O . ALA A 1 727 ? 36.789 -4.317 -25.030 1.00 90.56 727 ALA A O 1
ATOM 5334 N N . GLU A 1 728 ? 35.524 -2.492 -25.366 1.00 92.25 728 GLU A N 1
ATOM 5335 C CA . GLU A 1 728 ? 35.458 -2.114 -23.948 1.00 92.25 728 GLU A CA 1
ATOM 5336 C C . GLU A 1 728 ? 34.512 -3.053 -23.193 1.00 92.25 728 GLU A C 1
ATOM 5338 O O . GLU A 1 728 ? 34.839 -3.567 -22.123 1.00 92.25 728 GLU A O 1
ATOM 5343 N N . GLY A 1 729 ? 33.332 -3.309 -23.769 1.00 92.25 729 GLY A N 1
ATOM 5344 C CA . GLY A 1 729 ? 32.306 -4.108 -23.107 1.00 92.25 729 GLY A CA 1
ATOM 5345 C C . GLY A 1 729 ? 32.612 -5.603 -23.054 1.00 92.25 729 GLY A C 1
ATOM 5346 O O . GLY A 1 729 ? 32.349 -6.237 -22.031 1.00 92.25 729 GLY A O 1
ATOM 5347 N N . SER A 1 730 ? 33.221 -6.173 -24.101 1.00 93.75 730 SER A N 1
ATOM 5348 C CA . SER A 1 730 ? 33.583 -7.596 -24.124 1.00 93.75 730 SER A CA 1
ATOM 5349 C C . SER A 1 730 ? 34.663 -7.931 -23.099 1.00 93.75 730 SER A C 1
ATOM 5351 O O . SER A 1 730 ? 34.574 -8.973 -22.451 1.00 93.75 730 SER A O 1
ATOM 5353 N N . ALA A 1 731 ? 35.641 -7.041 -22.896 1.00 92.25 731 ALA A N 1
ATOM 5354 C CA . ALA A 1 731 ? 36.706 -7.233 -21.919 1.00 92.25 731 ALA A CA 1
ATOM 5355 C C . ALA A 1 731 ? 36.154 -7.302 -20.486 1.00 92.25 731 ALA A C 1
ATOM 5357 O O . ALA A 1 731 ? 36.488 -8.220 -19.734 1.00 92.25 731 ALA A O 1
ATOM 5358 N N . GLN A 1 732 ? 35.259 -6.375 -20.124 1.00 95.12 732 GLN A N 1
ATOM 5359 C CA . GLN A 1 732 ? 34.644 -6.364 -18.794 1.00 95.12 732 GLN A CA 1
ATOM 5360 C C . GLN A 1 732 ? 33.684 -7.538 -18.590 1.00 95.12 732 GLN A C 1
ATOM 5362 O O . GLN A 1 732 ? 33.713 -8.176 -17.539 1.00 95.12 732 GLN A O 1
ATOM 5367 N N . ALA A 1 733 ? 32.881 -7.881 -19.601 1.00 94.56 733 ALA A N 1
ATOM 5368 C CA . ALA A 1 733 ? 32.007 -9.048 -19.540 1.00 94.56 733 ALA A CA 1
ATOM 5369 C C . ALA A 1 733 ? 32.806 -10.356 -19.385 1.00 94.56 733 ALA A C 1
ATOM 5371 O O . ALA A 1 733 ? 32.469 -11.195 -18.550 1.00 94.56 733 ALA A O 1
ATOM 5372 N N . ALA A 1 734 ? 33.908 -10.519 -20.123 1.00 93.12 734 ALA A N 1
ATOM 5373 C CA . ALA A 1 734 ? 34.777 -11.688 -20.001 1.00 93.12 734 ALA A CA 1
ATOM 5374 C C . ALA A 1 734 ? 35.394 -11.806 -18.597 1.00 93.12 734 ALA A C 1
ATOM 5376 O O . ALA A 1 734 ? 35.428 -12.900 -18.031 1.00 93.12 734 ALA A O 1
ATOM 5377 N N . ALA A 1 735 ? 35.826 -10.688 -18.002 1.00 92.62 735 ALA A N 1
ATOM 5378 C CA . ALA A 1 735 ? 36.329 -10.664 -16.629 1.00 92.62 735 ALA A CA 1
ATOM 5379 C C . ALA A 1 735 ? 35.239 -11.036 -15.603 1.00 92.62 735 ALA A C 1
ATOM 5381 O O . ALA A 1 735 ? 35.492 -11.795 -14.667 1.00 92.62 735 ALA A O 1
ATOM 5382 N N . ALA A 1 736 ? 34.012 -10.554 -15.810 1.00 95.56 736 ALA A N 1
ATOM 5383 C CA . ALA A 1 736 ? 32.862 -10.800 -14.942 1.00 95.56 736 ALA A CA 1
ATOM 5384 C C . ALA A 1 736 ? 32.278 -12.224 -15.048 1.00 95.56 736 ALA A C 1
ATOM 5386 O O . ALA A 1 736 ? 31.521 -12.646 -14.174 1.00 95.56 736 ALA A O 1
ATOM 5387 N N . TRP A 1 737 ? 32.651 -13.007 -16.067 1.00 89.69 737 TRP A N 1
ATOM 5388 C CA . TRP A 1 737 ? 32.166 -14.382 -16.251 1.00 89.69 737 TRP A CA 1
ATOM 5389 C C . TRP A 1 737 ? 32.486 -15.309 -15.067 1.00 89.69 737 TRP A C 1
ATOM 5391 O O . TRP A 1 737 ? 31.759 -16.266 -14.800 1.00 89.69 737 TRP A O 1
ATOM 5401 N N . ARG A 1 738 ? 33.578 -15.027 -14.346 1.00 89.31 738 ARG A N 1
ATOM 5402 C CA . ARG A 1 738 ? 34.039 -15.802 -13.182 1.00 89.31 738 ARG A CA 1
ATOM 5403 C C . ARG A 1 738 ? 33.671 -15.165 -11.841 1.00 89.31 738 ARG A C 1
ATOM 5405 O O . ARG A 1 738 ? 34.198 -15.586 -10.816 1.00 89.31 738 ARG A O 1
ATOM 5412 N N . ASP A 1 739 ? 32.810 -14.149 -11.837 1.00 94.75 739 ASP A N 1
ATOM 5413 C CA . ASP A 1 739 ? 32.385 -13.501 -10.596 1.00 94.75 739 ASP A CA 1
ATOM 5414 C C . ASP A 1 739 ? 31.650 -14.490 -9.680 1.00 94.75 739 ASP A C 1
ATOM 5416 O O . ASP A 1 739 ? 30.968 -15.395 -10.163 1.00 94.75 739 ASP A O 1
ATOM 5420 N N . ALA A 1 740 ? 31.777 -14.333 -8.361 1.00 92.38 740 ALA A N 1
ATOM 5421 C CA . ALA A 1 740 ? 31.085 -15.178 -7.391 1.00 92.38 740 ALA A CA 1
ATOM 5422 C C . ALA A 1 740 ? 29.563 -14.942 -7.410 1.00 92.38 740 ALA A C 1
ATOM 5424 O O . ALA A 1 740 ? 28.790 -15.887 -7.219 1.00 92.38 740 ALA A O 1
ATOM 5425 N N . ASP A 1 741 ? 29.120 -13.721 -7.718 1.00 91.25 741 ASP A N 1
ATOM 5426 C CA . ASP A 1 741 ? 27.705 -13.371 -7.808 1.00 91.25 741 ASP A CA 1
ATOM 5427 C C . ASP A 1 741 ? 27.108 -13.828 -9.152 1.00 91.25 741 ASP A C 1
ATOM 5429 O O . ASP A 1 741 ? 27.517 -13.410 -10.239 1.00 91.25 741 ASP A O 1
ATOM 5433 N N . VAL A 1 742 ? 26.089 -14.689 -9.088 1.00 89.75 742 VAL A N 1
ATOM 5434 C CA . VAL A 1 742 ? 25.393 -15.209 -10.275 1.00 89.75 742 VAL A CA 1
ATOM 5435 C C . VAL A 1 742 ? 24.713 -14.112 -11.094 1.00 89.75 742 VAL A C 1
ATOM 5437 O O . VAL A 1 742 ? 24.607 -14.239 -12.315 1.00 89.75 742 VAL A O 1
ATOM 5440 N N . ARG A 1 743 ? 24.288 -13.019 -10.452 1.00 89.12 743 ARG A N 1
ATOM 5441 C CA . ARG A 1 743 ? 23.655 -11.873 -11.116 1.00 89.12 743 ARG A CA 1
ATOM 5442 C C . ARG A 1 743 ? 24.660 -11.167 -12.019 1.00 89.12 743 ARG A C 1
ATOM 5444 O O . ARG A 1 743 ? 24.337 -10.858 -13.162 1.00 89.12 743 ARG A O 1
ATOM 5451 N N . VAL A 1 744 ? 25.893 -11.002 -11.538 1.00 93.94 744 VAL A N 1
ATOM 5452 C CA . VAL A 1 744 ? 27.007 -10.424 -12.301 1.00 93.94 744 VAL A CA 1
ATOM 5453 C C . VAL A 1 744 ? 27.369 -11.324 -13.486 1.00 93.94 744 VAL A C 1
ATOM 5455 O O . VAL A 1 744 ? 27.476 -10.836 -14.611 1.00 93.94 744 VAL A O 1
ATOM 5458 N N . ARG A 1 745 ? 27.459 -12.646 -13.279 1.00 93.75 745 ARG A N 1
ATOM 5459 C CA . ARG A 1 745 ? 27.714 -13.603 -14.374 1.00 93.75 745 ARG A CA 1
ATOM 5460 C C . ARG A 1 745 ? 26.619 -13.578 -15.446 1.00 93.75 745 ARG A C 1
ATOM 5462 O O . ARG A 1 745 ? 26.916 -13.578 -16.639 1.00 93.75 745 ARG A O 1
ATOM 5469 N N . ARG A 1 746 ? 25.347 -13.535 -15.036 1.00 90.88 746 ARG A N 1
ATOM 5470 C CA . ARG A 1 746 ? 24.202 -13.434 -15.956 1.00 90.88 746 ARG A CA 1
ATOM 5471 C C . ARG A 1 746 ? 24.245 -12.135 -16.758 1.00 90.88 746 ARG A C 1
ATOM 5473 O O . ARG A 1 746 ? 24.003 -12.158 -17.963 1.00 90.88 746 ARG A O 1
ATOM 5480 N N . GLU A 1 747 ? 24.552 -11.020 -16.105 1.00 93.31 747 GLU A N 1
ATOM 5481 C CA . GLU A 1 747 ? 24.678 -9.725 -16.771 1.00 93.31 747 GLU A CA 1
ATOM 5482 C C . GLU A 1 747 ? 25.816 -9.732 -17.799 1.00 93.31 747 GLU A C 1
ATOM 5484 O O . GLU A 1 747 ? 25.615 -9.291 -18.929 1.00 93.31 747 GLU A O 1
ATOM 5489 N N . ALA A 1 748 ? 26.964 -10.327 -17.459 1.00 94.75 748 ALA A N 1
ATOM 5490 C CA . ALA A 1 748 ? 28.082 -10.513 -18.381 1.00 94.75 748 ALA A CA 1
ATOM 5491 C C . ALA A 1 748 ? 27.674 -11.279 -19.652 1.00 94.75 748 ALA A C 1
ATOM 5493 O O . ALA A 1 748 ? 27.983 -10.852 -20.765 1.00 94.75 748 ALA A O 1
ATOM 5494 N N . ALA A 1 749 ? 26.926 -12.377 -19.503 1.00 92.25 749 ALA A N 1
ATOM 5495 C CA . ALA A 1 749 ? 26.387 -13.118 -20.642 1.00 92.25 749 ALA A CA 1
ATOM 5496 C C . ALA A 1 749 ? 25.428 -12.258 -21.485 1.00 92.25 749 ALA A C 1
ATOM 5498 O O . ALA A 1 749 ? 25.520 -12.250 -22.713 1.00 92.25 749 ALA A O 1
ATOM 5499 N N . GLY A 1 750 ? 24.550 -11.489 -20.830 1.00 91.25 750 GLY A N 1
ATOM 5500 C CA . GLY A 1 750 ? 23.620 -10.571 -21.491 1.00 91.25 750 GLY A CA 1
ATOM 5501 C C . GLY A 1 750 ? 24.315 -9.462 -22.285 1.00 91.25 750 GLY A C 1
ATOM 5502 O O . GLY A 1 750 ? 23.845 -9.097 -23.362 1.00 91.25 750 GLY A O 1
ATOM 5503 N N . ILE A 1 751 ? 25.454 -8.960 -21.801 1.00 92.75 751 ILE A N 1
ATOM 5504 C CA . ILE A 1 751 ? 26.282 -7.991 -22.529 1.00 92.75 751 ILE A CA 1
ATOM 5505 C C . ILE A 1 751 ? 26.859 -8.608 -23.792 1.00 92.75 751 ILE A C 1
ATOM 5507 O O . ILE A 1 751 ? 26.724 -8.018 -24.858 1.00 92.75 751 ILE A O 1
ATOM 5511 N N . LEU A 1 752 ? 27.479 -9.787 -23.693 1.00 90.94 752 LEU A N 1
ATOM 5512 C CA . LEU A 1 752 ? 28.059 -10.458 -24.858 1.00 90.94 752 LEU A CA 1
ATOM 5513 C C . LEU A 1 752 ? 26.984 -10.756 -25.906 1.00 90.94 752 LEU A C 1
ATOM 5515 O O . LEU A 1 752 ? 27.182 -10.457 -27.081 1.00 90.94 752 LEU A O 1
ATOM 5519 N N . ALA A 1 753 ? 25.826 -11.263 -25.475 1.00 90.25 753 ALA A N 1
ATOM 5520 C CA . ALA A 1 753 ? 24.692 -11.493 -26.361 1.00 90.25 753 ALA A CA 1
ATOM 5521 C C . ALA A 1 753 ? 24.254 -10.197 -27.060 1.00 90.25 753 ALA A C 1
ATOM 5523 O O . ALA A 1 753 ? 24.140 -10.176 -28.278 1.00 90.25 753 ALA A O 1
ATOM 5524 N N . SER A 1 754 ? 24.082 -9.103 -26.310 1.00 89.25 754 SER A N 1
ATOM 5525 C CA . SER A 1 754 ? 23.645 -7.812 -26.852 1.00 89.25 754 SER A CA 1
ATOM 5526 C C . SER A 1 754 ? 24.671 -7.166 -27.789 1.00 89.25 754 SER A C 1
ATOM 5528 O O . SER A 1 754 ? 24.289 -6.623 -28.824 1.00 89.25 754 SER A O 1
ATOM 5530 N N . LEU A 1 755 ? 25.967 -7.222 -27.459 1.00 90.19 755 LEU A N 1
ATOM 5531 C CA . LEU A 1 755 ? 27.036 -6.611 -28.256 1.00 90.19 755 LEU A CA 1
ATOM 5532 C C . LEU A 1 755 ? 27.213 -7.283 -29.620 1.00 90.19 755 LEU A C 1
ATOM 5534 O O . LEU A 1 755 ? 27.579 -6.606 -30.580 1.00 90.19 755 LEU A O 1
ATOM 5538 N N . PHE A 1 756 ? 26.951 -8.589 -29.698 1.00 90.88 756 PHE A N 1
ATOM 5539 C CA . PHE A 1 756 ? 27.127 -9.388 -30.910 1.00 90.88 756 PHE A CA 1
ATOM 5540 C C . PHE A 1 756 ? 25.806 -9.801 -31.576 1.00 90.88 756 PHE A C 1
ATOM 5542 O O . PHE A 1 756 ? 25.805 -10.642 -32.475 1.00 90.88 756 PHE A O 1
ATOM 5549 N N . ASP A 1 757 ? 24.686 -9.201 -31.167 1.00 89.62 757 ASP A N 1
ATOM 5550 C CA . ASP A 1 757 ? 23.369 -9.510 -31.717 1.00 89.62 757 ASP A CA 1
ATOM 5551 C C . ASP A 1 757 ? 23.218 -8.996 -33.159 1.00 89.62 757 ASP A C 1
ATOM 5553 O O . ASP A 1 757 ? 23.396 -7.806 -33.441 1.00 89.62 757 ASP A O 1
ATOM 5557 N N . ARG A 1 758 ? 22.857 -9.908 -34.066 1.00 92.12 758 ARG A N 1
ATOM 5558 C CA . ARG A 1 758 ? 22.637 -9.678 -35.502 1.00 92.12 758 ARG A CA 1
ATOM 5559 C C . ARG A 1 758 ? 21.196 -9.924 -35.947 1.00 92.12 758 ARG A C 1
ATOM 5561 O O . ARG A 1 758 ? 20.944 -9.972 -37.149 1.00 92.12 758 ARG A O 1
ATOM 5568 N N . GLN A 1 759 ? 20.254 -10.110 -35.022 1.00 86.94 759 GLN A N 1
ATOM 5569 C CA . GLN A 1 759 ? 18.852 -10.307 -35.387 1.00 86.94 759 GLN A CA 1
ATOM 5570 C C . GLN A 1 759 ? 18.349 -9.148 -36.262 1.00 86.94 759 GLN A C 1
ATOM 5572 O O . GLN A 1 759 ? 18.624 -7.983 -35.992 1.00 86.94 759 GLN A O 1
ATOM 5577 N N . LEU A 1 760 ? 17.621 -9.473 -37.331 1.00 76.94 760 LEU A N 1
ATOM 5578 C CA . LEU A 1 760 ? 17.117 -8.505 -38.317 1.00 76.94 760 LEU A CA 1
ATOM 5579 C C . LEU A 1 760 ? 15.635 -8.152 -38.109 1.00 76.94 760 LEU A C 1
ATOM 5581 O O . LEU A 1 760 ? 15.040 -7.531 -38.983 1.00 76.94 760 LEU A O 1
ATOM 5585 N N . GLY A 1 761 ? 15.040 -8.592 -36.994 1.00 74.62 761 GLY A N 1
ATOM 5586 C CA . GLY A 1 761 ? 13.617 -8.419 -36.702 1.00 74.62 761 GLY A CA 1
ATOM 5587 C C . GLY A 1 761 ? 13.182 -6.956 -36.580 1.00 74.62 761 GLY A C 1
ATOM 5588 O O . GLY A 1 761 ? 13.971 -6.031 -36.758 1.00 74.62 761 GLY A O 1
ATOM 5589 N N . GLU A 1 762 ? 11.909 -6.757 -36.235 1.00 68.75 762 GLU A N 1
ATOM 5590 C CA . GLU A 1 762 ? 11.312 -5.423 -36.068 1.00 68.75 762 GLU A CA 1
ATOM 5591 C C . GLU A 1 762 ? 12.098 -4.510 -35.114 1.00 68.75 762 GLU A C 1
ATOM 5593 O O . GLU A 1 762 ? 12.170 -3.300 -35.332 1.00 68.75 762 GLU A O 1
ATOM 5598 N N . GLU A 1 763 ? 12.737 -5.097 -34.102 1.00 73.75 763 GLU A N 1
ATOM 5599 C CA . GLU A 1 763 ? 13.783 -4.468 -33.306 1.00 73.75 763 GLU A CA 1
ATOM 5600 C C . GLU A 1 763 ? 15.123 -5.161 -33.611 1.00 73.75 763 GLU A C 1
ATOM 5602 O O . GLU A 1 763 ? 15.420 -6.205 -33.029 1.00 73.75 763 GLU A O 1
ATOM 5607 N N . PRO A 1 764 ? 15.957 -4.625 -34.522 1.00 78.75 764 PRO A N 1
ATOM 5608 C CA . PRO A 1 764 ? 17.180 -5.312 -34.926 1.00 78.75 764 PRO A CA 1
ATOM 5609 C C . PRO A 1 764 ? 18.206 -5.366 -33.788 1.00 78.75 764 PRO A C 1
ATOM 5611 O O . PRO A 1 764 ? 18.347 -4.406 -33.026 1.00 78.75 764 PRO A O 1
ATOM 5614 N N . GLY A 1 765 ? 18.973 -6.450 -33.712 1.00 85.19 765 GLY A N 1
ATOM 5615 C CA . GLY A 1 765 ? 20.120 -6.587 -32.818 1.00 85.19 765 GLY A CA 1
ATOM 5616 C C . GLY A 1 765 ? 21.151 -5.474 -33.031 1.00 85.19 765 GLY A C 1
ATOM 5617 O O . GLY A 1 765 ? 21.175 -4.815 -34.075 1.00 85.19 765 GLY A O 1
ATOM 5618 N N . ARG A 1 766 ? 22.020 -5.237 -32.041 1.00 88.75 766 ARG A N 1
ATOM 5619 C CA . ARG A 1 766 ? 22.929 -4.074 -32.029 1.00 88.75 766 ARG A CA 1
ATOM 5620 C C . ARG A 1 766 ? 23.803 -3.976 -33.280 1.00 88.75 766 ARG A C 1
ATOM 5622 O O . ARG A 1 766 ? 23.952 -2.878 -33.806 1.00 88.75 766 ARG A O 1
ATOM 5629 N N . ILE A 1 767 ? 24.365 -5.083 -33.775 1.00 90.19 767 ILE A N 1
ATOM 5630 C CA . ILE A 1 767 ? 25.208 -5.051 -34.981 1.00 90.19 767 ILE A CA 1
ATOM 5631 C C . ILE A 1 767 ? 24.380 -4.641 -36.198 1.00 90.19 767 ILE A C 1
ATOM 5633 O O . ILE A 1 767 ? 24.769 -3.721 -36.911 1.00 90.19 767 ILE A O 1
ATOM 5637 N N . ALA A 1 768 ? 23.224 -5.276 -36.399 1.00 89.19 768 ALA A N 1
ATOM 5638 C CA . ALA A 1 768 ? 22.340 -4.960 -37.516 1.00 89.19 768 ALA A CA 1
ATOM 5639 C C . ALA A 1 768 ? 21.878 -3.494 -37.474 1.00 89.19 768 ALA A C 1
ATOM 5641 O O . ALA A 1 768 ? 21.850 -2.814 -38.498 1.00 89.19 768 ALA A O 1
ATOM 5642 N N . PHE A 1 769 ? 21.568 -2.987 -36.281 1.00 89.19 769 PHE A N 1
ATOM 5643 C CA . PHE A 1 769 ? 21.220 -1.589 -36.062 1.00 89.19 769 PHE A CA 1
ATOM 5644 C C . PHE A 1 769 ? 22.359 -0.623 -36.442 1.00 89.19 769 PHE A C 1
ATOM 5646 O O . PHE A 1 769 ? 22.120 0.369 -37.135 1.00 89.19 769 PHE A O 1
ATOM 5653 N N . LEU A 1 770 ? 23.599 -0.911 -36.036 1.00 89.19 770 LEU A N 1
ATOM 5654 C CA . LEU A 1 770 ? 24.758 -0.076 -36.365 1.00 89.19 770 LEU A CA 1
ATOM 5655 C C . LEU A 1 770 ? 25.099 -0.116 -37.862 1.00 89.19 770 LEU A C 1
ATOM 5657 O O . LEU A 1 770 ? 25.366 0.931 -38.446 1.00 89.19 770 LEU A O 1
ATOM 5661 N N . GLU A 1 771 ? 25.046 -1.292 -38.497 1.00 90.06 771 GLU A N 1
ATOM 5662 C CA . GLU A 1 771 ? 25.260 -1.456 -39.944 1.00 90.06 771 GLU A CA 1
ATOM 5663 C C . GLU A 1 771 ? 24.229 -0.644 -40.753 1.00 90.06 771 GLU A C 1
ATOM 5665 O O . GLU A 1 771 ? 24.592 0.070 -41.690 1.00 90.06 771 GLU A O 1
ATOM 5670 N N . GLN A 1 772 ? 22.954 -0.686 -40.349 1.00 86.19 772 GLN A N 1
ATOM 5671 C CA . GLN A 1 772 ? 21.884 0.111 -40.961 1.00 86.19 772 GLN A CA 1
ATOM 5672 C C . GLN A 1 772 ? 22.101 1.615 -40.761 1.00 86.19 772 GLN A C 1
ATOM 5674 O O . GLN A 1 772 ? 21.987 2.384 -41.714 1.00 86.19 772 GLN A O 1
ATOM 5679 N N . THR A 1 773 ? 22.453 2.037 -39.545 1.00 86.31 773 THR A N 1
ATOM 5680 C CA . THR A 1 773 ? 22.724 3.450 -39.236 1.00 86.31 773 THR A CA 1
ATOM 5681 C C . THR A 1 773 ? 23.890 3.983 -40.072 1.00 86.31 773 THR A C 1
ATOM 5683 O O . THR A 1 773 ? 23.777 5.042 -40.688 1.00 86.31 773 THR A O 1
ATOM 5686 N N . LEU A 1 774 ? 24.979 3.217 -40.187 1.00 87.38 774 LEU A N 1
ATOM 5687 C CA . LEU A 1 774 ? 26.134 3.580 -41.010 1.00 87.38 774 LEU A CA 1
ATOM 5688 C C . LEU A 1 774 ? 25.759 3.734 -42.492 1.00 87.38 774 LEU A C 1
ATOM 5690 O O . LEU A 1 774 ? 26.197 4.685 -43.140 1.00 87.38 774 LEU A O 1
ATOM 5694 N N . ALA A 1 775 ? 24.920 2.841 -43.024 1.00 87.00 775 ALA A N 1
ATOM 5695 C CA . ALA A 1 775 ? 24.438 2.934 -44.400 1.00 87.00 775 ALA A CA 1
ATOM 5696 C C . ALA A 1 775 ? 23.611 4.211 -44.651 1.00 87.00 775 ALA A C 1
ATOM 5698 O O . ALA A 1 775 ? 23.719 4.808 -45.722 1.00 87.00 775 ALA A O 1
ATOM 5699 N N . LEU A 1 776 ? 22.824 4.664 -43.667 1.00 84.44 776 LEU A N 1
ATOM 5700 C CA . LEU A 1 776 ? 22.061 5.917 -43.750 1.00 84.44 776 LEU A CA 1
ATOM 5701 C C . LEU A 1 776 ? 22.961 7.158 -43.734 1.00 84.44 776 LEU A C 1
ATOM 5703 O O . LEU A 1 776 ? 22.688 8.117 -44.461 1.00 84.44 776 LEU A O 1
ATOM 5707 N N . CYS A 1 777 ? 24.024 7.135 -42.929 1.00 81.19 777 CYS A N 1
ATOM 5708 C CA . CYS A 1 777 ? 25.017 8.208 -42.870 1.00 81.19 777 CYS A CA 1
ATOM 5709 C C . CYS A 1 777 ? 25.874 8.275 -44.144 1.00 81.19 777 CYS A C 1
ATOM 5711 O O . CYS A 1 777 ? 26.257 9.359 -44.567 1.00 81.19 777 CYS A O 1
ATOM 5713 N N . GLY A 1 778 ? 26.149 7.130 -44.776 1.00 83.00 778 GLY A N 1
ATOM 5714 C CA . GLY A 1 778 ? 26.948 7.025 -46.000 1.00 83.00 778 GLY A CA 1
ATOM 5715 C C . GLY A 1 778 ? 26.192 7.300 -47.305 1.00 83.00 778 GLY A C 1
ATOM 5716 O O . GLY A 1 778 ? 26.703 6.966 -48.375 1.00 83.00 778 GLY A O 1
ATOM 5717 N N . ARG A 1 779 ? 24.969 7.850 -47.251 1.00 84.38 779 ARG A N 1
ATOM 5718 C CA . ARG A 1 779 ? 24.167 8.123 -48.455 1.00 84.38 779 ARG A CA 1
ATOM 5719 C C . ARG A 1 779 ? 24.825 9.208 -49.329 1.00 84.38 779 ARG A C 1
ATOM 5721 O O . ARG A 1 779 ? 25.356 10.171 -48.781 1.00 84.38 779 ARG A O 1
ATOM 5728 N N . PRO A 1 780 ? 24.745 9.106 -50.673 1.00 82.75 780 PRO A N 1
ATOM 5729 C CA . PRO A 1 780 ? 25.392 10.058 -51.587 1.00 82.75 780 PRO A CA 1
ATOM 5730 C C . PRO A 1 780 ? 24.871 11.493 -51.459 1.00 82.75 780 PRO A C 1
ATOM 5732 O O . PRO A 1 780 ? 25.623 12.439 -51.669 1.00 82.75 780 PRO A O 1
ATOM 5735 N N . ASP A 1 781 ? 23.586 11.639 -51.130 1.00 84.88 781 ASP A N 1
ATOM 5736 C CA . ASP A 1 781 ? 22.927 12.918 -50.885 1.00 84.88 781 ASP A CA 1
ATOM 5737 C C . ASP A 1 781 ? 22.356 12.935 -49.455 1.00 84.88 781 ASP A C 1
ATOM 5739 O O . ASP A 1 781 ? 21.293 12.356 -49.203 1.00 84.88 781 ASP A O 1
ATOM 5743 N N . PRO A 1 782 ? 23.052 13.572 -48.496 1.00 74.88 782 PRO A N 1
ATOM 5744 C CA . PRO A 1 782 ? 22.572 13.719 -47.124 1.00 74.88 782 PRO A CA 1
ATOM 5745 C C . PRO A 1 782 ? 21.278 14.536 -47.011 1.00 74.88 782 PRO A C 1
ATOM 5747 O O . PRO A 1 782 ? 20.555 14.375 -46.027 1.00 74.88 782 PRO A O 1
ATOM 5750 N N . ALA A 1 783 ? 20.976 15.389 -47.999 1.00 77.94 783 ALA A N 1
ATOM 5751 C CA . ALA A 1 783 ? 19.760 16.199 -48.037 1.00 77.94 783 ALA A CA 1
ATOM 5752 C C . ALA A 1 783 ? 18.546 15.422 -48.574 1.00 77.94 783 ALA A C 1
ATOM 5754 O O . ALA A 1 783 ? 17.408 15.865 -48.400 1.00 77.94 783 ALA A O 1
ATOM 5755 N N . ALA A 1 784 ? 18.756 14.249 -49.184 1.00 83.19 784 ALA A N 1
ATOM 5756 C CA . ALA A 1 784 ? 17.669 13.397 -49.641 1.00 83.19 784 ALA A CA 1
ATOM 5757 C C . ALA A 1 784 ? 16.862 12.826 -48.453 1.00 83.19 784 ALA A C 1
ATOM 5759 O O . ALA A 1 784 ? 17.456 12.387 -47.451 1.00 83.19 784 ALA A O 1
ATOM 5760 N N . PRO A 1 785 ? 15.519 12.741 -48.568 1.00 83.19 785 PRO A N 1
ATOM 5761 C CA . PRO A 1 785 ? 14.661 12.175 -47.530 1.00 83.19 785 PRO A CA 1
ATOM 5762 C C . PRO A 1 785 ? 15.148 10.800 -47.068 1.00 83.19 785 PRO A C 1
ATOM 5764 O O . PRO A 1 785 ? 15.545 9.959 -47.879 1.00 83.19 785 PRO A O 1
ATOM 5767 N N . VAL A 1 786 ? 15.160 10.575 -45.755 1.00 84.06 786 VAL A N 1
ATOM 5768 C CA . VAL A 1 786 ? 15.460 9.255 -45.185 1.00 84.06 786 VAL A CA 1
ATOM 5769 C C . VAL A 1 786 ? 14.305 8.308 -45.536 1.00 84.06 786 VAL A C 1
ATOM 5771 O O . VAL A 1 786 ? 13.152 8.720 -45.413 1.00 84.06 786 VAL A O 1
ATOM 5774 N N . PRO A 1 787 ? 14.570 7.062 -45.972 1.00 85.38 787 PRO A N 1
ATOM 5775 C CA . PRO A 1 787 ? 13.508 6.093 -46.223 1.00 85.38 787 PRO A CA 1
ATOM 5776 C C . PRO A 1 787 ? 12.601 5.909 -44.998 1.00 85.38 787 PRO A C 1
ATOM 5778 O O . PRO A 1 787 ? 13.096 5.710 -43.890 1.00 85.38 787 PRO A O 1
ATOM 5781 N N . GLU A 1 788 ? 11.285 5.926 -45.207 1.00 84.81 788 GLU A N 1
ATOM 5782 C CA . GLU A 1 788 ? 10.271 5.849 -44.141 1.00 84.81 788 GLU A CA 1
ATOM 5783 C C . GLU A 1 788 ? 10.462 4.627 -43.229 1.00 84.81 788 GLU A C 1
ATOM 5785 O O . GLU A 1 788 ? 10.432 4.733 -42.008 1.00 84.81 788 GLU A O 1
ATOM 5790 N N . GLU A 1 789 ? 10.764 3.464 -43.806 1.00 81.44 789 GLU A N 1
ATOM 5791 C CA . GLU A 1 789 ? 11.025 2.238 -43.045 1.00 81.44 789 GLU A CA 1
ATOM 5792 C C . GLU A 1 789 ? 12.232 2.378 -42.097 1.00 81.44 789 GLU A C 1
ATOM 5794 O O . GLU A 1 789 ? 12.225 1.863 -40.978 1.00 81.44 789 GLU A O 1
ATOM 5799 N N . ALA A 1 790 ? 13.267 3.110 -42.515 1.00 78.94 790 ALA A N 1
ATOM 5800 C CA . ALA A 1 790 ? 14.434 3.367 -41.681 1.00 78.94 790 ALA A CA 1
ATOM 5801 C C . ALA A 1 790 ? 14.107 4.337 -40.534 1.00 78.94 790 ALA A C 1
ATOM 5803 O O . ALA A 1 790 ? 14.568 4.124 -39.412 1.00 78.94 790 ALA A O 1
ATOM 5804 N N . LEU A 1 791 ? 13.271 5.351 -40.790 1.00 80.19 791 LEU A N 1
ATOM 5805 C CA . LEU A 1 791 ? 12.760 6.252 -39.751 1.00 80.19 791 LEU A CA 1
ATOM 5806 C C . LEU A 1 791 ? 11.905 5.500 -38.729 1.00 80.19 791 LEU A C 1
ATOM 5808 O O . LEU A 1 791 ? 12.111 5.666 -37.529 1.00 80.19 791 LEU A O 1
ATOM 5812 N N . GLN A 1 792 ? 11.012 4.619 -39.180 1.00 80.69 792 GLN A N 1
ATOM 5813 C CA . GLN A 1 792 ? 10.187 3.794 -38.295 1.00 80.69 792 GLN A CA 1
ATOM 5814 C C . GLN A 1 792 ? 11.034 2.872 -37.415 1.00 80.69 792 GLN A C 1
ATOM 5816 O O . GLN A 1 792 ? 10.777 2.756 -36.219 1.00 80.69 792 GLN A O 1
ATOM 5821 N N . ARG A 1 793 ? 12.075 2.242 -37.973 1.00 78.31 793 ARG A N 1
ATOM 5822 C CA . ARG A 1 793 ? 13.004 1.402 -37.199 1.00 78.31 793 ARG A CA 1
ATOM 5823 C C . ARG A 1 793 ? 13.800 2.211 -36.175 1.00 78.31 793 ARG A C 1
ATOM 5825 O O . ARG A 1 793 ? 13.966 1.746 -35.050 1.00 78.31 793 ARG A O 1
ATOM 5832 N N . LEU A 1 794 ? 14.266 3.409 -36.537 1.00 79.75 794 LEU A N 1
ATOM 5833 C CA . LEU A 1 794 ? 14.934 4.325 -35.604 1.00 79.75 794 LEU A CA 1
ATOM 5834 C C . LEU A 1 794 ? 13.988 4.774 -34.485 1.00 79.75 794 LEU A C 1
ATOM 5836 O O . LEU A 1 794 ? 14.378 4.746 -33.321 1.00 79.75 794 LEU A O 1
ATOM 5840 N N . GLY A 1 795 ? 12.738 5.100 -34.819 1.00 79.88 795 GLY A N 1
ATOM 5841 C CA . GLY A 1 795 ? 11.705 5.500 -33.858 1.00 79.88 795 GLY A CA 1
ATOM 5842 C C . GLY A 1 795 ? 11.283 4.399 -32.879 1.00 79.88 795 GLY A C 1
ATOM 5843 O O . GLY A 1 795 ? 10.665 4.695 -31.863 1.00 79.88 795 GLY A O 1
ATOM 5844 N N . ARG A 1 796 ? 11.631 3.133 -33.146 1.00 82.38 796 ARG A N 1
ATOM 5845 C CA . ARG A 1 796 ? 11.401 1.998 -32.233 1.00 82.38 796 ARG A CA 1
ATOM 5846 C C . ARG A 1 796 ? 12.560 1.751 -31.265 1.00 82.38 796 ARG A C 1
ATOM 5848 O O . ARG A 1 796 ? 12.432 0.923 -30.367 1.00 82.38 796 ARG A O 1
ATOM 5855 N N . LYS A 1 797 ? 13.711 2.411 -31.440 1.00 85.19 797 LYS A N 1
ATOM 5856 C CA . LYS A 1 797 ? 14.860 2.251 -30.539 1.00 85.19 797 LYS A CA 1
ATOM 5857 C C . LYS A 1 797 ? 14.698 3.081 -29.278 1.00 85.19 797 LYS A C 1
ATOM 5859 O O . LYS A 1 797 ? 14.184 4.194 -29.307 1.00 85.19 797 LYS A O 1
ATOM 5864 N N . PHE A 1 798 ? 15.208 2.556 -28.167 1.00 87.50 798 PHE A N 1
ATOM 5865 C CA . PHE A 1 798 ? 15.300 3.338 -26.943 1.00 87.50 798 PHE A CA 1
ATOM 5866 C C . PHE A 1 798 ? 16.267 4.505 -27.145 1.00 87.50 798 PHE A C 1
ATOM 5868 O O . PHE A 1 798 ? 17.310 4.358 -27.788 1.00 87.50 798 PHE A O 1
ATOM 5875 N N . LEU A 1 799 ? 15.976 5.647 -26.517 1.00 90.69 799 LEU A N 1
ATOM 5876 C CA . LEU A 1 799 ? 16.844 6.826 -26.550 1.00 90.69 799 LEU A CA 1
ATOM 5877 C C . LEU A 1 799 ? 18.295 6.496 -26.150 1.00 90.69 799 LEU A C 1
ATOM 5879 O O . LEU A 1 799 ? 19.234 7.003 -26.758 1.00 90.69 799 LEU A O 1
ATOM 5883 N N . SER A 1 800 ? 18.495 5.586 -25.191 1.00 91.12 800 SER A N 1
ATOM 5884 C CA . SER A 1 800 ? 19.827 5.115 -24.793 1.00 91.12 800 SER A CA 1
ATOM 5885 C C . SER A 1 800 ? 20.607 4.452 -25.934 1.00 91.12 800 SER A C 1
ATOM 5887 O O . SER A 1 800 ? 21.824 4.600 -25.998 1.00 91.12 800 SER A O 1
ATOM 5889 N N . ASP A 1 801 ? 19.931 3.728 -26.832 1.00 90.12 801 ASP A N 1
ATOM 5890 C CA . ASP A 1 801 ? 20.569 3.054 -27.971 1.00 90.12 801 ASP A CA 1
ATOM 5891 C C . ASP A 1 801 ? 20.954 4.058 -29.061 1.00 90.12 801 ASP A C 1
ATOM 5893 O O . ASP A 1 801 ? 22.042 3.967 -29.633 1.00 90.12 801 ASP A O 1
ATOM 5897 N N . LEU A 1 802 ? 20.090 5.047 -29.306 1.00 91.50 802 LEU A N 1
ATOM 5898 C CA . LEU A 1 802 ? 20.359 6.140 -30.241 1.00 91.50 802 LEU A CA 1
ATOM 5899 C C . LEU A 1 802 ? 21.532 7.005 -29.753 1.00 91.50 802 LEU A C 1
ATOM 5901 O O . LEU A 1 802 ? 22.452 7.284 -30.520 1.00 91.50 802 LEU A O 1
ATOM 5905 N N . LEU A 1 803 ? 21.553 7.360 -28.463 1.00 93.31 803 LEU A N 1
ATOM 5906 C CA . LEU A 1 803 ? 22.662 8.089 -27.839 1.00 93.31 803 LEU A CA 1
ATOM 5907 C C . LEU A 1 803 ? 23.965 7.278 -27.855 1.00 93.31 803 LEU A C 1
ATOM 5909 O O . LEU A 1 803 ? 25.027 7.837 -28.118 1.00 93.31 803 LEU A O 1
ATOM 5913 N N . ALA A 1 804 ? 23.894 5.963 -27.621 1.00 91.69 804 ALA A N 1
ATOM 5914 C CA . ALA A 1 804 ? 25.052 5.078 -27.721 1.00 91.69 804 ALA A CA 1
ATOM 5915 C C . ALA A 1 804 ? 25.639 5.044 -29.139 1.00 91.69 804 ALA A C 1
ATOM 5917 O O . ALA A 1 804 ? 26.859 5.024 -29.292 1.00 91.69 804 ALA A O 1
ATOM 5918 N N . ALA A 1 805 ? 24.786 5.026 -30.170 1.00 90.12 805 ALA A N 1
ATOM 5919 C CA . ALA A 1 805 ? 25.220 5.073 -31.563 1.00 90.12 805 ALA A CA 1
ATOM 5920 C C . ALA A 1 805 ? 25.829 6.436 -31.920 1.00 90.12 805 ALA A C 1
ATOM 5922 O O . ALA A 1 805 ? 26.903 6.475 -32.516 1.00 90.12 805 ALA A O 1
ATOM 5923 N N . LEU A 1 806 ? 25.197 7.536 -31.495 1.00 90.69 806 LEU A N 1
ATOM 5924 C CA . LEU A 1 806 ? 25.713 8.894 -31.680 1.00 90.69 806 LEU A CA 1
ATOM 5925 C C . LEU A 1 806 ? 27.105 9.063 -31.045 1.00 90.69 806 LEU A C 1
ATOM 5927 O O . LEU A 1 806 ? 27.997 9.644 -31.654 1.00 90.69 806 LEU A O 1
ATOM 5931 N N . ALA A 1 807 ? 27.330 8.478 -29.865 1.00 91.44 807 ALA A N 1
ATOM 5932 C CA . ALA A 1 807 ? 28.609 8.538 -29.155 1.00 91.44 807 ALA A CA 1
ATOM 5933 C C . ALA A 1 807 ? 29.764 7.767 -29.832 1.00 91.44 807 ALA A C 1
ATOM 5935 O O . ALA A 1 807 ? 30.905 7.836 -29.364 1.00 91.44 807 ALA A O 1
ATOM 5936 N N . LEU A 1 808 ? 29.491 7.005 -30.900 1.00 86.50 808 LEU A N 1
ATOM 5937 C CA . LEU A 1 808 ? 30.532 6.391 -31.731 1.00 86.50 808 LEU A CA 1
ATOM 5938 C C . LEU A 1 808 ? 31.188 7.403 -32.676 1.00 86.50 808 LEU A C 1
ATOM 5940 O O . LEU A 1 808 ? 32.319 7.163 -33.103 1.00 86.50 808 LEU A O 1
ATOM 5944 N N . ASP A 1 809 ? 30.510 8.511 -32.983 1.00 87.44 809 ASP A N 1
ATOM 5945 C CA . ASP A 1 809 ? 31.081 9.613 -33.747 1.00 87.44 809 ASP A CA 1
ATOM 5946 C C . ASP A 1 809 ? 31.918 10.516 -32.821 1.00 87.44 809 ASP A C 1
ATOM 5948 O O . ASP A 1 809 ? 31.365 11.179 -31.937 1.00 87.44 809 ASP A O 1
ATOM 5952 N N . PRO A 1 810 ? 33.251 10.587 -32.997 1.00 82.88 810 PRO A N 1
ATOM 5953 C CA . PRO A 1 810 ? 34.094 11.465 -32.191 1.00 82.88 810 PRO A CA 1
ATOM 5954 C C . PRO A 1 810 ? 33.786 12.959 -32.385 1.00 82.88 810 PRO A C 1
ATOM 5956 O O . PRO A 1 810 ? 34.224 13.757 -31.555 1.00 82.88 810 PRO A O 1
ATOM 5959 N N . ALA A 1 811 ? 33.066 13.342 -33.447 1.00 86.38 811 ALA A N 1
ATOM 5960 C CA . ALA A 1 811 ? 32.639 14.717 -33.697 1.00 86.38 811 ALA A CA 1
ATOM 5961 C C . ALA A 1 811 ? 31.347 15.105 -32.956 1.00 86.38 811 ALA A C 1
ATOM 5963 O O . ALA A 1 811 ? 31.020 16.290 -32.916 1.00 86.38 811 ALA A O 1
ATOM 5964 N N . SER A 1 812 ? 30.637 14.148 -32.343 1.00 88.44 812 SER A N 1
ATOM 5965 C CA . SER A 1 812 ? 29.385 14.422 -31.634 1.00 88.44 812 SER A CA 1
ATOM 5966 C C . SER A 1 812 ? 29.575 15.422 -30.487 1.00 88.44 812 SER A C 1
ATOM 5968 O O . SER A 1 812 ? 30.411 15.254 -29.587 1.00 88.44 812 SER A O 1
ATOM 5970 N N . THR A 1 813 ? 28.745 16.461 -30.494 1.00 92.31 813 THR A N 1
ATOM 5971 C CA . THR A 1 813 ? 28.746 17.552 -29.518 1.00 92.31 813 THR A CA 1
ATOM 5972 C C . THR A 1 813 ? 27.707 17.339 -28.412 1.00 92.31 813 THR A C 1
ATOM 5974 O O . THR A 1 813 ? 26.882 16.425 -28.449 1.00 92.31 813 THR A O 1
ATOM 5977 N N . ALA A 1 814 ? 27.743 18.184 -27.376 1.00 92.88 814 ALA A N 1
ATOM 5978 C CA . ALA A 1 814 ? 26.664 18.240 -26.386 1.00 92.88 814 ALA A CA 1
ATOM 5979 C C . ALA A 1 814 ? 25.327 18.665 -27.011 1.00 92.88 814 ALA A C 1
ATOM 5981 O O . ALA A 1 814 ? 24.285 18.118 -26.653 1.00 92.88 814 ALA A O 1
ATOM 5982 N N . GLU A 1 815 ? 25.370 19.588 -27.975 1.00 93.94 815 GLU A N 1
ATOM 5983 C CA . GLU A 1 815 ? 24.188 20.074 -28.686 1.00 93.94 815 GLU A CA 1
ATOM 5984 C C . GLU A 1 815 ? 23.496 18.942 -29.450 1.00 93.94 815 GLU A C 1
ATOM 5986 O O . GLU A 1 815 ? 22.278 18.819 -29.360 1.00 93.94 815 GLU A O 1
ATOM 5991 N N . ASP A 1 816 ? 24.254 18.044 -30.090 1.00 92.56 816 ASP A N 1
ATOM 5992 C CA . ASP A 1 816 ? 23.688 16.883 -30.792 1.00 92.56 816 ASP A CA 1
ATOM 5993 C C . ASP A 1 816 ? 22.930 15.945 -29.841 1.00 92.56 816 ASP A C 1
ATOM 5995 O O . ASP A 1 816 ? 21.837 15.468 -30.159 1.00 92.56 816 ASP A O 1
ATOM 5999 N N . ARG A 1 817 ? 23.479 15.702 -28.641 1.00 94.19 817 ARG A N 1
ATOM 6000 C CA . ARG A 1 817 ? 22.840 14.849 -27.624 1.00 94.19 817 ARG A CA 1
ATOM 6001 C C . ARG A 1 817 ? 21.537 15.457 -27.112 1.00 94.19 817 ARG A C 1
ATOM 6003 O O . ARG A 1 817 ? 20.543 14.745 -26.972 1.00 94.19 817 ARG A O 1
ATOM 6010 N N . VAL A 1 818 ? 21.529 16.763 -26.845 1.00 94.25 818 VAL A N 1
ATOM 6011 C CA . VAL A 1 818 ? 20.329 17.482 -26.385 1.00 94.25 818 VAL A CA 1
ATOM 6012 C C . VAL A 1 818 ? 19.289 17.592 -27.503 1.00 94.25 818 VAL A C 1
ATOM 6014 O O . VAL A 1 818 ? 18.099 17.405 -27.253 1.00 94.25 818 VAL A O 1
ATOM 6017 N N . ALA A 1 819 ? 19.720 17.823 -28.744 1.00 92.00 819 ALA A N 1
ATOM 6018 C CA . ALA A 1 819 ? 18.833 17.862 -29.902 1.00 92.00 819 ALA A CA 1
ATOM 6019 C C . ALA A 1 819 ? 18.133 16.516 -30.130 1.00 92.00 819 ALA A C 1
ATOM 6021 O O . ALA A 1 819 ? 16.950 16.495 -30.468 1.00 92.00 819 ALA A O 1
ATOM 6022 N N . LEU A 1 820 ? 18.836 15.399 -29.911 1.00 89.88 820 LEU A N 1
ATOM 6023 C CA . LEU A 1 820 ? 18.236 14.068 -29.962 1.00 89.88 820 LEU A CA 1
ATOM 6024 C C . LEU A 1 820 ? 17.195 13.871 -28.851 1.00 89.88 820 LEU A C 1
ATOM 6026 O O . LEU A 1 820 ? 16.111 13.375 -29.138 1.00 89.88 820 LEU A O 1
ATOM 6030 N N . LEU A 1 821 ? 17.481 14.317 -27.621 1.00 89.38 821 LEU A N 1
ATOM 6031 C CA . LEU A 1 821 ? 16.518 14.279 -26.513 1.00 89.38 821 LEU A CA 1
ATOM 6032 C C . LEU A 1 821 ? 15.237 15.069 -26.823 1.00 89.38 821 LEU A C 1
ATOM 6034 O O . LEU A 1 821 ? 14.161 14.599 -26.501 1.00 89.38 821 LEU A O 1
ATOM 6038 N N . SER A 1 822 ? 15.328 16.252 -27.438 1.00 84.81 822 SER A N 1
ATOM 6039 C CA . SER A 1 822 ? 14.137 17.068 -27.755 1.00 84.81 822 SER A CA 1
ATOM 6040 C C . SER A 1 822 ? 13.268 16.503 -28.885 1.00 84.81 822 SER A C 1
ATOM 6042 O O . SER A 1 822 ? 12.163 16.994 -29.105 1.00 84.81 822 SER A O 1
ATOM 6044 N N . ARG A 1 823 ? 13.788 15.538 -29.652 1.00 82.06 823 ARG A N 1
ATOM 6045 C CA . ARG A 1 823 ? 13.097 14.906 -30.787 1.00 82.06 823 ARG A CA 1
ATOM 6046 C C . ARG A 1 823 ? 12.540 13.519 -30.461 1.00 82.06 823 ARG A C 1
ATOM 6048 O O . ARG A 1 823 ? 11.703 13.042 -31.225 1.00 82.06 823 ARG A O 1
ATOM 6055 N N . ALA A 1 824 ? 13.060 12.882 -29.413 1.00 70.31 824 ALA A N 1
ATOM 6056 C CA . ALA A 1 824 ? 12.590 11.612 -28.868 1.00 70.31 824 ALA A CA 1
ATOM 6057 C C . ALA A 1 824 ? 11.438 11.855 -27.890 1.00 70.31 824 ALA A C 1
ATOM 6059 O O . ALA A 1 824 ? 10.528 10.998 -27.861 1.00 70.31 824 ALA A O 1
#

pLDDT: mean 90.12, std 12.27, range [19.31, 98.88]

Radius of gyration: 29.1 Å; chains: 1; bounding box: 70×62×98 Å